Protein AF-0000000087758965 (afdb_homodimer)

Secondary structure (DSSP, 8-state):
-GGGHHHHHHHHHHHHHHHHHHHHHHTT------HHHHHHHHHHT-HHHHHHHHHHHHHHHHHHHHHHHH--TTTGGGTHHHHHHHHHHHHHHHHHHHHHHHHHHGGGGGG-HHHHHHHHHHHHHHHHHHHHHHT---GGG--EEEEEE-TTSSSEEEEES--HHHHHHHHHHHHHHHHHHHHHHHHHHHHHHS----EEE-HHHHHHHHHHSTT--HHHHHHHHHHHHHHH-SSSEEE-HHHHHHHHHHHHHTS-TTS-HHHHHHHHTTS-EEE-----HHHHHHHHHHHHTT-HHHHHHHHHHHHHHHTHHHHHHHHHHHIIIIIS-SEEEEEEEEETTEEEEEEEEEE-TTEEE-TTS-EEE-TT--HHHHHHHHHHHHHHHHHHHHHHHHHHHHHHHHHHHHHHHHHHHHHHHHHHHS-HHHHHHS-HHHHHHIIIIIHHHHHHHHHHHIIIIIHHHHHHHHHHHHHHHH-HHHHHHHHHHHHHHHHSSTHHHHHHHHHHHHHHHHHHHHHHHHHHHTHHHHHHTT-HHHHHHHHHHHHHHHHHHHHHHHHHHHHHHHHHHHHHHHHHHHHHHHHHHHHHTTSS-HHHHHHHHHHHHHHHHHHHHHHTHHHHGGGHHHHHHHHHHHH-/-GGGHHHHHHHHHHHHHHHHHHHHHHHS-S----HHHHHHHHHHT-HHHHHHHHHHHHHHHHHHHHHHHH--TTTGGGTHHHHHHHHHHHHHHHHHHHHHHHHHHGGGGGG-HHHHHHHHHHHHHHHHHHHHHHT---GGG--EEEEEE-TTSSSEEEEES--HHHHHHHHHHHHHHHHHHHHHHHHHHHHHHS----EEE-HHHHHHHHHHSTT--HHHHHHHHHHHHHHH-SSSEEE-HHHHHHHHHHHHHTS-TTS-HHHHHHHHTTS-EEE-----HHHHHHHHHHHHTT-HHHHHHHHHHHHHHHTHHHHHHHHHHHIIIIIS-SEEEEEEEEETTEEEEEEEEEE-TTEEE-TTS-EEE-TT--HHHHHHHHHHHHHHHHHHHHHHHHHHHHHHHHHHHHHHHHHHHHHHHHHHHS-HHHHHHS-HHHHHHIIIIIHHHHHHHHHHHIIIIIHHHHHHHHHHHHHHHH-HHHHHHHHHHHHHHHHSSTHHHHHHHHHHHHHHHHHHHHHHHHHHHTHHHHHHHT-HHHHHHHHHHHHHHHHHHHHHHHHHHHHHHHHHHHHHHHHHHHHHHHHHHHHHTTSS-HHHHHHHHHHHHHHHHHHHHHHTHHHHGGGHHHHHHHHHHHH-

pLDDT: mean 77.15, std 16.18, range [22.39, 96.81]

Structure (mmCIF, N/CA/C/O backbone):
data_AF-0000000087758965-model_v1
#
loop_
_entity.id
_entity.type
_entity.pdbx_description
1 polymer 'ATP-binding Cassette (ABC) Superfamily'
#
loop_
_atom_site.group_PDB
_atom_site.id
_atom_site.type_symbol
_atom_site.label_atom_id
_atom_site.label_alt_id
_atom_site.label_comp_id
_atom_site.label_asym_id
_atom_site.label_entity_id
_atom_site.label_seq_id
_atom_site.pdbx_PDB_ins_code
_atom_site.Cartn_x
_atom_site.Cartn_y
_atom_site.Cartn_z
_atom_site.occupancy
_atom_site.B_iso_or_equiv
_atom_site.auth_seq_id
_atom_site.auth_comp_id
_atom_site.auth_asym_id
_atom_site.auth_atom_id
_atom_site.pdbx_PDB_model_num
ATOM 1 N N . MET A 1 1 ? -47.688 4.211 39.844 1 22.39 1 MET A N 1
ATOM 2 C CA . MET A 1 1 ? -47.75 5.484 39.125 1 22.39 1 MET A CA 1
ATOM 3 C C . MET A 1 1 ? -46.781 5.492 37.938 1 22.39 1 MET A C 1
ATOM 5 O O . MET A 1 1 ? -46.594 6.52 37.281 1 22.39 1 MET A O 1
ATOM 9 N N . ALA A 1 2 ? -45.906 4.516 37.844 1 28.91 2 ALA A N 1
ATOM 10 C CA . ALA A 1 2 ? -44.719 4.336 37.031 1 28.91 2 ALA A CA 1
ATOM 11 C C . ALA A 1 2 ? -45.094 4.066 35.562 1 28.91 2 ALA A C 1
ATOM 13 O O . ALA A 1 2 ? -44.219 3.762 34.75 1 28.91 2 ALA A O 1
ATOM 14 N N . GLN A 1 3 ? -46.438 3.875 35.344 1 30.52 3 GLN A N 1
ATOM 15 C CA . GLN A 1 3 ? -46.844 3.414 34.031 1 30.52 3 GLN A CA 1
ATOM 16 C C . GLN A 1 3 ? -46.719 4.523 33 1 30.52 3 GLN A C 1
ATOM 18 O O . GLN A 1 3 ? -46.969 4.305 31.797 1 30.52 3 GLN A O 1
ATOM 23 N N . THR A 1 4 ? -46.719 5.809 33.5 1 29.97 4 THR A N 1
ATOM 24 C CA . THR A 1 4 ? -46.906 6.934 32.594 1 29.97 4 THR A CA 1
ATOM 25 C C . THR A 1 4 ? -45.656 7.141 31.703 1 29.97 4 THR A C 1
ATOM 27 O O . THR A 1 4 ? -45.656 8.016 30.844 1 29.97 4 THR A O 1
ATOM 30 N N . THR A 1 5 ? -44.469 6.586 32.062 1 31.5 5 THR A N 1
ATOM 31 C CA . THR A 1 5 ? -43.219 7.074 31.484 1 31.5 5 THR A CA 1
ATOM 32 C C . THR A 1 5 ? -43.062 6.59 30.047 1 31.5 5 THR A C 1
ATOM 34 O O . THR A 1 5 ? -42.219 7.098 29.312 1 31.5 5 THR A O 1
ATOM 37 N N . SER A 1 6 ? -43.719 5.457 29.641 1 37.12 6 SER A N 1
ATOM 38 C CA . SER A 1 6 ? -43.344 4.848 28.375 1 37.12 6 SER A CA 1
ATOM 39 C C . SER A 1 6 ? -43.969 5.586 27.203 1 37.12 6 SER A C 1
ATOM 41 O O . SER A 1 6 ? -43.438 5.57 26.094 1 37.12 6 SER A O 1
ATOM 43 N N . THR A 1 7 ? -45.25 6.102 27.406 1 37.47 7 THR A N 1
ATOM 44 C CA . THR A 1 7 ? -46.031 6.676 26.312 1 37.47 7 THR A CA 1
ATOM 45 C C . THR A 1 7 ? -45.469 8.031 25.906 1 37.47 7 THR A C 1
ATOM 47 O O . THR A 1 7 ? -45.75 8.547 24.828 1 37.47 7 THR A O 1
ATOM 50 N N . GLY A 1 8 ? -44.75 8.719 26.906 1 34.94 8 GLY A N 1
ATOM 51 C CA . GLY A 1 8 ? -44.219 10.047 26.672 1 34.94 8 GLY A CA 1
ATOM 52 C C . GLY A 1 8 ? -43.125 10.078 25.609 1 34.94 8 GLY A C 1
ATOM 53 O O . GLY A 1 8 ? -43 11.055 24.859 1 34.94 8 GLY A O 1
ATOM 54 N N . SER A 1 9 ? -42.375 8.938 25.562 1 42.09 9 SER A N 1
ATOM 55 C CA . SER A 1 9 ? -41.188 8.93 24.688 1 42.09 9 SER A CA 1
ATOM 56 C C . SER A 1 9 ? -41.594 8.828 23.219 1 42.09 9 SER A C 1
ATOM 58 O O . SER A 1 9 ? -41 9.484 22.359 1 42.09 9 SER A O 1
ATOM 60 N N . PHE A 1 10 ? -42.781 8.148 22.953 1 41.47 10 PHE A N 1
ATOM 61 C CA . PHE A 1 10 ? -43.219 8.008 21.578 1 41.47 10 PHE A CA 1
ATOM 62 C C . PHE A 1 10 ? -43.875 9.297 21.078 1 41.47 10 PHE A C 1
ATOM 64 O O . PHE A 1 10 ? -43.656 9.695 19.938 1 41.47 10 PHE A O 1
ATOM 71 N N . TYR A 1 11 ? -44.688 9.969 21.938 1 37.09 11 TYR A N 1
ATOM 72 C CA . TYR A 1 11 ? -45.344 11.227 21.578 1 37.09 11 TYR A CA 1
ATOM 73 C C . TYR A 1 11 ? -44.312 12.328 21.359 1 37.09 11 TYR A C 1
ATOM 75 O O . TYR A 1 11 ? -44.406 13.117 20.422 1 37.09 11 TYR A O 1
ATOM 83 N N . ASP A 1 12 ? -43.25 12.344 22.141 1 41.19 12 ASP A N 1
ATOM 84 C CA . ASP A 1 12 ? -42.156 13.32 21.984 1 41.19 12 ASP A CA 1
ATOM 85 C C . ASP A 1 12 ? -41.406 13.094 20.672 1 41.19 12 ASP A C 1
ATOM 87 O O . ASP A 1 12 ? -41.062 14.055 19.969 1 41.19 12 ASP A O 1
ATOM 91 N N . ALA A 1 13 ? -41.312 11.859 20.281 1 44.03 13 ALA A N 1
ATOM 92 C CA . ALA A 1 13 ? -40.656 11.562 19.016 1 44.03 13 ALA A CA 1
ATOM 93 C C . ALA A 1 13 ? -41.531 11.984 17.844 1 44.03 13 ALA A C 1
ATOM 95 O O . ALA A 1 13 ? -41.031 12.492 16.828 1 44.03 13 ALA A O 1
ATOM 96 N N . ARG A 1 14 ? -42.906 11.836 17.969 1 44.78 14 ARG A N 1
ATOM 97 C CA . ARG A 1 14 ? -43.844 12.266 16.922 1 44.78 14 ARG A CA 1
ATOM 98 C C . ARG A 1 14 ? -43.875 13.789 16.844 1 44.78 14 ARG A C 1
ATOM 100 O O . ARG A 1 14 ? -43.875 14.359 15.742 1 44.78 14 ARG A O 1
ATOM 107 N N . LEU A 1 15 ? -43.938 14.398 18 1 42.34 15 LEU A N 1
ATOM 108 C CA . LEU A 1 15 ? -43.969 15.852 18.016 1 42.34 15 LEU A CA 1
ATOM 109 C C . LEU A 1 15 ? -42.688 16.438 17.469 1 42.34 15 LEU A C 1
ATOM 111 O O . LEU A 1 15 ? -42.719 17.422 16.719 1 42.34 15 LEU A O 1
ATOM 115 N N . GLU A 1 16 ? -41.594 15.703 17.797 1 42.75 16 GLU A N 1
ATOM 116 C CA . GLU A 1 16 ? -40.312 16.141 17.219 1 42.75 16 GLU A CA 1
ATOM 117 C C . GLU A 1 16 ? -40.312 15.961 15.703 1 42.75 16 GLU A C 1
ATOM 119 O O . GLU A 1 16 ? -39.844 16.844 14.977 1 42.75 16 GLU A O 1
ATOM 124 N N . LYS A 1 17 ? -40.969 14.906 15.273 1 45.09 17 LYS A N 1
ATOM 125 C CA . LYS A 1 17 ? -41.031 14.703 13.828 1 45.09 17 LYS A CA 1
ATOM 126 C C . LYS A 1 17 ? -42 15.703 13.188 1 45.09 17 LYS A C 1
ATOM 128 O O . LYS A 1 17 ? -41.719 16.219 12.102 1 45.09 17 LYS A O 1
ATOM 133 N N . GLU A 1 18 ? -43.156 15.945 13.82 1 44.38 18 GLU A N 1
ATOM 134 C CA . GLU A 1 18 ? -44.094 16.938 13.273 1 44.38 18 GLU A CA 1
ATOM 135 C C . GLU A 1 18 ? -43.469 18.328 13.281 1 44.38 18 GLU A C 1
ATOM 137 O O . GLU A 1 18 ? -43.625 19.078 12.312 1 44.38 18 GLU A O 1
ATOM 142 N N . GLN A 1 19 ? -42.781 18.656 14.359 1 40.31 19 GLN A N 1
ATOM 143 C CA . GLN A 1 19 ? -42.125 19.953 14.422 1 40.31 19 GLN A CA 1
ATOM 144 C C . GLN A 1 19 ? -41 20.062 13.398 1 40.31 19 GLN A C 1
ATOM 146 O O . GLN A 1 19 ? -40.844 21.094 12.742 1 40.31 19 GLN A O 1
ATOM 151 N N . GLN A 1 20 ? -40.375 18.969 13.188 1 43.31 20 GLN A N 1
ATOM 152 C CA . GLN A 1 20 ? -39.375 18.938 12.125 1 43.31 20 GLN A CA 1
ATOM 153 C C . GLN A 1 20 ? -40.031 19.094 10.75 1 43.31 20 GLN A C 1
ATOM 155 O O . GLN A 1 20 ? -39.531 19.812 9.891 1 43.31 20 GLN A O 1
ATOM 160 N N . LEU A 1 21 ? -41.219 18.484 10.648 1 42.94 21 LEU A N 1
ATOM 161 C CA . LEU A 1 21 ? -41.969 18.641 9.406 1 42.94 21 LEU A CA 1
ATOM 162 C C . LEU A 1 21 ? -42.469 20.078 9.234 1 42.94 21 LEU A C 1
ATOM 164 O O . LEU A 1 21 ? -42.375 20.625 8.133 1 42.94 21 LEU A O 1
ATOM 168 N N . HIS A 1 22 ? -42.906 20.672 10.266 1 42.69 22 HIS A N 1
ATOM 169 C CA . HIS A 1 22 ? -43.406 22.047 10.164 1 42.69 22 HIS A CA 1
ATOM 170 C C . HIS A 1 22 ? -42.281 23.016 9.844 1 42.69 22 HIS A C 1
ATOM 172 O O . HIS A 1 22 ? -42.469 23.922 9.023 1 42.69 22 HIS A O 1
ATOM 178 N N . VAL A 1 23 ? -41.156 22.875 10.484 1 41.47 23 VAL A N 1
ATOM 179 C CA . VAL A 1 23 ? -40.031 23.75 10.18 1 41.47 23 VAL A CA 1
ATOM 180 C C . VAL A 1 23 ? -39.594 23.531 8.742 1 41.47 23 VAL A C 1
ATOM 182 O O . VAL A 1 23 ? -39.281 24.484 8.023 1 41.47 23 VAL A O 1
ATOM 185 N N . ARG A 1 24 ? -39.656 22.297 8.273 1 44.09 24 ARG A N 1
ATOM 186 C CA . ARG A 1 24 ? -39.375 22 6.875 1 44.09 24 ARG A CA 1
ATOM 187 C C . ARG A 1 24 ? -40.344 22.734 5.953 1 44.09 24 ARG A C 1
ATOM 189 O O . ARG A 1 24 ? -39.969 23.25 4.91 1 44.09 24 ARG A O 1
ATOM 196 N N . MET A 1 25 ? -41.531 22.625 6.234 1 43.5 25 MET A N 1
ATOM 197 C CA . MET A 1 25 ? -42.562 23.312 5.438 1 43.5 25 MET A CA 1
ATOM 198 C C . MET A 1 25 ? -42.281 24.812 5.391 1 43.5 25 MET A C 1
ATOM 200 O O . MET A 1 25 ? -42.5 25.453 4.359 1 43.5 25 MET A O 1
ATOM 204 N N . LEU A 1 26 ? -41.906 25.281 6.395 1 36.97 26 LEU A N 1
ATOM 205 C CA . LEU A 1 26 ? -41.688 26.719 6.453 1 36.97 26 LEU A CA 1
ATOM 206 C C . LEU A 1 26 ? -40.438 27.125 5.672 1 36.97 26 LEU A C 1
ATOM 208 O O . LEU A 1 26 ? -40.375 28.219 5.121 1 36.97 26 LEU A O 1
ATOM 212 N N . LEU A 1 27 ? -39.344 26.391 5.816 1 36.5 27 LEU A N 1
ATOM 213 C CA . LEU A 1 27 ? -38.125 26.797 5.117 1 36.5 27 LEU A CA 1
ATOM 214 C C . LEU A 1 27 ? -38.281 26.594 3.615 1 36.5 27 LEU A C 1
ATOM 216 O O . LEU A 1 27 ? -37.375 26.938 2.848 1 36.5 27 LEU A O 1
ATOM 220 N N . GLY A 1 28 ? -39.469 26.797 2.873 1 37.91 28 GLY A N 1
ATOM 221 C CA . GLY A 1 28 ? -39.875 26.984 1.494 1 37.91 28 GLY A CA 1
ATOM 222 C C . GLY A 1 28 ? -39.5 25.812 0.593 1 37.91 28 GLY A C 1
ATOM 223 O O . GLY A 1 28 ? -39.469 25.969 -0.631 1 37.91 28 GLY A O 1
ATOM 224 N N . SER A 1 29 ? -38.625 24.984 0.862 1 37.03 29 SER A N 1
ATOM 225 C CA . SER A 1 29 ? -38.406 24.078 -0.266 1 37.03 29 SER A CA 1
ATOM 226 C C . SER A 1 29 ? -39.719 23.562 -0.84 1 37.03 29 SER A C 1
ATOM 228 O O . SER A 1 29 ? -40.5 22.953 -0.127 1 37.03 29 SER A O 1
ATOM 230 N N . ASP A 1 30 ? -40.406 24.359 -1.686 1 36.97 30 ASP A N 1
ATOM 231 C CA . ASP A 1 30 ? -41.625 24.281 -2.447 1 36.97 30 ASP A CA 1
ATOM 232 C C . ASP A 1 30 ? -41.969 22.828 -2.816 1 36.97 30 ASP A C 1
ATOM 234 O O . ASP A 1 30 ? -43.094 22.531 -3.207 1 36.97 30 ASP A O 1
ATOM 238 N N . ARG A 1 31 ? -41.062 22.141 -3.621 1 42.12 31 ARG A N 1
ATOM 239 C CA . ARG A 1 31 ? -41.656 21 -4.316 1 42.12 31 ARG A CA 1
ATOM 240 C C . ARG A 1 31 ? -42.219 20 -3.324 1 42.12 31 ARG A C 1
ATOM 242 O O . ARG A 1 31 ? -41.5 19.188 -2.754 1 42.12 31 ARG A O 1
ATOM 249 N N . ALA A 1 32 ? -43.094 20.328 -2.561 1 42.38 32 ALA A N 1
ATOM 250 C CA . ALA A 1 32 ? -43.969 19.578 -1.653 1 42.38 32 ALA A CA 1
ATOM 251 C C . ALA A 1 32 ? -44.375 18.234 -2.266 1 42.38 32 ALA A C 1
ATOM 253 O O . ALA A 1 32 ? -45.156 18.188 -3.219 1 42.38 32 ALA A O 1
ATOM 254 N N . LEU A 1 33 ? -43.406 17.359 -2.533 1 47.75 33 LEU A N 1
ATOM 255 C CA . LEU A 1 33 ? -43.938 16.047 -2.85 1 47.75 33 LEU A CA 1
ATOM 256 C C . LEU A 1 33 ? -45.125 15.711 -1.969 1 47.75 33 LEU A C 1
ATOM 258 O O . LEU A 1 33 ? -45.156 16.062 -0.788 1 47.75 33 LEU A O 1
ATOM 262 N N . ASN A 1 34 ? -46.281 15.672 -2.617 1 50.59 34 ASN A N 1
ATOM 263 C CA . ASN A 1 34 ? -47.531 15.297 -1.949 1 50.59 34 ASN A CA 1
ATOM 264 C C . ASN A 1 34 ? -47.25 14.328 -0.794 1 50.59 34 ASN A C 1
ATOM 266 O O . ASN A 1 34 ? -46.375 13.492 -0.868 1 50.59 34 ASN A O 1
ATOM 270 N N . GLN A 1 35 ? -47.656 14.828 0.442 1 52.81 35 GLN A N 1
ATOM 271 C CA . GLN A 1 35 ? -47.531 14.062 1.682 1 52.81 35 GLN A CA 1
ATOM 272 C C . GLN A 1 35 ? -47.781 12.578 1.437 1 52.81 35 GLN A C 1
ATOM 274 O O . GLN A 1 35 ? -47.125 11.727 2.047 1 52.81 35 GLN A O 1
ATOM 279 N N . SER A 1 36 ? -48.688 12.398 0.532 1 58.06 36 SER A N 1
ATOM 280 C CA . SER A 1 36 ? -49 11 0.258 1 58.06 36 SER A CA 1
ATOM 281 C C . SER A 1 36 ? -47.844 10.305 -0.436 1 58.06 36 SER A C 1
ATOM 283 O O . SER A 1 36 ? -47.5 9.156 -0.129 1 58.06 36 SER A O 1
ATOM 285 N N . CYS A 1 37 ? -47.156 11.047 -1.19 1 61.75 37 CYS A N 1
ATOM 286 C CA . CYS A 1 37 ? -46.031 10.484 -1.915 1 61.75 37 CYS A CA 1
ATOM 287 C C . CYS A 1 37 ? -44.844 10.234 -0.978 1 61.75 37 CYS A C 1
ATOM 289 O O . CYS A 1 37 ? -44.156 9.227 -1.104 1 61.75 37 CYS A O 1
ATOM 291 N N . LEU A 1 38 ? -44.781 11.023 -0.009 1 63.78 38 LEU A N 1
ATOM 292 C CA . LEU A 1 38 ? -43.688 10.875 0.953 1 63.78 38 LEU A CA 1
ATOM 293 C C . LEU A 1 38 ? -43.906 9.672 1.854 1 63.78 38 LEU A C 1
ATOM 295 O O . LEU A 1 38 ? -42.969 8.961 2.207 1 63.78 38 LEU A O 1
ATOM 299 N N . ARG A 1 39 ? -45.219 9.477 2.125 1 65.44 39 ARG A N 1
ATOM 300 C CA . ARG A 1 39 ? -45.5 8.305 2.943 1 65.44 39 ARG A CA 1
ATOM 301 C C . ARG A 1 39 ? -45.25 7.016 2.174 1 65.44 39 ARG A C 1
ATOM 303 O O . ARG A 1 39 ? -44.75 6.043 2.738 1 65.44 39 ARG A O 1
ATOM 310 N N . ARG A 1 40 ? -45.625 7.051 0.969 1 68.94 40 ARG A N 1
ATOM 311 C CA . ARG A 1 40 ? -45.375 5.871 0.138 1 68.94 40 ARG A CA 1
ATOM 312 C C . ARG A 1 40 ? -43.906 5.621 -0.045 1 68.94 40 ARG A C 1
ATOM 314 O O . ARG A 1 40 ? -43.438 4.473 -0.014 1 68.94 40 ARG A O 1
ATOM 321 N N . LEU A 1 41 ? -43.156 6.691 -0.122 1 70 41 LEU A N 1
ATOM 322 C CA . LEU A 1 41 ? -41.719 6.578 -0.28 1 70 41 LEU A CA 1
ATOM 323 C C . LEU A 1 41 ? -41.062 6.062 0.999 1 70 41 LEU A C 1
ATOM 325 O O . LEU A 1 41 ? -40.094 5.293 0.944 1 70 41 LEU A O 1
ATOM 329 N N . ALA A 1 42 ? -41.625 6.418 2.055 1 71.25 42 ALA A N 1
ATOM 330 C CA . ALA A 1 42 ? -41.062 5.992 3.338 1 71.25 42 ALA A CA 1
ATOM 331 C C . ALA A 1 42 ? -41.281 4.5 3.562 1 71.25 42 ALA A C 1
ATOM 333 O O . ALA A 1 42 ? -40.469 3.83 4.18 1 71.25 42 ALA A O 1
ATOM 334 N N . ILE A 1 43 ? -42.375 4.008 3.041 1 70.75 43 ILE A N 1
ATOM 335 C CA . ILE A 1 43 ? -42.656 2.584 3.195 1 70.75 43 ILE A CA 1
ATOM 336 C C . ILE A 1 43 ? -41.75 1.771 2.279 1 70.75 43 ILE A C 1
ATOM 338 O O . ILE A 1 43 ? -41.25 0.713 2.67 1 70.75 43 ILE A O 1
ATOM 342 N N . LEU A 1 44 ? -41.562 2.396 1.169 1 70.69 44 LEU A N 1
ATOM 343 C CA . LEU A 1 44 ? -40.75 1.687 0.193 1 70.69 44 LEU A CA 1
ATOM 344 C C . LEU A 1 44 ? -39.281 1.694 0.605 1 70.69 44 LEU A C 1
ATOM 346 O O . LEU A 1 44 ? -38.531 0.745 0.322 1 70.69 44 LEU A O 1
ATOM 350 N N . ASP A 1 45 ? -38.938 2.709 1.258 1 73.31 45 ASP A N 1
ATOM 351 C CA . ASP A 1 45 ? -37.531 2.842 1.604 1 73.31 45 ASP A CA 1
ATOM 352 C C . ASP A 1 45 ? -37.281 2.412 3.047 1 73.31 45 ASP A C 1
ATOM 354 O O . ASP A 1 45 ? -36.312 2.861 3.67 1 73.31 45 ASP A O 1
ATOM 358 N N . ASN A 1 46 ? -38.25 1.56 3.455 1 76.88 46 ASN A N 1
ATOM 359 C CA . ASN A 1 46 ? -38.031 0.997 4.781 1 76.88 46 ASN A CA 1
ATOM 360 C C . ASN A 1 46 ? -36.688 0.238 4.84 1 76.88 46 ASN A C 1
ATOM 362 O O . ASN A 1 46 ? -36.344 -0.495 3.908 1 76.88 46 ASN A O 1
ATOM 366 N N . VAL A 1 47 ? -36 0.404 5.844 1 79.38 47 VAL A N 1
ATOM 367 C CA . VAL A 1 47 ? -34.656 -0.095 6 1 79.38 47 VAL A CA 1
ATOM 368 C C . VAL A 1 47 ? -34.656 -1.621 5.957 1 79.38 47 VAL A C 1
ATOM 370 O O . VAL A 1 47 ? -33.75 -2.232 5.383 1 79.38 47 VAL A O 1
ATOM 373 N N . VAL A 1 48 ? -35.688 -2.271 6.43 1 81.75 48 VAL A N 1
ATOM 374 C CA . VAL A 1 48 ? -35.719 -3.727 6.527 1 81.75 48 VAL A CA 1
ATOM 375 C C . VAL A 1 48 ? -35.906 -4.336 5.145 1 81.75 48 VAL A C 1
ATOM 377 O O . VAL A 1 48 ? -35.188 -5.262 4.75 1 81.75 48 VAL A O 1
ATOM 380 N N . LEU A 1 49 ? -36.844 -3.789 4.398 1 82.31 49 LEU A N 1
ATOM 381 C CA . LEU A 1 49 ? -37.094 -4.309 3.061 1 82.31 49 LEU A CA 1
ATOM 382 C C . LEU A 1 49 ? -35.906 -4.051 2.143 1 82.31 49 LEU A C 1
ATOM 384 O O . LEU A 1 49 ? -35.594 -4.887 1.304 1 82.31 49 LEU A O 1
ATOM 388 N N . PHE A 1 50 ? -35.312 -2.977 2.281 1 85.12 50 PHE A N 1
ATOM 389 C CA . PHE A 1 50 ? -34.125 -2.631 1.478 1 85.12 50 PHE A CA 1
ATOM 390 C C . PHE A 1 50 ? -32.969 -3.568 1.775 1 85.12 50 PHE A C 1
ATOM 392 O O . PHE A 1 50 ? -32.344 -4.086 0.856 1 85.12 50 PHE A O 1
ATOM 399 N N . LYS A 1 51 ? -32.781 -3.865 3.082 1 86.06 51 LYS A N 1
ATOM 400 C CA . LYS A 1 51 ? -31.656 -4.738 3.461 1 86.06 51 LYS A CA 1
ATOM 401 C C . LYS A 1 51 ? -31.922 -6.18 3.037 1 86.06 51 LYS A C 1
ATOM 403 O O . LYS A 1 51 ? -30.984 -6.906 2.684 1 86.06 51 LYS A O 1
ATOM 408 N N . LEU A 1 52 ? -33.125 -6.504 3.053 1 87.81 52 LEU A N 1
ATOM 409 C CA . LEU A 1 52 ? -33.469 -7.852 2.604 1 87.81 52 LEU A CA 1
ATOM 410 C C . LEU A 1 52 ? -33.219 -8.008 1.109 1 87.81 52 LEU A C 1
ATOM 412 O O . LEU A 1 52 ? -32.688 -9.031 0.67 1 87.81 52 LEU A O 1
ATOM 416 N N . LEU A 1 53 ? -33.594 -7.016 0.359 1 89.19 53 LEU A N 1
ATOM 417 C CA . LEU A 1 53 ? -33.344 -7.07 -1.076 1 89.19 53 LEU A CA 1
ATOM 418 C C . LEU A 1 53 ? -31.859 -7.039 -1.362 1 89.19 53 LEU A C 1
ATOM 420 O O . LEU A 1 53 ? -31.375 -7.715 -2.275 1 89.19 53 LEU A O 1
ATOM 424 N N . GLN A 1 54 ? -31.156 -6.312 -0.613 1 90.06 54 GLN A N 1
ATOM 425 C CA . GLN A 1 54 ? -29.703 -6.238 -0.785 1 90.06 54 GLN A CA 1
ATOM 426 C C . GLN A 1 54 ? -29.047 -7.578 -0.475 1 90.06 54 GLN A C 1
ATOM 428 O O . GLN A 1 54 ? -28.125 -7.992 -1.168 1 90.06 54 GLN A O 1
ATOM 433 N N . ILE A 1 55 ? -29.578 -8.234 0.48 1 91 55 ILE A N 1
ATOM 434 C CA . ILE A 1 55 ? -29.031 -9.531 0.86 1 91 55 ILE A CA 1
ATOM 435 C C . ILE A 1 55 ? -29.328 -10.562 -0.226 1 91 55 ILE A C 1
ATOM 437 O O . ILE A 1 55 ? -28.5 -11.43 -0.513 1 91 55 ILE A O 1
ATOM 441 N N . VAL A 1 56 ? -30.469 -10.414 -0.818 1 93.5 56 VAL A N 1
ATOM 442 C CA . VAL A 1 56 ? -30.828 -11.352 -1.878 1 93.5 56 VAL A CA 1
ATOM 443 C C . VAL A 1 56 ? -29.922 -11.141 -3.09 1 93.5 56 VAL A C 1
ATOM 445 O O . VAL A 1 56 ? -29.422 -12.102 -3.676 1 93.5 56 VAL A O 1
ATOM 448 N N . ILE A 1 57 ? -29.703 -9.906 -3.457 1 93.56 57 ILE A N 1
ATOM 449 C CA . ILE A 1 57 ? -28.844 -9.609 -4.598 1 93.56 57 ILE A CA 1
ATOM 450 C C . ILE A 1 57 ? -27.406 -10.016 -4.281 1 93.56 57 ILE A C 1
ATOM 452 O O . ILE A 1 57 ? -26.703 -10.547 -5.141 1 93.56 57 ILE A O 1
ATOM 456 N N . PHE A 1 58 ? -27.047 -9.852 -3.094 1 92.88 58 PHE A N 1
ATOM 457 C CA . PHE A 1 58 ? -25.703 -10.203 -2.646 1 92.88 58 PHE A CA 1
ATOM 458 C C . PHE A 1 58 ? -25.516 -11.719 -2.674 1 92.88 58 PHE A C 1
ATOM 460 O O . PHE A 1 58 ? -24.484 -12.203 -3.141 1 92.88 58 PHE A O 1
ATOM 467 N N . ALA A 1 59 ? -26.453 -12.383 -2.213 1 93.12 59 ALA A N 1
ATOM 468 C CA . ALA A 1 59 ? -26.391 -13.836 -2.225 1 93.12 59 ALA A CA 1
ATOM 469 C C . ALA A 1 59 ? -26.391 -14.375 -3.652 1 93.12 59 ALA A C 1
ATOM 471 O O . ALA A 1 59 ? -25.672 -15.328 -3.963 1 93.12 59 ALA A O 1
ATOM 472 N N . ASP A 1 60 ? -27.188 -13.797 -4.52 1 95.38 60 ASP A N 1
ATOM 473 C CA . ASP A 1 60 ? -27.203 -14.188 -5.922 1 95.38 60 ASP A CA 1
ATOM 474 C C . ASP A 1 60 ? -25.844 -13.93 -6.586 1 95.38 60 ASP A C 1
ATOM 476 O O . ASP A 1 60 ? -25.375 -14.742 -7.383 1 95.38 60 ASP A O 1
ATOM 480 N N . PHE A 1 61 ? -25.266 -12.82 -6.316 1 94.12 61 PHE A N 1
ATOM 481 C CA . PHE A 1 61 ? -23.953 -12.477 -6.863 1 94.12 61 PHE A CA 1
ATOM 482 C C . PHE A 1 61 ? -22.906 -13.516 -6.469 1 94.12 61 PHE A C 1
ATOM 484 O O . PHE A 1 61 ? -22.188 -14.023 -7.32 1 94.12 61 PHE A O 1
ATOM 491 N N . PHE A 1 62 ? -22.922 -13.93 -5.211 1 93.31 62 PHE A N 1
ATOM 492 C CA . PHE A 1 62 ? -21.875 -14.82 -4.719 1 93.31 62 PHE A CA 1
ATOM 493 C C . PHE A 1 62 ? -22.141 -16.266 -5.152 1 93.31 62 PHE A C 1
ATOM 495 O O . PHE A 1 62 ? -21.203 -17.031 -5.371 1 93.31 62 PHE A O 1
ATOM 502 N N . LEU A 1 63 ? -23.375 -16.547 -5.266 1 93.38 63 LEU A N 1
ATOM 503 C CA . LEU A 1 63 ? -23.688 -17.875 -5.781 1 93.38 63 LEU A CA 1
ATOM 504 C C . LEU A 1 63 ? -23.234 -18.016 -7.23 1 93.38 63 LEU A C 1
ATOM 506 O O . LEU A 1 63 ? -22.594 -19.016 -7.59 1 93.38 63 LEU A O 1
ATOM 510 N N . ASN A 1 64 ? -23.531 -17 -8 1 94.81 64 ASN A N 1
ATOM 511 C CA . ASN A 1 64 ? -23.078 -17.031 -9.391 1 94.81 64 ASN A CA 1
ATOM 512 C C . ASN A 1 64 ? -21.562 -16.906 -9.492 1 94.81 64 ASN A C 1
ATOM 514 O O . ASN A 1 64 ? -20.938 -17.5 -10.367 1 94.81 64 ASN A O 1
ATOM 518 N N . LEU A 1 65 ? -21 -16.156 -8.633 1 94.5 65 LEU A N 1
ATOM 519 C CA . LEU A 1 65 ? -19.562 -15.992 -8.602 1 94.5 65 LEU A CA 1
ATOM 520 C C . LEU A 1 65 ? -18.875 -17.312 -8.281 1 94.5 65 LEU A C 1
ATOM 522 O O . LEU A 1 65 ? -17.938 -17.719 -8.984 1 94.5 65 LEU A O 1
ATOM 526 N N . GLY A 1 66 ? -19.328 -18 -7.273 1 91.62 66 GLY A N 1
ATOM 527 C CA . GLY A 1 66 ? -18.734 -19.266 -6.867 1 91.62 66 GLY A CA 1
ATOM 528 C C . GLY A 1 66 ? -18.859 -20.344 -7.914 1 91.62 66 GLY A C 1
ATOM 529 O O . GLY A 1 66 ? -17.906 -21.062 -8.203 1 91.62 66 GLY A O 1
ATOM 530 N N . THR A 1 67 ? -19.969 -20.406 -8.547 1 93.75 67 THR A N 1
ATOM 531 C CA . THR A 1 67 ? -20.219 -21.469 -9.523 1 93.75 67 THR A CA 1
ATOM 532 C C . THR A 1 67 ? -19.453 -21.203 -10.812 1 93.75 67 THR A C 1
ATOM 534 O O . THR A 1 67 ? -18.906 -22.141 -11.422 1 93.75 67 THR A O 1
ATOM 537 N N . THR A 1 68 ? -19.438 -19.922 -11.227 1 93.5 68 THR A N 1
ATOM 538 C CA . THR A 1 68 ? -18.719 -19.594 -12.461 1 93.5 68 THR A CA 1
ATOM 539 C C . THR A 1 68 ? -17.203 -19.703 -12.25 1 93.5 68 THR A C 1
ATOM 541 O O . THR A 1 68 ? -16.469 -20.062 -13.18 1 93.5 68 THR A O 1
ATOM 544 N N . ALA A 1 69 ? -16.719 -19.516 -11.055 1 91.56 69 ALA A N 1
ATOM 545 C CA . ALA A 1 69 ? -15.289 -19.594 -10.781 1 91.56 69 ALA A CA 1
ATOM 546 C C . ALA A 1 69 ? -14.805 -21.047 -10.789 1 91.56 69 ALA A C 1
ATOM 548 O O . ALA A 1 69 ? -13.695 -21.328 -11.25 1 91.56 69 ALA A O 1
ATOM 549 N N . ILE A 1 70 ? -15.625 -21.969 -10.352 1 90.5 70 ILE A N 1
ATOM 550 C CA . ILE A 1 70 ? -15.227 -23.359 -10.227 1 90.5 70 ILE A CA 1
ATOM 551 C C . ILE A 1 70 ? -15.453 -24.094 -11.547 1 90.5 70 ILE A C 1
ATOM 553 O O . ILE A 1 70 ? -14.773 -25.078 -11.852 1 90.5 70 ILE A O 1
ATOM 557 N N . SER A 1 71 ? -16.312 -23.531 -12.375 1 91.94 71 SER A N 1
ATOM 558 C CA . SER A 1 71 ? -16.688 -24.25 -13.594 1 91.94 71 SER A CA 1
ATOM 559 C C . SER A 1 71 ? -15.984 -23.672 -14.812 1 91.94 71 SER A C 1
ATOM 561 O O . SER A 1 71 ? -15.492 -22.531 -14.773 1 91.94 71 SER A O 1
ATOM 563 N N . SER A 1 72 ? -15.789 -24.547 -15.742 1 88.75 72 SER A N 1
ATOM 564 C CA . SER A 1 72 ? -15.273 -24.141 -17.047 1 88.75 72 SER A CA 1
ATOM 565 C C . SER A 1 72 ? -16.359 -24.234 -18.125 1 88.75 72 SER A C 1
ATOM 567 O O . SER A 1 72 ? -17.484 -24.641 -17.844 1 88.75 72 SER A O 1
ATOM 569 N N . GLN A 1 73 ? -16.031 -23.812 -19.328 1 87.19 73 GLN A N 1
ATOM 570 C CA . GLN A 1 73 ? -16.969 -23.859 -20.438 1 87.19 73 GLN A CA 1
ATOM 571 C C . GLN A 1 73 ? -17.453 -25.297 -20.672 1 87.19 73 GLN A C 1
ATOM 573 O O . GLN A 1 73 ? -18.578 -25.5 -21.141 1 87.19 73 GLN A O 1
ATOM 578 N N . TYR A 1 74 ? -16.656 -26.25 -20.219 1 84.88 74 TYR A N 1
ATOM 579 C CA . TYR A 1 74 ? -16.938 -27.656 -20.516 1 84.88 74 TYR A CA 1
ATOM 580 C C . TYR A 1 74 ? -17.75 -28.297 -19.391 1 84.88 74 TYR A C 1
ATOM 582 O O . TYR A 1 74 ? -18.391 -29.328 -19.609 1 84.88 74 TYR A O 1
ATOM 590 N N . THR A 1 75 ? -17.766 -27.688 -18.219 1 87.56 75 THR A N 1
ATOM 591 C CA . THR A 1 75 ? -18.406 -28.344 -17.094 1 87.56 75 THR A CA 1
ATOM 592 C C . THR A 1 75 ? -19.578 -27.516 -16.562 1 87.56 75 THR A C 1
ATOM 594 O O . THR A 1 75 ? -20.297 -27.953 -15.664 1 87.56 75 THR A O 1
ATOM 597 N N . PHE A 1 76 ? -19.828 -26.391 -17.125 1 91.56 76 PHE A N 1
ATOM 598 C CA . PHE A 1 76 ? -20.828 -25.469 -16.594 1 91.56 76 PHE A CA 1
ATOM 599 C C . PHE A 1 76 ? -22.219 -26.047 -16.766 1 91.56 76 PHE A C 1
ATOM 601 O O . PHE A 1 76 ? -23.141 -25.672 -16.031 1 91.56 76 PHE A O 1
ATOM 608 N N . TYR A 1 77 ? -22.453 -26.969 -17.609 1 88.06 77 TYR A N 1
ATOM 609 C CA . TYR A 1 77 ? -23.766 -27.547 -17.891 1 88.06 77 TYR A CA 1
ATOM 610 C C . TYR A 1 77 ? -24.281 -28.312 -16.672 1 88.06 77 TYR A C 1
ATOM 612 O O . TYR A 1 77 ? -25.484 -28.531 -16.531 1 88.06 77 TYR A O 1
ATOM 620 N N . GLU A 1 78 ? -23.391 -28.719 -15.719 1 87.38 78 GLU A N 1
ATOM 621 C CA . GLU A 1 78 ? -23.797 -29.5 -14.562 1 87.38 78 GLU A CA 1
ATOM 622 C C . GLU A 1 78 ? -24.5 -28.609 -13.523 1 87.38 78 GLU A C 1
ATOM 624 O O . GLU A 1 78 ? -25.328 -29.094 -12.75 1 87.38 78 GLU A O 1
ATOM 629 N N . VAL A 1 79 ? -24.203 -27.328 -13.492 1 90.88 79 VAL A N 1
ATOM 630 C CA . VAL A 1 79 ? -24.719 -26.469 -12.43 1 90.88 79 VAL A CA 1
ATOM 631 C C . VAL A 1 79 ? -25.578 -25.359 -13.031 1 90.88 79 VAL A C 1
ATOM 633 O O . VAL A 1 79 ? -26.203 -24.594 -12.305 1 90.88 79 VAL A O 1
ATOM 636 N N . GLU A 1 80 ? -25.766 -25.281 -14.297 1 89.88 80 GLU A N 1
ATOM 637 C CA . GLU A 1 80 ? -26.391 -24.156 -14.984 1 89.88 80 GLU A CA 1
ATOM 638 C C . GLU A 1 80 ? -27.875 -24.031 -14.609 1 89.88 80 GLU A C 1
ATOM 640 O O . GLU A 1 80 ? -28.375 -22.922 -14.414 1 89.88 80 GLU A O 1
ATOM 645 N N . ASP A 1 81 ? -28.531 -25.141 -14.5 1 90.69 81 ASP A N 1
ATOM 646 C CA . ASP A 1 81 ? -29.969 -25.094 -14.25 1 90.69 81 ASP A CA 1
ATOM 647 C C . ASP A 1 81 ? -30.266 -24.547 -12.852 1 90.69 81 ASP A C 1
ATOM 649 O O . ASP A 1 81 ? -31.203 -23.75 -12.68 1 90.69 81 ASP A O 1
ATOM 653 N N . TYR A 1 82 ? -29.5 -24.906 -11.945 1 92.25 82 TYR A N 1
ATOM 654 C CA . TYR A 1 82 ? -29.703 -24.438 -10.578 1 92.25 82 TYR A CA 1
ATOM 655 C C . TYR A 1 82 ? -29.406 -22.953 -10.469 1 92.25 82 TYR A C 1
ATOM 657 O O . TYR A 1 82 ? -30.156 -22.219 -9.82 1 92.25 82 TYR A O 1
ATOM 665 N N . THR A 1 83 ? -28.359 -22.531 -11.102 1 94 83 THR A N 1
ATOM 666 C CA . THR A 1 83 ? -28 -21.125 -11.023 1 94 83 THR A CA 1
ATOM 667 C C . THR A 1 83 ? -29 -20.266 -11.781 1 94 83 THR A C 1
ATOM 669 O O . THR A 1 83 ? -29.312 -19.141 -11.352 1 94 83 THR A O 1
ATOM 672 N N . ARG A 1 84 ? -29.562 -20.719 -12.859 1 94.69 84 ARG A N 1
ATOM 673 C CA . ARG A 1 84 ? -30.578 -19.984 -13.602 1 94.69 84 ARG A CA 1
ATOM 674 C C . ARG A 1 84 ? -31.859 -19.828 -12.789 1 94.69 84 ARG A C 1
ATOM 676 O O . ARG A 1 84 ? -32.469 -18.766 -12.797 1 94.69 84 ARG A O 1
ATOM 683 N N . LEU A 1 85 ? -32.156 -20.844 -12.094 1 94.44 85 LEU A N 1
ATOM 684 C CA . LEU A 1 85 ? -33.375 -20.812 -11.305 1 94.44 85 LEU A CA 1
ATOM 685 C C . LEU A 1 85 ? -33.25 -19.812 -10.156 1 94.44 85 LEU A C 1
ATOM 687 O O . LEU A 1 85 ? -34.188 -19.047 -9.891 1 94.44 85 LEU A O 1
ATOM 691 N N . VAL A 1 86 ? -32.188 -19.844 -9.484 1 94.81 86 VAL A N 1
ATOM 692 C CA . VAL A 1 86 ? -32 -18.938 -8.367 1 94.81 86 VAL A CA 1
ATOM 693 C C . VAL A 1 86 ? -31.969 -17.5 -8.875 1 94.81 86 VAL A C 1
ATOM 695 O O . VAL A 1 86 ? -32.562 -16.594 -8.266 1 94.81 86 VAL A O 1
ATOM 698 N N . SER A 1 87 ? -31.312 -17.281 -10.023 1 96.19 87 SER A N 1
ATOM 699 C CA . SER A 1 87 ? -31.234 -15.938 -10.586 1 96.19 87 SER A CA 1
ATOM 700 C C . SER A 1 87 ? -32.594 -15.469 -11.086 1 96.19 87 SER A C 1
ATOM 702 O O . SER A 1 87 ? -32.906 -14.273 -11.047 1 96.19 87 SER A O 1
ATOM 704 N N . THR A 1 88 ? -33.375 -16.359 -11.57 1 96.06 88 THR A N 1
ATOM 705 C CA . THR A 1 88 ? -34.75 -16.016 -12 1 96.06 88 THR A CA 1
ATOM 706 C C . THR A 1 88 ? -35.594 -15.602 -10.812 1 96.06 88 THR A C 1
ATOM 708 O O . THR A 1 88 ? -36.375 -14.641 -10.898 1 96.06 88 THR A O 1
ATOM 711 N N . ALA A 1 89 ? -35.406 -16.312 -9.719 1 95.25 89 ALA A N 1
ATOM 712 C CA . ALA A 1 89 ? -36.125 -15.945 -8.508 1 95.25 89 ALA A CA 1
ATOM 713 C C . ALA A 1 89 ? -35.688 -14.57 -8.008 1 95.25 89 ALA A C 1
ATOM 715 O O . ALA A 1 89 ? -36.5 -13.781 -7.547 1 95.25 89 ALA A O 1
ATOM 716 N N . CYS A 1 90 ? -34.438 -14.305 -8.102 1 95.19 90 CYS A N 1
ATOM 717 C CA . CYS A 1 90 ? -33.906 -13.016 -7.676 1 95.19 90 CYS A CA 1
ATOM 718 C C . CYS A 1 90 ? -34.438 -11.891 -8.562 1 95.19 90 CYS A C 1
ATOM 720 O O . CYS A 1 90 ? -34.906 -10.867 -8.055 1 95.19 90 CYS A O 1
ATOM 722 N N . ILE A 1 91 ? -34.406 -12.07 -9.867 1 95.38 91 ILE A N 1
ATOM 723 C CA . ILE A 1 91 ? -34.906 -11.055 -10.797 1 95.38 91 ILE A CA 1
ATOM 724 C C . ILE A 1 91 ? -36.406 -10.875 -10.609 1 95.38 91 ILE A C 1
ATOM 726 O O . ILE A 1 91 ? -36.906 -9.758 -10.727 1 95.38 91 ILE A O 1
ATOM 730 N N . GLY A 1 92 ? -37.094 -11.977 -10.32 1 93.81 92 GLY A N 1
ATOM 731 C CA . GLY A 1 92 ? -38.5 -11.867 -10.031 1 93.81 92 GLY A CA 1
ATOM 732 C C . GLY A 1 92 ? -38.812 -11 -8.828 1 93.81 92 GLY A C 1
ATOM 733 O O . GLY A 1 92 ? -39.719 -10.156 -8.867 1 93.81 92 GLY A O 1
ATOM 734 N N . LEU A 1 93 ? -38.062 -11.195 -7.801 1 92.62 93 LEU A N 1
ATOM 735 C CA . LEU A 1 93 ? -38.219 -10.391 -6.598 1 92.62 93 LEU A CA 1
ATOM 736 C C . LEU A 1 93 ? -37.875 -8.93 -6.863 1 92.62 93 LEU A C 1
ATOM 738 O O . LEU A 1 93 ? -38.562 -8.023 -6.359 1 92.62 93 LEU A O 1
ATOM 742 N N . CYS A 1 94 ? -36.844 -8.742 -7.617 1 91.75 94 CYS A N 1
ATOM 743 C CA . CYS A 1 94 ? -36.438 -7.383 -7.961 1 91.75 94 CYS A CA 1
ATOM 744 C C . CYS A 1 94 ? -37.5 -6.711 -8.852 1 91.75 94 CYS A C 1
ATOM 746 O O . CYS A 1 94 ? -37.719 -5.508 -8.727 1 91.75 94 CYS A O 1
ATOM 748 N N . ALA A 1 95 ? -38.062 -7.484 -9.703 1 92.31 95 ALA A N 1
ATOM 749 C CA . ALA A 1 95 ? -39.094 -6.949 -10.57 1 92.31 95 ALA A CA 1
ATOM 750 C C . ALA A 1 95 ? -40.312 -6.543 -9.766 1 92.31 95 ALA A C 1
ATOM 752 O O . ALA A 1 95 ? -40.938 -5.52 -10.047 1 92.31 95 ALA A O 1
ATOM 753 N N . LEU A 1 96 ? -40.656 -7.34 -8.805 1 89.75 96 LEU A N 1
ATOM 754 C CA . LEU A 1 96 ? -41.781 -7.012 -7.945 1 89.75 96 LEU A CA 1
ATOM 755 C C . LEU A 1 96 ? -41.531 -5.719 -7.176 1 89.75 96 LEU A C 1
ATOM 757 O O . LEU A 1 96 ? -42.406 -4.871 -7.059 1 89.75 96 LEU A O 1
ATOM 761 N N . GLU A 1 97 ? -40.375 -5.574 -6.633 1 88.31 97 GLU A N 1
ATOM 762 C CA . GLU A 1 97 ? -40 -4.355 -5.914 1 88.31 97 GLU A CA 1
ATOM 763 C C . GLU A 1 97 ? -40.062 -3.137 -6.832 1 88.31 97 GLU A C 1
ATOM 765 O O . GLU A 1 97 ? -40.562 -2.074 -6.434 1 88.31 97 GLU A O 1
ATOM 770 N N . LEU A 1 98 ? -39.5 -3.314 -8.031 1 86.31 98 LEU A N 1
ATOM 771 C CA . LEU A 1 98 ? -39.469 -2.207 -8.984 1 86.31 98 LEU A CA 1
ATOM 772 C C . LEU A 1 98 ? -40.906 -1.858 -9.422 1 86.31 98 LEU A C 1
ATOM 774 O O . LEU A 1 98 ? -41.219 -0.686 -9.633 1 86.31 98 LEU A O 1
ATOM 778 N N . PHE A 1 99 ? -41.719 -2.844 -9.547 1 86.19 99 PHE A N 1
ATOM 779 C CA . PHE A 1 99 ? -43.094 -2.617 -9.914 1 86.19 99 PHE A CA 1
ATOM 780 C C . PHE A 1 99 ? -43.812 -1.806 -8.844 1 86.19 99 PHE A C 1
ATOM 782 O O . PHE A 1 99 ? -44.531 -0.854 -9.156 1 86.19 99 PHE A O 1
ATOM 789 N N . VAL A 1 100 ? -43.594 -2.146 -7.648 1 81.81 100 VAL A N 1
ATOM 790 C CA . VAL A 1 100 ? -44.188 -1.421 -6.543 1 81.81 100 VAL A CA 1
ATOM 791 C C . VAL A 1 100 ? -43.688 0.011 -6.508 1 81.81 100 VAL A C 1
ATOM 793 O O . VAL A 1 100 ? -44.438 0.952 -6.246 1 81.81 100 VAL A O 1
ATOM 796 N N . ARG A 1 101 ? -42.469 0.197 -6.852 1 81.94 101 ARG A N 1
ATOM 797 C CA . ARG A 1 101 ? -41.844 1.524 -6.832 1 81.94 101 ARG A CA 1
ATOM 798 C C . ARG A 1 101 ? -42.406 2.393 -7.965 1 81.94 101 ARG A C 1
ATOM 800 O O . ARG A 1 101 ? -42.625 3.586 -7.777 1 81.94 101 ARG A O 1
ATOM 807 N N . VAL A 1 102 ? -42.562 1.758 -9.086 1 80.62 102 VAL A N 1
ATOM 808 C CA . VAL A 1 102 ? -43.062 2.512 -10.234 1 80.62 102 VAL A CA 1
ATOM 809 C C . VAL A 1 102 ? -44.531 2.906 -10.008 1 80.62 102 VAL A C 1
ATOM 811 O O . VAL A 1 102 ? -44.938 4.027 -10.336 1 80.62 102 VAL A O 1
ATOM 814 N N . VAL A 1 103 ? -45.281 2.039 -9.391 1 78.12 103 VAL A N 1
ATOM 815 C CA . VAL A 1 103 ? -46.688 2.299 -9.164 1 78.12 103 VAL A CA 1
ATOM 816 C C . VAL A 1 103 ? -46.844 3.379 -8.102 1 78.12 103 VAL A C 1
ATOM 818 O O . VAL A 1 103 ? -47.719 4.258 -8.219 1 78.12 103 VAL A O 1
ATOM 821 N N . LEU A 1 104 ? -45.938 3.299 -7.16 1 74.06 104 LEU A N 1
ATOM 822 C CA . LEU A 1 104 ? -46.094 4.223 -6.043 1 74.06 104 LEU A CA 1
ATOM 823 C C . LEU A 1 104 ? -45.5 5.586 -6.371 1 74.06 104 LEU A C 1
ATOM 825 O O . LEU A 1 104 ? -46 6.617 -5.934 1 74.06 104 LEU A O 1
ATOM 829 N N . LEU A 1 105 ? -44.375 5.668 -7.07 1 74.38 105 LEU A N 1
ATOM 830 C CA . LEU A 1 105 ? -43.656 6.93 -7.312 1 74.38 105 LEU A CA 1
ATOM 831 C C . LEU A 1 105 ? -44.094 7.531 -8.648 1 74.38 105 LEU A C 1
ATOM 833 O O . LEU A 1 105 ? -44 8.75 -8.836 1 74.38 105 LEU A O 1
ATOM 837 N N . GLY A 1 106 ? -44.656 6.793 -9.562 1 69.06 106 GLY A N 1
ATOM 838 C CA . GLY A 1 106 ? -45.125 7.25 -10.867 1 69.06 106 GLY A CA 1
ATOM 839 C C . GLY A 1 106 ? -44.094 8.07 -11.617 1 69.06 106 GLY A C 1
ATOM 840 O O . GLY A 1 106 ? -43 7.57 -11.93 1 69.06 106 GLY A O 1
ATOM 841 N N . ARG A 1 107 ? -44.25 9.352 -11.758 1 66 107 ARG A N 1
ATOM 842 C CA . ARG A 1 107 ? -43.438 10.258 -12.562 1 66 107 ARG A CA 1
ATOM 843 C C . ARG A 1 107 ? -42.188 10.711 -11.789 1 66 107 ARG A C 1
ATOM 845 O O . ARG A 1 107 ? -41.188 11.07 -12.391 1 66 107 ARG A O 1
ATOM 852 N N . LEU A 1 108 ? -42.188 10.602 -10.484 1 68.56 108 LEU A N 1
ATOM 853 C CA . LEU A 1 108 ? -41.062 11.07 -9.664 1 68.56 108 LEU A CA 1
ATOM 854 C C . LEU A 1 108 ? -39.875 10.133 -9.789 1 68.56 108 LEU A C 1
ATOM 856 O O . LEU A 1 108 ? -38.719 10.539 -9.523 1 68.56 108 LEU A O 1
ATOM 860 N N . MET A 1 109 ? -40.125 8.922 -10.234 1 74.12 109 MET A N 1
ATOM 861 C CA . MET A 1 109 ? -39.062 7.961 -10.383 1 74.12 109 MET A CA 1
ATOM 862 C C . MET A 1 109 ? -38.094 8.383 -11.492 1 74.12 109 MET A C 1
ATOM 864 O O . MET A 1 109 ? -36.875 8.156 -11.391 1 74.12 109 MET A O 1
ATOM 868 N N . TRP A 1 110 ? -38.594 9.117 -12.453 1 74.38 110 TRP A N 1
ATOM 869 C CA . TRP A 1 110 ? -37.812 9.453 -13.625 1 74.38 110 TRP A CA 1
ATOM 870 C C . TRP A 1 110 ? -37.062 10.758 -13.406 1 74.38 110 TRP A C 1
ATOM 872 O O . TRP A 1 110 ? -36.219 11.141 -14.227 1 74.38 110 TRP A O 1
ATOM 882 N N . SER A 1 111 ? -37.312 11.391 -12.312 1 69.5 111 SER A N 1
ATOM 883 C CA . SER A 1 111 ? -36.656 12.664 -12.078 1 69.5 111 SER A CA 1
ATOM 884 C C . SER A 1 111 ? -35.281 12.469 -11.461 1 69.5 111 SER A C 1
ATOM 886 O O . SER A 1 111 ? -34.406 13.32 -11.617 1 69.5 111 SER A O 1
ATOM 888 N N . SER A 1 112 ? -35.094 11.352 -10.891 1 73.44 112 SER A N 1
ATOM 889 C CA . SER A 1 112 ? -33.812 11.102 -10.258 1 73.44 112 SER A CA 1
ATOM 890 C C . SER A 1 112 ? -32.875 10.281 -11.172 1 73.44 112 SER A C 1
ATOM 892 O O . SER A 1 112 ? -33.312 9.266 -11.734 1 73.44 112 SER A O 1
ATOM 894 N N . ALA A 1 113 ? -31.719 10.812 -11.492 1 79.75 113 ALA A N 1
ATOM 895 C CA . ALA A 1 113 ? -30.75 10.102 -12.32 1 79.75 113 ALA A CA 1
ATOM 896 C C . ALA A 1 113 ? -30.375 8.758 -11.703 1 79.75 113 ALA A C 1
ATOM 898 O O . ALA A 1 113 ? -30.203 7.77 -12.422 1 79.75 113 ALA A O 1
ATOM 899 N N . ALA A 1 114 ? -30.328 8.688 -10.422 1 81.69 114 ALA A N 1
ATOM 900 C CA . ALA A 1 114 ? -29.969 7.449 -9.75 1 81.69 114 ALA A CA 1
ATOM 901 C C . ALA A 1 114 ? -31.031 6.379 -9.938 1 81.69 114 ALA A C 1
ATOM 903 O O . ALA A 1 114 ? -30.719 5.195 -10.109 1 81.69 114 ALA A O 1
ATOM 904 N N . ALA A 1 115 ? -32.188 6.801 -9.961 1 83.06 115 ALA A N 1
ATOM 905 C CA . ALA A 1 115 ? -33.281 5.855 -10.172 1 83.06 115 ALA A CA 1
ATOM 906 C C . ALA A 1 115 ? -33.312 5.336 -11.602 1 83.06 115 ALA A C 1
ATOM 908 O O . ALA A 1 115 ? -33.594 4.16 -11.844 1 83.06 115 ALA A O 1
ATOM 909 N N . ARG A 1 116 ? -33.031 6.16 -12.602 1 88.38 116 ARG A N 1
ATOM 910 C CA . ARG A 1 116 ? -32.969 5.723 -13.984 1 88.38 116 ARG A CA 1
ATOM 911 C C . ARG A 1 116 ? -31.844 4.703 -14.18 1 88.38 116 ARG A C 1
ATOM 913 O O . ARG A 1 116 ? -32 3.705 -14.883 1 88.38 116 ARG A O 1
ATOM 920 N N . TRP A 1 117 ? -30.75 4.973 -13.5 1 89.81 117 TRP A N 1
ATOM 921 C CA . TRP A 1 117 ? -29.625 4.055 -13.625 1 89.81 117 TRP A CA 1
ATOM 922 C C . TRP A 1 117 ? -29.922 2.725 -12.945 1 89.81 117 TRP A C 1
ATOM 924 O O . TRP A 1 117 ? -29.469 1.671 -13.391 1 89.81 117 TRP A O 1
ATOM 934 N N . ASP A 1 118 ? -30.609 2.783 -11.836 1 90.25 118 ASP A N 1
ATOM 935 C CA . ASP A 1 118 ? -31.031 1.547 -11.188 1 90.25 118 ASP A CA 1
ATOM 936 C C . ASP A 1 118 ? -31.938 0.734 -12.109 1 90.25 118 ASP A C 1
ATOM 938 O O . ASP A 1 118 ? -31.812 -0.489 -12.195 1 90.25 118 ASP A O 1
ATOM 942 N N . MET A 1 119 ? -32.812 1.412 -12.836 1 90.38 119 MET A N 1
ATOM 943 C CA . MET A 1 119 ? -33.688 0.736 -13.797 1 90.38 119 MET A CA 1
ATOM 944 C C . MET A 1 119 ? -32.875 0.148 -14.945 1 90.38 119 MET A C 1
ATOM 946 O O . MET A 1 119 ? -33.156 -0.963 -15.398 1 90.38 119 MET A O 1
ATOM 950 N N . PHE A 1 120 ? -31.938 0.897 -15.336 1 92.31 120 PHE A N 1
ATOM 951 C CA . PHE A 1 120 ? -31.062 0.397 -16.391 1 92.31 120 PHE A CA 1
ATOM 952 C C . PHE A 1 120 ? -30.312 -0.851 -15.93 1 92.31 120 PHE A C 1
ATOM 954 O O . PHE A 1 120 ? -30.188 -1.814 -16.688 1 92.31 120 PHE A O 1
ATOM 961 N N . ALA A 1 121 ? -29.828 -0.859 -14.719 1 93.88 121 ALA A N 1
ATOM 962 C CA . ALA A 1 121 ? -29.109 -2.018 -14.188 1 93.88 121 ALA A CA 1
ATOM 963 C C . ALA A 1 121 ? -30.031 -3.23 -14.086 1 93.88 121 ALA A C 1
ATOM 965 O O . ALA A 1 121 ? -29.609 -4.363 -14.328 1 93.88 121 ALA A O 1
ATOM 966 N N . P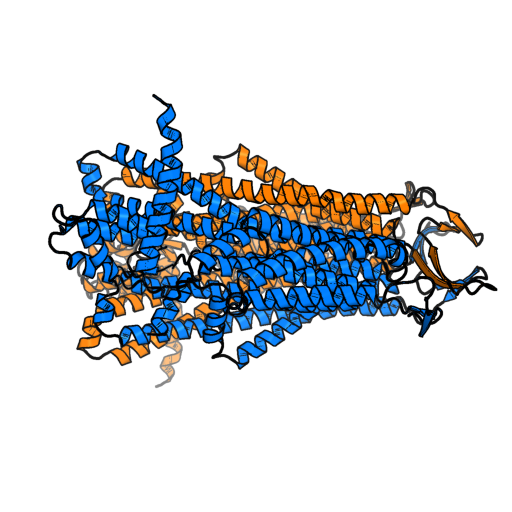HE A 1 122 ? -31.234 -2.965 -13.766 1 94.06 122 PHE A N 1
ATOM 967 C CA . PHE A 1 122 ? -32.188 -4.059 -13.703 1 94.06 122 PHE A CA 1
ATOM 968 C C . PHE A 1 122 ? -32.469 -4.621 -15.094 1 94.06 122 PHE A C 1
ATOM 970 O O . PHE A 1 122 ? -32.5 -5.84 -15.281 1 94.06 122 PHE A O 1
ATOM 977 N N . VAL A 1 123 ? -32.625 -3.74 -16.047 1 94.62 123 VAL A N 1
ATOM 978 C CA . VAL A 1 123 ? -32.906 -4.18 -17.406 1 94.62 123 VAL A CA 1
ATOM 979 C C . VAL A 1 123 ? -31.703 -4.965 -17.938 1 94.62 123 VAL A C 1
ATOM 981 O O . VAL A 1 123 ? -31.859 -5.965 -18.641 1 94.62 123 VAL A O 1
ATOM 984 N N . LEU A 1 124 ? -30.562 -4.516 -17.594 1 95.75 124 LEU A N 1
ATOM 985 C CA . LEU A 1 124 ? -29.359 -5.223 -18.016 1 95.75 124 LEU A CA 1
ATOM 986 C C . LEU A 1 124 ? -29.297 -6.605 -17.375 1 95.75 124 LEU A C 1
ATOM 988 O O . LEU A 1 124 ? -28.938 -7.582 -18.031 1 95.75 124 LEU A O 1
ATOM 992 N N . MET A 1 125 ? -29.625 -6.691 -16.141 1 96.38 125 MET A N 1
ATOM 993 C CA . MET A 1 125 ? -29.656 -7.973 -15.438 1 96.38 125 MET A CA 1
ATOM 994 C C . MET A 1 125 ? -30.688 -8.914 -16.078 1 96.38 125 MET A C 1
ATOM 996 O O . MET A 1 125 ? -30.391 -10.086 -16.312 1 96.38 125 MET A O 1
ATOM 1000 N N . ALA A 1 126 ? -31.797 -8.383 -16.375 1 95.88 126 ALA A N 1
ATOM 1001 C CA . ALA A 1 126 ? -32.844 -9.18 -16.984 1 95.88 126 ALA A CA 1
ATOM 1002 C C . ALA A 1 126 ? -32.469 -9.602 -18.406 1 95.88 126 ALA A C 1
ATOM 1004 O O . ALA A 1 126 ? -32.75 -10.742 -18.812 1 95.88 126 ALA A O 1
ATOM 1005 N N . ALA A 1 127 ? -31.891 -8.711 -19.125 1 96.38 127 ALA A N 1
ATOM 1006 C CA . ALA A 1 127 ? -31.469 -9.031 -20.484 1 96.38 127 ALA A CA 1
ATOM 1007 C C . ALA A 1 127 ? -30.391 -10.117 -20.484 1 96.38 127 ALA A C 1
ATOM 1009 O O . ALA A 1 127 ? -30.422 -11.023 -21.312 1 96.38 127 ALA A O 1
ATOM 1010 N N . LEU A 1 128 ? -29.516 -10.047 -19.578 1 96.81 128 LEU A N 1
ATOM 1011 C CA . LEU A 1 128 ? -28.438 -11.031 -19.516 1 96.81 128 LEU A CA 1
ATOM 1012 C C . LEU A 1 128 ? -28.969 -12.383 -19.062 1 96.81 128 LEU A C 1
ATOM 1014 O O . LEU A 1 128 ? -28.5 -13.43 -19.5 1 96.81 128 LEU A O 1
ATOM 1018 N N . LEU A 1 129 ? -29.922 -12.367 -18.156 1 96.19 129 LEU A N 1
ATOM 1019 C CA . LEU A 1 129 ? -30.562 -13.625 -17.781 1 96.19 129 LEU A CA 1
ATOM 1020 C C . LEU A 1 129 ? -31.328 -14.203 -18.969 1 96.19 129 LEU A C 1
ATOM 1022 O O . LEU A 1 129 ? -31.328 -15.422 -19.172 1 96.19 129 LEU A O 1
ATOM 1026 N N . GLY A 1 130 ? -31.984 -13.344 -19.734 1 94.62 130 GLY A N 1
ATOM 1027 C CA . GLY A 1 130 ? -32.625 -13.797 -20.953 1 94.62 130 GLY A CA 1
ATOM 1028 C C . GLY A 1 130 ? -31.672 -14.43 -21.938 1 94.62 130 GLY A C 1
ATOM 1029 O O . GLY A 1 130 ? -32 -15.445 -22.562 1 94.62 130 GLY A O 1
ATOM 1030 N N . CYS A 1 131 ? -30.5 -13.852 -21.984 1 94.44 131 CYS A N 1
ATOM 1031 C CA . CYS A 1 131 ? -29.484 -14.414 -22.859 1 94.44 131 CYS A CA 1
ATOM 1032 C C . CYS A 1 131 ? -29.016 -15.781 -22.344 1 94.44 131 CYS A C 1
ATOM 1034 O O . CYS A 1 131 ? -28.688 -16.656 -23.125 1 94.44 131 CYS A O 1
ATOM 1036 N N . ARG A 1 132 ? -28.984 -15.969 -21.078 1 95.19 132 ARG A N 1
ATOM 1037 C CA . ARG A 1 132 ? -28.625 -17.25 -20.516 1 95.19 132 ARG A CA 1
ATOM 1038 C C . ARG A 1 132 ? -29.641 -18.328 -20.891 1 95.19 132 ARG A C 1
ATOM 1040 O O . ARG A 1 132 ? -29.266 -19.469 -21.172 1 95.19 132 ARG A O 1
ATOM 1047 N N . TYR A 1 133 ? -30.938 -17.922 -20.891 1 93.81 133 TYR A N 1
ATOM 1048 C CA . TYR A 1 133 ? -31.969 -18.875 -21.297 1 93.81 133 TYR A CA 1
ATOM 1049 C C . TYR A 1 133 ? -31.938 -19.109 -22.797 1 93.81 133 TYR A C 1
ATOM 1051 O O . TYR A 1 133 ? -32.188 -20.219 -23.266 1 93.81 133 TYR A O 1
ATOM 1059 N N . TRP A 1 134 ? -31.516 -18.094 -23.594 1 91.38 134 TRP A N 1
ATOM 1060 C CA . TRP A 1 134 ? -31.453 -18.203 -25.047 1 91.38 134 TRP A CA 1
ATOM 1061 C C . TRP A 1 134 ? -30.312 -19.109 -25.469 1 91.38 134 TRP A C 1
ATOM 1063 O O . TRP A 1 134 ? -30.484 -19.984 -26.328 1 91.38 134 TRP A O 1
ATOM 1073 N N . LYS A 1 135 ? -29.188 -18.922 -24.844 1 89.75 135 LYS A N 1
ATOM 1074 C CA . LYS A 1 135 ? -28.016 -19.734 -25.156 1 89.75 135 LYS A CA 1
ATOM 1075 C C . LYS A 1 135 ? -27.703 -20.719 -24.031 1 89.75 135 LYS A C 1
ATOM 1077 O O . LYS A 1 135 ? -26.562 -20.797 -23.578 1 89.75 135 LYS A O 1
ATOM 1082 N N . LYS A 1 136 ? -28.703 -21.469 -23.75 1 88.31 136 LYS A N 1
ATOM 1083 C CA . LYS A 1 136 ? -28.562 -22.453 -22.688 1 88.31 136 LYS A CA 1
ATOM 1084 C C . LYS A 1 136 ? -27.609 -23.578 -23.094 1 88.31 136 LYS A C 1
ATOM 1086 O O . LYS A 1 136 ? -27.625 -24.016 -24.25 1 88.31 136 LYS A O 1
ATOM 1091 N N . ASP A 1 137 ? -26.672 -23.844 -22.094 1 84.69 137 ASP A N 1
ATOM 1092 C CA . ASP A 1 137 ? -25.719 -24.922 -22.344 1 84.69 137 ASP A CA 1
ATOM 1093 C C . ASP A 1 137 ? -26.422 -26.281 -22.344 1 84.69 137 ASP A C 1
ATOM 1095 O O . ASP A 1 137 ? -27.266 -26.547 -21.484 1 84.69 137 ASP A O 1
ATOM 1099 N N . ASN A 1 138 ? -26.391 -26.953 -23.531 1 79.31 138 ASN A N 1
ATOM 1100 C CA . ASN A 1 138 ? -26.922 -28.312 -23.641 1 79.31 138 ASN A CA 1
ATOM 1101 C C . ASN A 1 138 ? -25.891 -29.281 -24.203 1 79.31 138 ASN A C 1
ATOM 1103 O O . ASN A 1 138 ? -25.359 -29.062 -25.297 1 79.31 138 ASN A O 1
ATOM 1107 N N . ARG A 1 139 ? -25.562 -30.25 -23.391 1 78.44 139 ARG A N 1
ATOM 1108 C CA . ARG A 1 139 ? -24.562 -31.234 -23.781 1 78.44 139 ARG A CA 1
ATOM 1109 C C . ARG A 1 139 ? -24.922 -31.891 -25.109 1 78.44 139 ARG A C 1
ATOM 1111 O O . ARG A 1 139 ? -24.031 -32.25 -25.891 1 78.44 139 ARG A O 1
ATOM 1118 N N . ASN A 1 140 ? -26.219 -31.891 -25.297 1 76.38 140 ASN A N 1
ATOM 1119 C CA . ASN A 1 140 ? -26.672 -32.594 -26.5 1 76.38 140 ASN A CA 1
ATOM 1120 C C . ASN A 1 140 ? -26.469 -31.75 -27.75 1 76.38 140 ASN A C 1
ATOM 1122 O O . ASN A 1 140 ? -26.438 -32.281 -28.859 1 76.38 140 ASN A O 1
ATOM 1126 N N . ASN A 1 141 ? -26.266 -30.484 -27.641 1 77.12 141 ASN A N 1
ATOM 1127 C CA . ASN A 1 141 ? -26.078 -29.609 -28.781 1 77.12 141 ASN A CA 1
ATOM 1128 C C . ASN A 1 141 ? -24.656 -29.094 -28.875 1 77.12 141 ASN A C 1
ATOM 1130 O O . ASN A 1 141 ? -24.422 -27.969 -29.312 1 77.12 141 ASN A O 1
ATOM 1134 N N . TRP A 1 142 ? -23.703 -29.953 -28.422 1 81.56 142 TRP A N 1
ATOM 1135 C CA . TRP A 1 142 ? -22.297 -29.531 -28.484 1 81.56 142 TRP A CA 1
ATOM 1136 C C . TRP A 1 142 ? -21.781 -29.562 -29.922 1 81.56 142 TRP A C 1
ATOM 1138 O O . TRP A 1 142 ? -21.859 -30.594 -30.594 1 81.56 142 TRP A O 1
ATOM 1148 N N . HIS A 1 143 ? -21.516 -28.391 -30.453 1 81.81 143 HIS A N 1
ATOM 1149 C CA . HIS A 1 143 ? -20.797 -28.312 -31.719 1 81.81 143 HIS A CA 1
ATOM 1150 C C . HIS A 1 143 ? -19.312 -28.016 -31.484 1 81.81 143 HIS A C 1
ATOM 1152 O O . HIS A 1 143 ? -18.969 -26.953 -30.984 1 81.81 143 HIS A O 1
ATOM 1158 N N . ILE A 1 144 ? -18.516 -29.078 -31.688 1 85.19 144 ILE A N 1
ATOM 1159 C CA . ILE A 1 144 ? -17.078 -28.938 -31.469 1 85.19 144 ILE A CA 1
ATOM 1160 C C . ILE A 1 144 ? -16.391 -28.562 -32.781 1 85.19 144 ILE A C 1
ATOM 1162 O O . ILE A 1 144 ? -16.547 -29.25 -33.781 1 85.19 144 ILE A O 1
ATOM 1166 N N . THR A 1 145 ? -15.844 -27.391 -32.812 1 82.62 145 THR A N 1
ATOM 1167 C CA . THR A 1 145 ? -15.094 -26.953 -33.969 1 82.62 145 THR A CA 1
ATOM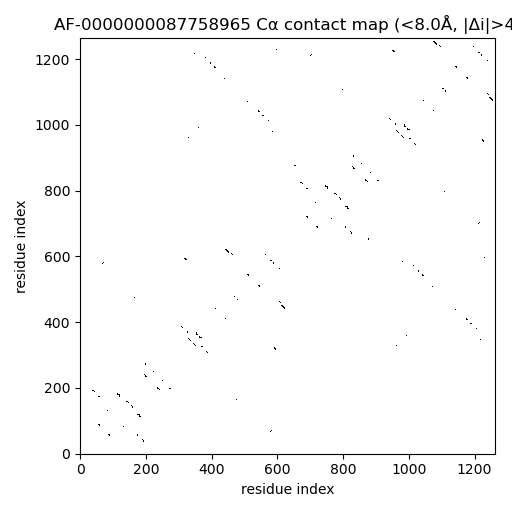 1168 C C . THR A 1 145 ? -13.602 -26.891 -33.656 1 82.62 145 THR A C 1
ATOM 1170 O O . THR A 1 145 ? -13.203 -26.562 -32.531 1 82.62 145 THR A O 1
ATOM 1173 N N . ILE A 1 146 ? -12.75 -27.344 -34.562 1 82.06 146 ILE A N 1
ATOM 1174 C CA . ILE A 1 146 ? -11.305 -27.266 -34.438 1 82.06 146 ILE A CA 1
ATOM 1175 C C . ILE A 1 146 ? -10.844 -25.828 -34.75 1 82.06 146 ILE A C 1
ATOM 1177 O O . ILE A 1 146 ? -11.156 -25.297 -35.812 1 82.06 146 ILE A O 1
ATOM 1181 N N . ASN A 1 147 ? -10.508 -25.203 -33.656 1 78.69 147 ASN A N 1
ATOM 1182 C CA . ASN A 1 147 ? -10 -23.844 -33.812 1 78.69 147 ASN A CA 1
ATOM 1183 C C . ASN A 1 147 ? -8.477 -23.812 -33.844 1 78.69 147 ASN A C 1
ATOM 1185 O O . ASN A 1 147 ? -7.836 -23.281 -32.938 1 78.69 147 ASN A O 1
ATOM 1189 N N . GLY A 1 148 ? -7.832 -24.328 -34.781 1 74.62 148 GLY A N 1
ATOM 1190 C CA . GLY A 1 148 ? -6.391 -24.281 -34.969 1 74.62 148 GLY A CA 1
ATOM 1191 C C . GLY A 1 148 ? -5.652 -25.281 -34.094 1 74.62 148 GLY A C 1
ATOM 1192 O O . GLY A 1 148 ? -6.211 -26.312 -33.719 1 74.62 148 GLY A O 1
ATOM 1193 N N . LYS A 1 149 ? -4.305 -25.188 -33.938 1 70.88 149 LYS A N 1
ATOM 1194 C CA . LYS A 1 149 ? -3.449 -26.078 -33.156 1 70.88 149 LYS A CA 1
ATOM 1195 C C . LYS A 1 149 ? -3.006 -25.438 -31.859 1 70.88 149 LYS A C 1
ATOM 1197 O O . LYS A 1 149 ? -2.918 -24.203 -31.766 1 70.88 149 LYS A O 1
ATOM 1202 N N . GLU A 1 150 ? -3.086 -26.188 -30.859 1 71.44 150 GLU A N 1
ATOM 1203 C CA . GLU A 1 150 ? -2.543 -25.703 -29.594 1 71.44 150 GLU A CA 1
ATOM 1204 C C . GLU A 1 150 ? -1.088 -25.266 -29.75 1 71.44 150 GLU A C 1
ATOM 1206 O O . GLU A 1 150 ? -0.504 -25.406 -30.828 1 71.44 150 GLU A O 1
ATOM 1211 N N . LYS A 1 151 ? -0.518 -24.594 -28.906 1 63.81 151 LYS A N 1
ATOM 1212 C CA . LYS A 1 151 ? 0.833 -24.047 -29 1 63.81 151 LYS A CA 1
ATOM 1213 C C . LYS A 1 151 ? 1.86 -25.156 -29.234 1 63.81 151 LYS A C 1
ATOM 1215 O O . LYS A 1 151 ? 2.93 -24.891 -29.797 1 63.81 151 LYS A O 1
ATOM 1220 N N . ASP A 1 152 ? 1.475 -26.453 -28.969 1 61.56 152 ASP A N 1
ATOM 1221 C CA . ASP A 1 152 ? 2.367 -27.578 -29.234 1 61.56 152 ASP A CA 1
ATOM 1222 C C . ASP A 1 152 ? 2.299 -28 -30.703 1 61.56 152 ASP A C 1
ATOM 1224 O O . ASP A 1 152 ? 3.16 -28.734 -31.188 1 61.56 152 ASP A O 1
ATOM 1228 N N . GLN A 1 153 ? 1.418 -27.391 -31.516 1 61.69 153 GLN A N 1
ATOM 1229 C CA . GLN A 1 153 ? 1.236 -27.594 -32.938 1 61.69 153 GLN A CA 1
ATOM 1230 C C . GLN A 1 153 ? 0.849 -29.031 -33.25 1 61.69 153 GLN A C 1
ATOM 1232 O O . GLN A 1 153 ? 0.651 -29.391 -34.406 1 61.69 153 GLN A O 1
ATOM 1237 N N . PHE A 1 154 ? 0.75 -29.922 -32.188 1 64.31 154 PHE A N 1
ATOM 1238 C CA . PHE A 1 154 ? 0.396 -31.312 -32.438 1 64.31 154 PHE A CA 1
ATOM 1239 C C . PHE A 1 154 ? -1.062 -31.578 -32.062 1 64.31 154 PHE A C 1
ATOM 1241 O O . PHE A 1 154 ? -1.737 -32.375 -32.719 1 64.31 154 PHE A O 1
ATOM 1248 N N . HIS A 1 155 ? -1.422 -30.781 -31.094 1 69.38 155 HIS A N 1
ATOM 1249 C CA . HIS A 1 155 ? -2.777 -31.031 -30.625 1 69.38 155 HIS A CA 1
ATOM 1250 C C . HIS A 1 155 ? -3.74 -29.953 -31.109 1 69.38 155 HIS A C 1
ATOM 1252 O O . HIS A 1 155 ? -3.361 -28.797 -31.234 1 69.38 155 HIS A O 1
ATOM 1258 N N . ASP A 1 156 ? -4.852 -30.422 -31.469 1 74.12 156 ASP A N 1
ATOM 1259 C CA . ASP A 1 156 ? -5.883 -29.5 -31.969 1 74.12 156 ASP A CA 1
ATOM 1260 C C . ASP A 1 156 ? -6.52 -28.734 -30.812 1 74.12 156 ASP A C 1
ATOM 1262 O O . ASP A 1 156 ? -6.645 -29.25 -29.703 1 74.12 156 ASP A O 1
ATOM 1266 N N . LYS A 1 157 ? -6.75 -27.484 -31.156 1 78.25 157 LYS A N 1
ATOM 1267 C CA . LYS A 1 157 ? -7.52 -26.672 -30.234 1 78.25 157 LYS A CA 1
ATOM 1268 C C . LYS A 1 157 ? -9.008 -26.719 -30.562 1 78.25 157 LYS A C 1
ATOM 1270 O O . LYS A 1 157 ? -9.398 -26.516 -31.719 1 78.25 157 LYS A O 1
ATOM 1275 N N . TYR A 1 158 ? -9.734 -27.109 -29.531 1 79.38 158 TYR A N 1
ATOM 1276 C CA . TYR A 1 158 ? -11.172 -27.266 -29.75 1 79.38 158 TYR A CA 1
ATOM 1277 C C . TYR A 1 158 ? -11.945 -26.094 -29.172 1 79.38 158 TYR A C 1
ATOM 1279 O O . TYR A 1 158 ? -11.57 -25.531 -28.125 1 79.38 158 TYR A O 1
ATOM 1287 N N . LYS A 1 159 ? -12.844 -25.578 -29.969 1 81.5 159 LYS A N 1
ATOM 1288 C CA . LYS A 1 159 ? -13.789 -24.562 -29.516 1 81.5 159 LYS A CA 1
ATOM 1289 C C . LYS A 1 159 ? -15.211 -25.125 -29.469 1 81.5 159 LYS A C 1
ATOM 1291 O O . LYS A 1 159 ? -15.617 -25.875 -30.359 1 81.5 159 LYS A O 1
ATOM 1296 N N . ILE A 1 160 ? -15.852 -24.844 -28.375 1 83 160 ILE A N 1
ATOM 1297 C CA . ILE A 1 160 ? -17.234 -25.297 -28.234 1 83 160 ILE A CA 1
ATOM 1298 C C . ILE A 1 160 ? -18.172 -24.094 -28.312 1 83 160 ILE A C 1
ATOM 1300 O O . ILE A 1 160 ? -17.781 -22.969 -28.031 1 83 160 ILE A O 1
ATOM 1304 N N . ASN A 1 161 ? -19.375 -24.359 -28.75 1 81.19 161 ASN A N 1
ATOM 1305 C CA . ASN A 1 161 ? -20.359 -23.297 -28.922 1 81.19 161 ASN A CA 1
ATOM 1306 C C . ASN A 1 161 ? -21.047 -22.953 -27.609 1 81.19 161 ASN A C 1
ATOM 1308 O O . ASN A 1 161 ? -21.922 -22.078 -27.578 1 81.19 161 ASN A O 1
ATOM 1312 N N . GLN A 1 162 ? -20.625 -23.5 -26.516 1 85.56 162 GLN A N 1
ATOM 1313 C CA . GLN A 1 162 ? -21.266 -23.188 -25.25 1 85.56 162 GLN A CA 1
ATOM 1314 C C . GLN A 1 162 ? -20.703 -21.891 -24.656 1 85.56 162 GLN A C 1
ATOM 1316 O O . GLN A 1 162 ? -19.531 -21.812 -24.281 1 85.56 162 GLN A O 1
ATOM 1321 N N . ILE A 1 163 ? -21.594 -20.781 -24.672 1 89.06 163 ILE A N 1
ATOM 1322 C CA . ILE A 1 163 ? -21.125 -19.469 -24.25 1 89.06 163 ILE A CA 1
ATOM 1323 C C . ILE A 1 163 ? -21.922 -19 -23.031 1 89.06 163 ILE A C 1
ATOM 1325 O O . ILE A 1 163 ? -21.859 -17.828 -22.656 1 89.06 163 ILE A O 1
ATOM 1329 N N . GLU A 1 164 ? -22.688 -19.844 -22.375 1 93.56 164 GLU A N 1
ATOM 1330 C CA . GLU A 1 164 ? -23.516 -19.438 -21.25 1 93.56 164 GLU A CA 1
ATOM 1331 C C . GLU A 1 164 ? -22.672 -18.953 -20.078 1 93.56 164 GLU A C 1
ATOM 1333 O O . GLU A 1 164 ? -23.062 -18.047 -19.344 1 93.56 164 GLU A O 1
ATOM 1338 N N . LEU A 1 165 ? -21.5 -19.578 -19.922 1 93 165 LEU A N 1
ATOM 1339 C CA . LEU A 1 165 ? -20.609 -19.234 -18.828 1 93 165 LEU A CA 1
ATOM 1340 C C . LEU A 1 165 ? -20.234 -17.766 -18.891 1 93 165 LEU A C 1
ATOM 1342 O O . LEU A 1 165 ? -20.156 -17.094 -17.859 1 93 165 LEU A O 1
ATOM 1346 N N . TYR A 1 166 ? -20.078 -17.203 -20.078 1 93.5 166 TYR A N 1
ATOM 1347 C CA . TYR A 1 166 ? -19.703 -15.797 -20.234 1 93.5 166 TYR A CA 1
ATOM 1348 C C . TYR A 1 166 ? -20.875 -14.875 -19.922 1 93.5 166 TYR A C 1
ATOM 1350 O O . TYR A 1 166 ? -20.688 -13.789 -19.359 1 93.5 166 TYR A O 1
ATOM 1358 N N . PHE A 1 167 ? -22.031 -15.32 -20.188 1 94.81 167 PHE A N 1
ATOM 1359 C CA . PHE A 1 167 ? -23.203 -14.539 -19.844 1 94.81 167 PHE A CA 1
ATOM 1360 C C . PHE A 1 167 ? -23.453 -14.562 -18.344 1 94.81 167 PHE A C 1
ATOM 1362 O O . PHE A 1 167 ? -23.938 -13.578 -17.766 1 94.81 167 PHE A O 1
ATOM 1369 N N . ALA A 1 168 ? -23.156 -15.703 -17.781 1 94.88 168 ALA A N 1
ATOM 1370 C CA . ALA A 1 168 ? -23.281 -15.781 -16.328 1 94.88 168 ALA A CA 1
ATOM 1371 C C . ALA A 1 168 ? -22.312 -14.836 -15.633 1 94.88 168 ALA A C 1
ATOM 1373 O O . ALA A 1 168 ? -22.641 -14.211 -14.625 1 94.88 168 ALA A O 1
ATOM 1374 N N . ALA A 1 169 ? -21.125 -14.742 -16.203 1 94.88 169 ALA A N 1
ATOM 1375 C CA . ALA A 1 169 ? -20.141 -13.812 -15.648 1 94.88 169 ALA A CA 1
ATOM 1376 C C . ALA A 1 169 ? -20.578 -12.367 -15.844 1 94.88 169 ALA A C 1
ATOM 1378 O O . ALA A 1 169 ? -20.453 -11.539 -14.938 1 94.88 169 ALA A O 1
ATOM 1379 N N . ALA A 1 170 ? -21.078 -12.078 -17 1 95.38 170 ALA A N 1
ATOM 1380 C CA . ALA A 1 170 ? -21.594 -10.734 -17.266 1 95.38 170 ALA A CA 1
ATOM 1381 C C . ALA A 1 170 ? -22.781 -10.406 -16.359 1 95.38 170 ALA A C 1
ATOM 1383 O O . ALA A 1 170 ? -22.953 -9.258 -15.945 1 95.38 170 ALA A O 1
ATOM 1384 N N . TYR A 1 171 ? -23.578 -11.438 -16.062 1 96.38 171 TYR A N 1
ATOM 1385 C CA . TYR A 1 171 ? -24.703 -11.266 -15.141 1 96.38 171 TYR A CA 1
ATOM 1386 C C . TYR A 1 171 ? -24.203 -10.875 -13.758 1 96.38 171 TYR A C 1
ATOM 1388 O O . TYR A 1 171 ? -24.812 -10.039 -13.086 1 96.38 171 TYR A O 1
ATOM 1396 N N . CYS A 1 172 ? -23.141 -11.508 -13.336 1 94.38 172 CYS A N 1
ATOM 1397 C CA . CYS A 1 172 ? -22.578 -11.156 -12.039 1 94.38 172 CYS A CA 1
ATOM 1398 C C . CYS A 1 172 ? -22.172 -9.688 -12.008 1 94.38 172 CYS A C 1
ATOM 1400 O O . CYS A 1 172 ? -22.359 -9 -11.008 1 94.38 172 CYS A O 1
ATOM 1402 N N . PHE A 1 173 ? -21.656 -9.211 -13.094 1 94.25 173 PHE A N 1
ATOM 1403 C CA . PHE A 1 173 ? -21.281 -7.809 -13.18 1 94.25 173 PHE A CA 1
ATOM 1404 C C . PHE A 1 173 ? -22.5 -6.914 -13.094 1 94.25 173 PHE A C 1
ATOM 1406 O O . PHE A 1 173 ? -22.5 -5.906 -12.391 1 94.25 173 PHE A O 1
ATOM 1413 N N . ALA A 1 174 ? -23.5 -7.297 -13.758 1 95.31 174 ALA A N 1
ATOM 1414 C CA . ALA A 1 174 ? -24.734 -6.512 -13.75 1 95.31 174 ALA A CA 1
ATOM 1415 C C . ALA A 1 174 ? -25.375 -6.523 -12.359 1 95.31 174 ALA A C 1
ATOM 1417 O O . ALA A 1 174 ? -25.922 -5.512 -11.914 1 95.31 174 ALA A O 1
ATOM 1418 N N . ALA A 1 175 ? -25.344 -7.66 -11.742 1 95 175 ALA A N 1
ATOM 1419 C CA . ALA A 1 175 ? -25.875 -7.758 -10.383 1 95 175 ALA A CA 1
ATOM 1420 C C . ALA A 1 175 ? -25.109 -6.852 -9.43 1 95 175 ALA A C 1
ATOM 1422 O O . ALA A 1 175 ? -25.703 -6.215 -8.555 1 95 175 ALA A O 1
ATOM 1423 N N . ALA A 1 176 ? -23.844 -6.812 -9.609 1 94.88 176 ALA A N 1
ATOM 1424 C CA . ALA A 1 176 ? -23.016 -5.93 -8.789 1 94.88 176 ALA A CA 1
ATOM 1425 C C . ALA A 1 176 ? -23.344 -4.465 -9.047 1 94.88 176 ALA A C 1
ATOM 1427 O O . ALA A 1 176 ? -23.438 -3.666 -8.109 1 94.88 176 ALA A O 1
ATOM 1428 N N . LEU A 1 177 ? -23.547 -4.164 -10.25 1 92.94 177 LEU A N 1
ATOM 1429 C CA . LEU A 1 177 ? -23.906 -2.801 -10.617 1 92.94 177 LEU A CA 1
ATOM 1430 C C . LEU A 1 177 ? -25.234 -2.404 -9.984 1 92.94 177 LEU A C 1
ATOM 1432 O O . LEU A 1 177 ? -25.375 -1.3 -9.453 1 92.94 177 LEU A O 1
ATOM 1436 N N . ARG A 1 178 ? -26.109 -3.264 -9.992 1 94 178 ARG A N 1
ATOM 1437 C CA . ARG A 1 178 ? -27.406 -2.947 -9.414 1 94 178 ARG A CA 1
ATOM 1438 C C . ARG A 1 178 ? -27.328 -2.83 -7.898 1 94 178 ARG A C 1
ATOM 1440 O O . ARG A 1 178 ? -28 -2.002 -7.293 1 94 178 ARG A O 1
ATOM 1447 N N . PHE A 1 179 ? -26.562 -3.695 -7.332 1 92.38 179 PHE A N 1
ATOM 1448 C CA . PHE A 1 179 ? -26.359 -3.629 -5.891 1 92.38 179 PHE A CA 1
ATOM 1449 C C . PHE A 1 179 ? -25.906 -2.236 -5.469 1 92.38 179 PHE A C 1
ATOM 1451 O O . PHE A 1 179 ? -26.438 -1.667 -4.512 1 92.38 179 PHE A O 1
ATOM 1458 N N . VAL A 1 180 ? -25.047 -1.661 -6.211 1 89.69 180 VAL A N 1
ATOM 1459 C CA . VAL A 1 180 ? -24.469 -0.365 -5.879 1 89.69 180 VAL A CA 1
ATOM 1460 C C . VAL A 1 180 ? -25.438 0.75 -6.23 1 89.69 180 VAL A C 1
ATOM 1462 O O . VAL A 1 180 ? -25.672 1.663 -5.434 1 89.69 180 VAL A O 1
ATOM 1465 N N . LEU A 1 181 ? -26.016 0.645 -7.332 1 88.88 181 LEU A N 1
ATOM 1466 C CA . LEU A 1 181 ? -26.891 1.719 -7.801 1 88.88 181 LEU A CA 1
ATOM 1467 C C . LEU A 1 181 ? -28.172 1.768 -6.992 1 88.88 181 LEU A C 1
ATOM 1469 O O . LEU A 1 181 ? -28.75 2.842 -6.793 1 88.88 181 LEU A O 1
ATOM 1473 N N . LYS A 1 182 ? -28.625 0.669 -6.52 1 88.44 182 LYS A N 1
ATOM 1474 C CA . LYS A 1 182 ? -29.828 0.664 -5.68 1 88.44 182 LYS A CA 1
ATOM 1475 C C . LYS A 1 182 ? -29.578 1.392 -4.363 1 88.44 182 LYS A C 1
ATOM 1477 O O . LYS A 1 182 ? -30.453 2.102 -3.863 1 88.44 182 LYS A O 1
ATOM 1482 N N . SER A 1 183 ? -28.484 1.175 -3.789 1 84.88 183 SER A N 1
ATOM 1483 C CA . SER A 1 183 ? -28.141 1.886 -2.561 1 84.88 183 SER A CA 1
ATOM 1484 C C . SER A 1 183 ? -28.062 3.391 -2.795 1 84.88 183 SER A C 1
ATOM 1486 O O . SER A 1 183 ? -28.5 4.176 -1.947 1 84.88 183 SER A O 1
ATOM 1488 N N . GLN A 1 184 ? -27.594 3.752 -3.963 1 81.88 184 GLN A N 1
ATOM 1489 C CA . GLN A 1 184 ? -27.531 5.172 -4.285 1 81.88 184 GLN A CA 1
ATOM 1490 C C . GLN A 1 184 ? -28.922 5.742 -4.543 1 81.88 184 GLN A C 1
ATOM 1492 O O . GLN A 1 184 ? -29.219 6.883 -4.172 1 81.88 184 GLN A O 1
ATOM 1497 N N . ALA A 1 185 ? -29.688 5 -5.148 1 80.12 185 ALA A N 1
ATOM 1498 C CA . ALA A 1 185 ? -31.062 5.438 -5.41 1 80.12 185 ALA A CA 1
ATOM 1499 C C . ALA A 1 185 ? -31.828 5.629 -4.105 1 80.12 185 ALA A C 1
ATOM 1501 O O . ALA A 1 185 ? -32.625 6.562 -3.98 1 80.12 185 ALA A O 1
ATOM 1502 N N . ARG A 1 186 ? -31.594 4.785 -3.191 1 80.38 186 ARG A N 1
ATOM 1503 C CA . ARG A 1 186 ? -32.25 4.938 -1.897 1 80.38 186 ARG A CA 1
ATOM 1504 C C . ARG A 1 186 ? -31.781 6.199 -1.187 1 80.38 186 ARG A C 1
ATOM 1506 O O . ARG A 1 186 ? -32.562 6.914 -0.571 1 80.38 186 ARG A O 1
ATOM 1513 N N . GLU A 1 187 ? -30.562 6.41 -1.257 1 74.75 187 GLU A N 1
ATOM 1514 C CA . GLU A 1 187 ? -30.016 7.605 -0.617 1 74.75 187 GLU A CA 1
ATOM 1515 C C . GLU A 1 187 ? -30.609 8.875 -1.238 1 74.75 187 GLU A C 1
ATOM 1517 O O . GLU A 1 187 ? -30.906 9.836 -0.53 1 74.75 187 GLU A O 1
ATOM 1522 N N . ASP A 1 188 ? -30.719 8.797 -2.477 1 72.38 188 ASP A N 1
ATOM 1523 C CA . ASP A 1 188 ? -31.312 9.953 -3.158 1 72.38 188 ASP A CA 1
ATOM 1524 C C . ASP A 1 188 ? -32.781 10.109 -2.787 1 72.38 188 ASP A C 1
ATOM 1526 O O . ASP A 1 188 ? -33.281 11.234 -2.633 1 72.38 188 ASP A O 1
ATOM 1530 N N . SER A 1 189 ? -33.406 9.055 -2.639 1 72.69 189 SER A N 1
ATOM 1531 C CA . SER A 1 189 ? -34.812 9.102 -2.254 1 72.69 189 SER A CA 1
ATOM 1532 C C . SER A 1 189 ? -34.969 9.609 -0.825 1 72.69 189 SER A C 1
ATOM 1534 O O . SER A 1 189 ? -35.938 10.328 -0.524 1 72.69 189 SER A O 1
ATOM 1536 N N . LEU A 1 190 ? -34.031 9.211 0.026 1 71.75 190 LEU A N 1
ATOM 1537 C CA . LEU A 1 190 ? -34.094 9.664 1.412 1 71.75 190 LEU A CA 1
ATOM 1538 C C . LEU A 1 190 ? -33.812 11.164 1.505 1 71.75 190 LEU A C 1
ATOM 1540 O O . LEU A 1 190 ? -34.344 11.836 2.387 1 71.75 190 LEU A O 1
ATOM 1544 N N . LYS A 1 191 ? -33.031 11.586 0.615 1 63.56 191 LYS A N 1
ATOM 1545 C CA . LYS A 1 191 ? -32.781 13.023 0.579 1 63.56 191 LYS A CA 1
ATOM 1546 C C . LYS A 1 191 ? -34.031 13.805 0.237 1 63.56 191 LYS A C 1
ATOM 1548 O O . LYS A 1 191 ? -34.219 14.938 0.694 1 63.56 191 LYS A O 1
ATOM 1553 N N . PHE A 1 192 ? -34.781 13.133 -0.554 1 61.88 192 PHE A N 1
ATOM 1554 C CA . PHE A 1 192 ? -36.031 13.773 -0.923 1 61.88 192 PHE A CA 1
ATOM 1555 C C . PHE A 1 192 ? -37 13.773 0.247 1 61.88 192 PHE A C 1
ATOM 1557 O O . PHE A 1 192 ? -37.812 14.688 0.393 1 61.88 192 PHE A O 1
ATOM 1564 N N . GLN A 1 193 ? -36.812 12.664 1.035 1 61.25 193 GLN A N 1
ATOM 1565 C CA . GLN A 1 193 ? -37.719 12.516 2.166 1 61.25 193 GLN A CA 1
ATOM 1566 C C . GLN A 1 193 ? -37.312 13.438 3.314 1 61.25 193 GLN A C 1
ATOM 1568 O O . GLN A 1 193 ? -38.188 14.008 3.986 1 61.25 193 GLN A O 1
ATOM 1573 N N . ASN A 1 194 ? -35.906 13.219 3.631 1 50.91 194 ASN A N 1
ATOM 1574 C CA . ASN A 1 194 ? -35.406 14.07 4.699 1 50.91 194 ASN A CA 1
ATOM 1575 C C . ASN A 1 194 ? -34.562 15.211 4.148 1 50.91 194 ASN A C 1
ATOM 1577 O O . ASN A 1 194 ? -33.344 15.094 4.059 1 50.91 194 ASN A O 1
ATOM 1581 N N . PRO A 1 195 ? -35.062 16.016 3.508 1 44.19 195 PRO A N 1
ATOM 1582 C CA . PRO A 1 195 ? -34.219 17.078 2.971 1 44.19 195 PRO A CA 1
ATOM 1583 C C . PRO A 1 195 ? -33.312 17.703 4.027 1 44.19 195 PRO A C 1
ATOM 1585 O O . PRO A 1 195 ? -33.781 18.438 4.898 1 44.19 195 PRO A O 1
ATOM 1588 N N . ALA A 1 196 ? -32.656 16.922 4.859 1 47.59 196 ALA A N 1
ATOM 1589 C CA . ALA A 1 196 ? -31.703 17.516 5.797 1 47.59 196 ALA A CA 1
ATOM 1590 C C . ALA A 1 196 ? -30.797 18.531 5.094 1 47.59 196 ALA A C 1
ATOM 1592 O O . ALA A 1 196 ? -29.891 18.156 4.348 1 47.59 196 ALA A O 1
ATOM 1593 N N . LYS A 1 197 ? -31.344 19.641 4.859 1 47.62 197 LYS A N 1
ATOM 1594 C CA . LYS A 1 197 ? -30.688 20.75 4.176 1 47.62 197 LYS A CA 1
ATOM 1595 C C . LYS A 1 197 ? -29.469 21.234 4.961 1 47.62 197 LYS A C 1
ATOM 1597 O O . LYS A 1 197 ? -29.609 21.688 6.098 1 47.62 197 LYS A O 1
ATOM 1602 N N . GLU A 1 198 ? -28.406 20.547 4.898 1 45.75 198 GLU A N 1
ATOM 1603 C CA . GLU A 1 198 ? -27.25 21.281 5.395 1 45.75 198 GLU A CA 1
ATOM 1604 C C . GLU A 1 198 ? -27.297 22.734 4.953 1 45.75 198 GLU A C 1
ATOM 1606 O O . GLU A 1 198 ? -27.531 23.031 3.781 1 45.75 198 GLU A O 1
ATOM 1611 N N . THR A 1 199 ? -27.766 23.547 5.797 1 48.28 199 THR A N 1
ATOM 1612 C CA . THR A 1 199 ? -27.875 24.969 5.531 1 48.28 199 THR A CA 1
ATOM 1613 C C . THR A 1 199 ? -26.641 25.703 6.012 1 48.28 199 THR A C 1
ATOM 1615 O O . THR A 1 199 ? -26.062 25.375 7.055 1 48.28 199 THR A O 1
ATOM 1618 N N . THR A 1 200 ? -26 26.328 5.207 1 50.06 200 THR A N 1
ATOM 1619 C CA . THR A 1 200 ? -24.938 27.234 5.609 1 50.06 200 THR A CA 1
ATOM 1620 C C . THR A 1 200 ? -25.5 28.438 6.34 1 50.06 200 THR A C 1
ATOM 1622 O O . THR A 1 200 ? -26.469 29.047 5.883 1 50.06 200 THR A O 1
ATOM 1625 N N . VAL A 1 201 ? -25.219 28.5 7.629 1 51.88 201 VAL A N 1
ATOM 1626 C CA . VAL A 1 201 ? -25.641 29.688 8.383 1 51.88 201 VAL A CA 1
ATOM 1627 C C . VAL A 1 201 ? -24.469 30.656 8.531 1 51.88 201 VAL A C 1
ATOM 1629 O O . VAL A 1 201 ? -23.359 30.234 8.867 1 51.88 201 VAL A O 1
ATOM 1632 N N . SER A 1 202 ? -24.594 31.797 7.918 1 50.34 202 SER A N 1
ATOM 1633 C CA . SER A 1 202 ? -23.625 32.875 8.117 1 50.34 202 SER A CA 1
ATOM 1634 C C . SER A 1 202 ? -23.734 33.469 9.516 1 50.34 202 SER A C 1
ATOM 1636 O O . SER A 1 202 ? -24.812 33.875 9.93 1 50.34 202 SER A O 1
ATOM 1638 N N . ILE A 1 203 ? -22.734 33.344 10.273 1 56.91 203 ILE A N 1
ATOM 1639 C CA . ILE A 1 203 ? -22.703 33.906 11.625 1 56.91 203 ILE A CA 1
ATOM 1640 C C . ILE A 1 203 ? -22.984 35.406 11.578 1 56.91 203 ILE A C 1
ATOM 1642 O O . ILE A 1 203 ? -23.641 35.938 12.469 1 56.91 203 ILE A O 1
ATOM 1646 N N . ALA A 1 204 ? -22.516 36 10.531 1 51.09 204 ALA A N 1
ATOM 1647 C CA . ALA A 1 204 ? -22.766 37.438 10.383 1 51.09 204 ALA A CA 1
ATOM 1648 C C . ALA A 1 204 ? -24.25 37.719 10.203 1 51.09 204 ALA A C 1
ATOM 1650 O O . ALA A 1 204 ? -24.797 38.656 10.789 1 51.09 204 ALA A O 1
ATOM 1651 N N . SER A 1 205 ? -24.859 36.906 9.461 1 57.22 205 SER A N 1
ATOM 1652 C CA . SER A 1 205 ? -26.297 37.094 9.234 1 57.22 205 SER A CA 1
ATOM 1653 C C . SER A 1 205 ? -27.094 36.812 10.508 1 57.22 205 SER A C 1
ATOM 1655 O O . SER A 1 205 ? -28.062 37.5 10.805 1 57.22 205 SER A O 1
ATOM 1657 N N . LEU A 1 206 ? -26.641 35.906 11.211 1 61.44 206 LEU A N 1
ATOM 1658 C CA . LEU A 1 206 ? -27.297 35.594 12.484 1 61.44 206 LEU A CA 1
ATOM 1659 C C . LEU A 1 206 ? -27.078 36.75 13.484 1 61.44 206 LEU A C 1
ATOM 1661 O O . LEU A 1 206 ? -28 37.125 14.195 1 61.44 206 LEU A O 1
ATOM 1665 N N . ARG A 1 207 ? -25.844 37.219 13.469 1 62.81 207 ARG A N 1
ATOM 1666 C CA . ARG A 1 207 ? -25.531 38.344 14.336 1 62.81 207 ARG A CA 1
ATOM 1667 C C . ARG A 1 207 ? -26.422 39.531 14.016 1 62.81 207 ARG A C 1
ATOM 1669 O O . ARG A 1 207 ? -26.938 40.188 14.922 1 62.81 207 ARG A O 1
ATOM 1676 N N . SER A 1 208 ? -26.484 39.719 12.773 1 60.34 208 SER A N 1
ATOM 1677 C CA . SER A 1 208 ? -27.312 40.844 12.352 1 60.34 208 SER A CA 1
ATOM 1678 C C . SER A 1 208 ? -28.781 40.594 12.68 1 60.34 208 SER A C 1
ATOM 1680 O O . SER A 1 208 ? -29.484 41.531 13.102 1 60.34 208 SER A O 1
ATOM 1682 N N . THR A 1 209 ? -29.219 39.375 12.562 1 63.16 209 THR A N 1
ATOM 1683 C CA . THR A 1 209 ? -30.609 39.062 12.836 1 63.16 209 THR A CA 1
ATOM 1684 C C . THR A 1 209 ? -30.891 39.094 14.328 1 63.16 209 THR A C 1
ATOM 1686 O O . THR A 1 209 ? -31.938 39.594 14.758 1 63.16 209 THR A O 1
ATOM 1689 N N . LEU A 1 210 ? -29.859 38.625 15.039 1 67.25 210 LEU A N 1
ATOM 1690 C CA . LEU A 1 210 ? -30.047 38.625 16.484 1 67.25 210 LEU A CA 1
ATOM 1691 C C . LEU A 1 210 ? -30.016 40.031 17.047 1 67.25 210 LEU A C 1
ATOM 1693 O O . LEU A 1 210 ? -30.75 40.344 18 1 67.25 210 LEU A O 1
ATOM 1697 N N . ARG A 1 211 ? -29.172 40.844 16.406 1 64.62 211 ARG A N 1
ATOM 1698 C CA . ARG A 1 211 ? -29.109 42.219 16.828 1 64.62 211 ARG A CA 1
ATOM 1699 C C . ARG A 1 211 ? -30.359 43 16.422 1 64.62 211 ARG A C 1
ATOM 1701 O O . ARG A 1 211 ? -30.719 44 17.062 1 64.62 211 ARG A O 1
ATOM 1708 N N . SER A 1 212 ? -31.016 42.469 15.445 1 62.5 212 SER A N 1
ATOM 1709 C CA . SER A 1 212 ? -32.219 43.156 14.969 1 62.5 212 SER A CA 1
ATOM 1710 C C . SER A 1 212 ? -33.438 42.781 15.805 1 62.5 212 SER A C 1
ATOM 1712 O O . SER A 1 212 ? -34.5 43.375 15.68 1 62.5 212 SER A O 1
ATOM 1714 N N . ILE A 1 213 ? -33.281 41.781 16.641 1 64.44 213 ILE A N 1
ATOM 1715 C CA . ILE A 1 213 ? -34.406 41.375 17.5 1 64.44 213 ILE A CA 1
ATOM 1716 C C . ILE A 1 213 ? -34.5 42.312 18.688 1 64.44 213 ILE A C 1
ATOM 1718 O O . ILE A 1 213 ? -33.562 42.469 19.453 1 64.44 213 ILE A O 1
ATOM 1722 N N . PRO A 1 214 ? -35.531 43.062 18.734 1 65.69 214 PRO A N 1
ATOM 1723 C CA . PRO A 1 214 ? -35.719 44 19.828 1 65.69 214 PRO A CA 1
ATOM 1724 C C . PRO A 1 214 ? -35.75 43.312 21.203 1 65.69 214 PRO A C 1
ATOM 1726 O O . PRO A 1 214 ? -36.406 42.281 21.359 1 65.69 214 PRO A O 1
ATOM 1729 N N . GLY A 1 215 ? -34.906 43.75 22.297 1 65.56 215 GLY A N 1
ATOM 1730 C CA . GLY A 1 215 ? -34.938 43.25 23.672 1 65.56 215 GLY A CA 1
ATOM 1731 C C . GLY A 1 215 ? -33.844 42.25 23.969 1 65.56 215 GLY A C 1
ATOM 1732 O O . GLY A 1 215 ? -33.812 41.688 25.062 1 65.56 215 GLY A O 1
ATOM 1733 N N . MET A 1 216 ? -33.156 41.844 22.938 1 66.81 216 MET A N 1
ATOM 1734 C CA . MET A 1 216 ? -32.094 40.875 23.188 1 66.81 216 MET A CA 1
ATOM 1735 C C . MET A 1 216 ? -30.906 41.5 23.875 1 66.81 216 MET A C 1
ATOM 1737 O O . MET A 1 216 ? -30.453 42.562 23.469 1 66.81 216 MET A O 1
ATOM 1741 N N . THR A 1 217 ? -30.625 41.031 25.094 1 65.44 217 THR A N 1
ATOM 1742 C CA . THR A 1 217 ? -29.484 41.531 25.828 1 65.44 217 THR A CA 1
ATOM 1743 C C . THR A 1 217 ? -28.172 41.188 25.125 1 65.44 217 THR A C 1
ATOM 1745 O O . THR A 1 217 ? -28.094 40.188 24.406 1 65.44 217 THR A O 1
ATOM 1748 N N . GLN A 1 218 ? -27.203 42 25.109 1 64.62 218 GLN A N 1
ATOM 1749 C CA . GLN A 1 218 ? -25.891 41.812 24.516 1 64.62 218 GLN A CA 1
ATOM 1750 C C . GLN A 1 218 ? -25.25 40.5 25 1 64.62 218 GLN A C 1
ATOM 1752 O O . GLN A 1 218 ? -24.531 39.844 24.266 1 64.62 218 GLN A O 1
ATOM 1757 N N . GLU A 1 219 ? -25.578 40.156 26.125 1 62.38 219 GLU A N 1
ATOM 1758 C CA . GLU A 1 219 ? -25.062 38.938 26.688 1 62.38 219 GLU A CA 1
ATOM 1759 C C . GLU A 1 219 ? -25.641 37.719 25.984 1 62.38 219 GLU A C 1
ATOM 1761 O O . GLU A 1 219 ? -24.922 36.75 25.672 1 62.38 219 GLU A O 1
ATOM 1766 N N . ALA A 1 220 ? -26.875 37.719 25.719 1 66.5 220 ALA A N 1
ATOM 1767 C CA . ALA A 1 220 ? -27.547 36.625 25.031 1 66.5 220 ALA A CA 1
ATOM 1768 C C . ALA A 1 220 ? -27.062 36.5 23.594 1 66.5 220 ALA A C 1
ATOM 1770 O O . ALA A 1 220 ? -26.859 35.375 23.094 1 66.5 220 ALA A O 1
ATOM 1771 N N . ILE A 1 221 ? -26.781 37.594 23 1 69 221 ILE A N 1
ATOM 1772 C CA . ILE A 1 221 ? -26.266 37.594 21.641 1 69 221 ILE A CA 1
ATOM 1773 C C . ILE A 1 221 ? -24.859 37 21.609 1 69 221 ILE A C 1
ATOM 1775 O O . ILE A 1 221 ? -24.547 36.188 20.75 1 69 221 ILE A O 1
ATOM 1779 N N . SER A 1 222 ? -24.125 37.438 22.547 1 66 222 SER A N 1
ATOM 1780 C CA . SER A 1 222 ? -22.766 36.938 22.609 1 66 222 SER A CA 1
ATOM 1781 C C . SER A 1 222 ? -22.734 35.438 22.891 1 66 222 SER A C 1
ATOM 1783 O O . SER A 1 222 ? -21.922 34.719 22.328 1 66 222 SER A O 1
ATOM 1785 N N . LEU A 1 223 ? -23.609 34.969 23.609 1 63.59 223 LEU A N 1
ATOM 1786 C CA . LEU A 1 223 ? -23.688 33.562 23.938 1 63.59 223 LEU A CA 1
ATOM 1787 C C . LEU A 1 223 ? -24.172 32.75 22.734 1 63.59 223 LEU A C 1
ATOM 1789 O O . LEU A 1 223 ? -23.656 31.672 22.453 1 63.59 223 LEU A O 1
ATOM 1793 N N . MET A 1 224 ? -25.156 33.281 22.094 1 67.69 224 MET A N 1
ATOM 1794 C CA . MET A 1 224 ? -25.688 32.594 20.922 1 67.69 224 MET A CA 1
ATOM 1795 C C . MET A 1 224 ? -24.672 32.594 19.781 1 67.69 224 MET A C 1
ATOM 1797 O O . MET A 1 224 ? -24.562 31.625 19.047 1 67.69 224 MET A O 1
ATOM 1801 N N . GLU A 1 225 ? -24.016 33.688 19.75 1 64.62 225 GLU A N 1
ATOM 1802 C CA . GLU A 1 225 ? -22.938 33.781 18.766 1 64.62 225 GLU A CA 1
ATOM 1803 C C . GLU A 1 225 ? -21.844 32.75 19.062 1 64.62 225 GLU A C 1
ATOM 1805 O O . GLU A 1 225 ? -21.328 32.125 18.156 1 64.62 225 GLU A O 1
ATOM 1810 N N . THR A 1 226 ? -21.594 32.719 20.219 1 60.75 226 THR A N 1
ATOM 1811 C CA . THR A 1 226 ? -20.594 31.734 20.625 1 60.75 226 THR A CA 1
ATOM 1812 C C . THR A 1 226 ? -21.078 30.312 20.359 1 60.75 226 THR A C 1
ATOM 1814 O O . THR A 1 226 ? -20.297 29.469 19.891 1 60.75 226 THR A O 1
ATOM 1817 N N . ASP A 1 227 ? -22.281 30.078 20.641 1 60.38 227 ASP A N 1
ATOM 1818 C CA . ASP A 1 227 ? -22.844 28.75 20.406 1 60.38 227 ASP A CA 1
ATOM 1819 C C . ASP A 1 227 ? -22.844 28.391 18.922 1 60.38 227 ASP A C 1
ATOM 1821 O O . ASP A 1 227 ? -22.547 27.266 18.547 1 60.38 227 ASP A O 1
ATOM 1825 N N . LEU A 1 228 ? -23.188 29.312 18.297 1 63.12 228 LEU A N 1
ATOM 1826 C CA . LEU A 1 228 ? -23.219 29.078 16.859 1 63.12 228 LEU A CA 1
ATOM 1827 C C . LEU A 1 228 ? -21.797 28.953 16.297 1 63.12 228 LEU A C 1
ATOM 1829 O O . LEU A 1 228 ? -21.547 28.141 15.414 1 63.12 228 LEU A O 1
ATOM 1833 N N . SER A 1 229 ? -21.016 29.828 16.844 1 60.25 229 SER A N 1
ATOM 1834 C CA . SER A 1 229 ? -19.625 29.766 16.406 1 60.25 229 SER A CA 1
ATOM 1835 C C . SER A 1 229 ? -19 28.438 16.766 1 60.25 229 SER A C 1
ATOM 1837 O O . SER A 1 229 ? -18.125 27.938 16.031 1 60.25 229 SER A O 1
ATOM 1839 N N . ILE A 1 230 ? -19.547 27.891 17.719 1 55.94 230 ILE A N 1
ATOM 1840 C CA . ILE A 1 230 ? -19.094 26.578 18.156 1 55.94 230 ILE A CA 1
ATOM 1841 C C . ILE A 1 230 ? -19.562 25.516 17.172 1 55.94 230 ILE A C 1
ATOM 1843 O O . ILE A 1 230 ? -18.844 24.547 16.891 1 55.94 230 ILE A O 1
ATOM 1847 N N . LEU A 1 231 ? -20.75 25.781 16.891 1 53.53 231 LEU A N 1
ATOM 1848 C CA . LEU A 1 231 ? -21.344 24.797 15.992 1 53.53 231 LEU A CA 1
ATOM 1849 C C . LEU A 1 231 ? -20.844 24.969 14.57 1 53.53 231 LEU A C 1
ATOM 1851 O O . LEU A 1 231 ? -20.609 23.984 13.867 1 53.53 231 LEU A O 1
ATOM 1855 N N . CYS A 1 232 ? -20.859 26.203 14.227 1 53.31 232 CYS A N 1
ATOM 1856 C CA . CYS A 1 232 ? -20.625 26.453 12.805 1 53.31 232 CYS A CA 1
ATOM 1857 C C . CYS A 1 232 ? -19.219 26.984 12.562 1 53.31 232 CYS A C 1
ATOM 1859 O O . CYS A 1 232 ? -18.781 27.062 11.414 1 53.31 232 CYS A O 1
ATOM 1861 N N . GLY A 1 233 ? -18.422 27.203 13.516 1 49.22 233 GLY A N 1
ATOM 1862 C CA . GLY A 1 233 ? -17.156 27.922 13.352 1 49.22 233 GLY A CA 1
ATOM 1863 C C . GLY A 1 233 ? -17.328 29.422 13.352 1 49.22 233 GLY A C 1
ATOM 1864 O O . GLY A 1 233 ? -18.453 29.938 13.5 1 49.22 233 GLY A O 1
ATOM 1865 N N . ASP A 1 234 ? -16.281 30.266 13.484 1 48.31 234 ASP A N 1
ATOM 1866 C CA . ASP A 1 234 ? -16.297 31.719 13.648 1 48.31 234 ASP A CA 1
ATOM 1867 C C . ASP A 1 234 ? -16.922 32.406 12.438 1 48.31 234 ASP A C 1
ATOM 1869 O O . ASP A 1 234 ? -17.234 33.594 12.484 1 48.31 234 ASP A O 1
ATOM 1873 N N . SER A 1 235 ? -16.844 31.719 11.242 1 46.25 235 SER A N 1
ATOM 1874 C CA . SER A 1 235 ? -17.469 32.375 10.094 1 46.25 235 SER A CA 1
ATOM 1875 C C . SER A 1 235 ? -18.703 31.641 9.633 1 46.25 235 SER A C 1
ATOM 1877 O O . SER A 1 235 ? -19.312 30.891 10.406 1 46.25 235 SER A O 1
ATOM 1879 N N . ASP A 1 236 ? -18.922 31.516 8.328 1 50.12 236 ASP A N 1
ATOM 1880 C CA . ASP A 1 236 ? -20.016 30.797 7.688 1 50.12 236 ASP A CA 1
ATOM 1881 C C . ASP A 1 236 ? -19.812 29.297 7.812 1 50.12 236 ASP A C 1
ATOM 1883 O O . ASP A 1 236 ? -18.719 28.781 7.574 1 50.12 236 ASP A O 1
ATOM 1887 N N . GLY A 1 237 ? -20.484 28.734 8.797 1 52.22 237 GLY A N 1
ATOM 1888 C CA . GLY A 1 237 ? -20.297 27.297 8.992 1 52.22 237 GLY A CA 1
ATOM 1889 C C . GLY A 1 237 ? -21.484 26.484 8.555 1 52.22 237 GLY A C 1
ATOM 1890 O O . GLY A 1 237 ? -22.594 27 8.422 1 52.22 237 GLY A O 1
ATOM 1891 N N . MET A 1 238 ? -21.25 25.406 8.109 1 51.22 238 MET A N 1
ATOM 1892 C CA . MET A 1 238 ? -22.297 24.438 7.723 1 51.22 238 MET A CA 1
ATOM 1893 C C . MET A 1 238 ? -22.891 23.781 8.953 1 51.22 238 MET A C 1
ATOM 1895 O O . MET A 1 238 ? -22.172 23.312 9.836 1 51.22 238 MET A O 1
ATOM 1899 N N . ILE A 1 239 ? -24.094 24.156 9.242 1 52.66 239 ILE A N 1
ATOM 1900 C CA . ILE A 1 239 ? -24.766 23.516 10.367 1 52.66 239 ILE A CA 1
ATOM 1901 C C . ILE A 1 239 ? -25.875 22.609 9.852 1 52.66 239 ILE A C 1
ATOM 1903 O O . ILE A 1 239 ? -26.516 22.891 8.836 1 52.66 239 ILE A O 1
ATOM 1907 N N . THR A 1 240 ? -25.859 21.484 10.289 1 51.47 240 THR A N 1
ATOM 1908 C CA . THR A 1 240 ? -26.969 20.594 9.945 1 51.47 240 THR A CA 1
ATOM 1909 C C . THR A 1 240 ? -28.281 21.125 10.484 1 51.47 240 THR A C 1
ATOM 1911 O O . THR A 1 240 ? -28.297 21.938 11.414 1 51.47 240 THR A O 1
ATOM 1914 N N . THR A 1 241 ? -29.312 20.828 9.758 1 52.16 241 THR A N 1
ATOM 1915 C CA . THR A 1 241 ? -30.625 21.25 10.211 1 52.16 241 THR A CA 1
ATOM 1916 C C . THR A 1 241 ? -30.859 20.828 11.656 1 52.16 241 THR A C 1
ATOM 1918 O O . THR A 1 241 ? -31.516 21.531 12.422 1 52.16 241 THR A O 1
ATOM 1921 N N . GLY A 1 242 ? -30.266 19.75 11.898 1 50.5 242 GLY A N 1
ATOM 1922 C CA . GLY A 1 242 ? -30.422 19.312 13.273 1 50.5 242 GLY A CA 1
ATOM 1923 C C . GLY A 1 242 ? -29.656 20.156 14.266 1 50.5 242 GLY A C 1
ATOM 1924 O O . GLY A 1 242 ? -30.172 20.516 15.328 1 50.5 242 GLY A O 1
ATOM 1925 N N . GLU A 1 243 ? -28.516 20.516 13.875 1 56.75 243 GLU A N 1
ATOM 1926 C CA . GLU A 1 243 ? -27.719 21.391 14.734 1 56.75 243 GLU A CA 1
ATOM 1927 C C . GLU A 1 243 ? -28.328 22.781 14.82 1 56.75 243 GLU A C 1
ATOM 1929 O O . GLU A 1 243 ? -28.312 23.406 15.883 1 56.75 243 GLU A O 1
ATOM 1934 N N . LEU A 1 244 ? -28.797 23.172 13.727 1 58.62 244 LEU A N 1
ATOM 1935 C CA . LEU A 1 244 ? -29.484 24.453 13.719 1 58.62 244 LEU A CA 1
ATOM 1936 C C . LEU A 1 244 ? -30.719 24.422 14.602 1 58.62 244 LEU A C 1
ATOM 1938 O O . LEU A 1 244 ? -31 25.359 15.336 1 58.62 244 LEU A O 1
ATOM 1942 N N . GLN A 1 245 ? -31.25 23.297 14.547 1 54.22 245 GLN A N 1
ATOM 1943 C CA . GLN A 1 245 ? -32.438 23.141 15.391 1 54.22 245 GLN A CA 1
ATOM 1944 C C . GLN A 1 245 ? -32.031 23.125 16.875 1 54.22 245 GLN A C 1
ATOM 1946 O O . GLN A 1 245 ? -32.719 23.75 17.703 1 54.22 245 GLN A O 1
ATOM 1951 N N . ALA A 1 246 ? -31.062 22.406 17.094 1 57.59 246 ALA A N 1
ATOM 1952 C CA . ALA A 1 246 ? -30.578 22.359 18.469 1 57.59 246 ALA A CA 1
ATOM 1953 C C . ALA A 1 246 ? -30.125 23.75 18.938 1 57.59 246 ALA A C 1
ATOM 1955 O O . ALA A 1 246 ? -30.359 24.125 20.094 1 57.59 246 ALA A O 1
ATOM 1956 N N . PHE A 1 247 ? -29.531 24.453 18.047 1 63.34 247 PHE A N 1
ATOM 1957 C CA . PHE A 1 247 ? -29.125 25.828 18.359 1 63.34 247 PHE A CA 1
ATOM 1958 C C . PHE A 1 247 ? -30.344 26.719 18.578 1 63.34 247 PHE A C 1
ATOM 1960 O O . PHE A 1 247 ? -30.391 27.484 19.531 1 63.34 247 PHE A O 1
ATOM 1967 N N . LEU A 1 248 ? -31.281 26.5 17.766 1 61.25 248 LEU A N 1
ATOM 1968 C CA . LEU A 1 248 ? -32.469 27.328 17.859 1 61.25 248 LEU A CA 1
ATOM 1969 C C . LEU A 1 248 ? -33.25 27 19.125 1 61.25 248 LEU A C 1
ATOM 1971 O O . LEU A 1 248 ? -33.844 27.891 19.75 1 61.25 248 LEU A O 1
ATOM 1975 N N . GLU A 1 249 ? -33.094 25.797 19.5 1 58.47 249 GLU A N 1
ATOM 1976 C CA . GLU A 1 249 ? -33.75 25.406 20.734 1 58.47 249 GLU A CA 1
ATOM 1977 C C . GLU A 1 249 ? -33.062 26.031 21.953 1 58.47 249 GLU A C 1
ATOM 1979 O O . GLU A 1 249 ? -33.719 26.469 22.891 1 58.47 249 GLU A O 1
ATOM 1984 N N . LYS A 1 250 ? -31.844 26.016 21.859 1 64.25 250 LYS A N 1
ATOM 1985 C CA . LYS A 1 250 ? -31.078 26.656 22.938 1 64.25 250 LYS A CA 1
ATOM 1986 C C . LYS A 1 250 ? -31.219 28.172 22.875 1 64.25 250 LYS A C 1
ATOM 1988 O O . LYS A 1 250 ? -31.234 28.844 23.906 1 64.25 250 LYS A O 1
ATOM 1993 N N . ALA A 1 251 ? -31.328 28.641 21.719 1 65.69 251 ALA A N 1
ATOM 1994 C CA . ALA A 1 251 ? -31.453 30.078 21.516 1 65.69 251 ALA A CA 1
ATOM 1995 C C . ALA A 1 251 ? -32.812 30.594 22.047 1 65.69 251 ALA A C 1
ATOM 1997 O O . ALA A 1 251 ? -32.906 31.734 22.484 1 65.69 251 ALA A O 1
ATOM 1998 N N . VAL A 1 252 ? -33.75 29.688 22.031 1 63.19 252 VAL A N 1
ATOM 1999 C CA . VAL A 1 252 ? -35.094 30.047 22.516 1 63.19 252 VAL A CA 1
ATOM 2000 C C . VAL A 1 252 ? -35.031 30.312 24.016 1 63.19 252 VAL A C 1
ATOM 2002 O O . VAL A 1 252 ? -35.812 31.109 24.531 1 63.19 252 VAL A O 1
ATOM 2005 N N . ALA A 1 253 ? -34.094 29.656 24.641 1 63.62 253 ALA A N 1
ATOM 2006 C CA . ALA A 1 253 ? -34 29.875 26.078 1 63.62 253 ALA A CA 1
ATOM 2007 C C . ALA A 1 253 ? -33.469 31.266 26.391 1 63.62 253 ALA A C 1
ATOM 2009 O O . ALA A 1 253 ? -33.688 31.797 27.484 1 63.62 253 ALA A O 1
ATOM 2010 N N . PHE A 1 254 ? -32.844 31.906 25.453 1 63.88 254 PHE A N 1
ATOM 2011 C CA . PHE A 1 254 ? -32.312 33.219 25.672 1 63.88 254 PHE A CA 1
ATOM 2012 C C . PHE A 1 254 ? -33.219 34.281 25.047 1 63.88 254 PHE A C 1
ATOM 2014 O O . PHE A 1 254 ? -32.781 35.438 24.891 1 63.88 254 PHE A O 1
ATOM 2021 N N . ARG A 1 255 ? -34.312 33.969 24.75 1 64.12 255 ARG A N 1
ATOM 2022 C CA . ARG A 1 255 ? -35.281 34.875 24.172 1 64.12 255 ARG A CA 1
ATOM 2023 C C . ARG A 1 255 ? -35.719 35.938 25.188 1 64.12 255 ARG A C 1
ATOM 2025 O O . ARG A 1 255 ? -35.781 35.688 26.375 1 64.12 255 ARG A O 1
ATOM 2032 N N . PRO A 1 256 ? -35.812 37.188 24.609 1 63.69 256 PRO A N 1
ATOM 2033 C CA . PRO A 1 256 ? -36.375 38.156 25.531 1 63.69 256 PRO A CA 1
ATOM 2034 C C . PRO A 1 256 ? -37.719 37.75 26.078 1 63.69 256 PRO A C 1
ATOM 2036 O O . PRO A 1 256 ? -38.469 37.031 25.406 1 63.69 256 PRO A O 1
ATOM 2039 N N . ALA A 1 257 ? -37.938 37.875 27.359 1 62.84 257 ALA A N 1
ATOM 2040 C CA . ALA A 1 257 ? -39.125 37.469 28.094 1 62.84 257 ALA A CA 1
ATOM 2041 C C . ALA A 1 257 ? -40.406 37.875 27.359 1 62.84 257 ALA A C 1
ATOM 2043 O O . ALA A 1 257 ? -41.438 37.188 27.438 1 62.84 257 ALA A O 1
ATOM 2044 N N . ALA A 1 258 ? -40.375 38.906 26.594 1 62.94 258 ALA A N 1
ATOM 2045 C CA . ALA A 1 258 ? -41.594 39.438 25.984 1 62.94 258 ALA A CA 1
ATOM 2046 C C . ALA A 1 258 ? -41.844 38.844 24.609 1 62.94 258 ALA A C 1
ATOM 2048 O O . ALA A 1 258 ? -42.906 39.062 24 1 62.94 258 ALA A O 1
ATOM 2049 N N . MET A 1 259 ? -40.906 38.094 24.125 1 62.81 259 MET A N 1
ATOM 2050 C CA . MET A 1 259 ? -41.062 37.594 22.766 1 62.81 259 MET A CA 1
ATOM 2051 C C . MET A 1 259 ? -41.469 36.125 22.766 1 62.81 259 MET A C 1
ATOM 2053 O O . MET A 1 259 ? -40.938 35.344 23.547 1 62.81 259 MET A O 1
ATOM 2057 N N . SER A 1 260 ? -42.594 35.906 22.156 1 60.88 260 SER A N 1
ATOM 2058 C CA . SER A 1 260 ? -43.062 34.531 22 1 60.88 260 SER A CA 1
ATOM 2059 C C . SER A 1 260 ? -42.062 33.719 21.203 1 60.88 260 SER A C 1
ATOM 2061 O O . SER A 1 260 ? -41.25 34.281 20.453 1 60.88 260 SER A O 1
ATOM 2063 N N . ILE A 1 261 ? -41.938 32.469 21.422 1 59.72 261 ILE A N 1
ATOM 2064 C CA . ILE A 1 261 ? -41.031 31.531 20.75 1 59.72 261 ILE A CA 1
ATOM 2065 C C . ILE A 1 261 ? -41.25 31.609 19.234 1 59.72 261 ILE A C 1
ATOM 2067 O O . ILE A 1 261 ? -40.281 31.609 18.469 1 59.72 261 ILE A O 1
ATOM 2071 N N . ALA A 1 262 ? -42.5 31.781 18.906 1 56.59 262 ALA A N 1
ATOM 2072 C CA . ALA A 1 262 ? -42.812 31.828 17.484 1 56.59 262 ALA A CA 1
ATOM 2073 C C . ALA A 1 262 ? -42.25 33.094 16.828 1 56.59 262 ALA A C 1
ATOM 2075 O O . ALA A 1 262 ? -41.719 33.031 15.719 1 56.59 262 ALA A O 1
ATOM 2076 N N . GLU A 1 263 ? -42.312 34.188 17.453 1 61.78 263 GLU A N 1
ATOM 2077 C CA . GLU A 1 263 ? -41.812 35.438 16.938 1 61.78 263 GLU A CA 1
ATOM 2078 C C . GLU A 1 263 ? -40.281 35.438 16.859 1 61.78 263 GLU A C 1
ATOM 2080 O O . GLU A 1 263 ? -39.688 35.938 15.906 1 61.78 263 GLU A O 1
ATOM 2085 N N . PHE A 1 264 ? -39.688 34.812 17.766 1 66.81 264 PHE A N 1
ATOM 2086 C CA . PHE A 1 264 ? -38.219 34.719 17.797 1 66.81 264 PHE A CA 1
ATOM 2087 C C . PHE A 1 264 ? -37.719 33.875 16.641 1 66.81 264 PHE A C 1
ATOM 2089 O O . PHE A 1 264 ? -36.75 34.25 15.969 1 66.81 264 PHE A O 1
ATOM 2096 N N . LEU A 1 265 ? -38.438 32.906 16.453 1 59.31 265 LEU A N 1
ATOM 2097 C CA . LEU A 1 265 ? -38.031 31.984 15.391 1 59.31 265 LEU A CA 1
ATOM 2098 C C . LEU A 1 265 ? -38.312 32.594 14.023 1 59.31 265 LEU A C 1
ATOM 2100 O O . LEU A 1 265 ? -37.594 32.312 13.055 1 59.31 265 LEU A O 1
ATOM 2104 N N . GLN A 1 266 ? -39.25 33.406 13.883 1 58.09 266 GLN A N 1
ATOM 2105 C CA . GLN A 1 266 ? -39.531 34.125 12.633 1 58.09 266 GLN A CA 1
ATOM 2106 C C . GLN A 1 266 ? -38.406 35.094 12.266 1 58.09 266 GLN A C 1
ATOM 2108 O O . GLN A 1 266 ? -38.062 35.25 11.094 1 58.09 266 GLN A O 1
ATOM 2113 N N . HIS A 1 267 ? -37.781 35.656 13.227 1 58.97 267 HIS A N 1
ATOM 2114 C CA . HIS A 1 267 ? -36.625 36.531 12.969 1 58.97 267 HIS A CA 1
ATOM 2115 C C . HIS A 1 267 ? -35.406 35.719 12.539 1 58.97 267 HIS A C 1
ATOM 2117 O O . HIS A 1 267 ? -34.594 36.219 11.75 1 58.97 267 HIS A O 1
ATOM 2123 N N . LEU A 1 268 ? -35.344 34.625 13.023 1 55.5 268 LEU A N 1
ATOM 2124 C CA . LEU A 1 268 ? -34.188 33.781 12.695 1 55.5 268 LEU A CA 1
ATOM 2125 C C . LEU A 1 268 ? -34.406 33.094 11.344 1 55.5 268 LEU A C 1
ATOM 2127 O O . LEU A 1 268 ? -33.438 32.562 10.773 1 55.5 268 LEU A O 1
ATOM 2131 N N . HIS A 1 269 ? -35.531 33.094 10.812 1 47.53 269 HIS A N 1
ATOM 2132 C CA . HIS A 1 269 ? -35.812 32.562 9.484 1 47.53 269 HIS A CA 1
ATOM 2133 C C . HIS A 1 269 ? -35.062 33.375 8.414 1 47.53 269 HIS A C 1
ATOM 2135 O O . HIS A 1 269 ? -34.812 32.844 7.309 1 47.53 269 HIS A O 1
ATOM 2141 N N . CYS A 1 270 ? -34.719 34.5 8.656 1 41.78 270 CYS A N 1
ATOM 2142 C CA . CYS A 1 270 ? -34 35.344 7.691 1 41.78 270 CYS A CA 1
ATOM 2143 C C . CYS A 1 270 ? -32.531 34.938 7.625 1 41.78 270 CYS A C 1
ATOM 2145 O O . CYS A 1 270 ? -31.75 35.594 6.941 1 41.78 270 CYS A O 1
ATOM 2147 N N . LEU A 1 271 ? -32.312 33.938 8.32 1 42.91 271 LEU A N 1
ATOM 2148 C CA . LEU A 1 271 ? -30.938 33.438 8.203 1 42.91 271 LEU A CA 1
ATOM 2149 C C . LEU A 1 271 ? -30.703 32.812 6.824 1 42.91 271 LEU A C 1
ATOM 2151 O O . LEU A 1 271 ? -31.531 32.031 6.348 1 42.91 271 LEU A O 1
ATOM 2155 N N . ASN A 1 272 ? -30.031 33.469 5.973 1 39.12 272 ASN A N 1
ATOM 2156 C CA . ASN A 1 272 ? -29.625 32.969 4.672 1 39.12 272 ASN A CA 1
ATOM 2157 C C . ASN A 1 272 ? -28.969 31.578 4.793 1 39.12 272 ASN A C 1
ATOM 2159 O O . ASN A 1 272 ? -27.859 31.469 5.301 1 39.12 272 ASN A O 1
ATOM 2163 N N . THR A 1 273 ? -29.781 30.594 4.977 1 40.44 273 THR A N 1
ATOM 2164 C CA . THR A 1 273 ? -29.297 29.219 4.953 1 40.44 273 THR A CA 1
ATOM 2165 C C . THR A 1 273 ? -29.016 28.766 3.521 1 40.44 273 THR A C 1
ATOM 2167 O O . THR A 1 273 ? -29.922 28.734 2.684 1 40.44 273 THR A O 1
ATOM 2170 N N . THR A 1 274 ? -27.891 29.125 3.014 1 38.56 274 THR A N 1
ATOM 2171 C CA . THR A 1 274 ? -27.562 28.531 1.721 1 38.56 274 THR A CA 1
ATOM 2172 C C . THR A 1 274 ? -27.188 27.062 1.88 1 38.56 274 THR A C 1
ATOM 2174 O O . THR A 1 274 ? -26.391 26.719 2.754 1 38.56 274 THR A O 1
ATOM 2177 N N . PRO A 1 275 ? -28.016 26.297 1.383 1 38.5 275 PRO A N 1
ATOM 2178 C CA . PRO A 1 275 ? -27.672 24.875 1.427 1 38.5 275 PRO A CA 1
ATOM 2179 C C . PRO A 1 275 ? -26.234 24.609 1.001 1 38.5 275 PRO A C 1
ATOM 2181 O O . PRO A 1 275 ? -25.828 24.984 -0.1 1 38.5 275 PRO A O 1
ATOM 2184 N N . ALA A 1 276 ? -25.25 24.812 1.79 1 42.41 276 ALA A N 1
ATOM 2185 C CA . ALA A 1 276 ? -23.875 24.578 1.36 1 42.41 276 ALA A CA 1
ATOM 2186 C C . ALA A 1 276 ? -23.562 23.094 1.298 1 42.41 276 ALA A C 1
ATOM 2188 O O . ALA A 1 276 ? -23.641 22.391 2.312 1 42.41 276 ALA A O 1
ATOM 2189 N N . THR A 1 277 ? -23.844 22.438 0.227 1 46.72 277 THR A N 1
ATOM 2190 C CA . THR A 1 277 ? -23.5 21.031 0.057 1 46.72 277 THR A CA 1
ATOM 2191 C C . THR A 1 277 ? -22 20.812 0.217 1 46.72 277 THR A C 1
ATOM 2193 O O . THR A 1 277 ? -21.203 21.5 -0.402 1 46.72 277 THR A O 1
ATOM 2196 N N . ALA A 1 278 ? -21.641 20.156 1.34 1 56.91 278 ALA A N 1
ATOM 2197 C CA . ALA A 1 278 ? -20.25 19.75 1.513 1 56.91 278 ALA A CA 1
ATOM 2198 C C . ALA A 1 278 ? -19.734 19 0.285 1 56.91 278 ALA A C 1
ATOM 2200 O O . ALA A 1 278 ? -20.484 18.266 -0.368 1 56.91 278 ALA A O 1
ATOM 2201 N N . TYR A 1 279 ? -18.641 19.453 -0.224 1 64 279 TYR A N 1
ATOM 2202 C CA . TYR A 1 279 ? -18.031 18.797 -1.37 1 64 279 TYR A CA 1
ATOM 2203 C C . TYR A 1 279 ? -17.969 17.281 -1.172 1 64 279 TYR A C 1
ATOM 2205 O O . TYR A 1 279 ? -17.516 16.812 -0.137 1 64 279 TYR A O 1
ATOM 2213 N N . GLY A 1 280 ? -18.828 16.578 -1.967 1 65.69 280 GLY A N 1
ATOM 2214 C CA . GLY A 1 280 ? -18.625 15.141 -2.076 1 65.69 280 GLY A CA 1
ATOM 2215 C C . GLY A 1 280 ? -17.453 14.766 -2.977 1 65.69 280 GLY A C 1
ATOM 2216 O O . GLY A 1 280 ? -16.672 15.625 -3.369 1 65.69 280 GLY A O 1
ATOM 2217 N N . ILE A 1 281 ? -17.266 13.586 -3.268 1 75 281 ILE A N 1
ATOM 2218 C CA . ILE A 1 281 ? -16.156 13.094 -4.082 1 75 281 ILE A CA 1
ATOM 2219 C C . ILE A 1 281 ? -16.25 13.664 -5.492 1 75 281 ILE A C 1
ATOM 2221 O O . ILE A 1 281 ? -15.242 14.062 -6.078 1 75 281 ILE A O 1
ATOM 2225 N N . GLN A 1 282 ? -17.422 13.75 -6.012 1 77.44 282 GLN A N 1
ATOM 2226 C CA . GLN A 1 282 ? -17.594 14.25 -7.375 1 77.44 282 GLN A CA 1
ATOM 2227 C C . GLN A 1 282 ? -17.25 15.734 -7.465 1 77.44 282 GLN A C 1
ATOM 2229 O O . GLN A 1 282 ? -16.656 16.188 -8.445 1 77.44 282 GLN A O 1
ATOM 2234 N N . GLN A 1 283 ? -17.562 16.406 -6.438 1 81 283 GLN A N 1
ATOM 2235 C CA . GLN A 1 283 ? -17.266 17.844 -6.434 1 81 283 GLN A CA 1
ATOM 2236 C C . GLN A 1 283 ? -15.781 18.094 -6.242 1 81 283 GLN A C 1
ATOM 2238 O O . GLN A 1 283 ? -15.219 19.031 -6.828 1 81 283 GLN A O 1
ATOM 2243 N N . VAL A 1 284 ? -15.203 17.281 -5.434 1 85.44 284 VAL A N 1
ATOM 2244 C CA . VAL A 1 284 ? -13.766 17.422 -5.215 1 85.44 284 VAL A CA 1
ATOM 2245 C C . VAL A 1 284 ? -13.016 17.141 -6.516 1 85.44 284 VAL A C 1
ATOM 2247 O O . VAL A 1 284 ? -12.102 17.875 -6.879 1 85.44 284 VAL A O 1
ATOM 2250 N N . LEU A 1 285 ? -13.508 16.172 -7.211 1 86.94 285 LEU A N 1
ATOM 2251 C CA . LEU A 1 285 ? -12.859 15.828 -8.477 1 86.94 285 LEU A CA 1
ATOM 2252 C C . LEU A 1 285 ? -13.102 16.906 -9.523 1 86.94 285 LEU A C 1
ATOM 2254 O O . LEU A 1 285 ? -12.195 17.25 -10.297 1 86.94 285 LEU A O 1
ATOM 2258 N N . GLY A 1 286 ? -14.305 17.375 -9.539 1 87.69 286 GLY A N 1
ATOM 2259 C CA . GLY A 1 286 ? -14.609 18.438 -10.469 1 87.69 286 GLY A CA 1
ATOM 2260 C C . GLY A 1 286 ? -13.812 19.703 -10.219 1 87.69 286 GLY A C 1
ATOM 2261 O O . GLY A 1 286 ? -13.297 20.312 -11.156 1 87.69 286 GLY A O 1
ATOM 2262 N N . SER A 1 287 ? -13.68 20.031 -8.984 1 88.44 287 SER A N 1
ATOM 2263 C CA . SER A 1 287 ? -12.906 21.219 -8.625 1 88.44 287 SER A CA 1
ATOM 2264 C C . SER A 1 287 ? -11.422 21.016 -8.914 1 88.44 287 SER A C 1
ATOM 2266 O O . SER A 1 287 ? -10.742 21.938 -9.391 1 88.44 287 SER A O 1
ATOM 2268 N N . THR A 1 288 ? -10.938 19.859 -8.617 1 88.88 288 THR A N 1
ATOM 2269 C CA . THR A 1 288 ? -9.539 19.562 -8.898 1 88.88 288 THR A CA 1
ATOM 2270 C C . THR A 1 288 ? -9.258 19.656 -10.391 1 88.88 288 THR A C 1
ATOM 2272 O O . THR A 1 288 ? -8.227 20.219 -10.797 1 88.88 288 THR A O 1
ATOM 2275 N N . TYR A 1 289 ? -10.219 19.172 -11.188 1 89.75 289 TYR A N 1
ATOM 2276 C CA . TYR A 1 289 ? -10.055 19.25 -12.633 1 89.75 289 TYR A CA 1
ATOM 2277 C C . TYR A 1 289 ? -10.062 20.703 -13.102 1 89.75 289 TYR A C 1
ATOM 2279 O O . TYR A 1 289 ? -9.32 21.062 -14.016 1 89.75 289 TYR A O 1
ATOM 2287 N N . ARG A 1 290 ? -10.773 21.531 -12.516 1 89.56 290 ARG A N 1
ATOM 2288 C CA . ARG A 1 290 ? -10.836 22.938 -12.875 1 89.56 290 ARG A CA 1
ATOM 2289 C C . ARG A 1 290 ? -9.508 23.641 -12.586 1 89.56 290 ARG A C 1
ATOM 2291 O O . ARG A 1 290 ? -9.047 24.453 -13.375 1 89.56 290 ARG A O 1
ATOM 2298 N N . HIS A 1 291 ? -8.922 23.25 -11.477 1 90.25 291 HIS A N 1
ATOM 2299 C CA . HIS A 1 291 ? -7.664 23.891 -11.094 1 90.25 291 HIS A CA 1
ATOM 2300 C C . HIS A 1 291 ? -6.496 23.344 -11.914 1 90.25 291 HIS A C 1
ATOM 2302 O O . HIS A 1 291 ? -5.52 24.047 -12.156 1 90.25 291 HIS A O 1
ATOM 2308 N N . TRP A 1 292 ? -6.617 22.062 -12.328 1 90.88 292 TRP A N 1
ATOM 2309 C CA . TRP A 1 292 ? -5.531 21.422 -13.07 1 90.88 292 TRP A CA 1
ATOM 2310 C C . TRP A 1 292 ? -5.691 21.656 -14.57 1 90.88 292 TRP A C 1
ATOM 2312 O O . TRP A 1 292 ? -4.734 21.5 -15.328 1 90.88 292 TRP A O 1
ATOM 2322 N N . SER A 1 293 ? -6.863 21.984 -15.102 1 85.25 293 SER A N 1
ATOM 2323 C CA . SER A 1 293 ? -7.203 22.062 -16.516 1 85.25 293 SER A CA 1
ATOM 2324 C C . SER A 1 293 ? -6.418 23.172 -17.203 1 85.25 293 SER A C 1
ATOM 2326 O O . SER A 1 293 ? -6.293 23.172 -18.438 1 85.25 293 SER A O 1
ATOM 2328 N N . ASN A 1 294 ? -5.832 24.031 -16.438 1 84.12 294 ASN A N 1
ATOM 2329 C CA . ASN A 1 294 ? -5.027 25.078 -17.047 1 84.12 294 ASN A CA 1
ATOM 2330 C C . ASN A 1 294 ? -3.691 24.531 -17.547 1 84.12 294 ASN A C 1
ATOM 2332 O O . ASN A 1 294 ? -3.002 25.203 -18.328 1 84.12 294 ASN A O 1
ATOM 2336 N N . GLN A 1 295 ? -3.379 23.359 -17.125 1 91.69 295 GLN A N 1
ATOM 2337 C CA . GLN A 1 295 ? -2.154 22.688 -17.531 1 91.69 295 GLN A CA 1
ATOM 2338 C C . GLN A 1 295 ? -2.463 21.453 -18.375 1 91.69 295 GLN A C 1
ATOM 2340 O O . GLN A 1 295 ? -2.086 20.344 -18.016 1 91.69 295 GLN A O 1
ATOM 2345 N N . LYS A 1 296 ? -2.961 21.672 -19.594 1 89.31 296 LYS A N 1
ATOM 2346 C CA . LYS A 1 296 ? -3.475 20.562 -20.406 1 89.31 296 LYS A CA 1
ATOM 2347 C C . LYS A 1 296 ? -2.342 19.656 -20.891 1 89.31 296 LYS A C 1
ATOM 2349 O O . LYS A 1 296 ? -2.484 18.438 -20.891 1 89.31 296 LYS A O 1
ATOM 2354 N N . VAL A 1 297 ? -1.237 20.234 -21.234 1 91.25 297 VAL A N 1
ATOM 2355 C CA . VAL A 1 297 ? -0.125 19.453 -21.766 1 91.25 297 VAL A CA 1
ATOM 2356 C C . VAL A 1 297 ? 0.443 18.562 -20.656 1 91.25 297 VAL A C 1
ATOM 2358 O O . VAL A 1 297 ? 0.677 17.359 -20.875 1 91.25 297 VAL A O 1
ATOM 2361 N N . LEU A 1 298 ? 0.604 19.094 -19.531 1 91.94 298 LEU A N 1
ATOM 2362 C CA . LEU A 1 298 ? 1.154 18.328 -18.422 1 91.94 298 LEU A CA 1
ATOM 2363 C C . LEU A 1 298 ? 0.153 17.297 -17.922 1 91.94 298 LEU A C 1
ATOM 2365 O O . LEU A 1 298 ? 0.541 16.188 -17.531 1 91.94 298 LEU A O 1
ATOM 2369 N N . LEU A 1 299 ? -1.061 17.625 -17.969 1 91.75 299 LEU A N 1
ATOM 2370 C CA . LEU A 1 299 ? -2.096 16.688 -17.547 1 91.75 299 LEU A CA 1
ATOM 2371 C C . LEU A 1 299 ? -2.174 15.5 -18.516 1 91.75 299 LEU A C 1
ATOM 2373 O O . LEU A 1 299 ? -2.281 14.352 -18.078 1 91.75 299 LEU A O 1
ATOM 2377 N N . THR A 1 300 ? -2.127 15.742 -19.781 1 92.31 300 THR A N 1
ATOM 2378 C CA . THR A 1 300 ? -2.164 14.672 -20.766 1 92.31 300 THR A CA 1
ATOM 2379 C C . THR A 1 300 ? -0.911 13.805 -20.672 1 92.31 300 THR A C 1
ATOM 2381 O O . THR A 1 300 ? -0.99 12.578 -20.766 1 92.31 300 THR A O 1
ATOM 2384 N N . ALA A 1 301 ? 0.204 14.438 -20.484 1 92.69 301 ALA A N 1
ATOM 2385 C CA . ALA A 1 301 ? 1.448 13.688 -20.312 1 92.69 301 ALA A CA 1
ATOM 2386 C C . ALA A 1 301 ? 1.39 12.805 -19.062 1 92.69 301 ALA A C 1
ATOM 2388 O O . ALA A 1 301 ? 1.848 11.656 -19.094 1 92.69 301 ALA A O 1
ATOM 2389 N N . THR A 1 302 ? 0.862 13.352 -18.031 1 91.81 302 THR A N 1
ATOM 2390 C CA . THR A 1 302 ? 0.73 12.578 -16.812 1 91.81 302 THR A CA 1
ATOM 2391 C C . THR A 1 302 ? -0.179 11.375 -17.016 1 91.81 302 THR A C 1
ATOM 2393 O O . THR A 1 302 ? 0.104 10.281 -16.531 1 91.81 302 THR A O 1
ATOM 2396 N N . PHE A 1 303 ? -1.213 11.539 -17.797 1 91.31 303 PHE A N 1
ATOM 2397 C CA . PHE A 1 303 ? -2.127 10.438 -18.078 1 91.31 303 PHE A CA 1
ATOM 2398 C C . PHE A 1 303 ? -1.422 9.336 -18.844 1 91.31 303 PHE A C 1
ATOM 2400 O O . PHE A 1 303 ? -1.567 8.156 -18.531 1 91.31 303 PHE A O 1
ATOM 2407 N N . PHE A 1 304 ? -0.658 9.664 -19.766 1 94.44 304 PHE A N 1
ATOM 2408 C CA . PHE A 1 304 ? 0.045 8.68 -20.578 1 94.44 304 PHE A CA 1
ATOM 2409 C C . PHE A 1 304 ? 1.12 7.973 -19.75 1 94.44 304 PHE A C 1
ATOM 2411 O O . PHE A 1 304 ? 1.356 6.777 -19.922 1 94.44 304 PHE A O 1
ATOM 2418 N N . ILE A 1 305 ? 1.745 8.727 -18.891 1 95.19 305 ILE A N 1
ATOM 2419 C CA . ILE A 1 305 ? 2.777 8.133 -18.047 1 95.19 305 ILE A CA 1
ATOM 2420 C C . ILE A 1 305 ? 2.141 7.145 -17.078 1 95.19 305 ILE A C 1
ATOM 2422 O O . ILE A 1 305 ? 2.666 6.047 -16.859 1 95.19 305 ILE A O 1
ATOM 2426 N N . VAL A 1 306 ? 1.021 7.543 -16.531 1 94.12 306 VAL A N 1
ATOM 2427 C CA . VAL A 1 306 ? 0.319 6.66 -15.609 1 94.12 306 VAL A CA 1
ATOM 2428 C C . VAL A 1 306 ? -0.173 5.422 -16.359 1 94.12 306 VAL A C 1
ATOM 2430 O O . VAL A 1 306 ? -0.083 4.301 -15.844 1 94.12 306 VAL A O 1
ATOM 2433 N N . LEU A 1 307 ? -0.645 5.57 -17.578 1 95.06 307 LEU A N 1
ATOM 2434 C CA . LEU A 1 307 ? -1.092 4.453 -18.391 1 95.06 307 LEU A CA 1
ATOM 2435 C C . LEU A 1 307 ? 0.066 3.514 -18.719 1 95.06 307 LEU A C 1
ATOM 2437 O O . LEU A 1 307 ? -0.072 2.293 -18.609 1 95.06 307 LEU A O 1
ATOM 2441 N N . ALA A 1 308 ? 1.137 4.07 -19 1 95.31 308 ALA A N 1
ATOM 2442 C CA . ALA A 1 308 ? 2.314 3.27 -19.328 1 95.31 308 ALA A CA 1
ATOM 2443 C C . ALA A 1 308 ? 2.816 2.512 -18.094 1 95.31 308 ALA A C 1
ATOM 2445 O O . ALA A 1 308 ? 3.213 1.35 -18.203 1 95.31 308 ALA A O 1
ATOM 2446 N N . HIS A 1 309 ? 2.785 3.141 -16.984 1 93.94 309 HIS A N 1
ATOM 2447 C CA . HIS A 1 309 ? 3.238 2.506 -15.758 1 93.94 309 HIS A CA 1
ATOM 2448 C C . HIS A 1 309 ? 2.309 1.366 -15.352 1 93.94 309 HIS A C 1
ATOM 2450 O O . HIS A 1 309 ? 2.77 0.308 -14.922 1 93.94 309 HIS A O 1
ATOM 2456 N N . ALA A 1 310 ? 1.044 1.53 -15.539 1 93.06 310 ALA A N 1
ATOM 2457 C CA . ALA A 1 310 ? 0.058 0.537 -15.125 1 93.06 310 ALA A CA 1
ATOM 2458 C C . ALA A 1 310 ? 0.093 -0.687 -16.031 1 93.06 310 ALA A C 1
ATOM 2460 O O . ALA A 1 310 ? -0.381 -1.762 -15.664 1 93.06 310 ALA A O 1
ATOM 2461 N N . THR A 1 311 ? 0.623 -0.543 -17.219 1 94.06 311 THR A N 1
ATOM 2462 C CA . THR A 1 311 ? 0.69 -1.66 -18.156 1 94.06 311 THR A CA 1
ATOM 2463 C C . THR A 1 311 ? 1.834 -2.602 -17.797 1 94.06 311 THR A C 1
ATOM 2465 O O . THR A 1 311 ? 1.88 -3.742 -18.266 1 94.06 311 THR A O 1
ATOM 2468 N N . LEU A 1 312 ? 2.691 -2.215 -16.953 1 92.44 312 LEU A N 1
ATOM 2469 C CA . LEU A 1 312 ? 3.883 -3.006 -16.672 1 92.44 312 LEU A CA 1
ATOM 2470 C C . LEU A 1 312 ? 3.539 -4.199 -15.789 1 92.44 312 LEU A C 1
ATOM 2472 O O . LEU A 1 312 ? 4.156 -5.262 -15.898 1 92.44 312 LEU A O 1
ATOM 2476 N N . VAL A 1 313 ? 2.527 -4.09 -14.914 1 89.75 313 VAL A N 1
ATOM 2477 C CA . VAL A 1 313 ? 2.156 -5.184 -14.023 1 89.75 313 VAL A CA 1
ATOM 2478 C C . VAL A 1 313 ? 1.527 -6.316 -14.828 1 89.75 313 VAL A C 1
ATOM 2480 O O . VAL A 1 313 ? 1.901 -7.48 -14.664 1 89.75 313 VAL A O 1
ATOM 2483 N N . PRO A 1 314 ? 0.664 -6.012 -15.773 1 93 314 PRO A N 1
ATOM 2484 C CA . PRO A 1 314 ? 0.144 -7.086 -16.625 1 93 314 PRO A CA 1
ATOM 2485 C C . PRO A 1 314 ? 1.226 -7.723 -17.5 1 93 314 PRO A C 1
ATOM 2487 O O . PRO A 1 314 ? 1.186 -8.93 -17.75 1 93 314 PRO A O 1
ATOM 2490 N N . ILE A 1 315 ? 2.174 -6.934 -17.953 1 93.56 315 ILE A N 1
ATOM 2491 C CA . ILE A 1 315 ? 3.264 -7.484 -18.75 1 93.56 315 ILE A CA 1
ATOM 2492 C C . ILE A 1 315 ? 4.105 -8.43 -17.891 1 93.56 315 ILE A C 1
ATOM 2494 O O . ILE A 1 315 ? 4.535 -9.484 -18.359 1 93.56 315 ILE A O 1
ATOM 2498 N N . MET A 1 316 ? 4.336 -8.07 -16.703 1 91.94 316 MET A N 1
ATOM 2499 C CA . MET A 1 316 ? 5.066 -8.945 -15.789 1 91.94 316 MET A CA 1
ATOM 2500 C C . MET A 1 316 ? 4.328 -10.266 -15.586 1 91.94 316 MET A C 1
ATOM 2502 O O . MET A 1 316 ? 4.945 -11.328 -15.594 1 91.94 316 MET A O 1
ATOM 2506 N N . ALA A 1 317 ? 2.998 -10.219 -15.406 1 91.31 317 ALA A N 1
ATOM 2507 C CA . ALA A 1 317 ? 2.205 -11.43 -15.242 1 91.31 317 ALA A CA 1
ATOM 2508 C C . ALA A 1 317 ? 2.27 -12.305 -16.484 1 91.31 317 ALA A C 1
ATOM 2510 O O . ALA A 1 317 ? 2.338 -13.531 -16.391 1 91.31 317 ALA A O 1
ATOM 2511 N N . TYR A 1 318 ? 2.285 -11.656 -17.641 1 93.12 318 TYR A N 1
ATOM 2512 C CA . TYR A 1 318 ? 2.387 -12.391 -18.906 1 93.12 318 TYR A CA 1
ATOM 2513 C C . TYR A 1 318 ? 3.742 -13.078 -19.031 1 93.12 318 TYR A C 1
ATOM 2515 O O . TYR A 1 318 ? 3.828 -14.211 -19.484 1 93.12 318 TYR A O 1
ATOM 2523 N N . LEU A 1 319 ? 4.801 -12.43 -18.625 1 92.94 319 LEU A N 1
ATOM 2524 C CA . LEU A 1 319 ? 6.137 -13.016 -18.672 1 92.94 319 LEU A CA 1
ATOM 2525 C C . LEU A 1 319 ? 6.254 -14.18 -17.703 1 92.94 319 LEU A C 1
ATOM 2527 O O . LEU A 1 319 ? 6.941 -15.164 -17.984 1 92.94 319 LEU A O 1
ATOM 2531 N N . LEU A 1 320 ? 5.598 -14.102 -16.562 1 91.81 320 LEU A N 1
ATOM 2532 C CA . LEU A 1 320 ? 5.594 -15.211 -15.609 1 91.81 320 LEU A CA 1
ATOM 2533 C C . LEU A 1 320 ? 4.844 -16.406 -16.172 1 91.81 320 LEU A C 1
ATOM 2535 O O . LEU A 1 320 ? 5.199 -17.562 -15.898 1 91.81 320 LEU A O 1
ATOM 2539 N N . GLN A 1 321 ? 3.814 -16.156 -16.953 1 92.06 321 GLN A N 1
ATOM 2540 C CA . GLN A 1 321 ? 3.104 -17.234 -17.625 1 92.06 321 GLN A CA 1
ATOM 2541 C C . GLN A 1 321 ? 4.012 -17.969 -18.609 1 92.06 321 GLN A C 1
ATOM 2543 O O . GLN A 1 321 ? 4.004 -19.188 -18.688 1 92.06 321 GLN A O 1
ATOM 2548 N N . ILE A 1 322 ? 4.766 -17.172 -19.359 1 91.62 322 ILE A N 1
ATOM 2549 C CA . ILE A 1 322 ? 5.672 -17.75 -20.344 1 91.62 322 ILE A CA 1
ATOM 2550 C C . ILE A 1 322 ? 6.711 -18.625 -19.641 1 91.62 322 ILE A C 1
ATOM 2552 O O . ILE A 1 322 ? 7.043 -19.719 -20.109 1 91.62 322 ILE A O 1
ATOM 2556 N N . LEU A 1 323 ? 7.16 -18.234 -18.516 1 92.5 323 LEU A N 1
ATOM 2557 C CA . LEU A 1 323 ? 8.141 -19 -17.75 1 92.5 323 LEU A CA 1
ATOM 2558 C C . LEU A 1 323 ? 7.504 -20.266 -17.172 1 92.5 323 LEU A C 1
ATOM 2560 O O . LEU A 1 323 ? 8.062 -21.359 -17.297 1 92.5 323 LEU A O 1
ATOM 2564 N N . GLY A 1 324 ? 6.359 -20.203 -16.641 1 88.38 324 GLY A N 1
ATOM 2565 C CA . GLY A 1 324 ? 5.715 -21.328 -15.969 1 88.38 324 GLY A CA 1
ATOM 2566 C C . GLY A 1 324 ? 5.234 -22.391 -16.922 1 88.38 324 GLY A C 1
ATOM 2567 O O . GLY A 1 324 ? 5.387 -23.594 -16.656 1 88.38 324 GLY A O 1
ATOM 2568 N N . ASP A 1 325 ? 4.738 -22.031 -18.078 1 87.5 325 ASP A N 1
ATOM 2569 C CA . ASP A 1 325 ? 4.125 -22.984 -18.984 1 87.5 325 ASP A CA 1
ATOM 2570 C C . ASP A 1 325 ? 5.152 -23.562 -19.953 1 87.5 325 ASP A C 1
ATOM 2572 O O . ASP A 1 325 ? 5.082 -24.734 -20.312 1 87.5 325 ASP A O 1
ATOM 2576 N N . TYR A 1 326 ? 6.184 -22.734 -20.328 1 88.62 326 TYR A N 1
ATOM 2577 C CA . TYR A 1 326 ? 6.996 -23.172 -21.453 1 88.62 326 TYR A CA 1
ATOM 2578 C C . TYR A 1 326 ? 8.461 -23.328 -21.047 1 88.62 326 TYR A C 1
ATOM 2580 O O . TYR A 1 326 ? 9.227 -24.016 -21.719 1 88.62 326 TYR A O 1
ATOM 2588 N N . ALA A 1 327 ? 8.859 -22.719 -20.047 1 90.88 327 ALA A N 1
ATOM 2589 C CA . ALA A 1 327 ? 10.281 -22.75 -19.719 1 90.88 327 ALA A CA 1
ATOM 2590 C C . ALA A 1 327 ? 10.57 -23.75 -18.609 1 90.88 327 ALA A C 1
ATOM 2592 O O . ALA A 1 327 ? 11.594 -24.438 -18.625 1 90.88 327 ALA A O 1
ATOM 2593 N N . PHE A 1 328 ? 9.766 -23.969 -17.672 1 90.06 328 PHE A N 1
ATOM 2594 C CA . PHE A 1 328 ? 10.031 -24.797 -16.484 1 90.06 328 PHE A CA 1
ATOM 2595 C C . PHE A 1 328 ? 9.867 -26.281 -16.812 1 90.06 328 PHE A C 1
ATOM 2597 O O . PHE A 1 328 ? 9 -26.656 -17.609 1 90.06 328 PHE A O 1
ATOM 2604 N N . PRO A 1 329 ? 10.75 -26.969 -16.188 1 87.38 329 PRO A N 1
ATOM 2605 C CA . PRO A 1 329 ? 10.68 -28.406 -16.438 1 87.38 329 PRO A CA 1
ATOM 2606 C C . PRO A 1 329 ? 9.461 -29.062 -15.789 1 87.38 329 PRO A C 1
ATOM 2608 O O . PRO A 1 329 ? 8.953 -28.562 -14.781 1 87.38 329 PRO A O 1
ATOM 2611 N N . THR A 1 330 ? 9.008 -30.109 -16.406 1 76.31 330 THR A N 1
ATOM 2612 C CA . THR A 1 330 ? 7.855 -30.859 -15.906 1 76.31 330 THR A CA 1
ATOM 2613 C C . THR A 1 330 ? 8.266 -31.781 -14.766 1 76.31 330 THR A C 1
ATOM 2615 O O . THR A 1 330 ? 7.508 -31.984 -13.812 1 76.31 330 THR A O 1
ATOM 2618 N N . SER A 1 331 ? 9.5 -32.344 -14.891 1 74.88 331 SER A N 1
ATOM 2619 C CA . SER A 1 331 ? 10.016 -33.219 -13.844 1 74.88 331 SER A CA 1
ATOM 2620 C C . SER A 1 331 ? 11.539 -33.156 -13.758 1 74.88 331 SER A C 1
ATOM 2622 O O . SER A 1 331 ? 12.211 -32.875 -14.758 1 74.88 331 SER A O 1
ATOM 2624 N N . ALA A 1 332 ? 12.016 -33.062 -12.516 1 76.69 332 ALA A N 1
ATOM 2625 C CA . ALA A 1 332 ? 13.453 -33.094 -12.273 1 76.69 332 ALA A CA 1
ATOM 2626 C C . ALA A 1 332 ? 13.828 -34.156 -11.266 1 76.69 332 ALA A C 1
ATOM 2628 O O . ALA A 1 332 ? 13.164 -34.312 -10.234 1 76.69 332 ALA A O 1
ATOM 2629 N N . MET A 1 333 ? 14.82 -35.031 -11.688 1 73.19 333 MET A N 1
ATOM 2630 C CA . MET A 1 333 ? 15.281 -36.094 -10.805 1 73.19 333 MET A CA 1
ATOM 2631 C C . MET A 1 333 ? 16.797 -36.062 -10.633 1 73.19 333 MET A C 1
ATOM 2633 O O . MET A 1 333 ? 17.516 -35.75 -11.578 1 73.19 333 MET A O 1
ATOM 2637 N N . THR A 1 334 ? 17.156 -36.188 -9.383 1 77.25 334 THR A N 1
ATOM 2638 C CA . THR A 1 334 ? 18.578 -36.25 -9.094 1 77.25 334 THR A CA 1
ATOM 2639 C C . THR A 1 334 ? 19.016 -37.688 -8.805 1 77.25 334 THR A C 1
ATOM 2641 O O . THR A 1 334 ? 18.375 -38.375 -8.016 1 77.25 334 THR A O 1
ATOM 2644 N N . PHE A 1 335 ? 20.016 -38.156 -9.562 1 76.88 335 PHE A N 1
ATOM 2645 C CA . PHE A 1 335 ? 20.547 -39.5 -9.344 1 76.88 335 PHE A CA 1
ATOM 2646 C C . PHE A 1 335 ? 22.031 -39.469 -9.039 1 76.88 335 PHE A C 1
ATOM 2648 O O . PHE A 1 335 ? 22.734 -38.531 -9.461 1 76.88 335 PHE A O 1
ATOM 2655 N N . LEU A 1 336 ? 22.391 -40.375 -8.125 1 82.19 336 LEU A N 1
ATOM 2656 C CA . LEU A 1 336 ? 23.797 -40.562 -7.82 1 82.19 336 LEU A CA 1
ATOM 2657 C C . LEU A 1 336 ? 24.469 -41.5 -8.836 1 82.19 336 LEU A C 1
ATOM 2659 O O . LEU A 1 336 ? 24 -42.625 -9.047 1 82.19 336 LEU A O 1
ATOM 2663 N N . GLN A 1 337 ? 25.281 -40.906 -9.688 1 78.94 337 GLN A N 1
ATOM 2664 C CA . GLN A 1 337 ? 26.031 -41.719 -10.625 1 78.94 337 GLN A CA 1
ATOM 2665 C C . GLN A 1 337 ? 27.375 -42.156 -10.031 1 78.94 337 GLN A C 1
ATOM 2667 O O . GLN A 1 337 ? 28.188 -41.281 -9.641 1 78.94 337 GLN A O 1
ATOM 2672 N N . THR A 1 338 ? 27.391 -43.406 -9.727 1 76.88 338 THR A N 1
ATOM 2673 C CA . THR A 1 338 ? 28.641 -43.969 -9.203 1 76.88 338 THR A CA 1
ATOM 2674 C C . THR A 1 338 ? 29.375 -44.719 -10.289 1 76.88 338 THR A C 1
ATOM 2676 O O . THR A 1 338 ? 28.766 -45.469 -11.07 1 76.88 338 THR A O 1
ATOM 2679 N N . GLY A 1 339 ? 30.297 -44.219 -11.094 1 62.44 339 GLY A N 1
ATOM 2680 C CA . GLY A 1 339 ? 31.078 -45.031 -12.031 1 62.44 339 GLY A CA 1
ATOM 2681 C C . GLY A 1 339 ? 32.406 -45.5 -11.445 1 62.44 339 GLY A C 1
ATOM 2682 O O . GLY A 1 339 ? 32.844 -45 -10.414 1 62.44 339 GLY A O 1
ATOM 2683 N N . GLU A 1 340 ? 32.938 -46.719 -12.031 1 65.06 340 GLU A N 1
ATOM 2684 C CA . GLU A 1 340 ? 34.219 -47.281 -11.641 1 65.06 340 GLU A CA 1
ATOM 2685 C C . GLU A 1 340 ? 35.344 -46.281 -11.789 1 65.06 340 GLU A C 1
ATOM 2687 O O . GLU A 1 340 ? 35.625 -45.812 -12.898 1 65.06 340 GLU A O 1
ATOM 2692 N N . GLY A 1 341 ? 35.969 -45.75 -10.82 1 63.12 341 GLY A N 1
ATOM 2693 C CA . GLY A 1 341 ? 37.125 -44.875 -10.75 1 63.12 341 GLY A CA 1
ATOM 2694 C C . GLY A 1 341 ? 36.781 -43.406 -10.664 1 63.12 341 GLY A C 1
ATOM 2695 O O . GLY A 1 341 ? 37.688 -42.562 -10.586 1 63.12 341 GLY A O 1
ATOM 2696 N N . LYS A 1 342 ? 35.5 -43.125 -11.016 1 66.62 342 LYS A N 1
ATOM 2697 C CA . LYS A 1 342 ? 35.156 -41.688 -11.008 1 66.62 342 LYS A CA 1
ATOM 2698 C C . LYS A 1 342 ? 34.406 -41.344 -9.734 1 66.62 342 LYS A C 1
ATOM 2700 O O . LYS A 1 342 ? 33.719 -42.188 -9.133 1 66.62 342 LYS A O 1
ATOM 2705 N N . LYS A 1 343 ? 34.688 -40.312 -9.023 1 73 343 LYS A N 1
ATOM 2706 C CA . LYS A 1 343 ? 34.031 -39.75 -7.84 1 73 343 LYS A CA 1
ATOM 2707 C C . LYS A 1 343 ? 32.531 -39.625 -8.062 1 73 343 LYS A C 1
ATOM 2709 O O . LYS A 1 343 ? 32.094 -39.344 -9.18 1 73 343 LYS A O 1
ATOM 2714 N N . PRO A 1 344 ? 31.75 -40.031 -7.012 1 77.19 344 PRO A N 1
ATOM 2715 C CA . PRO A 1 344 ? 30.297 -39.938 -7.145 1 77.19 344 PRO A CA 1
ATOM 2716 C C . PRO A 1 344 ? 29.812 -38.562 -7.539 1 77.19 344 PRO A C 1
ATOM 2718 O O . PRO A 1 344 ? 30.328 -37.562 -7.02 1 77.19 344 PRO A O 1
ATOM 2721 N N . GLU A 1 345 ? 29.188 -38.531 -8.727 1 79.31 345 GLU A N 1
ATOM 2722 C CA . GLU A 1 345 ? 28.641 -37.25 -9.203 1 79.31 345 GLU A CA 1
ATOM 2723 C C . GLU A 1 345 ? 27.109 -37.281 -9.188 1 79.31 345 GLU A C 1
ATOM 2725 O O . GLU A 1 345 ? 26.5 -38.312 -9.375 1 79.31 345 GLU A O 1
ATOM 2730 N N . LEU A 1 346 ? 26.609 -36.156 -8.688 1 82 346 LEU A N 1
ATOM 2731 C CA . LEU A 1 346 ? 25.156 -36 -8.766 1 82 346 LEU A CA 1
ATOM 2732 C C . LEU A 1 346 ? 24.75 -35.531 -10.156 1 82 346 LEU A C 1
ATOM 2734 O O . LEU A 1 346 ? 25.297 -34.562 -10.672 1 82 346 LEU A O 1
ATOM 2738 N N . VAL A 1 347 ? 23.969 -36.375 -10.828 1 79.12 347 VAL A N 1
ATOM 2739 C CA . VAL A 1 347 ? 23.484 -36 -12.148 1 79.12 347 VAL A CA 1
ATOM 2740 C C . VAL A 1 347 ? 22 -35.625 -12.062 1 79.12 347 VAL A C 1
ATOM 2742 O O . VAL A 1 347 ? 21.203 -36.344 -11.469 1 79.12 347 VAL A O 1
ATOM 2745 N N . HIS A 1 348 ? 21.719 -34.438 -12.562 1 82.12 348 HIS A N 1
ATOM 2746 C CA . HIS A 1 348 ? 20.344 -33.969 -12.625 1 82.12 348 HIS A CA 1
ATOM 2747 C C . HIS A 1 348 ? 19.719 -34.281 -13.984 1 82.12 348 HIS A C 1
ATOM 2749 O O . HIS A 1 348 ? 20.203 -33.812 -15.016 1 82.12 348 HIS A O 1
ATOM 2755 N N . GLN A 1 349 ? 18.734 -35.219 -14 1 78.88 349 GLN A N 1
ATOM 2756 C CA . GLN A 1 349 ? 17.969 -35.469 -15.211 1 78.88 349 GLN A CA 1
ATOM 2757 C C . GLN A 1 349 ? 16.719 -34.594 -15.266 1 78.88 349 GLN A C 1
ATOM 2759 O O . GLN A 1 349 ? 15.859 -34.688 -14.383 1 78.88 349 GLN A O 1
ATOM 2764 N N . ILE A 1 350 ? 16.688 -33.75 -16.266 1 85.88 350 ILE A N 1
ATOM 2765 C CA . ILE A 1 350 ? 15.602 -32.781 -16.359 1 85.88 350 ILE A CA 1
ATOM 2766 C C . ILE A 1 350 ? 14.773 -33.062 -17.625 1 85.88 350 ILE A C 1
ATOM 2768 O O . ILE A 1 350 ? 15.328 -33.281 -18.703 1 85.88 350 ILE A O 1
ATOM 2772 N N . PHE A 1 351 ? 13.469 -33.156 -17.438 1 81.44 351 PHE A N 1
ATOM 2773 C CA . PHE A 1 351 ? 12.555 -33.281 -18.562 1 81.44 351 PHE A CA 1
ATOM 2774 C C . PHE A 1 351 ? 11.828 -31.953 -18.828 1 81.44 351 PHE A C 1
ATOM 2776 O O . PHE A 1 351 ? 11.133 -31.453 -17.953 1 81.44 351 PHE A O 1
ATOM 2783 N N . TYR A 1 352 ? 12.008 -31.422 -19.984 1 85.19 352 TYR A N 1
ATOM 2784 C CA . TYR A 1 352 ? 11.375 -30.172 -20.359 1 85.19 352 TYR A CA 1
ATOM 2785 C C . TYR A 1 352 ? 10.055 -30.438 -21.078 1 85.19 352 TYR A C 1
ATOM 2787 O O . TYR A 1 352 ? 9.789 -31.547 -21.531 1 85.19 352 TYR A O 1
ATOM 2795 N N . PRO A 1 353 ? 9.117 -29.453 -21.125 1 78 353 PRO A N 1
ATOM 2796 C CA . PRO A 1 353 ? 7.785 -29.656 -21.688 1 78 353 PRO A CA 1
ATOM 2797 C C . PRO A 1 353 ? 7.812 -29.906 -23.203 1 78 353 PRO A C 1
ATOM 2799 O O . PRO A 1 353 ? 6.809 -30.344 -23.766 1 78 353 PRO A O 1
ATOM 2802 N N . ASN A 1 354 ? 8.93 -29.719 -23.844 1 78.94 354 ASN A N 1
ATOM 2803 C CA . ASN A 1 354 ? 9.016 -29.969 -25.281 1 78.94 354 ASN A CA 1
ATOM 2804 C C . ASN A 1 354 ? 9.117 -31.453 -25.609 1 78.94 354 ASN A C 1
ATOM 2806 O O . ASN A 1 354 ? 9.016 -31.844 -26.766 1 78.94 354 ASN A O 1
ATOM 2810 N N . LYS A 1 355 ? 9.328 -32.281 -24.562 1 73.62 355 LYS A N 1
ATOM 2811 C CA . LYS A 1 355 ? 9.445 -33.719 -24.797 1 73.62 355 LYS A CA 1
ATOM 2812 C C . LYS A 1 355 ? 8.219 -34.469 -24.297 1 73.62 355 LYS A C 1
ATOM 2814 O O . LYS A 1 355 ? 7.887 -34.406 -23.109 1 73.62 355 LYS A O 1
ATOM 2819 N N . VAL A 1 356 ? 7.344 -34.938 -25.25 1 66.12 356 VAL A N 1
ATOM 2820 C CA . VAL A 1 356 ? 6.137 -35.688 -24.875 1 66.12 356 VAL A CA 1
ATOM 2821 C C . VAL A 1 356 ? 6.293 -37.156 -25.234 1 66.12 356 VAL A C 1
ATOM 2823 O O . VAL A 1 356 ? 6.996 -37.5 -26.188 1 66.12 356 VAL A O 1
ATOM 2826 N N . LEU A 1 357 ? 5.809 -37.938 -24.297 1 60.69 357 LEU A N 1
ATOM 2827 C CA . LEU A 1 357 ? 5.848 -39.375 -24.547 1 6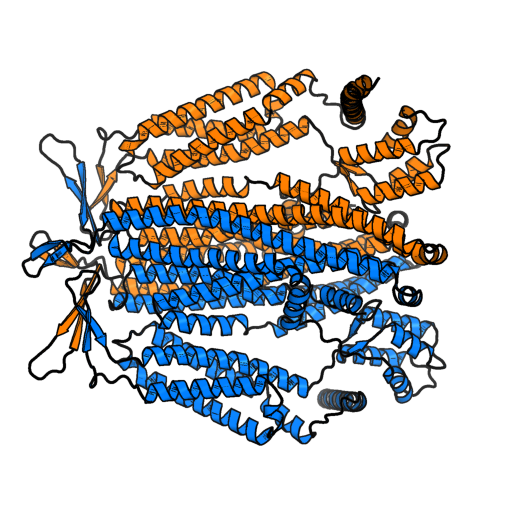0.69 357 LEU A CA 1
ATOM 2828 C C . LEU A 1 357 ? 4.812 -39.75 -25.594 1 60.69 357 LEU A C 1
ATOM 2830 O O . LEU A 1 357 ? 3.621 -39.5 -25.438 1 60.69 357 LEU A O 1
ATOM 2834 N N . ALA A 1 358 ? 5.328 -40.156 -26.797 1 57.31 358 ALA A N 1
ATOM 2835 C CA . ALA A 1 358 ? 4.438 -40.688 -27.828 1 57.31 358 ALA A CA 1
ATOM 2836 C C . ALA A 1 358 ? 3.916 -42.062 -27.453 1 57.31 358 ALA A C 1
ATOM 2838 O O . ALA A 1 358 ? 4.391 -42.688 -26.5 1 57.31 358 ALA A O 1
ATOM 2839 N N . ASP A 1 359 ? 2.723 -42.469 -28.047 1 54.91 359 ASP A N 1
ATOM 2840 C CA . ASP A 1 359 ? 2.078 -43.781 -27.844 1 54.91 359 ASP A CA 1
ATOM 2841 C C . ASP A 1 359 ? 3.094 -44.906 -27.906 1 54.91 359 ASP A C 1
ATOM 2843 O O . ASP A 1 359 ? 2.967 -45.906 -27.203 1 54.91 359 ASP A O 1
ATOM 2847 N N . ASN A 1 360 ? 4.16 -44.719 -28.859 1 53.47 360 ASN A N 1
ATOM 2848 C CA . ASN A 1 360 ? 5.148 -45.781 -29.031 1 53.47 360 ASN A CA 1
ATOM 2849 C C . ASN A 1 360 ? 6.258 -45.688 -27.984 1 53.47 360 ASN A C 1
ATOM 2851 O O . ASN A 1 360 ? 7.352 -46.219 -28.188 1 53.47 360 ASN A O 1
ATOM 2855 N N . LYS A 1 361 ? 6.035 -45.125 -26.828 1 60.16 361 LYS A N 1
ATOM 2856 C CA . LYS A 1 361 ? 6.906 -45.094 -25.656 1 60.16 361 LYS A CA 1
ATOM 2857 C C . LYS A 1 361 ? 8.211 -44.344 -25.969 1 60.16 361 LYS A C 1
ATOM 2859 O O . LYS A 1 361 ? 9.25 -44.656 -25.375 1 60.16 361 LYS A O 1
ATOM 2864 N N . THR A 1 362 ? 8.227 -43.625 -27.172 1 61.75 362 THR A N 1
ATOM 2865 C CA . THR A 1 362 ? 9.406 -42.812 -27.484 1 61.75 362 THR A CA 1
ATOM 2866 C C . THR A 1 362 ? 9.117 -41.312 -27.25 1 61.75 362 THR A C 1
ATOM 2868 O O . THR A 1 362 ? 7.969 -40.875 -27.359 1 61.75 362 THR A O 1
ATOM 2871 N N . TYR A 1 363 ? 10.148 -40.562 -26.719 1 68.81 363 TYR A N 1
ATOM 2872 C CA . TYR A 1 363 ? 10.008 -39.125 -26.484 1 68.81 363 TYR A CA 1
ATOM 2873 C C . TYR A 1 363 ? 10.07 -38.344 -27.781 1 68.81 363 TYR A C 1
ATOM 2875 O O . TYR A 1 363 ? 10.961 -38.562 -28.609 1 68.81 363 TYR A O 1
ATOM 2883 N N . ILE A 1 364 ? 8.914 -37.719 -28.188 1 71.62 364 ILE A N 1
ATOM 2884 C CA . ILE A 1 364 ? 8.875 -36.844 -29.359 1 71.62 364 ILE A CA 1
ATOM 2885 C C . ILE A 1 364 ? 9.102 -35.406 -28.906 1 71.62 364 ILE A C 1
ATOM 2887 O O . ILE A 1 364 ? 8.555 -34.969 -27.906 1 71.62 364 ILE A O 1
ATOM 2891 N N . THR A 1 365 ? 10.062 -34.75 -29.516 1 77.56 365 THR A N 1
ATOM 2892 C CA . THR A 1 365 ? 10.352 -33.344 -29.234 1 77.56 365 THR A CA 1
ATOM 2893 C C . THR A 1 365 ? 9.406 -32.438 -30.016 1 77.56 365 THR A C 1
ATOM 2895 O O . THR A 1 365 ? 9.273 -32.562 -31.234 1 77.56 365 THR A O 1
ATOM 2898 N N . ILE A 1 366 ? 8.641 -31.641 -29.312 1 76.44 366 ILE A N 1
ATOM 2899 C CA . ILE A 1 366 ? 7.754 -30.656 -29.922 1 76.44 366 ILE A CA 1
ATOM 2900 C C . ILE A 1 366 ? 8.555 -29.422 -30.344 1 76.44 366 ILE A C 1
ATOM 2902 O O . ILE A 1 366 ? 9.086 -28.703 -29.5 1 76.44 366 ILE A O 1
ATOM 2906 N N . PRO A 1 367 ? 8.695 -29.172 -31.625 1 76.69 367 PRO A N 1
ATOM 2907 C CA . PRO A 1 367 ? 9.539 -28.078 -32.094 1 76.69 367 PRO A CA 1
ATOM 2908 C C . PRO A 1 367 ? 8.992 -26.703 -31.719 1 76.69 367 PRO A C 1
ATOM 2910 O O . PRO A 1 367 ? 9.75 -25.734 -31.656 1 76.69 367 PRO A O 1
ATOM 2913 N N . SER A 1 368 ? 7.711 -26.531 -31.469 1 76.88 368 SER A N 1
ATOM 2914 C CA . SER A 1 368 ? 7.117 -25.219 -31.203 1 76.88 368 SER A CA 1
ATOM 2915 C C . SER A 1 368 ? 7.426 -24.734 -29.797 1 76.88 368 SER A C 1
ATOM 2917 O O . SER A 1 368 ? 7.438 -23.531 -29.531 1 76.88 368 SER A O 1
ATOM 2919 N N . ILE A 1 369 ? 7.738 -25.656 -28.969 1 82.56 369 ILE A N 1
ATOM 2920 C CA . ILE A 1 369 ? 8.055 -25.297 -27.594 1 82.56 369 ILE A CA 1
ATOM 2921 C C . ILE A 1 369 ? 9.57 -25.328 -27.375 1 82.56 369 ILE A C 1
ATOM 2923 O O . ILE A 1 369 ? 10.18 -26.391 -27.406 1 82.56 369 ILE A O 1
ATOM 2927 N N . LYS A 1 370 ? 10.195 -24.172 -27.406 1 87.56 370 LYS A N 1
ATOM 2928 C CA . LYS A 1 370 ? 11.625 -24.031 -27.141 1 87.56 370 LYS A CA 1
ATOM 2929 C C . LYS A 1 370 ? 11.875 -23.516 -25.719 1 87.56 370 LYS A C 1
ATOM 2931 O O . LYS A 1 370 ? 11.844 -22.312 -25.484 1 87.56 370 LYS A O 1
ATOM 2936 N N . PRO A 1 371 ? 12.078 -24.453 -24.797 1 90.88 371 PRO A N 1
ATOM 2937 C CA . PRO A 1 371 ? 12.211 -24.047 -23.406 1 90.88 371 PRO A CA 1
ATOM 2938 C C . PRO A 1 371 ? 13.344 -23.047 -23.172 1 90.88 371 PRO A C 1
ATOM 2940 O O . PRO A 1 371 ? 13.211 -22.125 -22.359 1 90.88 371 PRO A O 1
ATOM 2943 N N . HIS A 1 372 ? 14.484 -23.109 -23.922 1 92.56 372 HIS A N 1
ATOM 2944 C CA . HIS A 1 372 ? 15.609 -22.203 -23.734 1 92.56 372 HIS A CA 1
ATOM 2945 C C . HIS A 1 372 ? 15.25 -20.797 -24.188 1 92.56 372 HIS A C 1
ATOM 2947 O O . HIS A 1 372 ? 15.586 -19.812 -23.516 1 92.56 372 HIS A O 1
ATOM 2953 N N . ASN A 1 373 ? 14.508 -20.703 -25.328 1 92.25 373 ASN A N 1
ATOM 2954 C CA . ASN A 1 373 ? 14.086 -19.391 -25.797 1 92.25 373 ASN A CA 1
ATOM 2955 C C . ASN A 1 373 ? 13.055 -18.766 -24.875 1 92.25 373 ASN A C 1
ATOM 2957 O O . ASN A 1 373 ? 13.062 -17.562 -24.656 1 92.25 373 ASN A O 1
ATOM 2961 N N . SER A 1 374 ? 12.156 -19.609 -24.406 1 92.81 374 SER A N 1
ATOM 2962 C CA . SER A 1 374 ? 11.156 -19.094 -23.469 1 92.81 374 SER A CA 1
ATOM 2963 C C . SER A 1 374 ? 11.797 -18.609 -22.172 1 92.81 374 SER A C 1
ATOM 2965 O O . SER A 1 374 ? 11.344 -17.641 -21.578 1 92.81 374 SER A O 1
ATOM 2967 N N . LEU A 1 375 ? 12.844 -19.266 -21.75 1 95.12 375 LEU A N 1
ATOM 2968 C CA . LEU A 1 375 ? 13.562 -18.828 -20.562 1 95.12 375 LEU A CA 1
ATOM 2969 C C . LEU A 1 375 ? 14.242 -17.484 -20.797 1 95.12 375 LEU A C 1
ATOM 2971 O O . LEU A 1 375 ? 14.148 -16.578 -19.969 1 95.12 375 LEU A O 1
ATOM 2975 N N . LEU A 1 376 ? 14.867 -17.359 -21.953 1 95.31 376 LEU A N 1
ATOM 2976 C CA . LEU A 1 376 ? 15.562 -16.109 -22.281 1 95.31 376 LEU A CA 1
ATOM 2977 C C . LEU A 1 376 ? 14.57 -14.961 -22.422 1 95.31 376 LEU A C 1
ATOM 2979 O O . LEU A 1 376 ? 14.836 -13.852 -21.938 1 95.31 376 LEU A O 1
ATOM 2983 N N . VAL A 1 377 ? 13.445 -15.242 -23.031 1 94.44 377 VAL A N 1
ATOM 2984 C CA . VAL A 1 377 ? 12.43 -14.211 -23.188 1 94.44 377 VAL A CA 1
ATOM 2985 C C . VAL A 1 377 ? 11.891 -13.805 -21.828 1 94.44 377 VAL A C 1
ATOM 2987 O O . VAL A 1 377 ? 11.664 -12.617 -21.562 1 94.44 377 VAL A O 1
ATOM 2990 N N . GLY A 1 378 ? 11.672 -14.812 -20.969 1 93.94 378 GLY A N 1
ATOM 2991 C CA . GLY A 1 378 ? 11.188 -14.516 -19.641 1 93.94 378 GLY A CA 1
ATOM 2992 C C . GLY A 1 378 ? 12.18 -13.719 -18.812 1 93.94 378 GLY A C 1
ATOM 2993 O O . GLY A 1 378 ? 11.812 -12.695 -18.219 1 93.94 378 GLY A O 1
ATOM 2994 N N . ILE A 1 379 ? 13.422 -14.047 -18.812 1 94.31 379 ILE A N 1
ATOM 2995 C CA . ILE A 1 379 ? 14.453 -13.414 -18 1 94.31 379 ILE A CA 1
ATOM 2996 C C . ILE A 1 379 ? 14.766 -12.023 -18.547 1 94.31 379 ILE A C 1
ATOM 2998 O O . ILE A 1 379 ? 14.789 -11.039 -17.812 1 94.31 379 ILE A O 1
ATOM 3002 N N . ILE A 1 380 ? 14.938 -11.938 -19.859 1 94.38 380 ILE A N 1
ATOM 3003 C CA . ILE A 1 380 ? 15.258 -10.648 -20.469 1 94.38 380 ILE A CA 1
ATOM 3004 C C . ILE A 1 380 ? 14.047 -9.719 -20.375 1 94.38 380 ILE A C 1
ATOM 3006 O O . ILE A 1 380 ? 14.203 -8.516 -20.172 1 94.38 380 ILE A O 1
ATOM 3010 N N . GLY A 1 381 ? 12.891 -10.32 -20.547 1 95.06 381 GLY A N 1
ATOM 3011 C CA . GLY A 1 381 ? 11.688 -9.516 -20.406 1 95.06 381 GLY A CA 1
ATOM 3012 C C . GLY A 1 381 ? 11.523 -8.93 -19.016 1 95.06 381 GLY A C 1
ATOM 3013 O O . GLY A 1 381 ? 11.211 -7.742 -18.875 1 95.06 381 GLY A O 1
ATOM 3014 N N . LEU A 1 382 ? 11.766 -9.742 -17.984 1 93.12 382 LEU A N 1
ATOM 3015 C CA . LEU A 1 382 ? 11.641 -9.281 -16.609 1 93.12 382 LEU A CA 1
ATOM 3016 C C . LEU A 1 382 ? 12.703 -8.242 -16.281 1 93.12 382 LEU A C 1
ATOM 3018 O O . LEU A 1 382 ? 12.422 -7.246 -15.617 1 93.12 382 LEU A O 1
ATOM 3022 N N . ALA A 1 383 ? 13.875 -8.391 -16.781 1 90.94 383 ALA A N 1
ATOM 3023 C CA . ALA A 1 383 ? 14.953 -7.418 -16.562 1 90.94 383 ALA A CA 1
ATOM 3024 C C . ALA A 1 383 ? 14.68 -6.125 -17.328 1 90.94 383 ALA A C 1
ATOM 3026 O O . ALA A 1 383 ? 14.953 -5.031 -16.828 1 90.94 383 ALA A O 1
ATOM 3027 N N . ALA A 1 384 ? 14.117 -6.289 -18.469 1 92.56 384 ALA A N 1
ATOM 3028 C CA . ALA A 1 384 ? 13.867 -5.125 -19.312 1 92.56 384 ALA A CA 1
ATOM 3029 C C . ALA A 1 384 ? 12.734 -4.273 -18.734 1 92.56 384 ALA A C 1
ATOM 3031 O O . ALA A 1 384 ? 12.719 -3.051 -18.922 1 92.56 384 ALA A O 1
ATOM 3032 N N . ILE A 1 385 ? 11.758 -4.887 -18.062 1 92.94 385 ILE A N 1
ATOM 3033 C CA . ILE A 1 385 ? 10.609 -4.16 -17.531 1 92.94 385 ILE A CA 1
ATOM 3034 C C . ILE A 1 385 ? 11.047 -3.311 -16.344 1 92.94 385 ILE A C 1
ATOM 3036 O O . ILE A 1 385 ? 10.406 -2.307 -16.016 1 92.94 385 ILE A O 1
ATOM 3040 N N . CYS A 1 386 ? 12.211 -3.627 -15.734 1 90.94 386 CYS A N 1
ATOM 3041 C CA . CYS A 1 386 ? 12.688 -2.908 -14.555 1 90.94 386 CYS A CA 1
ATOM 3042 C C . CYS A 1 386 ? 13.117 -1.491 -14.922 1 90.94 386 CYS A C 1
ATOM 3044 O O . CYS A 1 386 ? 12.883 -0.551 -14.164 1 90.94 386 CYS A O 1
ATOM 3046 N N . ILE A 1 387 ? 13.625 -1.281 -16.094 1 91.19 387 ILE A N 1
ATOM 3047 C CA . ILE A 1 387 ? 14.133 0.024 -16.5 1 91.19 387 ILE A CA 1
ATOM 3048 C C . ILE A 1 387 ? 12.969 0.987 -16.719 1 91.19 387 ILE A C 1
ATOM 3050 O O . ILE A 1 387 ? 12.906 2.049 -16.094 1 91.19 387 ILE A O 1
ATOM 3054 N N . PRO A 1 388 ? 12.031 0.583 -17.531 1 93.25 388 PRO A N 1
ATOM 3055 C CA . PRO A 1 388 ? 10.906 1.514 -17.672 1 93.25 388 PRO A CA 1
ATOM 3056 C C . PRO A 1 388 ? 10.117 1.702 -16.391 1 93.25 388 PRO A C 1
ATOM 3058 O O . PRO A 1 388 ? 9.555 2.775 -16.156 1 93.25 388 PRO A O 1
ATOM 3061 N N . TYR A 1 389 ? 10.078 0.744 -15.57 1 93.12 389 TYR A N 1
ATOM 3062 C CA . TYR A 1 389 ? 9.367 0.885 -14.305 1 93.12 389 TYR A CA 1
ATOM 3063 C C . TYR A 1 389 ? 9.969 1.997 -13.453 1 93.12 389 TYR A C 1
ATOM 3065 O O . TYR A 1 389 ? 9.25 2.863 -12.953 1 93.12 389 TYR A O 1
ATOM 3073 N N . VAL A 1 390 ? 11.305 2.047 -13.359 1 91.56 390 VAL A N 1
ATOM 3074 C CA . VAL A 1 390 ? 12 3.031 -12.531 1 91.56 390 VAL A CA 1
ATOM 3075 C C . VAL A 1 390 ? 11.859 4.418 -13.156 1 91.56 390 VAL A C 1
ATOM 3077 O O . VAL A 1 390 ? 11.57 5.395 -12.461 1 91.56 390 VAL A O 1
ATOM 3080 N N . ILE A 1 391 ? 11.945 4.465 -14.398 1 93.44 391 ILE A N 1
ATOM 3081 C CA . ILE A 1 391 ? 11.891 5.742 -15.102 1 93.44 391 ILE A CA 1
ATOM 3082 C C . ILE A 1 391 ? 10.477 6.312 -15.023 1 93.44 391 ILE A C 1
ATOM 3084 O O . ILE A 1 391 ? 10.289 7.488 -14.703 1 93.44 391 ILE A O 1
ATOM 3088 N N . LEU A 1 392 ? 9.516 5.445 -15.258 1 94.25 392 LEU A N 1
ATOM 3089 C CA . LEU A 1 392 ? 8.133 5.91 -15.281 1 94.25 392 LEU A CA 1
ATOM 3090 C C . LEU A 1 392 ? 7.66 6.27 -13.875 1 94.25 392 LEU A C 1
ATOM 3092 O O . LEU A 1 392 ? 6.867 7.199 -13.703 1 94.25 392 LEU A O 1
ATOM 3096 N N . ASP A 1 393 ? 8.133 5.602 -12.914 1 91.81 393 ASP A N 1
ATOM 3097 C CA . ASP A 1 393 ? 7.785 5.926 -11.531 1 91.81 393 ASP A CA 1
ATOM 3098 C C . ASP A 1 393 ? 8.336 7.293 -11.133 1 91.81 393 ASP A C 1
ATOM 3100 O O . ASP A 1 393 ? 7.621 8.109 -10.539 1 91.81 393 ASP A O 1
ATOM 3104 N N . GLY A 1 394 ? 9.602 7.512 -11.508 1 90.75 394 GLY A N 1
ATOM 3105 C CA . GLY A 1 394 ? 10.203 8.812 -11.258 1 90.75 394 GLY A CA 1
ATOM 3106 C C . GLY A 1 394 ? 9.516 9.938 -12.008 1 90.75 394 GLY A C 1
ATOM 3107 O O . GLY A 1 394 ? 9.305 11.016 -11.453 1 90.75 394 GLY A O 1
ATOM 3108 N N . LEU A 1 395 ? 9.141 9.625 -13.195 1 93.62 395 LEU A N 1
ATOM 3109 C CA . LEU A 1 395 ? 8.461 10.625 -14.008 1 93.62 395 LEU A CA 1
ATOM 3110 C C . LEU A 1 395 ? 7.074 10.93 -13.453 1 93.62 395 LEU A C 1
ATOM 3112 O O . LEU A 1 395 ? 6.613 12.07 -13.516 1 93.62 395 LEU A O 1
ATOM 3116 N N . MET A 1 396 ? 6.395 9.93 -12.961 1 92.25 396 MET A N 1
ATOM 3117 C CA . MET A 1 396 ? 5.09 10.148 -12.344 1 92.25 396 MET A CA 1
ATOM 3118 C C . MET A 1 396 ? 5.203 11.078 -11.141 1 92.25 396 MET A C 1
ATOM 3120 O O . MET A 1 396 ? 4.379 11.977 -10.961 1 92.25 396 MET A O 1
ATOM 3124 N N . GLY A 1 397 ? 6.23 10.789 -10.352 1 89.38 397 GLY A N 1
ATOM 3125 C CA . GLY A 1 397 ? 6.461 11.664 -9.219 1 89.38 397 GLY A CA 1
ATOM 3126 C C . GLY A 1 397 ? 6.766 13.094 -9.617 1 89.38 397 GLY A C 1
ATOM 3127 O O . GLY A 1 397 ? 6.281 14.039 -9 1 89.38 397 GLY A O 1
ATOM 3128 N N . TYR A 1 398 ? 7.48 13.234 -10.672 1 92.06 398 TYR A N 1
ATOM 3129 C CA . TYR A 1 398 ? 7.859 14.555 -11.164 1 92.06 398 TYR A CA 1
ATOM 3130 C C . TYR A 1 398 ? 6.648 15.305 -11.719 1 92.06 398 TYR A C 1
ATOM 3132 O O . TYR A 1 398 ? 6.422 16.469 -11.375 1 92.06 398 TYR A O 1
ATOM 3140 N N . CYS A 1 399 ? 5.918 14.688 -12.555 1 91.12 399 CYS A N 1
ATOM 3141 C CA . CYS A 1 399 ? 4.77 15.336 -13.188 1 91.12 399 CYS A CA 1
ATOM 3142 C C . CYS A 1 399 ? 3.719 15.703 -12.148 1 91.12 399 CYS A C 1
ATOM 3144 O O . CYS A 1 399 ? 3.109 16.766 -12.227 1 91.12 399 CYS A O 1
ATOM 3146 N N . GLN A 1 400 ? 3.457 14.859 -11.227 1 90.81 400 GLN A N 1
ATOM 3147 C CA . GLN A 1 400 ? 2.486 15.148 -10.172 1 90.81 400 GLN A CA 1
ATOM 3148 C C . GLN A 1 400 ? 2.914 16.359 -9.344 1 90.81 400 GLN A C 1
ATOM 3150 O O . GLN A 1 400 ? 2.098 17.219 -9.039 1 90.81 400 GLN A O 1
ATOM 3155 N N . SER A 1 401 ? 4.188 16.359 -8.945 1 91.19 401 SER A N 1
ATOM 3156 C CA . SER A 1 401 ? 4.672 17.453 -8.125 1 91.19 401 SER A CA 1
ATOM 3157 C C . SER A 1 401 ? 4.633 18.781 -8.883 1 91.19 401 SER A C 1
ATOM 3159 O O . SER A 1 401 ? 4.32 19.828 -8.312 1 91.19 401 SER A O 1
ATOM 3161 N N . ARG A 1 402 ? 4.922 18.703 -10.164 1 91.56 402 ARG A N 1
ATOM 3162 C CA . ARG A 1 402 ? 4.883 19.922 -10.977 1 91.56 402 ARG A CA 1
ATOM 3163 C C . ARG A 1 402 ? 3.447 20.406 -11.164 1 91.56 402 ARG A C 1
ATOM 3165 O O . ARG A 1 402 ? 3.188 21.609 -11.133 1 91.56 402 ARG A O 1
ATOM 3172 N N . LEU A 1 403 ? 2.594 19.531 -11.406 1 91.94 403 LEU A N 1
ATOM 3173 C CA . LEU A 1 403 ? 1.183 19.875 -11.555 1 91.94 403 LEU A CA 1
ATOM 3174 C C . LEU A 1 403 ? 0.644 20.516 -10.281 1 91.94 403 LEU A C 1
ATOM 3176 O O . LEU A 1 403 ? -0.052 21.531 -10.336 1 91.94 403 LEU A O 1
ATOM 3180 N N . LEU A 1 404 ? 0.962 19.984 -9.117 1 91.69 404 LEU A N 1
ATOM 3181 C CA . LEU A 1 404 ? 0.454 20.469 -7.836 1 91.69 404 LEU A CA 1
ATOM 3182 C C . LEU A 1 404 ? 1.072 21.812 -7.473 1 91.69 404 LEU A C 1
ATOM 3184 O O . LEU A 1 404 ? 0.382 22.703 -6.973 1 91.69 404 LEU A O 1
ATOM 3188 N N . SER A 1 405 ? 2.363 21.922 -7.723 1 90.25 405 SER A N 1
ATOM 3189 C CA . SER A 1 405 ? 3.033 23.172 -7.375 1 90.25 405 SER A CA 1
ATOM 3190 C C . SER A 1 405 ? 2.5 24.328 -8.203 1 90.25 405 SER A C 1
ATOM 3192 O O . SER A 1 405 ? 2.307 25.438 -7.688 1 90.25 405 SER A O 1
ATOM 3194 N N . SER A 1 406 ? 2.258 24.062 -9.453 1 90.69 406 SER A N 1
ATOM 3195 C CA . SER A 1 406 ? 1.73 25.125 -10.32 1 90.69 406 SER A CA 1
ATOM 3196 C C . SER A 1 406 ? 0.296 25.469 -9.945 1 90.69 406 SER A C 1
ATOM 3198 O O . SER A 1 406 ? -0.093 26.641 -10 1 90.69 406 SER A O 1
ATOM 3200 N N . ALA A 1 407 ? -0.479 24.531 -9.625 1 91.19 407 ALA A N 1
ATOM 3201 C CA . ALA A 1 407 ? -1.858 24.781 -9.219 1 91.19 407 ALA A CA 1
ATOM 3202 C C . ALA A 1 407 ? -1.908 25.547 -7.895 1 91.19 407 ALA A C 1
ATOM 3204 O O . ALA A 1 407 ? -2.746 26.438 -7.711 1 91.19 407 ALA A O 1
ATOM 3205 N N . THR A 1 408 ? -1.069 25.188 -6.969 1 90.19 408 THR A N 1
ATOM 3206 C CA . THR A 1 408 ? -1.025 25.859 -5.676 1 90.19 408 THR A CA 1
ATOM 3207 C C . THR A 1 408 ? -0.581 27.312 -5.828 1 90.19 408 THR A C 1
ATOM 3209 O O . THR A 1 408 ? -1.105 28.203 -5.156 1 90.19 408 THR A O 1
ATOM 3212 N N . GLU A 1 409 ? 0.368 27.531 -6.691 1 89.19 409 GLU A N 1
ATOM 3213 C CA . GLU A 1 409 ? 0.831 28.891 -6.961 1 89.19 409 GLU A CA 1
ATOM 3214 C C . GLU A 1 409 ? -0.293 29.766 -7.523 1 89.19 409 GLU A C 1
ATOM 3216 O O .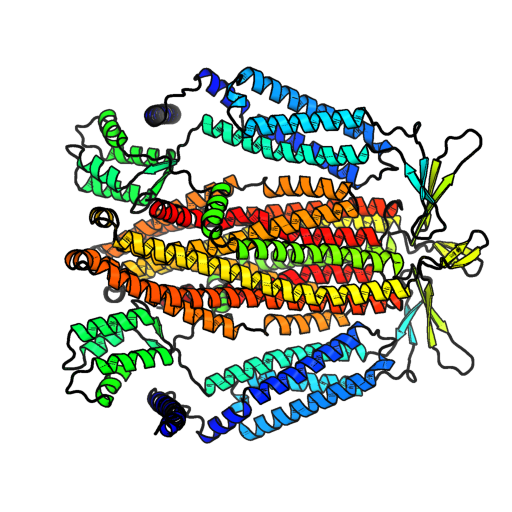 GLU A 1 409 ? -0.472 30.906 -7.102 1 89.19 409 GLU A O 1
ATOM 3221 N N . ARG A 1 410 ? -0.96 29.25 -8.406 1 89.5 410 ARG A N 1
ATOM 3222 C CA . ARG A 1 410 ? -2.055 30 -9.008 1 89.5 410 ARG A CA 1
ATOM 3223 C C . ARG A 1 410 ? -3.146 30.297 -7.988 1 89.5 410 ARG A C 1
ATOM 3225 O O . ARG A 1 410 ? -3.746 31.375 -8 1 89.5 410 ARG A O 1
ATOM 3232 N N . MET A 1 411 ? -3.4 29.344 -7.203 1 89.31 411 MET A N 1
ATOM 3233 C CA . MET A 1 411 ? -4.414 29.531 -6.172 1 89.31 411 MET A CA 1
ATOM 3234 C C . MET A 1 411 ? -3.992 30.625 -5.184 1 89.31 411 MET A C 1
ATOM 3236 O O . MET A 1 411 ? -4.801 31.469 -4.801 1 89.31 411 MET A O 1
ATOM 3240 N N . GLN A 1 412 ? -2.766 30.594 -4.797 1 87.56 412 GLN A N 1
ATOM 3241 C CA . GLN A 1 412 ? -2.25 31.594 -3.873 1 87.56 412 GLN A CA 1
ATOM 3242 C C . GLN A 1 412 ? -2.25 33 -4.512 1 87.56 412 GLN A C 1
ATOM 3244 O O . GLN A 1 412 ? -2.629 33.969 -3.873 1 87.56 412 GLN A O 1
ATOM 3249 N N . SER A 1 413 ? -1.819 33.031 -5.746 1 83.88 413 SER A N 1
ATOM 3250 C CA . SER A 1 413 ? -1.775 34.312 -6.453 1 83.88 413 SER A CA 1
ATOM 3251 C C . SER A 1 413 ? -3.176 34.875 -6.652 1 83.88 413 SER A C 1
ATOM 3253 O O . SER A 1 413 ? -3.391 36.062 -6.5 1 83.88 413 SER A O 1
ATOM 3255 N N . ASN A 1 414 ? -4.086 34.031 -7.016 1 86.25 414 ASN A N 1
ATOM 3256 C CA . ASN A 1 414 ? -5.465 34.5 -7.191 1 86.25 414 ASN A CA 1
ATOM 3257 C C . ASN A 1 414 ? -6.082 34.938 -5.871 1 86.25 414 ASN A C 1
ATOM 3259 O O . ASN A 1 414 ? -6.84 35.906 -5.836 1 86.25 414 ASN A O 1
ATOM 3263 N N . LEU A 1 415 ? -5.793 34.188 -4.848 1 85.75 415 LEU A N 1
ATOM 3264 C CA . LEU A 1 415 ? -6.32 34.562 -3.531 1 85.75 415 LEU A CA 1
ATOM 3265 C C . LEU A 1 415 ? -5.781 35.906 -3.08 1 85.75 415 LEU A C 1
ATOM 3267 O O . LEU A 1 415 ? -6.531 36.75 -2.562 1 85.75 415 LEU A O 1
ATOM 3271 N N . LEU A 1 416 ? -4.547 36.125 -3.316 1 82.25 416 LEU A N 1
ATOM 3272 C CA . LEU A 1 416 ? -3.936 37.375 -2.939 1 82.25 416 LEU A CA 1
ATOM 3273 C C . LEU A 1 416 ? -4.496 38.531 -3.775 1 82.25 416 LEU A C 1
ATOM 3275 O O . LEU A 1 416 ? -4.73 39.625 -3.258 1 82.25 416 LEU A O 1
ATOM 3279 N N . SER A 1 417 ? -4.637 38.25 -4.98 1 82.25 417 SER A N 1
ATOM 3280 C CA . SER A 1 417 ? -5.195 39.281 -5.859 1 82.25 417 SER A CA 1
ATOM 3281 C C . SER A 1 417 ? -6.609 39.656 -5.438 1 82.25 417 SER A C 1
ATOM 3283 O O . SER A 1 417 ? -6.977 40.812 -5.461 1 82.25 417 SER A O 1
ATOM 3285 N N . ILE A 1 418 ? -7.383 38.75 -5.07 1 81.31 418 ILE A N 1
ATOM 3286 C CA . ILE A 1 418 ? -8.758 39 -4.645 1 81.31 418 ILE A CA 1
ATOM 3287 C C . ILE A 1 418 ? -8.75 39.75 -3.318 1 81.31 418 ILE A C 1
ATOM 3289 O O . ILE A 1 418 ? -9.531 40.688 -3.131 1 81.31 418 ILE A O 1
ATOM 3293 N N . LEU A 1 419 ? -7.879 39.375 -2.418 1 78.06 419 LEU A N 1
ATOM 3294 C CA . LEU A 1 419 ? -7.836 40 -1.098 1 78.06 419 LEU A CA 1
ATOM 3295 C C . LEU A 1 419 ? -7.375 41.438 -1.188 1 78.06 419 LEU A C 1
ATOM 3297 O O . LEU A 1 419 ? -7.844 42.312 -0.434 1 78.06 419 LEU A O 1
ATOM 3301 N N . LEU A 1 420 ? -6.512 41.719 -2.141 1 75.94 420 LEU A N 1
ATOM 3302 C CA . LEU A 1 420 ? -5.977 43.062 -2.254 1 75.94 420 LEU A CA 1
ATOM 3303 C C . LEU A 1 420 ? -6.957 43.969 -2.988 1 75.94 420 LEU A C 1
ATOM 3305 O O . LEU A 1 420 ? -6.922 45.188 -2.814 1 75.94 420 LEU A O 1
ATOM 3309 N N . HIS A 1 421 ? -7.805 43.344 -3.773 1 75.38 421 HIS A N 1
ATOM 3310 C CA . HIS A 1 421 ? -8.703 44.156 -4.57 1 75.38 421 HIS A CA 1
ATOM 3311 C C . HIS A 1 421 ? -10.109 44.188 -3.967 1 75.38 421 HIS A C 1
ATOM 3313 O O . HIS A 1 421 ? -10.969 44.938 -4.422 1 75.38 421 HIS A O 1
ATOM 3319 N N . GLU A 1 422 ? -10.328 43.406 -2.961 1 74.81 422 GLU A N 1
ATOM 3320 C CA . GLU A 1 422 ? -11.664 43.375 -2.375 1 74.81 422 GLU A CA 1
ATOM 3321 C C . GLU A 1 422 ? -11.891 44.594 -1.466 1 74.81 422 GLU A C 1
ATOM 3323 O O . GLU A 1 422 ? -10.938 45.188 -0.983 1 74.81 422 GLU A O 1
ATOM 3328 N N . LYS A 1 423 ? -13.141 44.969 -1.397 1 61.84 423 LYS A N 1
ATOM 3329 C CA . LYS A 1 423 ? -13.555 46.156 -0.646 1 61.84 423 LYS A CA 1
ATOM 3330 C C . LYS A 1 423 ? -13.422 45.938 0.856 1 61.84 423 LYS A C 1
ATOM 3332 O O . LYS A 1 423 ? -13.211 44.812 1.3 1 61.84 423 LYS A O 1
ATOM 3337 N N . THR A 1 424 ? -13.414 47.031 1.581 1 61.16 424 THR A N 1
ATOM 3338 C CA . THR A 1 424 ? -13.266 47.031 3.033 1 61.16 424 THR A CA 1
ATOM 3339 C C . THR A 1 424 ? -14.359 46.188 3.688 1 61.16 424 THR A C 1
ATOM 3341 O O . THR A 1 424 ? -14.172 45.656 4.789 1 61.16 424 THR A O 1
ATOM 3344 N N . SER A 1 425 ? -15.406 46.031 2.982 1 57.81 425 SER A N 1
ATOM 3345 C CA . SER A 1 425 ? -16.484 45.219 3.539 1 57.81 425 SER A CA 1
ATOM 3346 C C . SER A 1 425 ? -16.078 43.75 3.656 1 57.81 425 SER A C 1
ATOM 3348 O O . SER A 1 425 ? -16.531 43.062 4.566 1 57.81 425 SER A O 1
ATOM 3350 N N . PHE A 1 426 ? -15.234 43.438 2.855 1 62.84 426 PHE A N 1
ATOM 3351 C CA . PHE A 1 426 ? -14.75 42.062 2.875 1 62.84 426 PHE A CA 1
ATOM 3352 C C . PHE A 1 426 ? -13.922 41.812 4.125 1 62.84 426 PHE A C 1
ATOM 3354 O O . PHE A 1 426 ? -14.023 40.719 4.73 1 62.84 426 PHE A O 1
ATOM 3361 N N . TYR A 1 427 ? -13.211 42.844 4.508 1 61.91 427 TYR A N 1
ATOM 3362 C CA . TYR A 1 427 ? -12.344 42.688 5.672 1 61.91 427 TYR A CA 1
ATOM 3363 C C . TYR A 1 427 ? -13.148 42.812 6.965 1 61.91 427 TYR A C 1
ATOM 3365 O O . TYR A 1 427 ? -12.719 42.344 8.016 1 61.91 427 TYR A O 1
ATOM 3373 N N . ALA A 1 428 ? -14.188 43.438 6.762 1 52.25 428 ALA A N 1
ATOM 3374 C CA . ALA A 1 428 ? -15.047 43.594 7.93 1 52.25 428 ALA A CA 1
ATOM 3375 C C . ALA A 1 428 ? -15.758 42.281 8.258 1 52.25 428 ALA A C 1
ATOM 3377 O O . ALA A 1 428 ? -16.062 42 9.422 1 52.25 428 ALA A O 1
ATOM 3378 N N . GLN A 1 429 ? -15.875 41.5 7.227 1 52.88 429 GLN A N 1
ATOM 3379 C CA . GLN A 1 429 ? -16.625 40.25 7.391 1 52.88 429 GLN A CA 1
ATOM 3380 C C . GLN A 1 429 ? -15.711 39.125 7.84 1 52.88 429 GLN A C 1
ATOM 3382 O O . GLN A 1 429 ? -16.172 38.125 8.422 1 52.88 429 GLN A O 1
ATOM 3387 N N . ARG A 1 430 ? -14.484 39.375 7.578 1 58 430 ARG A N 1
ATOM 3388 C CA . ARG A 1 430 ? -13.562 38.281 7.867 1 58 430 ARG A CA 1
ATOM 3389 C C . ARG A 1 430 ? -12.414 38.75 8.758 1 58 430 ARG A C 1
ATOM 3391 O O . ARG A 1 430 ? -11.898 39.844 8.578 1 58 430 ARG A O 1
ATOM 3398 N N . SER A 1 431 ? -12.234 38 9.844 1 55.16 431 SER A N 1
ATOM 3399 C CA . SER A 1 431 ? -11.156 38.375 10.75 1 55.16 431 SER A CA 1
ATOM 3400 C C . SER A 1 431 ? -9.789 38.156 10.109 1 55.16 431 SER A C 1
ATOM 3402 O O . SER A 1 431 ? -9.664 37.375 9.164 1 55.16 431 SER A O 1
ATOM 3404 N N . GLU A 1 432 ? -8.828 38.938 10.492 1 59.72 432 GLU A N 1
ATOM 3405 C CA . GLU A 1 432 ? -7.453 38.781 10.031 1 59.72 432 GLU A CA 1
ATOM 3406 C C . GLU A 1 432 ? -6.938 37.375 10.258 1 59.72 432 GLU A C 1
ATOM 3408 O O . GLU A 1 432 ? -6.199 36.844 9.422 1 59.72 432 GLU A O 1
ATOM 3413 N N . GLY A 1 433 ? -7.297 36.781 11.344 1 56.47 433 GLY A N 1
ATOM 3414 C CA . GLY A 1 433 ? -6.906 35.406 11.641 1 56.47 433 GLY A CA 1
ATOM 3415 C C . GLY A 1 433 ? -7.461 34.406 10.648 1 56.47 433 GLY A C 1
ATOM 3416 O O . GLY A 1 433 ? -6.77 33.469 10.25 1 56.47 433 GLY A O 1
ATOM 3417 N N . ASP A 1 434 ? -8.617 34.625 10.188 1 58.94 434 ASP A N 1
ATOM 3418 C CA . ASP A 1 434 ? -9.258 33.719 9.234 1 58.94 434 ASP A CA 1
ATOM 3419 C C . ASP A 1 434 ? -8.578 33.812 7.867 1 58.94 434 ASP A C 1
ATOM 3421 O O . ASP A 1 434 ? -8.383 32.781 7.207 1 58.94 434 ASP A O 1
ATOM 3425 N N . LEU A 1 435 ? -8.266 34.969 7.559 1 68.12 435 LEU A N 1
ATOM 3426 C CA . LEU A 1 435 ? -7.621 35.125 6.266 1 68.12 435 LEU A CA 1
ATOM 3427 C C . LEU A 1 435 ? -6.219 34.531 6.27 1 68.12 435 LEU A C 1
ATOM 3429 O O . LEU A 1 435 ? -5.777 33.969 5.266 1 68.12 435 LEU A O 1
ATOM 3433 N N . ASN A 1 436 ? -5.648 34.656 7.398 1 65.62 436 ASN A N 1
ATOM 3434 C CA . ASN A 1 436 ? -4.332 34.031 7.52 1 65.62 436 ASN A CA 1
ATOM 3435 C C . ASN A 1 436 ? -4.422 32.5 7.48 1 65.62 436 ASN A C 1
ATOM 3437 O O . ASN A 1 436 ? -3.562 31.844 6.891 1 65.62 436 ASN A O 1
ATOM 3441 N N . ASN A 1 437 ? -5.406 31.969 8.094 1 66.56 437 ASN A N 1
ATOM 3442 C CA . ASN A 1 437 ? -5.613 30.516 8.078 1 66.56 437 ASN A CA 1
ATOM 3443 C C . ASN A 1 437 ? -5.953 30.016 6.672 1 66.56 437 ASN A C 1
ATOM 3445 O O . ASN A 1 437 ? -5.562 28.922 6.289 1 66.56 437 ASN A O 1
ATOM 3449 N N . LEU A 1 438 ? -6.605 30.781 5.996 1 71.44 438 LEU A N 1
ATOM 3450 C CA . LEU A 1 438 ? -6.949 30.438 4.621 1 71.44 438 LEU A CA 1
ATOM 3451 C C . LEU A 1 438 ? -5.699 30.328 3.758 1 71.44 438 LEU A C 1
ATOM 3453 O O . LEU A 1 438 ? -5.555 29.375 2.986 1 71.44 438 LEU A O 1
ATOM 3457 N N . PHE A 1 439 ? -4.855 31.203 3.988 1 75 439 PHE A N 1
ATOM 3458 C CA . PHE A 1 439 ? -3.668 31.25 3.143 1 75 439 PHE A CA 1
ATOM 3459 C C . PHE A 1 439 ? -2.654 30.203 3.564 1 75 439 PHE A C 1
ATOM 3461 O O . PHE A 1 439 ? -2.006 29.578 2.717 1 75 439 PHE A O 1
ATOM 3468 N N . ALA A 1 440 ? -2.559 30 4.766 1 68.62 440 ALA A N 1
ATOM 3469 C CA . ALA A 1 440 ? -1.497 29.109 5.23 1 68.62 440 ALA A CA 1
ATOM 3470 C C . ALA A 1 440 ? -2.006 27.672 5.379 1 68.62 440 ALA A C 1
ATOM 3472 O O . ALA A 1 440 ? -1.535 26.766 4.688 1 68.62 440 ALA A O 1
ATOM 3473 N N . SER A 1 441 ? -3.023 27.547 6.137 1 65.69 441 SER A N 1
ATOM 3474 C CA . SER A 1 441 ? -3.457 26.203 6.523 1 65.69 441 SER A CA 1
ATOM 3475 C C . SER A 1 441 ? -4.344 25.594 5.449 1 65.69 441 SER A C 1
ATOM 3477 O O . SER A 1 441 ? -4.145 24.438 5.066 1 65.69 441 SER A O 1
ATOM 3479 N N . ASP A 1 442 ? -5.23 26.328 4.871 1 72.94 442 ASP A N 1
ATOM 3480 C CA . ASP A 1 442 ? -6.168 25.766 3.908 1 72.94 442 ASP A CA 1
ATOM 3481 C C . ASP A 1 442 ? -5.461 25.406 2.6 1 72.94 442 ASP A C 1
ATOM 3483 O O . ASP A 1 442 ? -5.742 24.359 1.999 1 72.94 442 ASP A O 1
ATOM 3487 N N . ILE A 1 443 ? -4.605 26.234 2.232 1 82.31 443 ILE A N 1
ATOM 3488 C CA . ILE A 1 443 ? -3.893 25.953 0.989 1 82.31 443 ILE A CA 1
ATOM 3489 C C . ILE A 1 443 ? -3.029 24.703 1.151 1 82.31 443 ILE A C 1
ATOM 3491 O O . ILE A 1 443 ? -2.932 23.891 0.234 1 82.31 443 ILE A O 1
ATOM 3495 N N . ALA A 1 444 ? -2.432 24.594 2.287 1 76 444 ALA A N 1
ATOM 3496 C CA . ALA A 1 444 ? -1.625 23.406 2.551 1 76 444 ALA A CA 1
ATOM 3497 C C . ALA A 1 444 ? -2.492 22.156 2.568 1 76 444 ALA A C 1
ATOM 3499 O O . ALA A 1 444 ? -2.084 21.094 2.068 1 76 444 ALA A O 1
ATOM 3500 N N . ARG A 1 445 ? -3.621 22.297 3.08 1 75.44 445 ARG A N 1
ATOM 3501 C CA . ARG A 1 445 ? -4.547 21.172 3.145 1 75.44 445 ARG A CA 1
ATOM 3502 C C . ARG A 1 445 ? -5.047 20.797 1.754 1 75.44 445 ARG A C 1
ATOM 3504 O O . ARG A 1 445 ? -5.25 19.609 1.458 1 75.44 445 ARG A O 1
ATOM 3511 N N . VAL A 1 446 ? -5.246 21.75 1.004 1 84.88 446 VAL A N 1
ATOM 3512 C CA . VAL A 1 446 ? -5.703 21.5 -0.359 1 84.88 446 VAL A CA 1
ATOM 3513 C C . VAL A 1 446 ? -4.598 20.812 -1.155 1 84.88 446 VAL A C 1
ATOM 3515 O O . VAL A 1 446 ? -4.867 19.922 -1.963 1 84.88 446 VAL A O 1
ATOM 3518 N N . ASN A 1 447 ? -3.424 21.266 -0.906 1 85.25 447 ASN A N 1
ATOM 3519 C CA . ASN A 1 447 ? -2.309 20.594 -1.575 1 85.25 447 ASN A CA 1
ATOM 3520 C C . ASN A 1 447 ? -2.221 19.125 -1.195 1 85.25 447 ASN A C 1
ATOM 3522 O O . ASN A 1 447 ? -1.966 18.266 -2.049 1 85.25 447 ASN A O 1
ATOM 3526 N N . THR A 1 448 ? -2.408 18.844 0.023 1 78.69 448 THR A N 1
ATOM 3527 C CA . THR A 1 448 ? -2.4 17.453 0.485 1 78.69 448 THR A CA 1
ATOM 3528 C C . THR A 1 448 ? -3.564 16.672 -0.121 1 78.69 448 THR A C 1
ATOM 3530 O O . THR A 1 448 ? -3.432 15.492 -0.431 1 78.69 448 THR A O 1
ATOM 3533 N N . LEU A 1 449 ? -4.645 17.328 -0.239 1 83.5 449 LEU A N 1
ATOM 3534 C CA . LEU A 1 449 ? -5.809 16.703 -0.867 1 83.5 449 LEU A CA 1
ATOM 3535 C C . LEU A 1 449 ? -5.527 16.375 -2.328 1 83.5 449 LEU A C 1
ATOM 3537 O O . LEU A 1 449 ? -5.895 15.305 -2.809 1 83.5 449 LEU A O 1
ATOM 3541 N N . TRP A 1 450 ? -4.922 17.312 -2.994 1 88.88 450 TRP A N 1
ATOM 3542 C CA . TRP A 1 450 ? -4.598 17.094 -4.398 1 88.88 450 TRP A CA 1
ATOM 3543 C C . TRP A 1 450 ? -3.623 15.938 -4.559 1 88.88 450 TRP A C 1
ATOM 3545 O O . TRP A 1 450 ? -3.709 15.172 -5.523 1 88.88 450 TRP A O 1
ATOM 3555 N N . GLN A 1 451 ? -2.703 15.789 -3.623 1 84 451 GLN A N 1
ATOM 3556 C CA . GLN A 1 451 ? -1.797 14.648 -3.65 1 84 451 GLN A CA 1
ATOM 3557 C C . GLN A 1 451 ? -2.557 13.344 -3.455 1 84 451 GLN A C 1
ATOM 3559 O O . GLN A 1 451 ? -2.299 12.359 -4.152 1 84 451 GLN A O 1
ATOM 3564 N N . ALA A 1 452 ? -3.451 13.383 -2.57 1 81.75 452 ALA A N 1
ATOM 3565 C CA . ALA A 1 452 ? -4.254 12.195 -2.297 1 81.75 452 ALA A CA 1
ATOM 3566 C C . ALA A 1 452 ? -5.133 11.836 -3.494 1 81.75 452 ALA A C 1
ATOM 3568 O O . ALA A 1 452 ? -5.328 10.656 -3.799 1 81.75 452 ALA A O 1
ATOM 3569 N N . VAL A 1 453 ? -5.641 12.812 -4.172 1 85.62 453 VAL A N 1
ATOM 3570 C CA . VAL A 1 453 ? -6.488 12.562 -5.336 1 85.62 453 VAL A CA 1
ATOM 3571 C C . VAL A 1 453 ? -5.668 11.883 -6.43 1 85.62 453 VAL A C 1
ATOM 3573 O O . VAL A 1 453 ? -6.156 10.977 -7.102 1 85.62 453 VAL A O 1
ATOM 3576 N N . PHE A 1 454 ? -4.543 12.281 -6.562 1 85.69 454 PHE A N 1
ATOM 3577 C CA . PHE A 1 454 ? -3.713 11.688 -7.602 1 85.69 454 PHE A CA 1
ATOM 3578 C C . PHE A 1 454 ? -3.354 10.242 -7.254 1 85.69 454 PHE A C 1
ATOM 3580 O O . PHE A 1 454 ? -3.588 9.328 -8.047 1 85.69 454 PHE A O 1
ATOM 3587 N N . TRP A 1 455 ? -2.83 9.977 -6.086 1 83.25 455 TRP A N 1
ATOM 3588 C CA . TRP A 1 455 ? -2.268 8.68 -5.723 1 83.25 455 TRP A CA 1
ATOM 3589 C C . TRP A 1 455 ? -3.367 7.707 -5.309 1 83.25 455 TRP A C 1
ATOM 3591 O O . TRP A 1 455 ? -3.215 6.492 -5.453 1 83.25 455 TRP A O 1
ATOM 3601 N N . ASN A 1 456 ? -4.48 8.211 -4.84 1 82.56 456 ASN A N 1
ATOM 3602 C CA . ASN A 1 456 ? -5.512 7.32 -4.312 1 82.56 456 ASN A CA 1
ATOM 3603 C C . ASN A 1 456 ? -6.703 7.219 -5.258 1 82.56 456 ASN A C 1
ATOM 3605 O O . ASN A 1 456 ? -7.625 6.438 -5.016 1 82.56 456 ASN A O 1
ATOM 3609 N N . PHE A 1 457 ? -6.695 7.992 -6.332 1 87.56 457 PHE A N 1
ATOM 3610 C CA . PHE A 1 457 ? -7.832 7.902 -7.242 1 87.56 457 PHE A CA 1
ATOM 3611 C C . PHE A 1 457 ? -7.359 7.691 -8.68 1 87.56 457 PHE A C 1
ATOM 3613 O O . PHE A 1 457 ? -7.609 6.641 -9.273 1 87.56 457 PHE A O 1
ATOM 3620 N N . ILE A 1 458 ? -6.609 8.68 -9.195 1 87.69 458 ILE A N 1
ATOM 3621 C CA . ILE A 1 458 ? -6.25 8.648 -10.609 1 87.69 458 ILE A CA 1
ATOM 3622 C C . ILE A 1 458 ? -5.414 7.406 -10.898 1 87.69 458 ILE A C 1
ATOM 3624 O O . ILE A 1 458 ? -5.734 6.629 -11.797 1 87.69 458 ILE A O 1
ATOM 3628 N N . TYR A 1 459 ? -4.453 7.203 -10.086 1 90.56 459 TYR A N 1
ATOM 3629 C CA . TYR A 1 459 ? -3.564 6.074 -10.328 1 90.56 459 TYR A CA 1
ATOM 3630 C C . TYR A 1 459 ? -4.285 4.75 -10.094 1 90.56 459 TYR A C 1
ATOM 3632 O O . TYR A 1 459 ? -4.246 3.855 -10.938 1 90.56 459 TYR A O 1
ATOM 3640 N N . PRO A 1 460 ? -4.973 4.574 -9.039 1 90.94 460 PRO A N 1
ATOM 3641 C CA . PRO A 1 460 ? -5.641 3.295 -8.797 1 90.94 460 PRO A CA 1
ATOM 3642 C C . PRO A 1 460 ? -6.727 2.988 -9.82 1 90.94 460 PRO A C 1
ATOM 3644 O O . PRO A 1 460 ? -6.902 1.831 -10.211 1 90.94 460 PRO A O 1
ATOM 3647 N N . VAL A 1 461 ? -7.445 3.975 -10.336 1 91.88 461 VAL A N 1
ATOM 3648 C CA . VAL A 1 461 ? -8.508 3.742 -11.305 1 91.88 461 VAL A CA 1
ATOM 3649 C C . VAL A 1 461 ? -7.906 3.227 -12.609 1 91.88 461 VAL A C 1
ATOM 3651 O O . VAL A 1 461 ? -8.414 2.273 -13.203 1 91.88 461 VAL A O 1
ATOM 3654 N N . VAL A 1 462 ? -6.852 3.801 -13.016 1 93.44 462 VAL A N 1
ATOM 3655 C CA . VAL A 1 462 ? -6.199 3.371 -14.242 1 93.44 462 VAL A CA 1
ATOM 3656 C C . VAL A 1 462 ? -5.586 1.986 -14.047 1 93.44 462 VAL A C 1
ATOM 3658 O O . VAL A 1 462 ? -5.699 1.122 -14.922 1 93.44 462 VAL A O 1
ATOM 3661 N N . SER A 1 463 ? -4.98 1.758 -12.883 1 93.38 463 SER A N 1
ATOM 3662 C CA . SER A 1 463 ? -4.352 0.469 -12.609 1 93.38 463 SER A CA 1
ATOM 3663 C C . SER A 1 463 ? -5.391 -0.645 -12.531 1 93.38 463 SER A C 1
ATOM 3665 O O . SER A 1 463 ? -5.16 -1.751 -13.023 1 93.38 463 SER A O 1
ATOM 3667 N N . ILE A 1 464 ? -6.543 -0.379 -11.938 1 94.12 464 ILE A N 1
ATOM 3668 C CA . ILE A 1 464 ? -7.617 -1.355 -11.805 1 94.12 464 ILE A CA 1
ATOM 3669 C C . ILE A 1 464 ? -8.195 -1.669 -13.188 1 94.12 464 ILE A C 1
ATOM 3671 O O . ILE A 1 464 ? -8.391 -2.836 -13.531 1 94.12 464 ILE A O 1
ATOM 3675 N N . THR A 1 465 ? -8.422 -0.689 -14.031 1 94.38 465 THR A N 1
ATOM 3676 C CA . THR A 1 465 ? -9.023 -0.874 -15.344 1 94.38 465 THR A CA 1
ATOM 3677 C C . THR A 1 465 ? -8.102 -1.683 -16.25 1 94.38 465 THR A C 1
ATOM 3679 O O . THR A 1 465 ? -8.539 -2.641 -16.891 1 94.38 465 THR A O 1
ATOM 3682 N N . LEU A 1 466 ? -6.887 -1.347 -16.234 1 94.31 466 LEU A N 1
ATOM 3683 C CA . LEU A 1 466 ? -5.945 -2.074 -17.078 1 94.31 466 LEU A CA 1
ATOM 3684 C C . LEU A 1 466 ? -5.66 -3.459 -16.516 1 94.31 466 LEU A C 1
ATOM 3686 O O . LEU A 1 466 ? -5.516 -4.426 -17.266 1 94.31 466 LEU A O 1
ATOM 3690 N N . GLY A 1 467 ? -5.531 -3.504 -15.18 1 93.44 467 GLY A N 1
ATOM 3691 C CA . GLY A 1 467 ? -5.281 -4.789 -14.547 1 93.44 467 GLY A CA 1
ATOM 3692 C C . GLY A 1 467 ? -6.391 -5.797 -14.789 1 93.44 467 GLY A C 1
ATOM 3693 O O . GLY A 1 467 ? -6.125 -6.926 -15.211 1 93.44 467 GLY A O 1
ATOM 3694 N N . PHE A 1 468 ? -7.609 -5.43 -14.633 1 94.19 468 PHE A N 1
ATOM 3695 C CA . PHE A 1 468 ? -8.727 -6.344 -14.812 1 94.19 468 PHE A CA 1
ATOM 3696 C C . PHE A 1 468 ? -8.992 -6.598 -16.281 1 94.19 468 PHE A C 1
ATOM 3698 O O . PHE A 1 468 ? -9.453 -7.68 -16.672 1 94.19 468 PHE A O 1
ATOM 3705 N N . SER A 1 469 ? -8.711 -5.617 -17.109 1 93.31 469 SER A N 1
ATOM 3706 C CA . SER A 1 469 ? -8.812 -5.859 -18.547 1 93.31 469 SER A CA 1
ATOM 3707 C C . SER A 1 469 ? -7.797 -6.902 -19 1 93.31 469 SER A C 1
ATOM 3709 O O . SER A 1 469 ? -8.102 -7.738 -19.859 1 93.31 469 SER A O 1
ATOM 3711 N N . ALA A 1 470 ? -6.652 -6.836 -18.422 1 93.44 470 ALA A N 1
ATOM 3712 C CA . ALA A 1 470 ? -5.648 -7.848 -18.734 1 93.44 470 ALA A CA 1
ATOM 3713 C C . ALA A 1 470 ? -6.066 -9.219 -18.234 1 93.44 470 ALA A C 1
ATOM 3715 O O . ALA A 1 470 ? -5.734 -10.242 -18.828 1 93.44 470 ALA A O 1
ATOM 3716 N N . LEU A 1 471 ? -6.773 -9.219 -17.141 1 92.88 471 LEU A N 1
ATOM 3717 C CA . LEU A 1 471 ? -7.27 -10.492 -16.625 1 92.88 471 LEU A CA 1
ATOM 3718 C C . LEU A 1 471 ? -8.25 -11.133 -17.594 1 92.88 471 LEU A C 1
ATOM 3720 O O . LEU A 1 471 ? -8.352 -12.359 -17.656 1 92.88 471 LEU A O 1
ATOM 3724 N N . MET A 1 472 ? -8.93 -10.289 -18.359 1 90.31 472 MET A N 1
ATOM 3725 C CA . MET A 1 472 ? -9.867 -10.789 -19.359 1 90.31 472 MET A CA 1
ATOM 3726 C C . MET A 1 472 ? -9.133 -11.531 -20.469 1 90.31 472 MET A C 1
ATOM 3728 O O . MET A 1 472 ? -9.695 -12.422 -21.109 1 90.31 472 MET A O 1
ATOM 3732 N N . PHE A 1 473 ? -7.906 -11.203 -20.609 1 85.81 473 PHE A N 1
ATOM 3733 C CA . PHE A 1 473 ? -7.082 -11.875 -21.609 1 85.81 473 PHE A CA 1
ATOM 3734 C C . PHE A 1 473 ? -6.691 -13.273 -21.141 1 85.81 473 PHE A C 1
ATOM 3736 O O . PHE A 1 473 ? -6.625 -14.211 -21.938 1 85.81 473 PHE A O 1
ATOM 3743 N N . PHE A 1 474 ? -6.508 -13.422 -19.844 1 84.88 474 PHE A N 1
ATOM 3744 C CA . PHE A 1 474 ? -6.148 -14.734 -19.312 1 84.88 474 PHE A CA 1
ATOM 3745 C C . PHE A 1 474 ? -7.391 -15.602 -19.125 1 84.88 474 PHE A C 1
ATOM 3747 O O . PHE A 1 474 ? -7.426 -16.75 -19.594 1 84.88 474 PHE A O 1
ATOM 3754 N N . ASP A 1 475 ? -8.336 -15.07 -18.469 1 89 475 ASP A N 1
ATOM 3755 C CA . ASP A 1 475 ? -9.641 -15.695 -18.266 1 89 475 ASP A CA 1
ATOM 3756 C C . ASP A 1 475 ? -10.75 -14.648 -18.219 1 89 475 ASP A C 1
ATOM 3758 O O . ASP A 1 475 ? -10.93 -13.953 -17.219 1 89 475 ASP A O 1
ATOM 3762 N N . PRO A 1 476 ? -11.539 -14.586 -19.25 1 90.44 476 PRO A N 1
ATOM 3763 C CA . PRO A 1 476 ? -12.562 -13.547 -19.359 1 90.44 476 PRO A CA 1
ATOM 3764 C C . PRO A 1 476 ? -13.57 -13.609 -18.219 1 90.44 476 PRO A C 1
ATOM 3766 O O . PRO A 1 476 ? -14.102 -12.57 -17.797 1 90.44 476 PRO A O 1
ATOM 3769 N N . THR A 1 477 ? -13.875 -14.781 -17.719 1 93.06 477 THR A N 1
ATOM 3770 C CA . THR A 1 477 ? -14.859 -14.891 -16.641 1 93.06 477 THR A CA 1
ATOM 3771 C C . THR A 1 477 ? -14.336 -14.242 -15.359 1 93.06 477 THR A C 1
ATOM 3773 O O . THR A 1 477 ? -15.062 -13.508 -14.688 1 93.06 477 THR A O 1
ATOM 3776 N N . VAL A 1 478 ? -13.062 -14.477 -15.094 1 92.25 478 VAL A N 1
ATOM 3777 C CA . VAL A 1 478 ? -12.469 -13.922 -13.875 1 92.25 478 VAL A CA 1
ATOM 3778 C C . VAL A 1 478 ? -12.359 -12.406 -14 1 92.25 478 VAL A C 1
ATOM 3780 O O . VAL A 1 478 ? -12.594 -11.68 -13.023 1 92.25 478 VAL A O 1
ATOM 3783 N N . GLY A 1 479 ? -12.055 -11.914 -15.188 1 93.06 479 GLY A N 1
ATOM 3784 C CA . GLY A 1 479 ? -11.953 -10.477 -15.406 1 93.06 479 GLY A CA 1
ATOM 3785 C C . GLY A 1 479 ? -13.266 -9.75 -15.18 1 93.06 479 GLY A C 1
ATOM 3786 O O . GLY A 1 479 ? -13.305 -8.742 -14.469 1 93.06 479 GLY A O 1
ATOM 3787 N N . MET A 1 480 ? -14.352 -10.289 -15.672 1 93.94 480 MET A N 1
ATOM 3788 C CA . MET A 1 480 ? -15.656 -9.648 -15.547 1 93.94 480 MET A CA 1
ATOM 3789 C C . MET A 1 480 ? -16.141 -9.672 -14.094 1 93.94 480 MET A C 1
ATOM 3791 O O . MET A 1 480 ? -16.641 -8.664 -13.594 1 93.94 480 MET A O 1
ATOM 3795 N N . MET A 1 481 ? -15.922 -10.766 -13.516 1 94.62 481 MET A N 1
ATOM 3796 C CA . MET A 1 481 ? -16.359 -10.891 -12.133 1 94.62 481 MET A CA 1
ATOM 3797 C C . MET A 1 481 ? -15.539 -10 -11.203 1 94.62 481 MET A C 1
ATOM 3799 O O . MET A 1 481 ? -16.062 -9.484 -10.211 1 94.62 481 MET A O 1
ATOM 3803 N N . SER A 1 482 ? -14.242 -9.82 -11.547 1 94.69 482 SER A N 1
ATOM 3804 C CA . SER A 1 482 ? -13.391 -8.953 -10.742 1 94.69 482 SER A CA 1
ATOM 3805 C C . SER A 1 482 ? -13.867 -7.504 -10.805 1 94.69 482 SER A C 1
ATOM 3807 O O . SER A 1 482 ? -13.859 -6.797 -9.789 1 94.69 482 SER A O 1
ATOM 3809 N N . PHE A 1 483 ? -14.32 -7.059 -11.969 1 94.56 483 PHE A N 1
ATOM 3810 C CA . PHE A 1 483 ? -14.875 -5.715 -12.094 1 94.56 483 PHE A CA 1
ATOM 3811 C C . PHE A 1 483 ? -16.109 -5.559 -11.219 1 94.56 483 PHE A C 1
ATOM 3813 O O . PHE A 1 483 ? -16.281 -4.551 -10.531 1 94.56 483 PHE A O 1
ATOM 3820 N N . GLY A 1 484 ? -16.953 -6.527 -11.234 1 93.75 484 GLY A N 1
ATOM 3821 C CA . GLY A 1 484 ? -18.156 -6.496 -10.438 1 93.75 484 GLY A CA 1
ATOM 3822 C C . GLY A 1 484 ? -17.891 -6.469 -8.945 1 93.75 484 GLY A C 1
ATOM 3823 O O . GLY A 1 484 ? -18.484 -5.664 -8.219 1 93.75 484 GLY A O 1
ATOM 3824 N N . PHE A 1 485 ? -16.969 -7.285 -8.539 1 94.44 485 PHE A N 1
ATOM 3825 C CA . PHE A 1 485 ? -16.688 -7.367 -7.113 1 94.44 485 PHE A CA 1
ATOM 3826 C C . PHE A 1 485 ? -16.016 -6.094 -6.617 1 94.44 485 PHE A C 1
ATOM 3828 O O . PHE A 1 485 ? -16.281 -5.641 -5.5 1 94.44 485 PHE A O 1
ATOM 3835 N N . ALA A 1 486 ? -15.117 -5.566 -7.434 1 93 486 ALA A N 1
ATOM 3836 C CA . ALA A 1 486 ? -14.469 -4.309 -7.062 1 93 486 ALA A CA 1
ATOM 3837 C C . ALA A 1 486 ? -15.492 -3.199 -6.863 1 93 486 ALA A C 1
ATOM 3839 O O . ALA A 1 486 ? -15.391 -2.406 -5.926 1 93 486 ALA A O 1
ATOM 3840 N N . LEU A 1 487 ? -16.469 -3.193 -7.648 1 91.5 487 LEU A N 1
ATOM 3841 C CA . LEU A 1 487 ? -17.531 -2.188 -7.535 1 91.5 487 LEU A CA 1
ATOM 3842 C C . LEU A 1 487 ? -18.297 -2.344 -6.227 1 91.5 487 LEU A C 1
ATOM 3844 O O . LEU A 1 487 ? -18.531 -1.361 -5.523 1 91.5 487 LEU A O 1
ATOM 3848 N N . ILE A 1 488 ? -18.594 -3.547 -5.871 1 91.5 488 ILE A N 1
ATOM 3849 C CA . ILE A 1 488 ? -19.344 -3.812 -4.648 1 91.5 488 ILE A CA 1
ATOM 3850 C C . ILE A 1 488 ? -18.5 -3.451 -3.434 1 91.5 488 ILE A C 1
ATOM 3852 O O . ILE A 1 488 ? -18.984 -2.82 -2.492 1 91.5 488 ILE A O 1
ATOM 3856 N N . SER A 1 489 ? -17.25 -3.807 -3.5 1 90.5 489 SER A N 1
ATOM 3857 C CA . SER A 1 489 ? -16.391 -3.625 -2.342 1 90.5 489 SER A CA 1
ATOM 3858 C C . SER A 1 489 ? -16.125 -2.146 -2.074 1 90.5 489 SER A C 1
ATOM 3860 O O . SER A 1 489 ? -16.125 -1.709 -0.922 1 90.5 489 SER A O 1
ATOM 3862 N N . ILE A 1 490 ? -15.953 -1.359 -3.111 1 86.81 490 ILE A N 1
ATOM 3863 C CA . ILE A 1 490 ? -15.594 0.047 -2.967 1 86.81 490 ILE A CA 1
ATOM 3864 C C . ILE A 1 490 ? -16.828 0.856 -2.568 1 86.81 490 ILE A C 1
ATOM 3866 O O . ILE A 1 490 ? -16.734 1.767 -1.741 1 86.81 490 ILE A O 1
ATOM 3870 N N . MET A 1 491 ? -17.953 0.471 -3.113 1 83.31 491 MET A N 1
ATOM 3871 C CA . MET A 1 491 ? -19.109 1.337 -2.955 1 83.31 491 MET A CA 1
ATOM 3872 C C . MET A 1 491 ? -19.984 0.86 -1.804 1 83.31 491 MET A C 1
ATOM 3874 O O . MET A 1 491 ? -20.891 1.581 -1.363 1 83.31 491 MET A O 1
ATOM 3878 N N . SER A 1 492 ? -19.641 -0.331 -1.402 1 78.25 492 SER A N 1
ATOM 3879 C CA . SER A 1 492 ? -20.406 -0.838 -0.269 1 78.25 492 SER A CA 1
ATOM 3880 C C . SER A 1 492 ? -19.641 -0.67 1.037 1 78.25 492 SER A C 1
ATOM 3882 O O . SER A 1 492 ? -18.5 -0.202 1.036 1 78.25 492 SER A O 1
ATOM 3884 N N . GLY A 1 493 ? -20.203 -0.756 2.219 1 71.38 493 GLY A N 1
ATOM 3885 C CA . GLY A 1 493 ? -19.531 -0.703 3.506 1 71.38 493 GLY A CA 1
ATOM 3886 C C . GLY A 1 493 ? -20.031 0.422 4.395 1 71.38 493 GLY A C 1
ATOM 3887 O O . GLY A 1 493 ? -21 1.103 4.059 1 71.38 493 GLY A O 1
ATOM 3888 N N . PRO A 1 494 ? -19.281 0.44 5.402 1 74.69 494 PRO A N 1
ATOM 3889 C CA . PRO A 1 494 ? -19.75 1.398 6.402 1 74.69 494 PRO A CA 1
ATOM 3890 C C . PRO A 1 494 ? -19.25 2.818 6.137 1 74.69 494 PRO A C 1
ATOM 3892 O O . PRO A 1 494 ? -18.859 3.521 7.07 1 74.69 494 PRO A O 1
ATOM 3895 N N . ARG A 1 495 ? -19.328 3.262 4.945 1 75.38 495 ARG A N 1
ATOM 3896 C CA . ARG A 1 495 ? -18.812 4.578 4.586 1 75.38 495 ARG A CA 1
ATOM 3897 C C . ARG A 1 495 ? -19.703 5.684 5.152 1 75.38 495 ARG A C 1
ATOM 3899 O O . ARG A 1 495 ? -19.203 6.684 5.672 1 75.38 495 ARG A O 1
ATOM 3906 N N . THR A 1 496 ? -20.922 5.566 4.996 1 68 496 THR A N 1
ATOM 3907 C CA . THR A 1 496 ? -21.859 6.59 5.465 1 68 496 THR A CA 1
ATOM 3908 C C . THR A 1 496 ? -21.828 6.68 6.988 1 68 496 THR A C 1
ATOM 3910 O O . THR A 1 496 ? -21.922 7.773 7.555 1 68 496 THR A O 1
ATOM 3913 N N . PHE A 1 497 ? -21.656 5.527 7.523 1 73.69 497 PHE A N 1
ATOM 3914 C CA . PHE A 1 497 ? -21.562 5.516 8.977 1 73.69 497 PHE A CA 1
ATOM 3915 C C . PHE A 1 497 ? -20.266 6.152 9.445 1 73.69 497 PHE A C 1
ATOM 3917 O O . PHE A 1 497 ? -20.234 6.879 10.445 1 73.69 497 PHE A O 1
ATOM 3924 N N . ALA A 1 498 ? -19.25 5.945 8.758 1 76.81 498 ALA A N 1
ATOM 3925 C CA . ALA A 1 498 ? -17.953 6.535 9.102 1 76.81 498 ALA A CA 1
ATOM 3926 C C . ALA A 1 498 ? -17.984 8.055 8.945 1 76.81 498 ALA A C 1
ATOM 3928 O O . ALA A 1 498 ? -17.406 8.781 9.758 1 76.81 498 ALA A O 1
ATOM 3929 N N . SER A 1 499 ? -18.672 8.469 7.957 1 70.62 499 SER A N 1
ATOM 3930 C CA . SER A 1 499 ? -18.766 9.906 7.734 1 70.62 499 SER A CA 1
ATOM 3931 C C . SER A 1 499 ? -19.578 10.578 8.844 1 70.62 499 SER A C 1
ATOM 3933 O O . SER A 1 499 ? -19.234 11.68 9.273 1 70.62 499 SER A O 1
ATOM 3935 N N . LYS A 1 500 ? -20.562 9.906 9.289 1 68.88 500 LYS A N 1
ATOM 3936 C CA . LYS A 1 500 ? -21.359 10.453 10.383 1 68.88 500 LYS A CA 1
ATOM 3937 C C . LYS A 1 500 ? -20.562 10.539 11.672 1 68.88 500 LYS A C 1
ATOM 3939 O O . LYS A 1 500 ? -20.688 11.5 12.43 1 68.88 500 LYS A O 1
ATOM 3944 N N . GLN A 1 501 ? -19.828 9.5 11.898 1 77.19 501 GLN A N 1
ATOM 3945 C CA . GLN A 1 501 ? -19.016 9.508 13.102 1 77.19 501 GLN A CA 1
ATOM 3946 C C . GLN A 1 501 ? -17.938 10.586 13.031 1 77.19 501 GLN A C 1
ATOM 3948 O O . GLN A 1 501 ? -17.578 11.18 14.047 1 77.19 501 GLN A O 1
ATOM 3953 N N . SER A 1 502 ? -17.438 10.812 11.852 1 73.12 502 SER A N 1
ATOM 3954 C CA . SER A 1 502 ? -16.422 11.852 11.664 1 73.12 502 SER A CA 1
ATOM 3955 C C . SER A 1 502 ? -17.016 13.242 11.914 1 73.12 502 SER A C 1
ATOM 3957 O O . SER A 1 502 ? -16.359 14.102 12.5 1 73.12 502 SER A O 1
ATOM 3959 N N . GLN A 1 503 ? -18.234 13.383 11.578 1 64.94 503 GLN A N 1
ATOM 3960 C CA . GLN A 1 503 ? -18.906 14.656 11.812 1 64.94 503 GLN A CA 1
ATOM 3961 C C . GLN A 1 503 ? -19.172 14.867 13.305 1 64.94 503 GLN A C 1
ATOM 3963 O O . GLN A 1 503 ? -19 15.977 13.82 1 64.94 503 GLN A O 1
ATOM 3968 N N . THR A 1 504 ? -19.578 13.82 13.867 1 68 504 THR A N 1
ATOM 3969 C CA . THR A 1 504 ? -19.812 13.898 15.305 1 68 504 THR A CA 1
ATOM 3970 C C . THR A 1 504 ? -18.516 14.203 16.047 1 68 504 THR A C 1
ATOM 3972 O O . THR A 1 504 ? -18.516 14.992 17 1 68 504 THR A O 1
ATOM 3975 N N . PHE A 1 505 ? -17.453 13.633 15.695 1 77.12 505 PHE A N 1
ATOM 3976 C CA . PHE A 1 505 ? -16.156 13.898 16.312 1 77.12 505 PHE A CA 1
ATOM 3977 C C . PHE A 1 505 ? -15.734 15.344 16.062 1 77.12 505 PHE A C 1
ATOM 3979 O O . PHE A 1 505 ? -15.219 16 16.969 1 77.12 505 PHE A O 1
ATOM 3986 N N . GLY A 1 506 ? -15.992 15.742 14.797 1 66.12 506 GLY A N 1
ATOM 3987 C CA . GLY A 1 506 ? -15.664 17.125 14.484 1 66.12 506 GLY A CA 1
ATOM 3988 C C . GLY A 1 506 ? -16.406 18.125 15.352 1 66.12 506 GLY A C 1
ATOM 3989 O O . GLY A 1 506 ? -15.812 19.094 15.828 1 66.12 506 GLY A O 1
ATOM 3990 N N . SER A 1 507 ? -17.594 17.844 15.648 1 61.72 507 SER A N 1
ATOM 3991 C CA . SER A 1 507 ? -18.406 18.734 16.453 1 61.72 507 SER A CA 1
ATOM 3992 C C . SER A 1 507 ? -17.984 18.703 17.922 1 61.72 507 SER A C 1
ATOM 3994 O O . SER A 1 507 ? -17.891 19.75 18.562 1 61.72 507 SE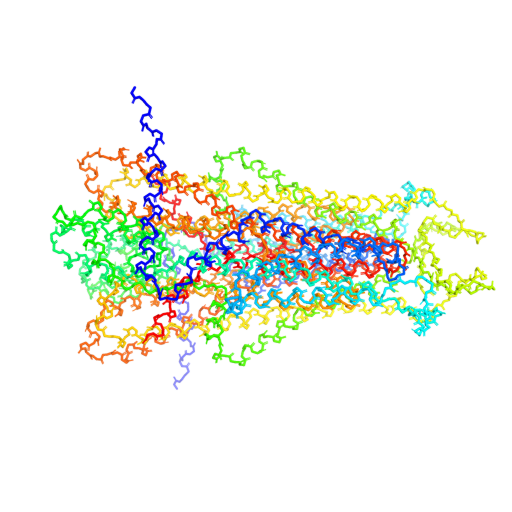R A O 1
ATOM 3996 N N . LYS A 1 508 ? -17.797 17.562 18.375 1 70.75 508 LYS A N 1
ATOM 3997 C CA . LYS A 1 508 ? -17.391 17.438 19.766 1 70.75 508 LYS A CA 1
ATOM 3998 C C . LYS A 1 508 ? -15.992 18.016 19.984 1 70.75 508 LYS A C 1
ATOM 4000 O O . LYS A 1 508 ? -15.695 18.547 21.047 1 70.75 508 LYS A O 1
ATOM 4005 N N . SER A 1 509 ? -15.156 17.844 19.031 1 74.12 509 SER A N 1
ATOM 4006 C CA . SER A 1 509 ? -13.812 18.406 19.109 1 74.12 509 SER A CA 1
ATOM 4007 C C . SER A 1 509 ? -13.852 19.938 19.109 1 74.12 509 SER A C 1
ATOM 4009 O O . SER A 1 509 ? -13.094 20.578 19.828 1 74.12 509 SER A O 1
ATOM 4011 N N . ALA A 1 510 ? -14.695 20.422 18.328 1 60.69 510 ALA A N 1
ATOM 4012 C CA . ALA A 1 510 ? -14.867 21.875 18.297 1 60.69 510 ALA A CA 1
ATOM 4013 C C . ALA A 1 510 ? -15.406 22.391 19.625 1 60.69 510 ALA A C 1
ATOM 4015 O O . ALA A 1 510 ? -14.992 23.453 20.094 1 60.69 510 ALA A O 1
ATOM 4016 N N . TYR A 1 511 ? -16.297 21.625 20.203 1 63.03 511 TYR A N 1
ATOM 4017 C CA . TYR A 1 511 ? -16.844 21.984 21.5 1 63.03 511 TYR A CA 1
ATOM 4018 C C . TYR A 1 511 ? -15.766 21.969 22.578 1 63.03 511 TYR A C 1
ATOM 4020 O O . TYR A 1 511 ? -15.68 22.875 23.406 1 63.03 511 TYR A O 1
ATOM 4028 N N . ALA A 1 512 ? -15.07 20.969 22.562 1 72.88 512 ALA A N 1
ATOM 4029 C CA . ALA A 1 512 ? -13.992 20.844 23.547 1 72.88 512 ALA A CA 1
ATOM 4030 C C . ALA A 1 512 ? -12.961 21.953 23.375 1 72.88 512 ALA A C 1
ATOM 4032 O O . ALA A 1 512 ? -12.438 22.484 24.344 1 72.88 512 ALA A O 1
ATOM 4033 N N . ALA A 1 513 ? -12.641 22.281 22.141 1 70.62 513 ALA A N 1
ATOM 4034 C CA . ALA A 1 513 ? -11.688 23.359 21.859 1 70.62 513 ALA A CA 1
ATOM 4035 C C . ALA A 1 513 ? -12.227 24.703 22.312 1 70.62 513 ALA A C 1
ATOM 4037 O O . ALA A 1 513 ? -11.477 25.547 22.812 1 70.62 513 ALA A O 1
ATOM 4038 N N . ALA A 1 514 ? -13.469 24.875 22.156 1 60.34 514 ALA A N 1
ATOM 4039 C CA . ALA A 1 514 ? -14.094 26.109 22.594 1 60.34 514 ALA A CA 1
ATOM 4040 C C . ALA A 1 514 ? -14.078 26.219 24.125 1 60.34 514 ALA A C 1
ATOM 4042 O O . ALA A 1 514 ? -13.828 27.297 24.656 1 60.34 514 ALA A O 1
ATOM 4043 N N . GLU A 1 515 ? -14.422 25.188 24.734 1 70.12 515 GLU A N 1
ATOM 4044 C CA . GLU A 1 515 ? -14.383 25.172 26.203 1 70.12 515 GLU A CA 1
ATOM 4045 C C . GLU A 1 515 ? -12.969 25.422 26.719 1 70.12 515 GLU A C 1
ATOM 4047 O O . GLU A 1 515 ? -12.789 26.125 27.719 1 70.12 515 GLU A O 1
ATOM 4052 N N . PHE A 1 516 ? -12.086 24.859 26.094 1 75.5 516 PHE A N 1
ATOM 4053 C CA . PHE A 1 516 ? -10.688 25.062 26.453 1 75.5 516 PHE A CA 1
ATOM 4054 C C . PHE A 1 516 ? -10.281 26.516 26.25 1 75.5 516 PHE A C 1
ATOM 4056 O O . PHE A 1 516 ? -9.609 27.109 27.094 1 75.5 516 PHE A O 1
ATOM 4063 N N . GLN A 1 517 ? -10.641 27.109 25.141 1 67.19 517 GLN A N 1
ATOM 4064 C CA . GLN A 1 517 ? -10.336 28.5 24.859 1 67.19 517 GLN A CA 1
ATOM 4065 C C . GLN A 1 517 ? -10.938 29.422 25.906 1 67.19 517 GLN A C 1
ATOM 4067 O O . GLN A 1 517 ? -10.312 30.406 26.312 1 67.19 517 GLN A O 1
ATOM 4072 N N . ASN A 1 518 ? -12.07 29.078 26.328 1 64 518 ASN A N 1
ATOM 4073 C CA . ASN A 1 518 ? -12.734 29.875 27.359 1 64 518 ASN A CA 1
ATOM 4074 C C . ASN A 1 518 ? -12.008 29.75 28.703 1 64 518 ASN A C 1
ATOM 4076 O O . ASN A 1 518 ? -11.891 30.719 29.438 1 64 518 ASN A O 1
ATOM 4080 N N . ALA A 1 519 ? -11.602 28.641 28.953 1 69 519 ALA A N 1
ATOM 4081 C CA . ALA A 1 519 ? -10.883 28.422 30.203 1 69 519 ALA A CA 1
ATOM 4082 C C . ALA A 1 519 ? -9.555 29.156 30.219 1 69 519 ALA A C 1
ATOM 4084 O O . ALA A 1 519 ? -9.148 29.703 31.25 1 69 519 ALA A O 1
ATOM 4085 N N . VAL A 1 520 ? -8.906 29.219 29.125 1 71.31 520 VAL A N 1
ATOM 4086 C CA . VAL A 1 520 ? -7.609 29.875 29.016 1 71.31 520 VAL A CA 1
ATOM 4087 C C . VAL A 1 520 ? -7.797 31.391 29.047 1 71.31 520 VAL A C 1
ATOM 4089 O O . VAL A 1 520 ? -6.988 32.125 29.625 1 71.31 520 VAL A O 1
ATOM 4092 N N . SER A 1 521 ? -8.828 31.797 28.406 1 64.62 521 SER A N 1
ATOM 4093 C CA . SER A 1 521 ? -9.078 33.219 28.359 1 64.62 521 SER A CA 1
ATOM 4094 C C . SER A 1 521 ? -9.461 33.75 29.75 1 64.62 521 SER A C 1
ATOM 4096 O O . SER A 1 521 ? -9.203 34.906 30.062 1 64.62 521 SER A O 1
ATOM 4098 N N . CYS A 1 522 ? -10.055 32.906 30.578 1 63.41 522 CYS A N 1
ATOM 4099 C CA . CYS A 1 522 ? -10.484 33.312 31.906 1 63.41 522 CYS A CA 1
ATOM 4100 C C . CYS A 1 522 ? -9.539 32.781 32.969 1 63.41 522 CYS A C 1
ATOM 4102 O O . CYS A 1 522 ? -9.961 32.5 34.094 1 63.41 522 CYS A O 1
ATOM 4104 N N . HIS A 1 523 ? -8.32 32.656 32.656 1 69.44 523 HIS A N 1
ATOM 4105 C CA . HIS A 1 523 ? -7.379 32.031 33.594 1 69.44 523 HIS A CA 1
ATOM 4106 C C . HIS A 1 523 ? -7.223 32.844 34.844 1 69.44 523 HIS A C 1
ATOM 4108 O O . HIS A 1 523 ? -7.055 32.281 35.938 1 69.44 523 HIS A O 1
ATOM 4114 N N . LYS A 1 524 ? -7.27 34.188 34.719 1 63.31 524 LYS A N 1
ATOM 4115 C CA . LYS A 1 524 ? -7.113 35.062 35.875 1 63.31 524 LYS A CA 1
ATOM 4116 C C . LYS A 1 524 ? -8.281 34.906 36.844 1 63.31 524 LYS A C 1
ATOM 4118 O O . LYS A 1 524 ? -8.086 34.844 38.062 1 63.31 524 LYS A O 1
ATOM 4123 N N . VAL A 1 525 ? -9.438 34.75 36.219 1 63.72 525 VAL A N 1
ATOM 4124 C CA . VAL A 1 525 ? -10.633 34.594 37.062 1 63.72 525 VAL A CA 1
ATOM 4125 C C . VAL A 1 525 ? -10.633 33.25 37.719 1 63.72 525 VAL A C 1
ATOM 4127 O O . VAL A 1 525 ? -11.031 33.125 38.906 1 63.72 525 VAL A O 1
ATOM 4130 N N . ILE A 1 526 ? -10.203 32.312 37.125 1 68.69 526 ILE A N 1
ATOM 4131 C CA . ILE A 1 526 ? -10.195 30.953 37.625 1 68.69 526 ILE A CA 1
ATOM 4132 C C . ILE A 1 526 ? -9.266 30.859 38.812 1 68.69 526 ILE A C 1
ATOM 4134 O O . ILE A 1 526 ? -9.586 30.188 39.812 1 68.69 526 ILE A O 1
ATOM 4138 N N . ARG A 1 527 ? -8.203 31.531 38.75 1 68.94 527 ARG A N 1
ATOM 4139 C CA . ARG A 1 527 ? -7.238 31.5 39.844 1 68.94 527 ARG A CA 1
ATOM 4140 C C . ARG A 1 527 ? -7.73 32.344 41.031 1 68.94 527 ARG A C 1
ATOM 4142 O O . ARG A 1 527 ? -7.531 31.969 42.188 1 68.94 527 ARG A O 1
ATOM 4149 N N . ALA A 1 528 ? -8.336 33.438 40.688 1 63.88 528 ALA A N 1
ATOM 4150 C CA . ALA A 1 528 ? -8.797 34.344 41.719 1 63.88 528 ALA A CA 1
ATOM 4151 C C . ALA A 1 528 ? -9.875 33.688 42.562 1 63.88 528 ALA A C 1
ATOM 4153 O O . ALA A 1 528 ? -9.914 33.906 43.781 1 63.88 528 ALA A O 1
ATOM 4154 N N . TYR A 1 529 ? -10.664 32.875 41.938 1 63.62 529 TYR A N 1
ATOM 4155 C CA . TYR A 1 529 ? -11.789 32.281 42.656 1 63.62 529 TYR A CA 1
ATOM 4156 C C . TYR A 1 529 ? -11.484 30.828 43.031 1 63.62 529 TYR A C 1
ATOM 4158 O O . TYR A 1 529 ? -12.297 30.156 43.656 1 63.62 529 TYR A O 1
ATOM 4166 N N . ARG A 1 530 ? -10.336 30.344 42.844 1 70 530 ARG A N 1
ATOM 4167 C CA . ARG A 1 530 ? -9.867 29 43.188 1 70 530 ARG A CA 1
ATOM 4168 C C . ARG A 1 530 ? -10.836 27.938 42.688 1 70 530 ARG A C 1
ATOM 4170 O O . ARG A 1 530 ? -11.234 27.047 43.438 1 70 530 ARG A O 1
ATOM 4177 N N . ILE A 1 531 ? -11.422 28.031 41.469 1 71.25 531 ILE A N 1
ATOM 4178 C CA . ILE A 1 531 ? -12.367 27.094 40.875 1 71.25 531 ILE A CA 1
ATOM 4179 C C . ILE A 1 531 ? -11.641 26.141 39.938 1 71.25 531 ILE A C 1
ATOM 4181 O O . ILE A 1 531 ? -12.219 25.688 38.938 1 71.25 531 ILE A O 1
ATOM 4185 N N . GLN A 1 532 ? -10.43 25.922 40.188 1 76.88 532 GLN A N 1
ATOM 4186 C CA . GLN A 1 532 ? -9.648 25.062 39.312 1 76.88 532 GLN A CA 1
ATOM 4187 C C . GLN A 1 532 ? -10.156 23.625 39.344 1 76.88 532 GLN A C 1
ATOM 4189 O O . GLN A 1 532 ? -10.273 22.969 38.312 1 76.88 532 GLN A O 1
ATOM 4194 N N . THR A 1 533 ? -10.547 23.141 40.438 1 78.69 533 THR A N 1
ATOM 4195 C CA . THR A 1 533 ? -10.891 21.734 40.625 1 78.69 533 THR A CA 1
ATOM 4196 C C . THR A 1 533 ? -12.242 21.438 39.969 1 78.69 533 THR A C 1
ATOM 4198 O O . THR A 1 533 ? -12.383 20.453 39.219 1 78.69 533 THR A O 1
ATOM 4201 N N . PRO A 1 534 ? -13.25 22.297 40.25 1 77.44 534 PRO A N 1
ATOM 4202 C CA . PRO A 1 534 ? -14.523 22.016 39.562 1 77.44 534 PRO A CA 1
ATOM 4203 C C . PRO A 1 534 ? -14.438 22.156 38.062 1 77.44 534 PRO A C 1
ATOM 4205 O O . PRO A 1 534 ? -15.109 21.438 37.312 1 77.44 534 PRO A O 1
ATOM 4208 N N . LEU A 1 535 ? -13.688 23.062 37.562 1 79 535 LEU A N 1
ATOM 4209 C CA . LEU A 1 535 ? -13.508 23.234 36.125 1 79 535 LEU A CA 1
ATOM 4210 C C . LEU A 1 535 ? -12.766 22.047 35.5 1 79 535 LEU A C 1
ATOM 4212 O O . LEU A 1 535 ? -13.078 21.625 34.406 1 79 535 LEU A O 1
ATOM 4216 N 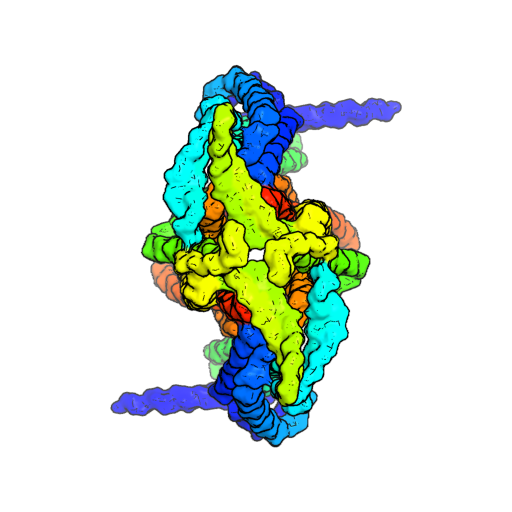N . LEU A 1 536 ? -11.82 21.516 36.281 1 81.44 536 LEU A N 1
ATOM 4217 C CA . LEU A 1 536 ? -11.086 20.359 35.812 1 81.44 536 LEU A CA 1
ATOM 4218 C C . LEU A 1 536 ? -12 19.141 35.688 1 81.44 536 LEU A C 1
ATOM 4220 O O . LEU A 1 536 ? -11.883 18.344 34.781 1 81.44 536 LEU A O 1
ATOM 4224 N N . SER A 1 537 ? -12.859 19.031 36.594 1 81.62 537 SER A N 1
ATOM 4225 C CA . SER A 1 537 ? -13.781 17.906 36.562 1 81.62 537 SER A CA 1
ATOM 4226 C C . SER A 1 537 ? -14.758 18.016 35.406 1 81.62 537 SER A C 1
ATOM 4228 O O . SER A 1 537 ? -15.094 17.016 34.781 1 81.62 537 SER A O 1
ATOM 4230 N N . LYS A 1 538 ? -15.25 19.203 35.094 1 79.62 538 LYS A N 1
ATOM 4231 C CA . LYS A 1 538 ? -16.125 19.422 33.938 1 79.62 538 LYS A CA 1
ATOM 4232 C C . LYS A 1 538 ? -15.391 19.141 32.656 1 79.62 538 LYS A C 1
ATOM 4234 O O . LYS A 1 538 ? -15.953 18.531 31.734 1 79.62 538 LYS A O 1
ATOM 4239 N N . PHE A 1 539 ? -14.219 19.562 32.594 1 83.69 539 PHE A N 1
ATOM 4240 C CA . PHE A 1 539 ? -13.445 19.359 31.375 1 83.69 539 PHE A CA 1
ATOM 4241 C C . PHE A 1 539 ? -13.102 17.891 31.188 1 83.69 539 PHE A C 1
ATOM 4243 O O . PHE A 1 539 ? -13.031 17.406 30.047 1 83.69 539 PHE A O 1
ATOM 4250 N N . THR A 1 540 ? -12.891 17.25 32.312 1 86.06 540 THR A N 1
ATOM 4251 C CA . THR A 1 540 ? -12.617 15.828 32.219 1 86.06 540 THR A CA 1
ATOM 4252 C C . THR A 1 540 ? -13.82 15.086 31.641 1 86.06 540 THR A C 1
ATOM 4254 O O . THR A 1 540 ? -13.656 14.125 30.891 1 86.06 540 THR A O 1
ATOM 4257 N N . GLY A 1 541 ? -14.977 15.516 31.969 1 84.75 541 GLY A N 1
ATOM 4258 C CA . GLY A 1 541 ? -16.172 14.945 31.359 1 84.75 541 GLY A CA 1
ATOM 4259 C C . GLY A 1 541 ? -16.266 15.195 29.875 1 84.75 541 GLY A C 1
ATOM 4260 O O . GLY A 1 541 ? -16.672 14.305 29.109 1 84.75 541 GLY A O 1
ATOM 4261 N N . THR A 1 542 ? -15.938 16.344 29.469 1 80.94 542 THR A N 1
ATOM 4262 C CA . THR A 1 542 ? -15.945 16.703 28.047 1 80.94 542 THR A CA 1
ATOM 4263 C C . THR A 1 542 ? -14.883 15.906 27.281 1 80.94 542 THR A C 1
ATOM 4265 O O . THR A 1 542 ? -15.125 15.453 26.172 1 80.94 542 THR A O 1
ATOM 4268 N N . ILE A 1 543 ? -13.789 15.703 27.953 1 87.5 543 ILE A N 1
ATOM 4269 C CA . ILE A 1 543 ? -12.688 14.992 27.312 1 87.5 543 ILE A CA 1
ATOM 4270 C C . ILE A 1 543 ? -13.031 13.508 27.188 1 87.5 543 ILE A C 1
ATOM 4272 O O . ILE A 1 543 ? -12.688 12.859 26.203 1 87.5 543 ILE A O 1
ATOM 4276 N N . ASP A 1 544 ? -13.727 13.062 28.156 1 88 544 ASP A N 1
ATOM 4277 C CA . ASP A 1 544 ? -14.156 11.664 28.094 1 88 544 ASP A CA 1
ATOM 4278 C C . ASP A 1 544 ? -15.141 11.438 26.938 1 88 544 ASP A C 1
ATOM 4280 O O . ASP A 1 544 ? -15.078 10.414 26.25 1 88 544 ASP A O 1
ATOM 4284 N N . SER A 1 545 ? -16 12.344 26.797 1 84.69 545 SER A N 1
ATOM 4285 C CA . SER A 1 545 ? -16.922 12.25 25.672 1 84.69 545 SER A CA 1
ATOM 4286 C C . SER A 1 545 ? -16.188 12.406 24.344 1 84.69 545 SER A C 1
ATOM 4288 O O . SER A 1 545 ? -16.562 11.773 23.344 1 84.69 545 SER A O 1
ATOM 4290 N N . LEU A 1 546 ? -15.234 13.172 24.344 1 86.12 546 LEU A N 1
ATOM 4291 C CA . LEU A 1 546 ? -14.422 13.359 23.156 1 86.12 546 LEU A CA 1
ATOM 4292 C C . LEU A 1 546 ? -13.617 12.102 22.844 1 86.12 546 LEU A C 1
ATOM 4294 O O . LEU A 1 546 ? -13.422 11.758 21.672 1 86.12 546 LEU A O 1
ATOM 4298 N N . ARG A 1 547 ? -13.203 11.484 23.875 1 89.25 547 ARG A N 1
ATOM 4299 C CA . ARG A 1 547 ? -12.461 10.234 23.703 1 89.25 547 ARG A CA 1
ATOM 4300 C C . ARG A 1 547 ? -13.312 9.195 22.984 1 89.25 547 ARG A C 1
ATOM 4302 O O . ARG A 1 547 ? -12.852 8.547 22.047 1 89.25 547 ARG A O 1
ATOM 4309 N N . ASP A 1 548 ? -14.469 9.023 23.375 1 89.5 548 ASP A N 1
ATOM 4310 C CA . ASP A 1 548 ? -15.359 8.047 22.75 1 89.5 548 ASP A CA 1
ATOM 4311 C C . ASP A 1 548 ? -15.648 8.414 21.297 1 89.5 548 ASP A C 1
ATOM 4313 O O . ASP A 1 548 ? -15.711 7.539 20.422 1 89.5 548 ASP A O 1
ATOM 4317 N N . ALA A 1 549 ? -15.859 9.648 21.078 1 84.62 549 ALA A N 1
ATOM 4318 C CA . ALA A 1 549 ? -16.094 10.102 19.719 1 84.62 549 ALA A CA 1
ATOM 4319 C C . ALA A 1 549 ? -14.852 9.922 18.844 1 84.62 549 ALA A C 1
ATOM 4321 O O . ALA A 1 549 ? -14.953 9.578 17.672 1 84.62 549 ALA A O 1
ATOM 4322 N N . GLN A 1 550 ? -13.781 10.18 19.469 1 86.75 550 GLN A N 1
ATOM 4323 C CA . GLN A 1 550 ? -12.523 9.992 18.75 1 86.75 550 GLN A CA 1
ATOM 4324 C C . GLN A 1 550 ? -12.281 8.523 18.438 1 86.75 550 GLN A C 1
ATOM 4326 O O . GLN A 1 550 ? -11.812 8.188 17.359 1 86.75 550 GLN A O 1
ATOM 4331 N N . PHE A 1 551 ? -12.516 7.727 19.375 1 89.56 551 PHE A N 1
ATOM 4332 C CA . PHE A 1 551 ? -12.398 6.293 19.141 1 89.56 551 PHE A CA 1
ATOM 4333 C C . PHE A 1 551 ? -13.281 5.863 17.969 1 89.56 551 PHE A C 1
ATOM 4335 O O . PHE A 1 551 ? -12.82 5.176 17.062 1 89.56 551 PHE A O 1
ATOM 4342 N N . LYS A 1 552 ? -14.453 6.258 18.062 1 86.75 552 LYS A N 1
ATOM 4343 C CA . LYS A 1 552 ? -15.398 5.859 17.016 1 86.75 552 LYS A CA 1
ATOM 4344 C C . LYS A 1 552 ? -14.984 6.426 15.656 1 86.75 552 LYS A C 1
ATOM 4346 O O . LYS A 1 552 ? -15.148 5.762 14.633 1 86.75 552 LYS A O 1
ATOM 4351 N N . ASN A 1 553 ? -14.555 7.613 15.633 1 83.31 553 ASN A N 1
ATOM 4352 C CA . ASN A 1 553 ? -14.086 8.219 14.391 1 83.31 553 ASN A CA 1
ATOM 4353 C C . ASN A 1 553 ? -12.914 7.441 13.805 1 83.31 553 ASN A C 1
ATOM 4355 O O . ASN A 1 553 ? -12.922 7.094 12.617 1 83.31 553 ASN A O 1
ATOM 4359 N N . ASP A 1 554 ? -11.969 7.156 14.68 1 83.19 554 ASP A N 1
ATOM 4360 C CA . ASP A 1 554 ? -10.773 6.469 14.211 1 83.19 554 ASP A CA 1
ATOM 4361 C C . ASP A 1 554 ? -11.086 5.027 13.82 1 83.19 554 ASP A C 1
ATOM 4363 O O . ASP A 1 554 ? -10.562 4.52 12.828 1 83.19 554 ASP A O 1
ATOM 4367 N N . PHE A 1 555 ? -11.859 4.422 14.562 1 87.25 555 PHE A N 1
ATOM 4368 C CA . PHE A 1 555 ? -12.195 3.023 14.312 1 87.25 555 PHE A CA 1
ATOM 4369 C C . PHE A 1 555 ? -12.977 2.879 13.008 1 87.25 555 PHE A C 1
ATOM 4371 O O . PHE A 1 555 ? -12.625 2.055 12.164 1 87.25 555 PHE A O 1
ATOM 4378 N N . TRP A 1 556 ? -13.898 3.652 12.82 1 83.12 556 TRP A N 1
ATOM 4379 C CA . TRP A 1 556 ? -14.758 3.482 11.656 1 83.12 556 TRP A CA 1
ATOM 4380 C C . TRP A 1 556 ? -14.094 4.031 10.398 1 83.12 556 TRP A C 1
ATOM 4382 O O . TRP A 1 556 ? -14.312 3.518 9.297 1 83.12 556 TRP A O 1
ATOM 4392 N N . SER A 1 557 ? -13.383 5.105 10.523 1 77.25 557 SER A N 1
ATOM 4393 C CA . SER A 1 557 ? -12.617 5.582 9.375 1 77.25 557 SER A CA 1
ATOM 4394 C C . SER A 1 557 ? -11.602 4.535 8.922 1 77.25 557 SER A C 1
ATOM 4396 O O . SER A 1 557 ? -11.406 4.34 7.719 1 77.25 557 SER A O 1
ATOM 4398 N N . GLY A 1 558 ? -10.977 3.863 9.859 1 78.75 558 GLY A N 1
ATOM 4399 C CA . GLY A 1 558 ? -10.055 2.787 9.539 1 78.75 558 GLY A CA 1
ATOM 4400 C C . GLY A 1 558 ? -10.75 1.532 9.039 1 78.75 558 GLY A C 1
ATOM 4401 O O . GLY A 1 558 ? -10.219 0.822 8.188 1 78.75 558 GLY A O 1
ATOM 4402 N N . MET A 1 559 ? -11.938 1.353 9.516 1 84.62 559 MET A N 1
ATOM 4403 C CA . MET A 1 559 ? -12.703 0.154 9.18 1 84.62 559 MET A CA 1
ATOM 4404 C C . MET A 1 559 ? -13.102 0.164 7.703 1 84.62 559 MET A C 1
ATOM 4406 O O . MET A 1 559 ? -13.273 -0.894 7.098 1 84.62 559 MET A O 1
ATOM 4410 N N . VAL A 1 560 ? -13.25 1.322 7.168 1 81.69 560 VAL A N 1
ATOM 4411 C CA . VAL A 1 560 ? -13.609 1.396 5.754 1 81.69 560 VAL A CA 1
ATOM 4412 C C . VAL A 1 560 ? -12.5 0.767 4.91 1 81.69 560 VAL A C 1
ATOM 4414 O O . VAL A 1 560 ? -12.781 -0.036 4.012 1 81.69 560 VAL A O 1
ATOM 4417 N N . GLN A 1 561 ? -11.273 1.092 5.176 1 81.56 561 GLN A N 1
ATOM 4418 C CA . GLN A 1 561 ? -10.148 0.527 4.434 1 81.56 561 GLN A CA 1
ATOM 4419 C C . GLN A 1 561 ? -9.977 -0.957 4.742 1 81.56 561 GLN A C 1
ATOM 4421 O O . GLN A 1 561 ? -9.688 -1.753 3.846 1 81.56 561 GLN A O 1
ATOM 4426 N N . ILE A 1 562 ? -10.211 -1.287 5.969 1 85.94 562 ILE A N 1
ATOM 4427 C CA . ILE A 1 562 ? -10.078 -2.674 6.398 1 85.94 562 ILE A CA 1
ATOM 4428 C C . ILE A 1 562 ? -11.141 -3.529 5.715 1 85.94 562 ILE A C 1
ATOM 4430 O O . ILE A 1 562 ? -10.875 -4.66 5.309 1 85.94 562 ILE A O 1
ATOM 4434 N N . TYR A 1 563 ? -12.258 -2.961 5.582 1 88.94 563 TYR A N 1
ATOM 4435 C CA . TYR A 1 563 ? -13.344 -3.67 4.922 1 88.94 563 TYR A CA 1
ATOM 4436 C C . TYR A 1 563 ? -13 -3.98 3.471 1 88.94 563 TYR A C 1
ATOM 4438 O O . TYR A 1 563 ? -13.188 -5.109 3.01 1 88.94 563 TYR A O 1
ATOM 4446 N N . VAL A 1 564 ? -12.516 -3.041 2.744 1 88.81 564 VAL A N 1
ATOM 4447 C CA . VAL A 1 564 ? -12.203 -3.244 1.333 1 88.81 564 VAL A CA 1
ATOM 4448 C C . VAL A 1 564 ? -11.039 -4.219 1.197 1 88.81 564 VAL A C 1
ATOM 4450 O O . VAL A 1 564 ? -11.055 -5.098 0.329 1 88.81 564 VAL A O 1
ATOM 4453 N N . GLU A 1 565 ? -10.055 -4.109 2.041 1 87.88 565 GLU A N 1
ATOM 4454 C CA . GLU A 1 565 ? -8.898 -5.008 2.008 1 87.88 565 GLU A CA 1
ATOM 4455 C C . GLU A 1 565 ? -9.32 -6.449 2.291 1 87.88 565 GLU A C 1
ATOM 4457 O O . GLU A 1 565 ? -8.883 -7.371 1.6 1 87.88 565 GLU A O 1
ATOM 4462 N N . SER A 1 566 ? -10.117 -6.59 3.301 1 89.94 566 SER A N 1
ATOM 4463 C CA . SER A 1 566 ? -10.594 -7.922 3.656 1 89.94 566 SER A CA 1
ATOM 4464 C C . SER A 1 566 ? -11.492 -8.5 2.566 1 89.94 566 SER A C 1
ATOM 4466 O O . SER A 1 566 ? -11.43 -9.695 2.275 1 89.94 566 SER A O 1
ATOM 4468 N N . ALA A 1 567 ? -12.32 -7.672 2.033 1 91.19 567 ALA A N 1
ATOM 4469 C CA . ALA A 1 567 ? -13.188 -8.125 0.946 1 91.19 567 ALA A CA 1
ATOM 4470 C C . ALA A 1 567 ? -12.359 -8.578 -0.256 1 91.19 567 ALA A C 1
ATOM 4472 O O . ALA A 1 567 ? -12.648 -9.617 -0.855 1 91.19 567 ALA A O 1
ATOM 4473 N N . MET A 1 568 ? -11.367 -7.816 -0.574 1 90.38 568 MET A N 1
ATOM 4474 C CA . MET A 1 568 ? -10.531 -8.18 -1.719 1 90.38 568 MET A CA 1
ATOM 4475 C C . MET A 1 568 ? -9.742 -9.453 -1.437 1 90.38 568 MET A C 1
ATOM 4477 O O . MET A 1 568 ? -9.555 -10.281 -2.33 1 90.38 568 MET A O 1
ATOM 4481 N N . PHE A 1 569 ? -9.289 -9.609 -0.257 1 88.81 569 PHE A N 1
ATOM 4482 C CA . PHE A 1 569 ? -8.586 -10.828 0.108 1 88.81 569 PHE A CA 1
ATOM 4483 C C . PHE A 1 569 ? -9.5 -12.047 -0.032 1 88.81 569 PHE A C 1
ATOM 4485 O O . PHE A 1 569 ? -9.086 -13.086 -0.543 1 88.81 569 PHE A O 1
ATOM 4492 N N . LEU A 1 570 ? -10.695 -11.883 0.447 1 89.38 570 LEU A N 1
ATOM 4493 C CA . LEU A 1 570 ? -11.68 -12.953 0.319 1 89.38 570 LEU A CA 1
ATOM 4494 C C . LEU A 1 570 ? -11.953 -13.266 -1.147 1 89.38 570 LEU A C 1
ATOM 4496 O O . LEU A 1 570 ? -12.031 -14.438 -1.532 1 89.38 570 LEU A O 1
ATOM 4500 N N . PHE A 1 571 ? -12.086 -12.289 -1.936 1 92.75 571 PHE A N 1
ATOM 4501 C CA . PHE A 1 571 ? -12.344 -12.469 -3.359 1 92.75 571 PHE A CA 1
ATOM 4502 C C . PHE A 1 571 ? -11.195 -13.211 -4.027 1 92.75 571 PHE A C 1
ATOM 4504 O O . PHE A 1 571 ? -11.422 -14.141 -4.805 1 92.75 571 PHE A O 1
ATOM 4511 N N . VAL A 1 572 ? -9.977 -12.75 -3.699 1 90 572 VAL A N 1
ATOM 4512 C CA . VAL A 1 572 ? -8.797 -13.391 -4.281 1 90 572 VAL A CA 1
ATOM 4513 C C . VAL A 1 572 ? -8.742 -14.859 -3.844 1 90 572 VAL A C 1
ATOM 4515 O O . VAL A 1 572 ? -8.414 -15.734 -4.645 1 90 572 VAL A O 1
ATOM 4518 N N . ALA A 1 573 ? -9.125 -15.094 -2.637 1 90.12 573 ALA A N 1
ATOM 4519 C CA . ALA A 1 573 ? -9.117 -16.469 -2.135 1 90.12 573 ALA A CA 1
ATOM 4520 C C . ALA A 1 573 ? -10.164 -17.312 -2.85 1 90.12 573 ALA A C 1
ATOM 4522 O O . ALA A 1 573 ? -9.875 -18.438 -3.268 1 90.12 573 ALA A O 1
ATOM 4523 N N . ILE A 1 574 ? -11.305 -16.781 -3.051 1 90 574 ILE A N 1
ATOM 4524 C CA . ILE A 1 574 ? -12.375 -17.5 -3.717 1 90 574 ILE A CA 1
ATOM 4525 C C . ILE A 1 574 ? -11.992 -17.781 -5.168 1 90 574 ILE A C 1
ATOM 4527 O O . ILE A 1 574 ? -12.172 -18.891 -5.664 1 90 574 ILE A O 1
ATOM 4531 N N . MET A 1 575 ? -11.469 -16.766 -5.785 1 93.12 575 MET A N 1
ATOM 4532 C CA . MET A 1 575 ? -11.062 -16.938 -7.18 1 93.12 575 MET A CA 1
ATOM 4533 C C . MET A 1 575 ? -9.914 -17.922 -7.297 1 93.12 575 MET A C 1
ATOM 4535 O O . MET A 1 575 ? -9.875 -18.734 -8.227 1 93.12 575 MET A O 1
ATOM 4539 N N . THR A 1 576 ? -8.977 -17.812 -6.363 1 92.19 576 THR A N 1
ATOM 4540 C CA . THR A 1 576 ? -7.848 -18.734 -6.375 1 92.19 576 THR A CA 1
ATOM 4541 C C . THR A 1 576 ? -8.328 -20.172 -6.18 1 92.19 576 THR A C 1
ATOM 4543 O O . THR A 1 576 ? -7.863 -21.094 -6.867 1 92.19 576 THR A O 1
ATOM 4546 N N . CYS A 1 577 ? -9.266 -20.391 -5.293 1 92.94 577 CYS A N 1
ATOM 4547 C CA . CYS A 1 577 ? -9.828 -21.719 -5.078 1 92.94 577 CYS A CA 1
ATOM 4548 C C . CYS A 1 577 ? -10.555 -22.219 -6.32 1 92.94 577 CYS A C 1
ATOM 4550 O O . CYS A 1 577 ? -10.375 -23.359 -6.738 1 92.94 577 CYS A O 1
ATOM 4552 N N . GLY A 1 578 ? -11.344 -21.391 -6.895 1 92.75 578 GLY A N 1
ATOM 4553 C CA . GLY A 1 578 ? -12.055 -21.766 -8.102 1 92.75 578 GLY A CA 1
ATOM 4554 C C . GLY A 1 578 ? -11.133 -22.094 -9.266 1 92.75 578 GLY A C 1
ATOM 4555 O O . GLY A 1 578 ? -11.336 -23.078 -9.969 1 92.75 578 GLY A O 1
ATOM 4556 N N . MET A 1 579 ? -10.141 -21.312 -9.477 1 93.31 579 MET A N 1
ATOM 4557 C CA . MET A 1 579 ? -9.195 -21.531 -10.562 1 93.31 579 MET A CA 1
ATOM 4558 C C . MET A 1 579 ? -8.352 -22.781 -10.305 1 93.31 579 MET A C 1
ATOM 4560 O O . MET A 1 579 ? -7.949 -23.469 -11.242 1 93.31 579 MET A O 1
ATOM 4564 N N . ALA A 1 580 ? -8.07 -23.062 -9.016 1 93.94 580 ALA A N 1
ATOM 4565 C CA . ALA A 1 580 ? -7.336 -24.281 -8.688 1 93.94 580 ALA A CA 1
ATOM 4566 C C . ALA A 1 580 ? -8.109 -25.531 -9.133 1 93.94 580 ALA A C 1
ATOM 4568 O O . ALA A 1 580 ? -7.512 -26.484 -9.617 1 93.94 580 ALA A O 1
ATOM 4569 N N . VAL A 1 581 ? -9.383 -25.484 -9 1 92.38 581 VAL A N 1
ATOM 4570 C CA . VAL A 1 581 ? -10.211 -26.594 -9.438 1 92.38 581 VAL A CA 1
ATOM 4571 C C . VAL A 1 581 ? -10.188 -26.688 -10.961 1 92.38 581 VAL A C 1
ATOM 4573 O O . VAL A 1 581 ? -10.164 -27.797 -11.523 1 92.38 581 VAL A O 1
ATOM 4576 N N . LYS A 1 582 ? -10.133 -25.594 -11.633 1 90.81 582 LYS A N 1
ATOM 4577 C CA . LYS A 1 582 ? -10.055 -25.578 -13.094 1 90.81 582 LYS A CA 1
ATOM 4578 C C . LYS A 1 582 ? -8.727 -26.172 -13.578 1 90.81 582 LYS A C 1
ATOM 4580 O O . LYS A 1 582 ? -8.688 -26.859 -14.594 1 90.81 582 LYS A O 1
ATOM 4585 N N . VAL A 1 583 ? -7.695 -25.844 -12.859 1 91.31 583 VAL A N 1
ATOM 4586 C CA . VAL A 1 583 ? -6.391 -26.391 -13.227 1 91.31 583 VAL A CA 1
ATOM 4587 C C . VAL A 1 583 ? -6.379 -27.906 -12.977 1 91.31 583 VAL A C 1
ATOM 4589 O O . VAL A 1 583 ? -5.848 -28.672 -13.781 1 91.31 583 VAL A O 1
ATOM 4592 N N . TRP A 1 584 ? -6.992 -28.266 -11.844 1 91.5 584 TRP A N 1
ATOM 4593 C CA . TRP A 1 584 ? -7.078 -29.688 -11.516 1 91.5 584 TRP A CA 1
ATOM 4594 C C . TRP A 1 584 ? -7.848 -30.453 -12.594 1 91.5 584 TRP A C 1
ATOM 4596 O O . TRP A 1 584 ? -7.5 -31.594 -12.93 1 91.5 584 TRP A O 1
ATOM 4606 N N . GLY A 1 585 ? -8.82 -29.828 -13.172 1 87.75 585 GLY A N 1
ATOM 4607 C CA . GLY A 1 585 ? -9.609 -30.453 -14.227 1 87.75 585 GLY A CA 1
ATOM 4608 C C . GLY A 1 585 ? -8.953 -30.359 -15.594 1 87.75 585 GLY A C 1
ATOM 4609 O O . GLY A 1 585 ? -9.453 -30.922 -16.562 1 87.75 585 GLY A O 1
ATOM 4610 N N . GLY A 1 586 ? -7.773 -29.672 -15.727 1 86.31 586 GLY A N 1
ATOM 4611 C CA . GLY A 1 586 ? -7.027 -29.562 -16.969 1 86.31 586 GLY A CA 1
ATOM 4612 C C . GLY A 1 586 ? -7.559 -28.469 -17.891 1 86.31 586 GLY A C 1
ATOM 4613 O O . GLY A 1 586 ? -7.262 -28.469 -19.094 1 86.31 586 GLY A O 1
ATOM 4614 N N . TYR A 1 587 ? -8.383 -27.578 -17.375 1 84.62 587 TYR A N 1
ATOM 4615 C CA . TYR A 1 587 ? -9 -26.562 -18.219 1 84.62 587 TYR A CA 1
ATOM 4616 C C . TYR A 1 587 ? -8.172 -25.281 -18.219 1 84.62 587 TYR A C 1
ATOM 4618 O O . TYR A 1 587 ? -8.422 -24.375 -19.016 1 84.62 587 TYR A O 1
ATOM 4626 N N . MET A 1 588 ? -7.266 -25.234 -17.297 1 86.94 588 MET A N 1
ATOM 4627 C CA . MET A 1 588 ? -6.336 -24.109 -17.172 1 86.94 588 MET A CA 1
ATOM 4628 C C . MET A 1 588 ? -4.93 -24.609 -16.859 1 86.94 588 MET A C 1
ATOM 4630 O O . MET A 1 588 ? -4.758 -25.625 -16.188 1 86.94 588 MET A O 1
ATOM 4634 N N . THR A 1 589 ? -3.971 -23.969 -17.469 1 86.5 589 THR A N 1
ATOM 4635 C CA . THR A 1 589 ? -2.594 -24.375 -17.219 1 86.5 589 THR A CA 1
ATOM 4636 C C . THR A 1 589 ? -2.096 -23.828 -15.883 1 86.5 589 THR A C 1
ATOM 4638 O O . THR A 1 589 ? -2.678 -22.891 -15.328 1 86.5 589 THR A O 1
ATOM 4641 N N . ALA A 1 590 ? -1.091 -24.484 -15.328 1 87.44 590 ALA A N 1
ATOM 4642 C CA . ALA A 1 590 ? -0.502 -24.031 -14.07 1 87.44 590 ALA A CA 1
ATOM 4643 C C . ALA A 1 590 ? 0.109 -22.641 -14.219 1 87.44 590 ALA A C 1
ATOM 4645 O O . ALA A 1 590 ? 0.021 -21.812 -13.305 1 87.44 590 ALA A O 1
ATOM 4646 N N . GLY A 1 591 ? 0.757 -22.344 -15.344 1 86.12 591 GLY A N 1
ATOM 4647 C CA . GLY A 1 591 ? 1.306 -21.016 -15.594 1 86.12 591 GLY A CA 1
ATOM 4648 C C . GLY A 1 591 ? 0.25 -19.938 -15.617 1 86.12 591 GLY A C 1
ATOM 4649 O O . GLY A 1 591 ? 0.457 -18.844 -15.07 1 86.12 591 GLY A O 1
ATOM 4650 N N . ASP A 1 592 ? -0.925 -20.25 -16.219 1 88.81 592 ASP A N 1
ATOM 4651 C CA . ASP A 1 592 ? -2.035 -19.297 -16.234 1 88.81 592 ASP A CA 1
ATOM 4652 C C . ASP A 1 592 ? -2.559 -19.047 -14.82 1 88.81 592 ASP A C 1
ATOM 4654 O O . ASP A 1 592 ? -2.873 -17.906 -14.461 1 88.81 592 ASP A O 1
ATOM 4658 N N . PHE A 1 593 ? -2.643 -20.109 -14.109 1 91.94 593 PHE A N 1
ATOM 4659 C CA . PHE A 1 593 ? -3.133 -20 -12.742 1 91.94 593 PHE A CA 1
ATOM 4660 C C . PHE A 1 593 ? -2.271 -19.047 -11.922 1 91.94 593 PHE A C 1
ATOM 4662 O O . PHE A 1 593 ? -2.785 -18.109 -11.32 1 91.94 593 PHE A O 1
ATOM 4669 N N . PHE A 1 594 ? -1.021 -19.234 -11.914 1 89.44 594 PHE A N 1
ATOM 4670 C CA . PHE A 1 594 ? -0.132 -18.438 -11.078 1 89.44 594 PHE A CA 1
ATOM 4671 C C . PHE A 1 594 ? -0.035 -17 -11.586 1 89.44 594 PHE A C 1
ATOM 4673 O O . PHE A 1 594 ? 0.109 -16.062 -10.805 1 89.44 594 PHE A O 1
ATOM 4680 N N . SER A 1 595 ? -0.113 -16.859 -12.898 1 89.56 595 SER A N 1
ATOM 4681 C CA . SER A 1 595 ? -0.107 -15.508 -13.461 1 89.56 595 SER A CA 1
ATOM 4682 C C . SER A 1 595 ? -1.348 -14.727 -13.039 1 89.56 595 SER A C 1
ATOM 4684 O O . SER A 1 595 ? -1.255 -13.562 -12.664 1 89.56 595 SER A O 1
ATOM 4686 N N . VAL A 1 596 ? -2.506 -15.359 -13.07 1 91.69 596 VAL A N 1
ATOM 4687 C CA . VAL A 1 596 ? -3.76 -14.703 -12.711 1 91.69 596 VAL A CA 1
ATOM 4688 C C . VAL A 1 596 ? -3.766 -14.383 -11.219 1 91.69 596 VAL A C 1
ATOM 4690 O O . VAL A 1 596 ? -4.203 -13.305 -10.812 1 91.69 596 VAL A O 1
ATOM 4693 N N . VAL A 1 597 ? -3.26 -15.312 -10.461 1 89 597 VAL A N 1
ATOM 4694 C CA . VAL A 1 597 ? -3.225 -15.094 -9.016 1 89 597 VAL A CA 1
ATOM 4695 C C . VAL A 1 597 ? -2.293 -13.93 -8.695 1 89 597 VAL A C 1
ATOM 4697 O O . VAL A 1 597 ? -2.609 -13.094 -7.848 1 89 597 VAL A O 1
ATOM 4700 N N . THR A 1 598 ? -1.183 -13.859 -9.383 1 85.81 598 THR A N 1
ATOM 4701 C CA . THR A 1 598 ? -0.24 -12.766 -9.172 1 85.81 598 THR A CA 1
ATOM 4702 C C . THR A 1 598 ? -0.855 -11.43 -9.594 1 85.81 598 THR A C 1
ATOM 4704 O O . THR A 1 598 ? -0.746 -10.438 -8.875 1 85.81 598 THR A O 1
ATOM 4707 N N . LEU A 1 599 ? -1.463 -11.445 -10.695 1 90.88 599 LEU A N 1
ATOM 4708 C CA . LEU A 1 599 ? -2.088 -10.227 -11.203 1 90.88 599 LEU A CA 1
ATOM 4709 C C . LEU A 1 599 ? -3.213 -9.773 -10.273 1 90.88 599 LEU A C 1
ATOM 4711 O O . LEU A 1 599 ? -3.324 -8.586 -9.969 1 90.88 599 LEU A O 1
ATOM 4715 N N . LEU A 1 600 ? -3.984 -10.711 -9.828 1 91.19 600 LEU A N 1
ATOM 4716 C CA . LEU A 1 600 ? -5.082 -10.398 -8.922 1 91.19 600 LEU A CA 1
ATOM 4717 C C . LEU A 1 600 ? -4.559 -9.844 -7.605 1 91.19 600 LEU A C 1
ATOM 4719 O O . LEU A 1 600 ? -5.117 -8.891 -7.059 1 91.19 600 LEU A O 1
ATOM 4723 N N . SER A 1 601 ? -3.51 -10.367 -7.141 1 86.44 601 SER A N 1
ATOM 4724 C CA . SER A 1 601 ? -2.928 -9.922 -5.879 1 86.44 601 SER A CA 1
ATOM 4725 C C . SER A 1 601 ? -2.332 -8.523 -6.012 1 86.44 601 SER A C 1
ATOM 4727 O O . SER A 1 601 ? -2.459 -7.699 -5.105 1 86.44 601 SER A O 1
ATOM 4729 N N . ARG A 1 602 ? -1.765 -8.227 -7.117 1 86.19 602 ARG A N 1
ATOM 4730 C CA . ARG A 1 602 ? -1.149 -6.922 -7.312 1 86.19 602 ARG A CA 1
ATOM 4731 C C . ARG A 1 602 ? -2.207 -5.848 -7.547 1 86.19 602 ARG A C 1
ATOM 4733 O O . ARG A 1 602 ? -2.029 -4.695 -7.145 1 86.19 602 ARG A O 1
ATOM 4740 N N . VAL A 1 603 ? -3.293 -6.152 -8.172 1 89.94 603 VAL A N 1
ATOM 4741 C CA . VAL A 1 603 ? -4.344 -5.188 -8.469 1 89.94 603 VAL A CA 1
ATOM 4742 C C . VAL A 1 603 ? -5.23 -4.988 -7.238 1 89.94 603 VAL A C 1
ATOM 4744 O O . VAL A 1 603 ? -5.949 -3.992 -7.141 1 89.94 603 VAL A O 1
ATOM 4747 N N . SER A 1 604 ? -5.117 -5.879 -6.285 1 88.31 604 SER A N 1
ATOM 4748 C CA . SER A 1 604 ? -5.906 -5.742 -5.062 1 88.31 604 SER A CA 1
ATOM 4749 C C . SER A 1 604 ? -5.469 -4.52 -4.262 1 88.31 604 SER A C 1
ATOM 4751 O O . SER A 1 604 ? -6.277 -3.914 -3.555 1 88.31 604 SER A O 1
ATOM 4753 N N . THR A 1 605 ? -4.246 -4.117 -4.422 1 85.69 605 THR A N 1
ATOM 4754 C CA . THR A 1 605 ? -3.734 -2.977 -3.666 1 85.69 605 THR A CA 1
ATOM 4755 C C . THR A 1 605 ? -4.363 -1.676 -4.16 1 85.69 605 THR A C 1
ATOM 4757 O O . THR A 1 605 ? -4.895 -0.896 -3.367 1 85.69 605 THR A O 1
ATOM 4760 N N . PRO A 1 606 ? -4.324 -1.46 -5.418 1 89.44 606 PRO A N 1
ATOM 4761 C CA . PRO A 1 606 ? -4.996 -0.249 -5.898 1 89.44 606 PRO A CA 1
ATOM 4762 C C . PRO A 1 606 ? -6.484 -0.229 -5.566 1 89.44 606 PRO A C 1
ATOM 4764 O O . PRO A 1 606 ? -7.059 0.842 -5.352 1 89.44 606 PRO A O 1
ATOM 4767 N N . VAL A 1 607 ? -7.18 -1.332 -5.496 1 90.81 607 VAL A N 1
ATOM 4768 C CA . VAL A 1 607 ? -8.594 -1.376 -5.129 1 90.81 607 VAL A CA 1
ATOM 4769 C C . VAL A 1 607 ? -8.766 -0.936 -3.678 1 90.81 607 VAL A C 1
ATOM 4771 O O . VAL A 1 607 ? -9.672 -0.161 -3.359 1 90.81 607 VAL A O 1
ATOM 4774 N N . THR A 1 608 ? -7.883 -1.407 -2.871 1 87.38 608 THR A N 1
ATOM 4775 C CA . THR A 1 608 ? -7.938 -1.057 -1.457 1 87.38 608 THR A CA 1
ATOM 4776 C C . THR A 1 608 ? -7.652 0.43 -1.256 1 87.38 608 THR A C 1
ATOM 4778 O O . THR A 1 608 ? -8.305 1.088 -0.445 1 87.38 608 THR A O 1
ATOM 4781 N N . VAL A 1 609 ? -6.715 0.932 -1.999 1 86.12 609 VAL A N 1
ATOM 4782 C CA . VAL A 1 609 ? -6.359 2.344 -1.896 1 86.12 609 VAL A CA 1
ATOM 4783 C C . VAL A 1 609 ? -7.527 3.207 -2.367 1 86.12 609 VAL A C 1
ATOM 4785 O O . VAL A 1 609 ? -7.836 4.23 -1.755 1 86.12 609 VAL A O 1
ATOM 4788 N N . LEU A 1 610 ? -8.148 2.781 -3.418 1 87.56 610 LEU A N 1
ATOM 4789 C CA . LEU A 1 610 ? -9.297 3.514 -3.943 1 87.56 610 LEU A CA 1
ATOM 4790 C C . LEU A 1 610 ? -10.438 3.533 -2.932 1 87.56 610 LEU A C 1
ATOM 4792 O O . LEU A 1 610 ? -11.141 4.539 -2.801 1 87.56 610 LEU A O 1
ATOM 4796 N N . GLY A 1 611 ? -10.617 2.438 -2.266 1 81.19 611 GLY A N 1
ATOM 4797 C CA . GLY A 1 611 ? -11.656 2.369 -1.251 1 81.19 611 GLY A CA 1
ATOM 4798 C C . GLY A 1 611 ? -11.414 3.301 -0.079 1 81.19 611 GLY A C 1
ATOM 4799 O O . GLY A 1 611 ? -12.352 3.734 0.587 1 81.19 611 GLY A O 1
ATOM 4800 N N . GLY A 1 612 ? -10.141 3.639 0.139 1 74.75 612 GLY A N 1
ATOM 4801 C CA . GLY A 1 612 ? -9.781 4.5 1.254 1 74.75 612 GLY A CA 1
ATOM 4802 C C . GLY A 1 612 ? -9.836 5.977 0.908 1 74.75 612 GLY A C 1
ATOM 4803 O O . GLY A 1 612 ? -9.586 6.832 1.763 1 74.75 612 GLY A O 1
ATOM 4804 N N . LEU A 1 613 ? -10.18 6.312 -0.304 1 75.19 613 LEU A N 1
ATOM 4805 C CA . LEU A 1 613 ? -10.219 7.695 -0.76 1 75.19 613 LEU A CA 1
ATOM 4806 C C . LEU A 1 613 ? -11.188 8.523 0.082 1 75.19 613 LEU A C 1
ATOM 4808 O O . LEU A 1 613 ? -10.938 9.695 0.349 1 75.19 613 LEU A O 1
ATOM 4812 N N . TYR A 1 614 ? -12.211 7.957 0.562 1 64.19 614 TYR A N 1
ATOM 4813 C CA . TYR A 1 614 ? -13.219 8.688 1.318 1 64.19 614 TYR A CA 1
ATOM 4814 C C . TYR A 1 614 ? -12.648 9.203 2.635 1 64.19 614 TYR A C 1
ATOM 4816 O O . TYR A 1 614 ? -13.008 10.289 3.094 1 64.19 614 TYR A O 1
ATOM 4824 N N . ALA A 1 615 ? -11.742 8.422 3.131 1 62.66 615 ALA A N 1
ATOM 4825 C CA . ALA A 1 615 ? -11.125 8.82 4.395 1 62.66 615 ALA A CA 1
ATOM 4826 C C . ALA A 1 615 ? -10.148 9.977 4.191 1 62.66 615 ALA A C 1
ATOM 4828 O O . ALA A 1 615 ? -9.93 10.781 5.105 1 62.66 615 ALA A O 1
ATOM 4829 N N . SER A 1 616 ? -9.703 10.117 2.979 1 62 616 SER A N 1
ATOM 4830 C CA . SER A 1 616 ? -8.68 11.133 2.717 1 62 616 SER A CA 1
ATOM 4831 C C . SER A 1 616 ? -9.312 12.461 2.324 1 62 616 SER A C 1
ATOM 4833 O O . SER A 1 616 ? -8.641 13.5 2.336 1 62 616 SER A O 1
ATOM 4835 N N . ILE A 1 617 ? -10.648 12.516 2.057 1 63.19 617 ILE A N 1
ATOM 4836 C CA . ILE A 1 617 ? -11.273 13.742 1.575 1 63.19 617 ILE A CA 1
ATOM 4837 C C . ILE A 1 617 ? -11.703 14.602 2.762 1 63.19 617 ILE A C 1
ATOM 4839 O O . ILE A 1 617 ? -12.555 15.484 2.619 1 63.19 617 ILE A O 1
ATOM 4843 N N . GLY A 1 618 ? -11.172 14.312 3.875 1 58.78 618 GLY A N 1
ATOM 4844 C CA . GLY A 1 618 ? -11.477 15.148 5.027 1 58.78 618 GLY A CA 1
ATOM 4845 C C . GLY A 1 618 ? -11.117 16.609 4.824 1 58.78 618 GLY A C 1
ATOM 4846 O O . GLY A 1 618 ? -11.773 17.5 5.367 1 58.78 618 GLY A O 1
ATOM 4847 N N . ASN A 1 619 ? -10.219 16.812 3.852 1 59.81 619 ASN A N 1
ATOM 4848 C CA . ASN A 1 619 ? -9.773 18.188 3.588 1 59.81 619 ASN A CA 1
ATOM 4849 C C . ASN A 1 619 ? -10.633 18.859 2.52 1 59.81 619 ASN A C 1
ATOM 4851 O O . ASN A 1 619 ? -10.266 19.906 2 1 59.81 619 ASN A O 1
ATOM 4855 N N . ALA A 1 620 ? -11.734 18.281 2.252 1 67.44 620 ALA A N 1
ATOM 4856 C CA . ALA A 1 620 ? -12.594 18.828 1.199 1 67.44 620 ALA A CA 1
ATOM 4857 C C . ALA A 1 620 ? -13.242 20.125 1.634 1 67.44 620 ALA A C 1
ATOM 4859 O O . ALA A 1 620 ? -13.594 20.969 0.796 1 67.44 620 ALA A O 1
ATOM 4860 N N . ALA A 1 621 ? -13.297 20.25 2.865 1 64.94 621 ALA A N 1
ATOM 4861 C CA . ALA A 1 621 ? -13.891 21.484 3.381 1 64.94 621 ALA A CA 1
ATOM 4862 C C . ALA A 1 621 ? -13.008 22.688 3.074 1 64.94 621 ALA A C 1
ATOM 4864 O O . ALA A 1 621 ? -13.516 23.781 2.76 1 64.94 621 ALA A O 1
ATOM 4865 N N . SER A 1 622 ? -11.727 22.453 3.152 1 72.25 622 SER A N 1
ATOM 4866 C CA . SER A 1 622 ? -10.805 23.547 2.846 1 72.25 622 SER A CA 1
ATOM 4867 C C . SER A 1 622 ? -10.867 23.922 1.368 1 72.25 622 SER A C 1
ATOM 4869 O O . SER A 1 622 ? -10.758 25.094 1.016 1 72.25 622 SER A O 1
ATOM 4871 N N . LEU A 1 623 ? -11.023 22.969 0.571 1 82.88 623 LEU A N 1
ATOM 4872 C CA . LEU A 1 623 ? -11.148 23.234 -0.858 1 82.88 623 LEU A CA 1
ATOM 4873 C C . LEU A 1 623 ? -12.43 24 -1.162 1 82.88 623 LEU A C 1
ATOM 4875 O O . LEU A 1 623 ? -12.438 24.922 -1.981 1 82.88 623 LEU A O 1
ATOM 4879 N N . GLN A 1 624 ? -13.43 23.625 -0.538 1 77 624 GLN A N 1
ATOM 4880 C CA . GLN A 1 624 ? -14.711 24.281 -0.737 1 77 624 GLN A CA 1
ATOM 4881 C C . GLN A 1 624 ? -14.641 25.75 -0.314 1 77 624 GLN A C 1
ATOM 4883 O O . GLN A 1 624 ? -15.164 26.625 -1.001 1 77 624 GLN A O 1
ATOM 4888 N N . ARG A 1 625 ? -13.992 25.984 0.723 1 73.44 625 ARG A N 1
ATOM 4889 C CA . ARG A 1 625 ? -13.844 27.344 1.209 1 73.44 625 ARG A CA 1
ATOM 4890 C C . ARG A 1 625 ? -13.031 28.188 0.231 1 73.44 625 ARG A C 1
ATOM 4892 O O . ARG A 1 625 ? -13.391 29.344 -0.057 1 73.44 625 ARG A O 1
ATOM 4899 N N . LEU A 1 626 ? -12.078 27.641 -0.19 1 82.81 626 LEU A N 1
ATOM 4900 C CA . LEU A 1 626 ? -11.219 28.375 -1.121 1 82.81 626 LEU A CA 1
ATOM 4901 C C . LEU A 1 626 ? -11.938 28.609 -2.443 1 82.81 626 LEU A C 1
ATOM 4903 O O . LEU A 1 626 ? -11.836 29.703 -3.021 1 82.81 626 LEU A O 1
ATOM 4907 N N . ASP A 1 627 ? -12.672 27.656 -2.883 1 85.44 627 ASP A N 1
ATOM 4908 C CA . ASP A 1 627 ? -13.391 27.797 -4.141 1 85.44 627 ASP A CA 1
ATOM 4909 C C . ASP A 1 627 ? -14.477 28.859 -4.035 1 85.44 627 ASP A C 1
ATOM 4911 O O . ASP A 1 627 ? -14.719 29.609 -4.992 1 85.44 627 ASP A O 1
ATOM 4915 N N . THR A 1 628 ? -15.047 28.922 -2.914 1 76.56 628 THR A N 1
ATOM 4916 C CA . THR A 1 628 ? -16.078 29.922 -2.709 1 76.56 628 THR A CA 1
ATOM 4917 C C . THR A 1 628 ? -15.5 31.328 -2.744 1 76.56 628 THR A C 1
ATOM 4919 O O . THR A 1 628 ? -16.125 32.25 -3.268 1 76.56 628 THR A O 1
ATOM 4922 N N . ILE A 1 629 ? -14.359 31.406 -2.225 1 77.12 629 ILE A N 1
ATOM 4923 C CA . ILE A 1 629 ? -13.711 32.719 -2.195 1 77.12 629 ILE A CA 1
ATOM 4924 C C . ILE A 1 629 ? -13.211 33.062 -3.594 1 77.12 629 ILE A C 1
ATOM 4926 O O . ILE A 1 629 ? -13.289 34.219 -4.012 1 77.12 629 ILE A O 1
ATOM 4930 N N . LEU A 1 630 ? -12.766 32.094 -4.289 1 83.38 630 LEU A N 1
ATOM 4931 C CA . LEU A 1 630 ? -12.211 32.312 -5.617 1 83.38 630 LEU A CA 1
ATOM 4932 C C . LEU A 1 630 ? -13.32 32.594 -6.629 1 83.38 630 LEU A C 1
ATOM 4934 O O . LEU A 1 630 ? -13.094 33.312 -7.621 1 83.38 630 LEU A O 1
ATOM 4938 N N . ASP A 1 631 ? -14.461 32.062 -6.363 1 75.31 631 ASP A N 1
ATOM 4939 C CA . ASP A 1 631 ? -15.578 32.281 -7.273 1 75.31 631 ASP A CA 1
ATOM 4940 C C . ASP A 1 631 ? -16.266 33.625 -6.992 1 75.31 631 ASP A C 1
ATOM 4942 O O . ASP A 1 631 ? -17.047 34.094 -7.816 1 75.31 631 ASP A O 1
ATOM 4946 N N . GLN A 1 632 ? -15.922 34.25 -5.895 1 63.34 632 GLN A N 1
ATOM 4947 C CA . GLN A 1 632 ? -16.469 35.594 -5.637 1 63.34 632 GLN A CA 1
ATOM 4948 C C . GLN A 1 632 ? -15.742 36.625 -6.465 1 63.34 632 GLN A C 1
ATOM 4950 O O . GLN A 1 632 ? -16.359 37.594 -6.93 1 63.34 632 GLN A O 1
ATOM 4955 N N . MET B 1 1 ? 39.344 49.531 -14.953 1 22.53 1 MET B N 1
ATOM 4956 C CA . MET B 1 1 ? 39.25 49.625 -13.5 1 22.53 1 MET B CA 1
ATOM 4957 C C . MET B 1 1 ? 38.469 48.438 -12.93 1 22.53 1 MET B C 1
ATOM 4959 O O . MET B 1 1 ? 38.125 48.438 -11.742 1 22.53 1 MET B O 1
ATOM 4963 N N . ALA B 1 2 ? 37.906 47.656 -13.773 1 30.16 2 ALA B N 1
ATOM 4964 C CA . ALA B 1 2 ? 36.906 46.562 -13.672 1 30.16 2 ALA B CA 1
ATOM 4965 C C . ALA B 1 2 ? 37.531 45.344 -13.016 1 30.16 2 ALA B C 1
ATOM 4967 O O . ALA B 1 2 ? 36.906 44.281 -12.984 1 30.16 2 ALA B O 1
ATOM 4968 N N . GLN B 1 3 ? 38.906 45.438 -12.789 1 31.2 3 GLN B N 1
ATOM 4969 C CA . GLN B 1 3 ? 39.625 44.281 -12.352 1 31.2 3 GLN B CA 1
ATOM 4970 C C . GLN B 1 3 ? 39.312 43.938 -10.898 1 31.2 3 GLN B C 1
ATOM 4972 O O . GLN B 1 3 ? 39.781 42.938 -10.367 1 31.2 3 GLN B O 1
ATOM 4977 N N . THR B 1 4 ? 38.844 44.969 -10.125 1 29.8 4 THR B N 1
ATOM 4978 C CA . THR B 1 4 ? 38.812 44.844 -8.672 1 29.8 4 THR B CA 1
ATOM 4979 C C . THR B 1 4 ? 37.719 43.875 -8.234 1 29.8 4 THR B C 1
ATOM 4981 O O . THR B 1 4 ? 37.531 43.625 -7.043 1 29.8 4 THR B O 1
ATOM 4984 N N . THR B 1 5 ? 36.719 43.562 -9.102 1 31.05 5 THR B N 1
ATOM 4985 C CA . THR B 1 5 ? 35.469 42.969 -8.617 1 31.05 5 THR B CA 1
ATOM 4986 C C . THR B 1 5 ? 35.688 41.5 -8.219 1 31.05 5 THR B C 1
ATOM 4988 O O . THR B 1 5 ? 34.844 40.906 -7.582 1 31.05 5 THR B O 1
ATOM 4991 N N . SER B 1 6 ? 36.75 40.812 -8.789 1 37.53 6 SER B N 1
ATOM 4992 C CA . SER B 1 6 ? 36.75 39.375 -8.641 1 37.53 6 SER B CA 1
ATOM 4993 C C . SER B 1 6 ? 37.281 38.969 -7.266 1 37.53 6 SER B C 1
ATOM 4995 O O . SER B 1 6 ? 36.969 37.875 -6.773 1 37.53 6 SER B O 1
ATOM 4997 N N . THR B 1 7 ? 38.281 39.781 -6.723 1 37.5 7 THR B N 1
ATOM 4998 C CA . THR B 1 7 ? 39 39.375 -5.508 1 37.5 7 THR B CA 1
ATOM 4999 C C . THR B 1 7 ? 38.094 39.531 -4.285 1 37.5 7 THR B C 1
ATOM 5001 O O . THR B 1 7 ? 38.375 39 -3.215 1 37.5 7 THR B O 1
ATOM 5004 N N . GLY B 1 8 ? 37.094 40.5 -4.398 1 35.5 8 GLY B N 1
ATOM 5005 C CA . GLY B 1 8 ? 36.188 40.812 -3.281 1 35.5 8 GLY B CA 1
ATOM 5006 C C . GLY B 1 8 ? 35.344 39.625 -2.859 1 35.5 8 GLY B C 1
ATOM 5007 O O . GLY B 1 8 ? 35.031 39.469 -1.674 1 35.5 8 GLY B O 1
ATOM 5008 N N . SER B 1 9 ? 35 38.812 -3.887 1 42.41 9 SER B N 1
ATOM 5009 C CA . SER B 1 9 ? 34.031 37.75 -3.619 1 42.41 9 SER B CA 1
ATOM 5010 C C . SER B 1 9 ? 34.656 36.625 -2.814 1 42.41 9 SER B C 1
ATOM 5012 O O . SER B 1 9 ? 34.031 36.062 -1.919 1 42.41 9 SER B O 1
ATOM 5014 N N . PHE B 1 10 ? 36 36.406 -3.041 1 42.03 10 PHE B N 1
ATOM 5015 C CA . PHE B 1 10 ? 36.688 35.344 -2.32 1 42.03 10 PHE B CA 1
ATOM 5016 C C . PHE B 1 10 ? 36.969 35.75 -0.875 1 42.03 10 PHE B C 1
ATOM 5018 O O . PHE B 1 10 ? 36.812 34.938 0.041 1 42.03 10 PHE B O 1
ATOM 5025 N N . TYR B 1 11 ? 37.406 37 -0.641 1 37.69 11 TYR B N 1
ATOM 5026 C CA . TYR B 1 11 ? 37.688 37.5 0.705 1 37.69 11 TYR B CA 1
ATOM 5027 C C . TYR B 1 11 ? 36.406 37.562 1.531 1 37.69 11 TYR B C 1
ATOM 5029 O O . TYR B 1 11 ? 36.406 37.188 2.707 1 37.69 11 TYR B O 1
ATOM 5037 N N . ASP B 1 12 ? 35.281 37.906 0.944 1 42.59 12 ASP B N 1
ATOM 5038 C CA . ASP B 1 12 ? 34 37.938 1.642 1 42.59 12 ASP B CA 1
ATOM 5039 C C . ASP B 1 12 ? 33.531 36.531 2.018 1 42.59 12 ASP B C 1
ATOM 5041 O O . ASP B 1 12 ? 33.031 36.312 3.117 1 42.59 12 ASP B O 1
ATOM 5045 N N . ALA B 1 13 ? 33.906 35.594 1.165 1 45.25 13 ALA B N 1
ATOM 5046 C CA . ALA B 1 13 ? 33.562 34.219 1.488 1 45.25 13 ALA B CA 1
ATOM 5047 C C . ALA B 1 13 ? 34.406 33.688 2.635 1 45.25 13 ALA B C 1
ATOM 5049 O O . ALA B 1 13 ? 33.938 32.938 3.492 1 45.25 13 ALA B O 1
ATOM 5050 N N . ARG B 1 14 ? 35.75 34.094 2.684 1 44.75 14 ARG B N 1
ATOM 5051 C CA . ARG B 1 14 ? 36.625 33.688 3.775 1 44.75 14 ARG B CA 1
ATOM 5052 C C . ARG B 1 14 ? 36.219 34.375 5.082 1 44.75 14 ARG B C 1
ATOM 5054 O O . ARG B 1 14 ? 36.219 33.719 6.137 1 44.75 14 ARG B O 1
ATOM 5061 N N . LEU B 1 15 ? 35.906 35.625 4.98 1 43.22 15 LEU B N 1
ATOM 5062 C CA . LEU B 1 15 ? 35.5 36.344 6.184 1 43.22 15 LEU B CA 1
ATOM 5063 C C . LEU B 1 15 ? 34.188 35.781 6.711 1 43.22 15 LEU B C 1
ATOM 5065 O O . LEU B 1 15 ? 34 35.625 7.922 1 43.22 15 LEU B O 1
ATOM 5069 N N . GLU B 1 16 ? 33.344 35.406 5.734 1 44.09 16 GLU B N 1
ATOM 5070 C CA . GLU B 1 16 ? 32.094 34.781 6.152 1 44.09 16 GLU B CA 1
ATOM 5071 C C . GLU B 1 16 ? 32.344 33.438 6.812 1 44.09 16 GLU B C 1
ATOM 5073 O O . GLU B 1 16 ? 31.75 33.125 7.84 1 44.09 16 GLU B O 1
ATOM 5078 N N . LYS B 1 17 ? 33.312 32.719 6.258 1 45.69 17 LYS B N 1
ATOM 5079 C CA . LYS B 1 17 ? 33.656 31.438 6.871 1 45.69 17 LYS B CA 1
ATOM 5080 C C . LYS B 1 17 ? 34.344 31.641 8.219 1 45.69 17 LYS B C 1
ATOM 5082 O O . LYS B 1 17 ? 34.094 30.891 9.172 1 45.69 17 LYS B O 1
ATOM 5087 N N . GLU B 1 18 ? 35.281 32.594 8.297 1 44.44 18 GLU B N 1
ATOM 5088 C CA . GLU B 1 18 ? 35.938 32.875 9.578 1 44.44 18 GLU B CA 1
ATOM 5089 C C . GLU B 1 18 ? 34.938 33.375 10.609 1 44.44 18 GLU B C 1
ATOM 5091 O O . GLU B 1 18 ? 35 32.969 11.773 1 44.44 18 GLU B O 1
ATOM 5096 N N . GLN B 1 19 ? 34.031 34.219 10.188 1 41.16 19 GLN B N 1
ATOM 5097 C CA . GLN B 1 19 ? 33.031 34.719 11.109 1 41.16 19 GLN B CA 1
ATOM 5098 C C . GLN B 1 19 ? 32.062 33.594 11.523 1 41.16 19 GLN B C 1
ATOM 5100 O O . GLN B 1 19 ? 31.719 33.5 12.695 1 41.16 19 GLN B O 1
ATOM 5105 N N . GLN B 1 20 ? 31.797 32.75 10.594 1 43.75 20 GLN B N 1
ATOM 5106 C CA . GLN B 1 20 ? 31 31.578 10.93 1 43.75 20 GLN B CA 1
ATOM 5107 C C . GLN B 1 20 ? 31.75 30.672 11.906 1 43.75 20 GLN B C 1
ATOM 5109 O O . GLN B 1 20 ? 31.156 30.156 12.852 1 43.75 20 GLN B O 1
ATOM 5114 N N . LEU B 1 21 ? 33.062 30.562 11.656 1 43.34 21 LEU B N 1
ATOM 5115 C CA . LEU B 1 21 ? 33.875 29.766 12.578 1 43.34 21 LEU B CA 1
ATOM 5116 C C . LEU B 1 21 ? 33.938 30.438 13.945 1 43.34 21 LEU B C 1
ATOM 5118 O O . LEU B 1 21 ? 33.844 29.766 14.977 1 43.34 21 LEU B O 1
ATOM 5122 N N . HIS B 1 22 ? 34.094 31.719 13.969 1 43 22 HIS B N 1
ATOM 5123 C CA . HIS B 1 22 ? 34.188 32.406 15.25 1 43 22 HIS B CA 1
ATOM 5124 C C . HIS B 1 22 ? 32.875 32.344 16.016 1 43 22 HIS B C 1
ATOM 5126 O O . HIS B 1 22 ? 32.875 32.125 17.234 1 43 22 HIS B O 1
ATOM 5132 N N . VAL B 1 23 ? 31.766 32.531 15.375 1 42.28 23 VAL B N 1
ATOM 5133 C CA . VAL B 1 23 ? 30.469 32.438 16.047 1 42.28 23 VAL B CA 1
ATOM 5134 C C . VAL B 1 23 ? 30.266 31 16.531 1 42.28 23 VAL B C 1
ATOM 5136 O O . VAL B 1 23 ? 29.781 30.766 17.641 1 42.28 23 VAL B O 1
ATOM 5139 N N . ARG B 1 24 ? 30.703 30.031 15.734 1 44.91 24 ARG B N 1
ATOM 5140 C CA . ARG B 1 24 ? 30.656 28.641 16.156 1 44.91 24 ARG B CA 1
ATOM 5141 C C . ARG B 1 24 ? 31.5 28.406 17.406 1 44.91 24 ARG B C 1
ATOM 5143 O O . ARG B 1 24 ? 31.109 27.672 18.297 1 44.91 24 ARG B O 1
ATOM 5150 N N . MET B 1 25 ? 32.656 28.859 17.359 1 43.22 25 MET B N 1
ATOM 5151 C CA . MET B 1 25 ? 33.5 28.734 18.531 1 43.22 25 MET B CA 1
ATOM 5152 C C . MET B 1 25 ? 32.844 29.359 19.75 1 43.22 25 MET B C 1
ATOM 5154 O O . MET B 1 25 ? 33 28.844 20.875 1 43.22 25 MET B O 1
ATOM 5158 N N . LEU B 1 26 ? 32.281 30.344 19.609 1 36.88 26 LEU B N 1
ATOM 5159 C CA . LEU B 1 26 ? 31.719 31.047 20.75 1 36.88 26 LEU B CA 1
ATOM 5160 C C . LEU B 1 26 ? 30.484 30.328 21.281 1 36.88 26 LEU B C 1
ATOM 5162 O O . LEU B 1 26 ? 30.219 30.359 22.484 1 36.88 26 LEU B O 1
ATOM 5166 N N . LEU B 1 27 ? 29.609 29.984 20.531 1 36.19 27 LEU B N 1
ATOM 5167 C CA . LEU B 1 27 ? 28.391 29.375 21.078 1 36.19 27 LEU B CA 1
ATOM 5168 C C . LEU B 1 27 ? 28.688 27.984 21.625 1 36.19 27 LEU B C 1
ATOM 5170 O O . LEU B 1 27 ? 27.922 27.453 22.422 1 36.19 27 LEU B O 1
ATOM 5174 N N . GLY B 1 28 ? 29.078 26.891 21.094 1 37.16 28 GLY B N 1
ATOM 5175 C CA . GLY B 1 28 ? 29.297 25.562 21.609 1 37.16 28 GLY B CA 1
ATOM 5176 C C . GLY B 1 28 ? 30.578 25.422 22.406 1 37.16 28 GLY B C 1
ATOM 5177 O O . GLY B 1 28 ? 31.469 26.281 22.312 1 37.16 28 GLY B O 1
ATOM 5178 N N . SER B 1 29 ? 30.562 24.078 23.297 1 35.09 29 SER B N 1
ATOM 5179 C CA . SER B 1 29 ? 31.203 23.375 24.406 1 35.09 29 SER B CA 1
ATOM 5180 C C . SER B 1 29 ? 32.688 23.219 24.172 1 35.09 29 SER B C 1
ATOM 5182 O O . SER B 1 29 ? 33.156 23.266 23.047 1 35.09 29 SER B O 1
ATOM 5184 N N . ASP B 1 30 ? 33.469 23.047 25.281 1 36.22 30 ASP B N 1
ATOM 5185 C CA . ASP B 1 30 ? 34.844 22.766 25.672 1 36.22 30 ASP B CA 1
ATOM 5186 C C . ASP B 1 30 ? 35.469 21.703 24.75 1 36.22 30 ASP B C 1
ATOM 5188 O O . ASP B 1 30 ? 36.656 21.375 24.859 1 36.22 30 ASP B O 1
ATOM 5192 N N . ARG B 1 31 ? 34.75 20.484 24.469 1 41.94 31 ARG B N 1
ATOM 5193 C CA . ARG B 1 31 ? 35.625 19.406 24.016 1 41.94 31 ARG B CA 1
ATOM 5194 C C . ARG B 1 31 ? 36.188 19.719 22.641 1 41.94 31 ARG B C 1
ATOM 5196 O O . ARG B 1 31 ? 35.562 19.453 21.609 1 41.94 31 ARG B O 1
ATOM 5203 N N . ALA B 1 32 ? 36.844 20.688 22.438 1 41.94 32 ALA B N 1
ATOM 5204 C CA . ALA B 1 32 ? 37.656 21.156 21.328 1 41.94 32 ALA B CA 1
ATOM 5205 C C . ALA B 1 32 ? 38.438 20 20.703 1 41.94 32 ALA B C 1
ATOM 5207 O O . ALA B 1 32 ? 39.344 19.438 21.344 1 41.94 32 ALA B O 1
ATOM 5208 N N . LEU B 1 33 ? 37.75 19.031 20 1 47.06 33 LEU B N 1
ATOM 5209 C CA . LEU B 1 33 ? 38.625 18.156 19.219 1 47.06 33 LEU B CA 1
ATOM 5210 C C . LEU B 1 33 ? 39.75 18.953 18.547 1 47.06 33 LEU B C 1
ATOM 5212 O O . LEU B 1 33 ? 39.531 20.078 18.094 1 47.06 33 LEU B O 1
ATOM 5216 N N . ASN B 1 34 ? 40.938 18.688 19.016 1 50.31 34 ASN B N 1
ATOM 5217 C CA . ASN B 1 34 ? 42.125 19.312 18.438 1 50.31 34 ASN B CA 1
ATOM 5218 C C . ASN B 1 34 ? 41.969 19.578 16.953 1 50.31 34 ASN B C 1
ATOM 5220 O O . ASN B 1 34 ? 41.312 18.781 16.234 1 50.31 34 ASN B O 1
ATOM 5224 N N . GLN B 1 35 ? 42 20.922 16.578 1 53.38 35 GLN B N 1
ATOM 5225 C CA . GLN B 1 35 ? 41.906 21.422 15.211 1 53.38 35 GLN B CA 1
ATOM 5226 C C . GLN B 1 35 ? 42.531 20.438 14.227 1 53.38 35 GLN B C 1
ATOM 5228 O O . GLN B 1 35 ? 42.031 20.25 13.117 1 53.38 35 GLN B O 1
ATOM 5233 N N . SER B 1 36 ? 43.562 19.844 14.758 1 57.88 36 SER B N 1
ATOM 5234 C CA . SER B 1 36 ? 44.25 18.906 13.875 1 57.88 36 SER B CA 1
ATOM 5235 C C . SER B 1 36 ? 43.375 17.672 13.625 1 57.88 36 SER B C 1
ATOM 5237 O O . SER B 1 36 ? 43.312 17.156 12.5 1 57.88 36 SER B O 1
ATOM 5239 N N . CYS B 1 37 ? 42.656 17.344 14.578 1 61.41 37 CYS B N 1
ATOM 5240 C CA . CYS B 1 37 ? 41.812 16.172 14.445 1 61.41 37 CYS B CA 1
ATOM 5241 C C . CYS B 1 37 ? 40.625 16.453 13.539 1 61.41 37 CYS B C 1
ATOM 5243 O O . CYS B 1 37 ? 40.219 15.609 12.742 1 61.41 37 CYS B O 1
ATOM 5245 N N . LEU B 1 38 ? 40.219 17.656 13.57 1 63.47 38 LEU B N 1
ATOM 5246 C CA . LEU B 1 38 ? 39.094 18.047 12.734 1 63.47 38 LEU B CA 1
ATOM 5247 C C . LEU B 1 38 ? 39.5 18.109 11.266 1 63.47 38 LEU B C 1
ATOM 5249 O O . LEU B 1 38 ? 38.719 17.734 10.391 1 63.47 38 LEU B O 1
ATOM 5253 N N . ARG B 1 39 ? 40.719 18.531 11.094 1 65.06 39 ARG B N 1
ATOM 5254 C CA . ARG B 1 39 ? 41.219 18.578 9.711 1 65.06 39 ARG B CA 1
ATOM 5255 C C . ARG B 1 39 ? 41.375 17.172 9.148 1 65.06 39 ARG B C 1
ATOM 5257 O O . ARG B 1 39 ? 41.062 16.938 7.98 1 65.06 39 ARG B O 1
ATOM 5264 N N . ARG B 1 40 ? 41.844 16.359 9.969 1 68.5 40 ARG B N 1
ATOM 5265 C CA . ARG B 1 40 ? 42.031 14.969 9.531 1 68.5 40 ARG B CA 1
ATOM 5266 C C . ARG B 1 40 ? 40.688 14.305 9.266 1 68.5 40 ARG B C 1
ATOM 5268 O O . ARG B 1 40 ? 40.531 13.562 8.297 1 68.5 40 ARG B O 1
ATOM 5275 N N . LEU B 1 41 ? 39.719 14.656 10.062 1 69.69 41 LEU B N 1
ATOM 5276 C CA . LEU B 1 41 ? 38.375 14.102 9.898 1 69.69 41 LEU B CA 1
ATOM 5277 C C . LEU B 1 41 ? 37.719 14.633 8.633 1 69.69 41 LEU B C 1
ATOM 5279 O O . LEU B 1 41 ? 37 13.906 7.953 1 69.69 41 LEU B O 1
ATOM 5283 N N . ALA B 1 42 ? 38.062 15.805 8.352 1 70.88 42 ALA B N 1
ATOM 5284 C CA . ALA B 1 42 ? 37.438 16.422 7.168 1 70.88 42 ALA B CA 1
ATOM 5285 C C . ALA B 1 42 ? 38 15.797 5.891 1 70.88 42 ALA B C 1
ATOM 5287 O O . ALA B 1 42 ? 37.281 15.68 4.895 1 70.88 42 ALA B O 1
ATOM 5288 N N . ILE B 1 43 ? 39.219 15.359 5.938 1 70.31 43 ILE B N 1
ATOM 5289 C CA . ILE B 1 43 ? 39.812 14.727 4.77 1 70.31 43 ILE B CA 1
ATOM 5290 C C . ILE B 1 43 ? 39.25 13.32 4.598 1 70.31 43 ILE B C 1
ATOM 5292 O O . ILE B 1 43 ? 38.969 12.883 3.475 1 70.31 43 ILE B O 1
ATOM 5296 N N . LEU B 1 44 ? 39.062 12.758 5.75 1 70.56 44 LEU B N 1
ATOM 5297 C CA . LEU B 1 44 ? 38.562 11.383 5.703 1 70.56 44 LEU B CA 1
ATOM 5298 C C . LEU B 1 44 ? 37.094 11.344 5.281 1 70.56 44 LEU B C 1
ATOM 5300 O O . LEU B 1 44 ? 36.656 10.391 4.629 1 70.56 44 LEU B O 1
ATOM 5304 N N . ASP B 1 45 ? 36.469 12.352 5.633 1 73.12 45 ASP B N 1
ATOM 5305 C CA . ASP B 1 45 ? 35.031 12.344 5.363 1 73.12 45 ASP B CA 1
ATOM 5306 C C . ASP B 1 45 ? 34.688 13.156 4.113 1 73.12 45 ASP B C 1
ATOM 5308 O O . ASP B 1 45 ? 33.562 13.656 3.965 1 73.12 45 ASP B O 1
ATOM 5312 N N . ASN B 1 46 ? 35.812 13.242 3.309 1 76.31 46 ASN B N 1
ATOM 5313 C CA . ASN B 1 46 ? 35.531 13.883 2.027 1 76.31 46 ASN B CA 1
ATOM 5314 C C . ASN B 1 46 ? 34.438 13.156 1.249 1 76.31 46 ASN B C 1
ATOM 5316 O O . ASN B 1 46 ? 34.375 11.922 1.262 1 76.31 46 ASN B O 1
ATOM 5320 N N . VAL B 1 47 ? 33.625 13.852 0.652 1 79.56 47 VAL B N 1
ATOM 5321 C CA . VAL B 1 47 ? 32.406 13.336 0.011 1 79.56 47 VAL B CA 1
ATOM 5322 C C . VAL B 1 47 ? 32.781 12.406 -1.137 1 79.56 47 VAL B C 1
ATOM 5324 O O . VAL B 1 47 ? 32.156 11.375 -1.352 1 79.56 47 VAL B O 1
ATOM 5327 N N . VAL B 1 48 ? 33.906 12.656 -1.808 1 81.94 48 VAL B N 1
ATOM 5328 C CA . VAL B 1 48 ? 34.25 11.883 -2.988 1 81.94 48 VAL B CA 1
ATOM 5329 C C . VAL B 1 48 ? 34.781 10.508 -2.564 1 81.94 48 VAL B C 1
ATOM 5331 O O . VAL B 1 48 ? 34.344 9.484 -3.113 1 81.94 48 VAL B O 1
ATOM 5334 N N . LEU B 1 49 ? 35.625 10.484 -1.562 1 82.06 49 LEU B N 1
ATOM 5335 C CA . LEU B 1 49 ? 36.188 9.211 -1.098 1 82.06 49 LEU B CA 1
ATOM 5336 C C . LEU B 1 49 ? 35.094 8.359 -0.462 1 82.06 49 LEU B C 1
ATOM 5338 O O . LEU B 1 49 ? 35.062 7.141 -0.624 1 82.06 49 LEU B O 1
ATOM 5342 N N . PHE B 1 50 ? 34.219 8.938 0.198 1 85.06 50 PHE B N 1
ATOM 5343 C CA . PHE B 1 50 ? 33.094 8.234 0.832 1 85.06 50 PHE B CA 1
ATOM 5344 C C . PHE B 1 50 ? 32.188 7.621 -0.216 1 85.06 50 PHE B C 1
ATOM 5346 O O . PHE B 1 50 ? 31.812 6.453 -0.114 1 85.06 50 PHE B O 1
ATOM 5353 N N . LYS B 1 51 ? 31.906 8.398 -1.275 1 85.94 51 LYS B N 1
ATOM 5354 C CA . LYS B 1 51 ? 31 7.902 -2.318 1 85.94 51 LYS B CA 1
ATOM 5355 C C . LYS B 1 51 ? 31.672 6.789 -3.127 1 85.94 51 LYS B C 1
ATOM 5357 O O . LYS B 1 51 ? 31 5.859 -3.578 1 85.94 51 LYS B O 1
ATOM 5362 N N . LEU B 1 52 ? 32.906 6.918 -3.26 1 87.88 52 LEU B N 1
ATOM 5363 C CA . LEU B 1 52 ? 33.625 5.867 -3.973 1 87.88 52 LEU B CA 1
ATOM 5364 C C . LEU B 1 52 ? 33.594 4.562 -3.188 1 87.88 52 LEU B C 1
ATOM 5366 O O . LEU B 1 52 ? 33.406 3.49 -3.762 1 87.88 52 LEU B O 1
ATOM 5370 N N . LEU B 1 53 ? 33.812 4.676 -1.915 1 89.38 53 LEU B N 1
ATOM 5371 C CA . LEU B 1 53 ? 33.75 3.475 -1.088 1 89.38 53 LEU B CA 1
ATOM 5372 C C . LEU B 1 53 ? 32.344 2.9 -1.066 1 89.38 53 LEU B C 1
ATOM 5374 O O . LEU B 1 53 ? 32.156 1.68 -1.076 1 89.38 53 LEU B O 1
ATOM 5378 N N . GLN B 1 54 ? 31.391 3.715 -1.057 1 90.06 54 GLN B N 1
ATOM 5379 C CA . GLN B 1 54 ? 30.016 3.264 -1.066 1 90.06 54 GLN B CA 1
ATOM 5380 C C . GLN B 1 54 ? 29.672 2.551 -2.373 1 90.06 54 GLN B C 1
ATOM 5382 O O . GLN B 1 54 ? 28.969 1.542 -2.371 1 90.06 54 GLN B O 1
ATOM 5387 N N . ILE B 1 55 ? 30.234 3.033 -3.404 1 91.19 55 ILE B N 1
ATOM 5388 C CA . ILE B 1 55 ? 29.984 2.428 -4.707 1 91.19 55 ILE B CA 1
ATOM 5389 C C . ILE B 1 55 ? 30.656 1.062 -4.781 1 91.19 55 ILE B C 1
ATOM 5391 O O . ILE B 1 55 ? 30.109 0.125 -5.371 1 91.19 55 ILE B O 1
ATOM 5395 N N . VAL B 1 56 ? 31.781 0.961 -4.168 1 93.5 56 VAL B N 1
ATOM 5396 C CA . VAL B 1 56 ? 32.5 -0.313 -4.18 1 93.5 56 VAL B CA 1
ATOM 5397 C C . VAL B 1 56 ? 31.719 -1.346 -3.365 1 93.5 56 VAL B C 1
ATOM 5399 O O . VAL B 1 56 ? 31.547 -2.488 -3.799 1 93.5 56 VAL B O 1
ATOM 5402 N N . ILE B 1 57 ? 31.234 -0.955 -2.211 1 93.56 57 ILE B N 1
ATOM 5403 C CA . ILE B 1 57 ? 30.484 -1.873 -1.374 1 93.56 57 ILE B CA 1
ATOM 5404 C C . ILE B 1 57 ? 29.156 -2.225 -2.062 1 93.56 57 ILE B C 1
ATOM 5406 O O . ILE B 1 57 ? 28.719 -3.375 -2.02 1 93.56 57 ILE B O 1
ATOM 5410 N N . PHE B 1 58 ? 28.625 -1.298 -2.721 1 92.81 58 PHE B N 1
ATOM 5411 C CA . PHE B 1 58 ? 27.375 -1.495 -3.441 1 92.81 58 PHE B CA 1
ATOM 5412 C C . PHE B 1 58 ? 27.578 -2.453 -4.609 1 92.81 58 PHE B C 1
ATOM 5414 O O . PHE B 1 58 ? 26.766 -3.357 -4.82 1 92.81 58 PHE B O 1
ATOM 5421 N N . ALA B 1 59 ? 28.578 -2.26 -5.285 1 93.19 59 ALA B N 1
ATOM 5422 C CA . ALA B 1 59 ? 28.891 -3.143 -6.41 1 93.19 59 ALA B CA 1
ATOM 5423 C C . ALA B 1 59 ? 29.188 -4.559 -5.926 1 93.19 59 ALA B C 1
ATOM 5425 O O . ALA B 1 59 ? 28.781 -5.535 -6.551 1 93.19 59 ALA B O 1
ATOM 5426 N N . ASP B 1 60 ? 29.922 -4.672 -4.844 1 95.44 60 ASP B N 1
ATOM 5427 C CA . ASP B 1 60 ? 30.203 -5.98 -4.262 1 95.44 60 ASP B CA 1
ATOM 5428 C C . ASP B 1 60 ? 28.922 -6.672 -3.811 1 95.44 60 ASP B C 1
ATOM 5430 O O . ASP B 1 60 ? 28.766 -7.883 -3.996 1 95.44 60 ASP B O 1
ATOM 5434 N N . PHE B 1 61 ? 28.062 -5.957 -3.203 1 94.25 61 PHE B N 1
ATOM 5435 C CA . PHE B 1 61 ? 26.781 -6.5 -2.752 1 94.25 61 PHE B CA 1
ATOM 5436 C C . PHE B 1 61 ? 25.984 -7.066 -3.924 1 94.25 61 PHE B C 1
ATOM 5438 O O . PHE B 1 61 ? 25.516 -8.203 -3.867 1 94.25 61 PHE B O 1
ATOM 5445 N N . PHE B 1 62 ? 25.922 -6.34 -5.027 1 93.5 62 PHE B N 1
ATOM 5446 C CA . PHE B 1 62 ? 25.094 -6.746 -6.148 1 93.5 62 PHE B CA 1
ATOM 5447 C C . PHE B 1 62 ? 25.75 -7.859 -6.949 1 93.5 62 PHE B C 1
ATOM 5449 O O . PHE B 1 62 ? 25.078 -8.711 -7.52 1 93.5 62 PHE B O 1
ATOM 5456 N N . LEU B 1 63 ? 27.047 -7.801 -6.953 1 93.62 63 LEU B N 1
ATOM 5457 C CA . LEU B 1 63 ? 27.734 -8.906 -7.613 1 93.62 63 LEU B CA 1
ATOM 5458 C C . LEU B 1 63 ? 27.484 -10.219 -6.867 1 93.62 63 LEU B C 1
ATOM 5460 O O . LEU B 1 63 ? 27.172 -11.234 -7.484 1 93.62 63 LEU B O 1
ATOM 5464 N N . ASN B 1 64 ? 27.625 -10.141 -5.562 1 94.81 64 ASN B N 1
ATOM 5465 C CA . ASN B 1 64 ? 27.359 -11.344 -4.77 1 94.81 64 ASN B CA 1
ATOM 5466 C C . ASN B 1 64 ? 25.875 -11.719 -4.793 1 94.81 64 ASN B C 1
ATOM 5468 O O . ASN B 1 64 ? 25.531 -12.898 -4.781 1 94.81 64 ASN B O 1
ATOM 5472 N N . LEU B 1 65 ? 25.047 -10.75 -4.82 1 94.62 65 LEU B N 1
ATOM 5473 C CA . LEU B 1 65 ? 23.625 -10.992 -4.891 1 94.62 65 LEU B CA 1
ATOM 5474 C C . LEU B 1 65 ? 23.25 -11.695 -6.191 1 94.62 65 LEU B C 1
ATOM 5476 O O . LEU B 1 65 ? 22.547 -12.703 -6.18 1 94.62 65 LEU B O 1
ATOM 5480 N N . GLY B 1 66 ? 23.734 -11.203 -7.305 1 91.81 66 GLY B N 1
ATOM 5481 C CA . GLY B 1 66 ? 23.438 -11.789 -8.602 1 91.81 66 GLY B CA 1
ATOM 5482 C C . GLY B 1 66 ? 23.953 -13.195 -8.766 1 91.81 66 GLY B C 1
ATOM 5483 O O . GLY B 1 66 ? 23.25 -14.086 -9.242 1 91.81 66 GLY B O 1
ATOM 5484 N N . THR B 1 67 ? 25.125 -13.445 -8.281 1 93.81 67 THR B N 1
ATOM 5485 C CA . THR B 1 67 ? 25.734 -14.75 -8.453 1 93.81 67 THR B CA 1
ATOM 5486 C C . THR B 1 67 ? 25.094 -15.781 -7.535 1 93.81 67 THR B C 1
ATOM 5488 O O . THR B 1 67 ? 24.891 -16.938 -7.93 1 93.81 67 THR B O 1
ATOM 5491 N N . THR B 1 68 ? 24.797 -15.352 -6.285 1 93.69 68 THR B N 1
ATOM 5492 C CA . THR B 1 68 ? 24.172 -16.281 -5.348 1 93.69 68 THR B CA 1
ATOM 5493 C C . THR B 1 68 ? 22.734 -16.562 -5.746 1 93.69 68 THR B C 1
ATOM 5495 O O . THR B 1 68 ? 22.234 -17.672 -5.531 1 93.69 68 THR B O 1
ATOM 5498 N N . ALA B 1 69 ? 22.078 -15.664 -6.414 1 91.69 69 ALA B N 1
ATOM 5499 C CA . ALA B 1 69 ? 20.688 -15.852 -6.816 1 91.69 69 ALA B CA 1
ATOM 5500 C C . ALA B 1 69 ? 20.578 -16.828 -7.984 1 91.69 69 ALA B C 1
ATOM 5502 O O . ALA B 1 69 ? 19.641 -17.625 -8.047 1 91.69 69 ALA B O 1
ATOM 5503 N N . ILE B 1 70 ? 21.547 -16.828 -8.867 1 90.75 70 ILE B N 1
ATOM 5504 C CA . ILE B 1 70 ? 21.5 -17.641 -10.07 1 90.75 70 ILE B CA 1
ATOM 5505 C C . ILE B 1 70 ? 22.062 -19.031 -9.773 1 90.75 70 ILE B C 1
ATOM 5507 O O . ILE B 1 70 ? 21.688 -20.016 -10.414 1 90.75 70 ILE B O 1
ATOM 5511 N N . SER B 1 71 ? 22.859 -19.125 -8.719 1 92.06 71 SER B N 1
ATOM 5512 C CA . SER B 1 71 ? 23.531 -20.391 -8.461 1 92.06 71 SER B CA 1
ATOM 5513 C C . SER B 1 71 ? 22.859 -21.172 -7.332 1 92.06 71 SER B C 1
ATOM 5515 O O . SER B 1 71 ? 22.094 -20.594 -6.555 1 92.06 71 SER B O 1
ATOM 5517 N N . SER B 1 72 ? 23 -22.453 -7.438 1 88.88 72 SER B N 1
ATOM 5518 C CA . SER B 1 72 ? 22.562 -23.344 -6.367 1 88.88 72 SER B CA 1
ATOM 5519 C C . SER B 1 72 ? 23.75 -23.969 -5.641 1 88.88 72 SER B C 1
ATOM 5521 O O . SER B 1 72 ? 24.906 -23.703 -5.984 1 88.88 72 SER B O 1
ATOM 5523 N N . GLN B 1 73 ? 23.469 -24.719 -4.594 1 87.56 73 GLN B N 1
ATOM 5524 C CA . GLN B 1 73 ? 24.516 -25.359 -3.82 1 87.56 73 GLN B CA 1
ATOM 5525 C C . GLN B 1 73 ? 25.375 -26.281 -4.703 1 87.56 73 GLN B C 1
ATOM 5527 O O . GLN B 1 73 ? 26.547 -26.484 -4.438 1 87.56 73 GLN B O 1
ATOM 5532 N N . TYR B 1 74 ? 24.781 -26.703 -5.848 1 85.31 74 TYR B N 1
ATOM 5533 C CA . TYR B 1 74 ? 25.438 -27.688 -6.699 1 85.31 74 TYR B CA 1
ATOM 5534 C C . TYR B 1 74 ? 26.25 -27 -7.801 1 85.31 74 TYR B C 1
ATOM 5536 O O . TYR B 1 74 ? 27.125 -27.625 -8.398 1 85.31 74 TYR B O 1
ATOM 5544 N N . THR B 1 75 ? 25.969 -25.719 -8.07 1 87.94 75 THR B N 1
ATOM 5545 C CA . THR B 1 75 ? 26.609 -25.094 -9.219 1 87.94 75 THR B CA 1
ATOM 5546 C C . THR B 1 75 ? 27.469 -23.906 -8.766 1 87.94 75 THR B C 1
ATOM 5548 O O . THR B 1 75 ? 28.156 -23.297 -9.578 1 87.94 75 THR B O 1
ATOM 5551 N N . PHE B 1 76 ? 27.484 -23.609 -7.508 1 91.75 76 PHE B N 1
ATOM 5552 C CA . PHE B 1 76 ? 28.156 -22.406 -7.016 1 91.75 76 PHE B CA 1
ATOM 5553 C C . PHE B 1 76 ? 29.672 -22.531 -7.191 1 91.75 76 PHE B C 1
ATOM 5555 O O . PHE B 1 76 ? 30.375 -21.516 -7.254 1 91.75 76 PHE B O 1
ATOM 5562 N N . TYR B 1 77 ? 30.219 -23.672 -7.363 1 88.25 77 TYR B N 1
ATOM 5563 C CA . TYR B 1 77 ? 31.656 -23.891 -7.48 1 88.25 77 TYR B CA 1
ATOM 5564 C C . TYR B 1 77 ? 32.188 -23.281 -8.766 1 88.25 77 TYR B C 1
ATOM 5566 O O . TYR B 1 77 ? 33.406 -23.016 -8.883 1 88.25 77 TYR B O 1
ATOM 5574 N N . GLU B 1 78 ? 31.312 -23 -9.773 1 87.5 78 GLU B N 1
ATOM 5575 C CA . GLU B 1 78 ? 31.766 -22.453 -11.055 1 87.5 78 GLU B CA 1
ATOM 5576 C C . GLU B 1 78 ? 32.094 -20.969 -10.938 1 87.5 78 GLU B C 1
ATOM 5578 O O . GLU B 1 78 ? 32.906 -20.453 -11.695 1 87.5 78 GLU B O 1
ATOM 5583 N N . VAL B 1 79 ? 31.5 -20.266 -10 1 90.81 79 VAL B N 1
ATOM 5584 C CA . VAL B 1 79 ? 31.656 -18.812 -9.93 1 90.81 79 VAL B CA 1
ATOM 5585 C C . VAL B 1 79 ? 32.281 -18.422 -8.594 1 90.81 79 VAL B C 1
ATOM 5587 O O . VAL B 1 79 ? 32.594 -17.25 -8.367 1 90.81 79 VAL B O 1
ATOM 5590 N N . GLU B 1 80 ? 32.594 -19.297 -7.727 1 90.06 80 GLU B N 1
ATOM 5591 C CA . GLU B 1 80 ? 33 -19.031 -6.352 1 90.06 80 GLU B CA 1
ATOM 5592 C C . GLU B 1 80 ? 34.344 -18.297 -6.312 1 90.06 80 GLU B C 1
ATOM 5594 O O . GLU B 1 80 ? 34.531 -17.359 -5.52 1 90.06 80 GLU B O 1
ATOM 5599 N N . ASP B 1 81 ? 35.25 -18.688 -7.152 1 90.69 81 ASP B N 1
ATOM 5600 C CA . ASP B 1 81 ? 36.594 -18.109 -7.094 1 90.69 81 ASP B CA 1
ATOM 5601 C C . ASP B 1 81 ? 36.562 -16.641 -7.516 1 90.69 81 ASP B C 1
ATOM 5603 O O . ASP B 1 81 ? 37.25 -15.812 -6.91 1 90.69 81 ASP B O 1
ATOM 5607 N N . TYR B 1 82 ? 35.812 -16.344 -8.461 1 92.25 82 TYR B N 1
ATOM 5608 C CA . TYR B 1 82 ? 35.719 -14.969 -8.93 1 92.25 82 TYR B CA 1
ATOM 5609 C C . TYR B 1 82 ? 35.031 -14.078 -7.891 1 92.25 82 TYR B C 1
ATOM 5611 O O . TYR B 1 82 ? 35.5 -12.961 -7.641 1 92.25 82 TYR B O 1
ATOM 5619 N N . THR B 1 83 ? 34 -14.578 -7.297 1 94 83 THR B N 1
ATOM 5620 C CA . THR B 1 83 ? 33.312 -13.781 -6.301 1 94 83 THR B CA 1
ATOM 5621 C C . THR B 1 83 ? 34.156 -13.602 -5.047 1 94 83 THR B C 1
ATOM 5623 O O . THR B 1 83 ? 34.125 -12.539 -4.426 1 94 83 THR B O 1
ATOM 5626 N N . ARG B 1 84 ? 34.938 -14.562 -4.656 1 94.69 84 ARG B N 1
ATOM 5627 C CA . ARG B 1 84 ? 35.812 -14.453 -3.498 1 94.69 84 ARG B CA 1
ATOM 5628 C C . ARG B 1 84 ? 36.906 -13.414 -3.74 1 94.69 84 ARG B C 1
ATOM 5630 O O . ARG B 1 84 ? 37.25 -12.641 -2.842 1 94.69 84 ARG B O 1
ATOM 5637 N N . LEU B 1 85 ? 37.344 -13.398 -4.93 1 94.38 85 LEU B N 1
ATOM 5638 C CA . LEU B 1 85 ? 38.438 -12.461 -5.254 1 94.38 85 LEU B CA 1
ATOM 5639 C C . LEU B 1 85 ? 37.938 -11.023 -5.215 1 94.38 85 LEU B C 1
ATOM 5641 O O . LEU B 1 85 ? 38.594 -10.141 -4.676 1 94.38 85 LEU B O 1
ATOM 5645 N N . VAL B 1 86 ? 36.844 -10.797 -5.789 1 94.94 86 VAL B N 1
ATOM 5646 C CA . VAL B 1 86 ? 36.281 -9.445 -5.809 1 94.94 86 VAL B CA 1
ATOM 5647 C C . VAL B 1 86 ? 35.938 -9 -4.383 1 94.94 86 VAL B C 1
ATOM 5649 O O . VAL B 1 86 ? 36.219 -7.863 -4 1 94.94 86 VAL B O 1
ATOM 5652 N N . SER B 1 87 ? 35.406 -9.93 -3.586 1 96.25 87 SER B N 1
ATOM 5653 C CA . SER B 1 87 ? 35.062 -9.594 -2.207 1 96.25 87 SER B CA 1
ATOM 5654 C C . SER B 1 87 ? 36.312 -9.367 -1.368 1 96.25 87 SER B C 1
ATOM 5656 O O . SER B 1 87 ? 36.312 -8.555 -0.443 1 96.25 87 SER B O 1
ATOM 5658 N N . THR B 1 88 ? 37.375 -10.062 -1.651 1 96.19 88 THR B N 1
ATOM 5659 C CA . THR B 1 88 ? 38.625 -9.852 -0.949 1 96.19 88 THR B CA 1
ATOM 5660 C C . THR B 1 88 ? 39.219 -8.477 -1.272 1 96.19 88 THR B C 1
ATOM 5662 O O . THR B 1 88 ? 39.719 -7.785 -0.387 1 96.19 88 THR B O 1
ATOM 5665 N N . ALA B 1 89 ? 39.062 -8.102 -2.521 1 95.31 89 ALA B N 1
ATOM 5666 C CA . ALA B 1 89 ? 39.531 -6.766 -2.908 1 95.31 89 ALA B CA 1
ATOM 5667 C C . ALA B 1 89 ? 38.688 -5.688 -2.213 1 95.31 89 ALA B C 1
ATOM 5669 O O . ALA B 1 89 ? 39.25 -4.664 -1.788 1 95.31 89 ALA B O 1
ATOM 5670 N N . CYS B 1 90 ? 37.469 -5.926 -2.119 1 95.12 90 CYS B N 1
ATOM 5671 C CA . CYS B 1 90 ? 36.594 -4.973 -1.448 1 95.12 90 CYS B CA 1
ATOM 5672 C C . CYS B 1 90 ? 36.938 -4.863 0.033 1 95.12 90 CYS B C 1
ATOM 5674 O O . CYS B 1 90 ? 37.062 -3.76 0.563 1 95.12 90 CYS B O 1
ATOM 5676 N N . ILE B 1 91 ? 37.062 -5.996 0.706 1 95.38 91 ILE B N 1
ATOM 5677 C CA . ILE B 1 91 ? 37.406 -5.996 2.125 1 95.38 91 ILE B CA 1
ATOM 5678 C C . ILE B 1 91 ? 38.781 -5.363 2.328 1 95.38 91 ILE B C 1
ATOM 5680 O O . ILE B 1 91 ? 39.031 -4.672 3.324 1 95.38 91 ILE B O 1
ATOM 5684 N N . GLY B 1 92 ? 39.688 -5.613 1.378 1 93.81 92 GLY B N 1
ATOM 5685 C CA . GLY B 1 92 ? 41 -4.973 1.454 1 93.81 92 GLY B CA 1
ATOM 5686 C C . GLY B 1 92 ? 40.906 -3.459 1.408 1 93.81 92 GLY B C 1
ATOM 5687 O O . GLY B 1 92 ? 41.562 -2.775 2.199 1 93.81 92 GLY B O 1
ATOM 5688 N N . LEU B 1 93 ? 40.125 -2.965 0.546 1 92.56 93 LEU B N 1
ATOM 5689 C CA . LEU B 1 93 ? 39.938 -1.521 0.44 1 92.56 93 LEU B CA 1
ATOM 5690 C C . LEU B 1 93 ? 39.25 -0.962 1.692 1 92.56 93 LEU B C 1
ATOM 5692 O O . LEU B 1 93 ? 39.625 0.122 2.16 1 92.56 93 LEU B O 1
ATOM 5696 N N . CYS B 1 94 ? 38.312 -1.683 2.17 1 91.81 94 CYS B N 1
ATOM 5697 C CA . CYS B 1 94 ? 37.625 -1.254 3.381 1 91.81 94 CYS B CA 1
ATOM 5698 C C . CYS B 1 94 ? 38.562 -1.288 4.582 1 91.81 94 CYS B C 1
ATOM 5700 O O . CYS B 1 94 ? 38.469 -0.427 5.461 1 91.81 94 CYS B O 1
ATOM 5702 N N . ALA B 1 95 ? 39.406 -2.264 4.602 1 92.25 95 ALA B N 1
ATOM 5703 C CA . ALA B 1 95 ? 40.375 -2.361 5.688 1 92.25 95 ALA B CA 1
ATOM 5704 C C . ALA B 1 95 ? 41.344 -1.2 5.645 1 92.25 95 ALA B C 1
ATOM 5706 O O . ALA B 1 95 ? 41.719 -0.659 6.688 1 92.25 95 ALA B O 1
ATOM 5707 N N . LEU B 1 96 ? 41.75 -0.839 4.473 1 89.38 96 LEU B N 1
ATOM 5708 C CA . LEU B 1 96 ? 42.656 0.298 4.324 1 89.38 96 LEU B CA 1
ATOM 5709 C C . LEU B 1 96 ? 42 1.583 4.805 1 89.38 96 LEU B C 1
ATOM 5711 O O . LEU B 1 96 ? 42.625 2.389 5.5 1 89.38 96 LEU B O 1
ATOM 5715 N N . GLU B 1 97 ? 40.781 1.797 4.43 1 88.19 97 GLU B N 1
ATOM 5716 C CA . GLU B 1 97 ? 40.062 2.979 4.875 1 88.19 97 GLU B CA 1
ATOM 5717 C C . GLU B 1 97 ? 39.906 3 6.395 1 88.19 97 GLU B C 1
ATOM 5719 O O . GLU B 1 97 ? 40.062 4.051 7.023 1 88.19 97 GLU B O 1
ATOM 5724 N N . LEU B 1 98 ? 39.531 1.83 6.934 1 86.19 98 LEU B N 1
ATOM 5725 C CA . LEU B 1 98 ? 39.375 1.746 8.383 1 86.19 98 LEU B CA 1
ATOM 5726 C C . LEU B 1 98 ? 40.688 1.962 9.102 1 86.19 98 LEU B C 1
ATOM 5728 O O . LEU B 1 98 ? 40.75 2.564 10.172 1 86.19 98 LEU B O 1
ATOM 5732 N N . PHE B 1 99 ? 41.75 1.492 8.531 1 86 99 PHE B N 1
ATOM 5733 C CA . PHE B 1 99 ? 43.094 1.683 9.109 1 86 99 PHE B CA 1
ATOM 5734 C C . PHE B 1 99 ? 43.438 3.162 9.156 1 86 99 PHE B C 1
ATOM 5736 O O . PHE B 1 99 ? 43.938 3.656 10.172 1 86 99 PHE B O 1
ATOM 5743 N N . VAL B 1 100 ? 43.156 3.812 8.109 1 81.62 100 VAL B N 1
ATOM 5744 C CA . VAL B 1 100 ? 43.438 5.242 8.055 1 81.62 100 VAL B CA 1
ATOM 5745 C C . VAL B 1 100 ? 42.562 5.98 9.07 1 81.62 100 VAL B C 1
ATOM 5747 O O . VAL B 1 100 ? 43.031 6.91 9.734 1 81.62 100 VAL B O 1
ATOM 5750 N N . ARG B 1 101 ? 41.375 5.535 9.273 1 81.56 101 ARG B N 1
ATOM 5751 C CA . ARG B 1 101 ? 40.469 6.18 10.203 1 81.56 101 ARG B CA 1
ATOM 5752 C C . ARG B 1 101 ? 40.906 5.949 11.648 1 81.56 101 ARG B C 1
ATOM 5754 O O . ARG B 1 101 ? 40.812 6.852 12.477 1 81.56 101 ARG B O 1
ATOM 5761 N N . VAL B 1 102 ? 41.375 4.754 11.891 1 80.5 102 VAL B N 1
ATOM 5762 C CA . VAL B 1 102 ? 41.781 4.426 13.25 1 80.5 102 VAL B CA 1
ATOM 5763 C C . VAL B 1 102 ? 43.062 5.191 13.602 1 80.5 102 VAL B C 1
ATOM 5765 O O . VAL B 1 102 ? 43.188 5.699 14.711 1 80.5 102 VAL B O 1
ATOM 5768 N N . VAL B 1 103 ? 43.906 5.332 12.648 1 77.81 103 VAL B N 1
ATOM 5769 C CA . VAL B 1 103 ? 45.188 6.008 12.891 1 77.81 103 VAL B CA 1
ATOM 5770 C C . VAL B 1 103 ? 44.969 7.508 13.07 1 77.81 103 VAL B C 1
ATOM 5772 O O . VAL B 1 103 ? 45.562 8.141 13.93 1 77.81 103 VAL B O 1
ATOM 5775 N N . LEU B 1 104 ? 43.969 7.969 12.312 1 73.25 104 LEU B N 1
ATOM 5776 C CA . LEU B 1 104 ? 43.781 9.414 12.344 1 73.25 104 LEU B CA 1
ATOM 5777 C C . LEU B 1 104 ? 42.906 9.812 13.516 1 73.25 104 LEU B C 1
ATOM 5779 O O . LEU B 1 104 ? 43.062 10.883 14.094 1 73.25 104 LEU B O 1
ATOM 5783 N N . LEU B 1 105 ? 41.875 9.023 13.883 1 73.94 105 LEU B N 1
ATOM 5784 C CA . LEU B 1 105 ? 40.906 9.406 14.922 1 73.94 105 LEU B CA 1
ATOM 5785 C C . LEU B 1 105 ? 41.344 8.836 16.266 1 73.94 105 LEU B C 1
ATOM 5787 O O . LEU B 1 105 ? 40.969 9.391 17.312 1 73.94 105 LEU B O 1
ATOM 5791 N N . GLY B 1 106 ? 42.156 7.832 16.344 1 68.88 106 GLY B N 1
ATOM 5792 C CA . GLY B 1 106 ? 42.656 7.207 17.562 1 68.88 106 GLY B CA 1
ATOM 5793 C C . GLY B 1 106 ? 41.531 6.863 18.531 1 68.88 106 GLY B C 1
ATOM 5794 O O . GLY B 1 106 ? 40.625 6.082 18.203 1 68.88 106 GLY B O 1
ATOM 5795 N N . ARG B 1 107 ? 41.375 7.543 19.641 1 66.38 107 ARG B N 1
ATOM 5796 C CA . ARG B 1 107 ? 40.438 7.266 20.75 1 66.38 107 ARG B CA 1
ATOM 5797 C C . ARG B 1 107 ? 39.062 7.82 20.453 1 66.38 107 ARG B C 1
ATOM 5799 O O . ARG B 1 107 ? 38.062 7.316 20.984 1 66.38 107 ARG B O 1
ATOM 5806 N N . LEU B 1 108 ? 38.938 8.773 19.562 1 68.12 108 LEU B N 1
ATOM 5807 C CA . LEU B 1 108 ? 37.656 9.406 19.266 1 68.12 108 LEU B CA 1
ATOM 5808 C C . LEU B 1 108 ? 36.75 8.461 18.469 1 68.12 108 LEU B C 1
ATOM 5810 O O . LEU B 1 108 ? 35.531 8.617 18.484 1 68.12 108 LEU B O 1
ATOM 5814 N N . MET B 1 109 ? 37.375 7.473 17.844 1 73.94 109 MET B N 1
ATOM 5815 C CA . MET B 1 109 ? 36.594 6.52 17.062 1 73.94 109 MET B CA 1
ATOM 5816 C C . MET B 1 109 ? 35.719 5.676 17.969 1 73.94 109 MET B C 1
ATOM 5818 O O . MET B 1 109 ? 34.594 5.32 17.594 1 73.94 109 MET B O 1
ATOM 5822 N N . TRP B 1 110 ? 36.125 5.488 19.188 1 73.94 110 TRP B N 1
ATOM 5823 C CA . TRP B 1 110 ? 35.406 4.594 20.094 1 73.94 110 TRP B CA 1
ATOM 5824 C C . TRP B 1 110 ? 34.344 5.34 20.875 1 73.94 110 TRP B C 1
ATOM 5826 O O . TRP B 1 110 ? 33.531 4.727 21.562 1 73.94 110 TRP B O 1
ATOM 5836 N N . SER B 1 111 ? 34.312 6.625 20.703 1 70.06 111 SER B N 1
ATOM 5837 C CA . SER B 1 111 ? 33.312 7.391 21.453 1 70.06 111 SER B CA 1
ATOM 5838 C C . SER B 1 111 ? 31.969 7.41 20.75 1 70.06 111 SER B C 1
ATOM 5840 O O . SER B 1 111 ? 30.938 7.57 21.375 1 70.06 111 SER B O 1
ATOM 5842 N N . SER B 1 112 ? 32 7.137 19.484 1 73.69 112 SER B N 1
ATOM 5843 C CA . SER B 1 112 ? 30.75 7.156 18.734 1 73.69 112 SER B CA 1
ATOM 5844 C C . SER B 1 112 ? 30.188 5.746 18.562 1 73.69 112 SER B C 1
ATOM 5846 O O . SER B 1 112 ? 30.922 4.824 18.188 1 73.69 112 SER B O 1
ATOM 5848 N N . ALA B 1 113 ? 28.969 5.531 19.031 1 79.75 113 ALA B N 1
ATOM 5849 C CA . ALA B 1 113 ? 28.312 4.238 18.875 1 79.75 113 ALA B CA 1
ATOM 5850 C C . ALA B 1 113 ? 28.219 3.834 17.406 1 79.75 113 ALA B C 1
ATOM 5852 O O . ALA B 1 113 ? 28.375 2.656 17.078 1 79.75 113 ALA B O 1
ATOM 5853 N N . ALA B 1 114 ? 28.047 4.777 16.547 1 81.38 114 ALA B N 1
ATOM 5854 C CA . ALA B 1 114 ? 27.922 4.477 15.125 1 81.38 114 ALA B CA 1
ATOM 5855 C C . ALA B 1 114 ? 29.25 3.963 14.555 1 81.38 114 ALA B C 1
ATOM 5857 O O . ALA B 1 114 ? 29.25 3.062 13.711 1 81.38 114 ALA B O 1
ATOM 5858 N N . ALA B 1 115 ? 30.266 4.48 15.047 1 82.75 115 ALA B N 1
ATOM 5859 C CA . ALA B 1 115 ? 31.578 4.035 14.578 1 82.75 115 ALA B CA 1
ATOM 5860 C C . ALA B 1 115 ? 31.891 2.629 15.078 1 82.75 115 ALA B C 1
ATOM 5862 O O . ALA B 1 115 ? 32.5 1.827 14.359 1 82.75 115 ALA B O 1
ATOM 5863 N N . ARG B 1 116 ? 31.531 2.285 16.297 1 88.25 116 ARG B N 1
ATOM 5864 C CA . ARG B 1 116 ? 31.734 0.938 16.828 1 88.25 116 ARG B CA 1
ATOM 5865 C C . ARG B 1 116 ? 30.938 -0.085 16.031 1 88.25 116 ARG B C 1
ATOM 5867 O O . ARG B 1 116 ? 31.438 -1.166 15.711 1 88.25 116 ARG B O 1
ATOM 5874 N N . TRP B 1 117 ? 29.75 0.329 15.664 1 89.81 117 TRP B N 1
ATOM 5875 C CA . TRP B 1 117 ? 28.906 -0.586 14.898 1 89.81 117 TRP B CA 1
ATOM 5876 C C . TRP B 1 117 ? 29.453 -0.76 13.484 1 89.81 117 TRP B C 1
ATOM 5878 O O . TRP B 1 117 ? 29.328 -1.838 12.898 1 89.81 117 TRP B O 1
ATOM 5888 N N . ASP B 1 118 ? 29.938 0.293 12.922 1 90.19 118 ASP B N 1
ATOM 5889 C CA . ASP B 1 118 ? 30.594 0.173 11.625 1 90.19 118 ASP B CA 1
ATOM 5890 C C . ASP B 1 118 ? 31.781 -0.787 11.688 1 90.19 118 ASP B C 1
ATOM 5892 O O . ASP B 1 118 ? 31.969 -1.605 10.781 1 90.19 118 ASP B O 1
ATOM 5896 N N . MET B 1 119 ? 32.531 -0.75 12.773 1 90.44 119 MET B N 1
ATOM 5897 C CA . MET B 1 119 ? 33.656 -1.669 12.953 1 90.44 119 MET B CA 1
ATOM 5898 C C . MET B 1 119 ? 33.156 -3.102 13.125 1 90.44 119 MET B C 1
ATOM 5900 O O . MET B 1 119 ? 33.75 -4.035 12.586 1 90.44 119 MET B O 1
ATOM 5904 N N . PHE B 1 120 ? 32.094 -3.199 13.828 1 92.5 120 PHE B N 1
ATOM 5905 C CA . PHE B 1 120 ? 31.516 -4.523 14 1 92.5 120 PHE B CA 1
ATOM 5906 C C . PHE B 1 120 ? 31.062 -5.086 12.656 1 92.5 120 PHE B C 1
ATOM 5908 O O . PHE B 1 120 ? 31.266 -6.27 12.375 1 92.5 120 PHE B O 1
ATOM 5915 N N . ALA B 1 121 ? 30.438 -4.289 11.828 1 93.88 121 ALA B N 1
ATOM 5916 C CA . ALA B 1 121 ? 29.984 -4.734 10.516 1 93.88 121 ALA B CA 1
ATOM 5917 C C . ALA B 1 121 ? 31.172 -5.137 9.633 1 93.88 121 ALA B C 1
ATOM 5919 O O . ALA B 1 121 ? 31.078 -6.09 8.859 1 93.88 121 ALA B O 1
ATOM 5920 N N . PHE B 1 122 ? 32.25 -4.445 9.758 1 94.12 122 PHE B N 1
ATOM 5921 C CA . PHE B 1 122 ? 33.438 -4.789 8.992 1 94.12 122 PHE B CA 1
ATOM 5922 C C . PHE B 1 122 ? 34.031 -6.121 9.461 1 94.12 122 PHE B C 1
ATOM 5924 O O . PHE B 1 122 ? 34.406 -6.965 8.648 1 94.12 122 PHE B O 1
ATOM 5931 N N . VAL B 1 123 ? 34.031 -6.285 10.773 1 94.5 123 VAL B N 1
ATOM 5932 C CA . VAL B 1 123 ? 34.562 -7.531 11.32 1 94.5 123 VAL B CA 1
ATOM 5933 C C . VAL B 1 123 ? 33.688 -8.695 10.898 1 94.5 123 VAL B C 1
ATOM 5935 O O . VAL B 1 123 ? 34.188 -9.781 10.586 1 94.5 123 VAL B O 1
ATOM 5938 N N . LEU B 1 124 ? 32.438 -8.445 10.914 1 95.69 124 LEU B N 1
ATOM 5939 C CA . LEU B 1 124 ? 31.5 -9.484 10.477 1 95.69 124 LEU B CA 1
ATOM 5940 C C . LEU B 1 124 ? 31.703 -9.812 9.008 1 95.69 124 LEU B C 1
ATOM 5942 O O . LEU B 1 124 ? 31.688 -10.984 8.625 1 95.69 124 LEU B O 1
ATOM 5946 N N . MET B 1 125 ? 31.906 -8.82 8.211 1 96.44 125 MET B N 1
ATOM 5947 C CA . MET B 1 125 ? 32.188 -9.031 6.793 1 96.44 125 MET B CA 1
ATOM 5948 C C . MET B 1 125 ? 33.469 -9.812 6.59 1 96.44 125 MET B C 1
ATOM 5950 O O . MET B 1 125 ? 33.5 -10.75 5.789 1 96.44 125 MET B O 1
ATOM 5954 N N . ALA B 1 126 ? 34.438 -9.453 7.312 1 95.81 126 ALA B N 1
ATOM 5955 C CA . ALA B 1 126 ? 35.719 -10.125 7.207 1 95.81 126 ALA B CA 1
ATOM 5956 C C . ALA B 1 126 ? 35.656 -11.562 7.723 1 95.81 126 ALA B C 1
ATOM 5958 O O . ALA B 1 126 ? 36.219 -12.477 7.133 1 95.81 126 ALA B O 1
ATOM 5959 N N . ALA B 1 127 ? 34.969 -11.742 8.781 1 96.44 127 ALA B N 1
ATOM 5960 C CA . ALA B 1 127 ? 34.812 -13.078 9.336 1 96.44 127 ALA B CA 1
ATOM 5961 C C . ALA B 1 127 ? 34.031 -13.984 8.375 1 96.44 127 ALA B C 1
ATOM 5963 O O . ALA B 1 127 ? 34.406 -15.156 8.195 1 96.44 127 ALA B O 1
ATOM 5964 N N . LEU B 1 128 ? 33.062 -13.477 7.77 1 96.81 128 LEU B N 1
ATOM 5965 C CA . LEU B 1 128 ? 32.25 -14.273 6.848 1 96.81 128 LEU B CA 1
ATOM 5966 C C . LEU B 1 128 ? 33.062 -14.586 5.578 1 96.81 128 LEU B C 1
ATOM 5968 O O . LEU B 1 128 ? 32.906 -15.664 4.996 1 96.81 128 LEU B O 1
ATOM 5972 N N . LEU B 1 129 ? 33.844 -13.641 5.137 1 96.25 129 LEU B N 1
ATOM 5973 C CA . LEU B 1 129 ? 34.719 -13.938 4.016 1 96.25 129 LEU B CA 1
ATOM 5974 C C . LEU B 1 129 ? 35.75 -15 4.402 1 96.25 129 LEU B C 1
ATOM 5976 O O . LEU B 1 129 ? 36.062 -15.875 3.598 1 96.25 129 LEU B O 1
ATOM 5980 N N . GLY B 1 130 ? 36.25 -14.914 5.625 1 94.75 130 GLY B N 1
ATOM 5981 C CA . GLY B 1 130 ? 37.125 -15.961 6.117 1 94.75 130 GLY B CA 1
ATOM 5982 C C . GLY B 1 130 ? 36.5 -17.328 6.125 1 94.75 130 GLY B C 1
ATOM 5983 O O . GLY B 1 130 ? 37.125 -18.328 5.773 1 94.75 130 GLY B O 1
ATOM 5984 N N . CYS B 1 131 ? 35.25 -17.312 6.457 1 94.56 131 CYS B N 1
ATOM 5985 C CA . CYS B 1 131 ? 34.5 -18.562 6.445 1 94.56 131 CYS B CA 1
ATOM 5986 C C . CYS B 1 131 ? 34.344 -19.094 5.023 1 94.56 131 CYS B C 1
ATOM 5988 O O . CYS B 1 131 ? 34.312 -20.297 4.801 1 94.56 131 CYS B O 1
ATOM 5990 N N . ARG B 1 132 ? 34.188 -18.234 4.09 1 95.31 132 ARG B N 1
ATOM 5991 C CA . ARG B 1 132 ? 34.094 -18.656 2.693 1 95.31 132 ARG B CA 1
ATOM 5992 C C . ARG B 1 132 ? 35.406 -19.328 2.23 1 95.31 132 ARG B C 1
ATOM 5994 O O . ARG B 1 132 ? 35.344 -20.297 1.482 1 95.31 132 ARG B O 1
ATOM 6001 N N . TYR B 1 133 ? 36.531 -18.75 2.693 1 93.81 133 TYR B N 1
ATOM 6002 C CA . TYR B 1 133 ? 37.812 -19.359 2.342 1 93.81 133 TYR B CA 1
ATOM 6003 C C . TYR B 1 133 ? 38.031 -20.672 3.094 1 93.81 133 TYR B C 1
ATOM 6005 O O . TYR B 1 133 ? 38.625 -21.609 2.559 1 93.81 133 TYR B O 1
ATOM 6013 N N . TRP B 1 134 ? 37.469 -20.797 4.332 1 91.44 134 TRP B N 1
ATOM 6014 C CA . TRP B 1 134 ? 37.594 -22 5.145 1 91.44 134 TRP B CA 1
ATOM 6015 C C . TRP B 1 134 ? 36.781 -23.141 4.562 1 91.44 134 TRP B C 1
ATOM 6017 O O . TRP B 1 134 ? 37.281 -24.281 4.453 1 91.44 134 TRP B O 1
ATOM 6027 N N . LYS B 1 135 ? 35.594 -22.828 4.184 1 89.94 135 LYS B N 1
ATOM 6028 C CA . LYS B 1 135 ? 34.688 -23.844 3.615 1 89.94 135 LYS B CA 1
ATOM 6029 C C . LYS B 1 135 ? 34.5 -23.625 2.115 1 89.94 135 LYS B C 1
ATOM 6031 O O . LYS B 1 135 ? 33.375 -23.625 1.621 1 89.94 135 LYS B O 1
ATOM 6036 N N . LYS B 1 136 ? 35.594 -23.594 1.476 1 88.5 136 LYS B N 1
ATOM 6037 C CA . LYS B 1 136 ? 35.594 -23.391 0.031 1 88.5 136 LYS B CA 1
ATOM 6038 C C . LYS B 1 136 ? 35 -24.594 -0.696 1 88.5 136 LYS B C 1
ATOM 6040 O O . LYS B 1 136 ? 35.281 -25.734 -0.323 1 88.5 136 LYS B O 1
ATOM 6045 N N . ASP B 1 137 ? 34.062 -24.203 -1.649 1 85 137 ASP B N 1
ATOM 6046 C CA . ASP B 1 137 ? 33.438 -25.266 -2.451 1 85 137 ASP B CA 1
ATOM 6047 C C . ASP B 1 137 ? 34.469 -25.875 -3.422 1 85 137 ASP B C 1
ATOM 6049 O O . ASP B 1 137 ? 35.219 -25.156 -4.059 1 85 137 ASP B O 1
ATOM 6053 N N . ASN B 1 138 ? 34.719 -27.188 -3.191 1 79.44 138 ASN B N 1
ATOM 6054 C CA . ASN B 1 138 ? 35.594 -27.938 -4.109 1 79.44 138 ASN B CA 1
ATOM 6055 C C . ASN B 1 138 ? 34.875 -29.203 -4.613 1 79.44 138 ASN B C 1
ATOM 6057 O O . ASN B 1 138 ? 34.469 -30.047 -3.82 1 79.44 138 ASN B O 1
ATOM 6061 N N . ARG B 1 139 ? 34.688 -29.25 -5.906 1 78.62 139 ARG B N 1
ATOM 6062 C CA . ARG B 1 139 ? 34.031 -30.391 -6.531 1 78.62 139 ARG B CA 1
ATOM 6063 C C . ARG B 1 139 ? 34.688 -31.703 -6.156 1 78.62 139 ARG B C 1
ATOM 6065 O O . ARG B 1 139 ? 34.031 -32.719 -6.043 1 78.62 139 ARG B O 1
ATOM 6072 N N . ASN B 1 140 ? 36 -31.531 -5.91 1 76.56 140 ASN B N 1
ATOM 6073 C CA . ASN B 1 140 ? 36.75 -32.75 -5.645 1 76.56 140 ASN B CA 1
ATOM 6074 C C . ASN B 1 140 ? 36.5 -33.281 -4.23 1 76.56 140 ASN B C 1
ATOM 6076 O O . ASN B 1 140 ? 36.75 -34.438 -3.941 1 76.56 140 ASN B O 1
ATOM 6080 N N . ASN B 1 141 ? 35.969 -32.469 -3.344 1 77.5 141 ASN B N 1
ATOM 6081 C CA . ASN B 1 141 ? 35.75 -32.906 -1.964 1 77.5 141 ASN B CA 1
ATOM 6082 C C . ASN B 1 141 ? 34.25 -33.031 -1.667 1 77.5 141 ASN B C 1
ATOM 6084 O O . ASN B 1 141 ? 33.812 -32.781 -0.542 1 77.5 141 ASN B O 1
ATOM 6088 N N . TRP B 1 142 ? 33.5 -33.406 -2.703 1 81.88 142 TRP B N 1
ATOM 6089 C CA . TRP B 1 142 ? 32.062 -33.562 -2.492 1 81.88 142 TRP B CA 1
ATOM 6090 C C . TRP B 1 142 ? 31.75 -34.812 -1.688 1 81.88 142 TRP B C 1
ATOM 6092 O O . TRP B 1 142 ? 32.156 -35.938 -2.066 1 81.88 142 TRP B O 1
ATOM 6102 N N . HIS B 1 143 ? 31.281 -34.594 -0.484 1 82.38 143 HIS B N 1
ATOM 6103 C CA . HIS B 1 143 ? 30.734 -35.719 0.28 1 82.38 143 HIS B CA 1
ATOM 6104 C C . HIS B 1 143 ? 29.203 -35.75 0.189 1 82.38 143 HIS B C 1
ATOM 6106 O O . HIS B 1 143 ? 28.531 -34.812 0.656 1 82.38 143 HIS B O 1
ATOM 6112 N N . ILE B 1 144 ? 28.719 -36.719 -0.579 1 85.56 144 ILE B N 1
ATOM 6113 C CA . ILE B 1 144 ? 27.281 -36.844 -0.791 1 85.56 144 ILE B CA 1
ATOM 6114 C C . ILE B 1 144 ? 26.672 -37.812 0.238 1 85.56 144 ILE B C 1
ATOM 6116 O O . ILE B 1 144 ? 27.125 -38.938 0.365 1 85.56 144 ILE B O 1
ATOM 6120 N N . THR B 1 145 ? 25.859 -37.281 1.086 1 82.94 145 THR B N 1
ATOM 6121 C CA . THR B 1 145 ? 25.172 -38.125 2.061 1 82.94 145 THR B CA 1
ATOM 6122 C C . THR B 1 145 ? 23.688 -38.188 1.736 1 82.94 145 THR B C 1
ATOM 6124 O O . THR B 1 145 ? 23.094 -37.25 1.224 1 82.94 145 THR B O 1
ATOM 6127 N N . ILE B 1 146 ? 23.094 -39.375 1.862 1 82.38 146 ILE B N 1
ATOM 6128 C CA . ILE B 1 146 ? 21.656 -39.562 1.671 1 82.38 146 ILE B CA 1
ATOM 6129 C C . ILE B 1 146 ? 20.906 -39.094 2.902 1 82.38 146 ILE B C 1
ATOM 6131 O O . ILE B 1 146 ? 21.188 -39.5 4.023 1 82.38 146 ILE B O 1
ATOM 6135 N N . ASN B 1 147 ? 20.297 -37.969 2.678 1 78.88 147 ASN B N 1
ATOM 6136 C CA . ASN B 1 147 ? 19.484 -37.375 3.756 1 78.88 147 ASN B CA 1
ATOM 6137 C C . ASN B 1 147 ? 18.016 -37.781 3.615 1 78.88 147 ASN B C 1
ATOM 6139 O O . ASN B 1 147 ? 17.172 -36.906 3.359 1 78.88 147 ASN B O 1
ATOM 6143 N N . GLY B 1 148 ? 17.625 -38.938 3.738 1 74.56 148 GLY B N 1
ATOM 6144 C CA . GLY B 1 148 ? 16.25 -39.406 3.709 1 74.56 148 GLY B CA 1
ATOM 6145 C C . GLY B 1 148 ? 15.695 -39.531 2.305 1 74.56 148 GLY B C 1
ATOM 6146 O O . GLY B 1 148 ? 16.438 -39.719 1.345 1 74.56 148 GLY B O 1
ATOM 6147 N N . LYS B 1 149 ? 14.359 -39.656 2.119 1 70.75 149 LYS B N 1
ATOM 6148 C CA . LYS B 1 149 ? 13.664 -39.812 0.843 1 70.75 149 LYS B CA 1
ATOM 6149 C C . LYS B 1 149 ? 12.922 -38.531 0.464 1 70.75 149 LYS B C 1
ATOM 6151 O O . LYS B 1 149 ? 12.516 -37.781 1.337 1 70.75 149 LYS B O 1
ATOM 6156 N N . GLU B 1 150 ? 13.07 -38.219 -0.742 1 71.44 150 GLU B N 1
ATOM 6157 C CA . GLU B 1 150 ? 12.281 -37.094 -1.229 1 71.44 150 GLU B CA 1
ATOM 6158 C C . GLU B 1 150 ? 10.789 -37.312 -0.962 1 71.44 150 GLU B C 1
ATOM 6160 O O . GLU B 1 150 ? 10.398 -38.344 -0.45 1 71.44 150 GLU B O 1
ATOM 6165 N N . LYS B 1 151 ? 9.977 -36.375 -1.055 1 63.41 151 LYS B N 1
ATOM 6166 C CA . LYS B 1 151 ? 8.555 -36.438 -0.738 1 63.41 151 LYS B CA 1
ATOM 6167 C C . LYS B 1 151 ? 7.867 -37.531 -1.555 1 63.41 151 LYS B C 1
ATOM 6169 O O . LYS B 1 151 ? 6.836 -38.062 -1.141 1 63.41 151 LYS B O 1
ATOM 6174 N N . ASP B 1 152 ? 8.523 -38 -2.68 1 61.47 152 ASP B N 1
ATOM 6175 C CA . ASP B 1 152 ? 7.965 -39.094 -3.484 1 61.47 152 ASP B CA 1
ATOM 6176 C C . ASP B 1 152 ? 8.305 -40.469 -2.881 1 61.47 152 ASP B C 1
ATOM 6178 O O . ASP B 1 152 ? 7.715 -41.469 -3.254 1 61.47 152 ASP B O 1
ATOM 6182 N N . GLN B 1 153 ? 9.094 -40.5 -1.787 1 61.56 153 GLN B N 1
ATOM 6183 C CA . GLN B 1 153 ? 9.484 -41.688 -1.019 1 61.56 153 GLN B CA 1
ATOM 6184 C C . GLN B 1 153 ? 10.25 -42.688 -1.887 1 61.56 153 GLN B C 1
ATOM 6186 O O . GLN B 1 153 ? 10.68 -43.719 -1.405 1 61.56 153 GLN B O 1
ATOM 6191 N N . PHE B 1 154 ? 10.445 -42.344 -3.227 1 64.19 154 PHE B N 1
ATOM 6192 C CA . PHE B 1 154 ? 11.148 -43.281 -4.098 1 64.19 154 PHE B CA 1
ATOM 6193 C C . PHE B 1 154 ? 12.578 -42.812 -4.359 1 64.19 154 PHE B C 1
ATOM 6195 O O . PHE B 1 154 ? 13.492 -43.625 -4.496 1 64.19 154 PHE B O 1
ATOM 6202 N N . HIS B 1 155 ? 12.625 -41.5 -4.32 1 69.19 155 HIS B N 1
ATOM 6203 C CA . HIS B 1 155 ? 13.938 -40.969 -4.652 1 69.19 155 HIS B CA 1
ATOM 6204 C C . HIS B 1 155 ? 14.656 -40.469 -3.404 1 69.19 155 HIS B C 1
ATOM 6206 O O . HIS B 1 155 ? 14.016 -39.969 -2.477 1 69.19 155 HIS B O 1
ATOM 6212 N N . ASP B 1 156 ? 15.875 -40.75 -3.389 1 73.94 156 ASP B N 1
ATOM 6213 C CA . ASP B 1 156 ? 16.688 -40.312 -2.26 1 73.94 156 ASP B CA 1
ATOM 6214 C C . ASP B 1 156 ? 16.969 -38.812 -2.316 1 73.94 156 ASP B C 1
ATOM 6216 O O . ASP B 1 156 ? 17.078 -38.25 -3.4 1 73.94 156 ASP B O 1
ATOM 6220 N N . LYS B 1 157 ? 16.938 -38.312 -1.114 1 78.38 157 LYS B N 1
ATOM 6221 C CA . LYS B 1 157 ? 17.359 -36.906 -0.982 1 78.38 157 LYS B CA 1
ATOM 6222 C C . LYS B 1 157 ? 18.844 -36.812 -0.626 1 78.38 157 LYS B C 1
ATOM 6224 O O . LYS B 1 157 ? 19.297 -37.469 0.311 1 78.38 157 LYS B O 1
ATOM 6229 N N . TYR B 1 158 ? 19.5 -36.094 -1.503 1 79.81 158 TYR B N 1
ATOM 6230 C CA . TYR B 1 158 ? 20.953 -36 -1.318 1 79.81 158 TYR B CA 1
ATOM 6231 C C . TYR B 1 158 ? 21.344 -34.688 -0.676 1 79.81 158 TYR B C 1
ATOM 6233 O O . TYR B 1 158 ? 20.719 -33.656 -0.95 1 79.81 158 TYR B O 1
ATOM 6241 N N . LYS B 1 159 ? 22.172 -34.781 0.325 1 81.69 159 LYS B N 1
ATOM 6242 C CA . LYS B 1 159 ? 22.766 -33.594 0.939 1 81.69 159 LYS B CA 1
ATOM 6243 C C . LYS B 1 159 ? 24.266 -33.531 0.657 1 81.69 159 LYS B C 1
ATOM 6245 O O . LYS B 1 159 ? 24.953 -34.562 0.684 1 81.69 159 LYS B O 1
ATOM 6250 N N . ILE B 1 160 ? 24.688 -32.375 0.255 1 83.44 160 ILE B N 1
ATOM 6251 C CA . ILE B 1 160 ? 26.109 -32.188 -0.009 1 83.44 160 ILE B CA 1
ATOM 6252 C C . ILE B 1 160 ? 26.734 -31.297 1.074 1 83.44 160 ILE B C 1
ATOM 6254 O O . ILE B 1 160 ? 26.031 -30.516 1.729 1 83.44 160 ILE B O 1
ATOM 6258 N N . ASN B 1 161 ? 27.984 -31.484 1.314 1 81.81 161 ASN B N 1
ATOM 6259 C CA . ASN B 1 161 ? 28.703 -30.75 2.357 1 81.81 161 ASN B CA 1
ATOM 6260 C C . ASN B 1 161 ? 29.094 -29.344 1.889 1 81.81 161 ASN B C 1
ATOM 6262 O O . ASN B 1 161 ? 29.703 -28.578 2.645 1 81.81 161 ASN B O 1
ATOM 6266 N N . GLN B 1 162 ? 28.703 -28.938 0.727 1 85.88 162 GLN B N 1
ATOM 6267 C CA . GLN B 1 162 ? 29.078 -27.609 0.243 1 85.88 162 GLN B CA 1
ATOM 6268 C C . GLN B 1 162 ? 28.141 -26.547 0.807 1 85.88 162 GLN B C 1
ATOM 6270 O O . GLN B 1 162 ? 26.953 -26.516 0.491 1 85.88 162 GLN B O 1
ATOM 6275 N N . ILE B 1 163 ? 28.734 -25.672 1.754 1 89.25 163 ILE B N 1
ATOM 6276 C CA . ILE B 1 163 ? 27.906 -24.688 2.439 1 89.25 163 ILE B CA 1
ATOM 6277 C C . ILE B 1 163 ? 28.406 -23.281 2.139 1 89.25 163 ILE B C 1
ATOM 6279 O O . ILE B 1 163 ? 28.016 -22.312 2.791 1 89.25 163 ILE B O 1
ATOM 6283 N N . GLU B 1 164 ? 29.266 -23.078 1.173 1 93.69 164 GLU B N 1
ATOM 6284 C CA . GLU B 1 164 ? 29.844 -21.766 0.876 1 93.69 164 GLU B CA 1
ATOM 6285 C C . GLU B 1 164 ? 28.75 -20.797 0.407 1 93.69 164 GLU B C 1
ATOM 6287 O O . GLU B 1 164 ? 28.828 -19.609 0.682 1 93.69 164 GLU B O 1
ATOM 6292 N N . LEU B 1 165 ? 27.781 -21.344 -0.324 1 93.31 165 LEU B N 1
ATOM 6293 C CA . LEU B 1 165 ? 26.703 -20.516 -0.854 1 93.31 165 LEU B CA 1
ATOM 6294 C C . LEU B 1 165 ? 25.969 -19.797 0.271 1 93.31 165 LEU B C 1
ATOM 6296 O O . LEU B 1 165 ? 25.609 -18.625 0.128 1 93.31 165 LEU B O 1
ATOM 6300 N N . TYR B 1 166 ? 25.828 -20.422 1.441 1 93.69 166 TYR B N 1
ATOM 6301 C CA . TYR B 1 166 ? 25.141 -19.812 2.568 1 93.69 166 TYR B CA 1
ATOM 6302 C C . TYR B 1 166 ? 25.984 -18.734 3.221 1 93.69 166 TYR B C 1
ATOM 6304 O O . TYR B 1 166 ? 25.469 -17.719 3.684 1 93.69 166 TYR B O 1
ATOM 6312 N N . PHE B 1 167 ? 27.25 -18.906 3.184 1 94.88 167 PHE B N 1
ATOM 6313 C CA . PHE B 1 167 ? 28.141 -17.891 3.715 1 94.88 167 PHE B CA 1
ATOM 6314 C C . PHE B 1 167 ? 28.203 -16.688 2.777 1 94.88 167 PHE B C 1
ATOM 6316 O O . PHE B 1 167 ? 28.359 -15.547 3.229 1 94.88 167 PHE B O 1
ATOM 6323 N N . ALA B 1 168 ? 28.141 -16.984 1.521 1 94.88 168 ALA B N 1
ATOM 6324 C CA . ALA B 1 168 ? 28.109 -15.891 0.561 1 94.88 168 ALA B CA 1
ATOM 6325 C C . ALA B 1 168 ? 26.859 -15.047 0.736 1 94.88 168 ALA B C 1
ATOM 6327 O O . ALA B 1 168 ? 26.906 -13.812 0.623 1 94.88 168 ALA B O 1
ATOM 6328 N N . ALA B 1 169 ? 25.75 -15.719 1.012 1 94.94 169 ALA B N 1
ATOM 6329 C CA . ALA B 1 169 ? 24.516 -15 1.261 1 94.94 169 ALA B CA 1
ATOM 6330 C C . ALA B 1 169 ? 24.594 -14.188 2.553 1 94.94 169 ALA B C 1
ATOM 6332 O O . ALA B 1 169 ? 24.156 -13.039 2.604 1 94.94 169 ALA B O 1
ATOM 6333 N N . ALA B 1 170 ? 25.156 -14.781 3.543 1 95.38 170 ALA B N 1
ATOM 6334 C CA . ALA B 1 170 ? 25.328 -14.07 4.805 1 95.38 170 ALA B CA 1
ATOM 6335 C C . ALA B 1 170 ? 26.281 -12.891 4.641 1 95.38 170 ALA B C 1
ATOM 6337 O O . ALA B 1 170 ? 26.109 -11.852 5.281 1 95.38 170 ALA B O 1
ATOM 6338 N N . TYR B 1 171 ? 27.281 -13.055 3.783 1 96.44 171 TYR B N 1
ATOM 6339 C CA . TYR B 1 171 ? 28.203 -11.969 3.467 1 96.44 171 TYR B CA 1
ATOM 6340 C C . TYR B 1 171 ? 27.469 -10.797 2.836 1 96.44 171 TYR B C 1
ATOM 6342 O O . TYR B 1 171 ? 27.75 -9.641 3.135 1 96.44 171 TYR B O 1
ATOM 6350 N N . CYS B 1 172 ? 26.562 -11.117 1.947 1 94.31 172 CYS B N 1
ATOM 6351 C CA . CYS B 1 172 ? 25.766 -10.055 1.336 1 94.31 172 CYS B CA 1
ATOM 6352 C C . CYS B 1 172 ? 25 -9.273 2.395 1 94.31 172 CYS B C 1
ATOM 6354 O O . CYS B 1 172 ? 24.891 -8.047 2.309 1 94.31 172 CYS B O 1
ATOM 6356 N N . PHE B 1 173 ? 24.516 -9.953 3.371 1 94.31 173 PHE B N 1
ATOM 6357 C CA . PHE B 1 173 ? 23.812 -9.289 4.461 1 94.31 173 PHE B CA 1
ATOM 6358 C C . PHE B 1 173 ? 24.75 -8.391 5.246 1 94.31 173 PHE B C 1
ATOM 6360 O O . PHE B 1 173 ? 24.406 -7.25 5.574 1 94.31 173 PHE B O 1
ATOM 6367 N N . ALA B 1 174 ? 25.891 -8.875 5.5 1 95.25 174 ALA B N 1
ATOM 6368 C CA . ALA B 1 174 ? 26.875 -8.094 6.242 1 95.25 174 ALA B CA 1
ATOM 6369 C C . ALA B 1 174 ? 27.328 -6.875 5.445 1 95.25 174 ALA B C 1
ATOM 6371 O O . ALA B 1 174 ? 27.531 -5.797 6.008 1 95.25 174 ALA B O 1
ATOM 6372 N N . ALA B 1 175 ? 27.5 -7.074 4.176 1 95.12 175 ALA B N 1
ATOM 6373 C CA . ALA B 1 175 ? 27.875 -5.953 3.314 1 95.12 175 ALA B CA 1
ATOM 6374 C C . ALA B 1 175 ? 26.797 -4.879 3.318 1 95.12 175 ALA B C 1
ATOM 6376 O O . ALA B 1 175 ? 27.094 -3.684 3.338 1 95.12 175 ALA B O 1
ATOM 6377 N N . ALA B 1 176 ? 25.578 -5.309 3.309 1 94.88 176 ALA B N 1
ATOM 6378 C CA . ALA B 1 176 ? 24.469 -4.363 3.373 1 94.88 176 ALA B CA 1
ATOM 6379 C C . ALA B 1 176 ? 24.469 -3.621 4.707 1 94.88 176 ALA B C 1
ATOM 6381 O O . ALA B 1 176 ? 24.234 -2.408 4.746 1 94.88 176 ALA B O 1
ATOM 6382 N N . LEU B 1 177 ? 24.719 -4.328 5.711 1 92.88 177 LEU B N 1
ATOM 6383 C CA . LEU B 1 177 ? 24.766 -3.725 7.039 1 92.88 177 LEU B CA 1
ATOM 6384 C C . LEU B 1 177 ? 25.875 -2.676 7.113 1 92.88 177 LEU B C 1
ATOM 6386 O O . LEU B 1 177 ? 25.656 -1.584 7.648 1 92.88 177 LEU B O 1
ATOM 6390 N N . ARG B 1 178 ? 26.922 -2.969 6.562 1 94 178 ARG B N 1
ATOM 6391 C CA . ARG B 1 178 ? 28.031 -2.016 6.602 1 94 178 ARG B CA 1
ATOM 6392 C C . ARG B 1 178 ? 27.734 -0.798 5.734 1 94 178 ARG B C 1
ATOM 6394 O O . ARG B 1 178 ? 28.109 0.324 6.078 1 94 178 ARG B O 1
ATOM 6401 N N . PHE B 1 179 ? 27.156 -1.057 4.621 1 92.31 179 PHE B N 1
ATOM 6402 C CA . PHE B 1 179 ? 26.766 0.048 3.748 1 92.31 179 PHE B CA 1
ATOM 6403 C C . PHE B 1 179 ? 25.938 1.073 4.5 1 92.31 179 PHE B C 1
ATOM 6405 O O . PHE B 1 179 ? 26.188 2.277 4.406 1 92.31 179 PHE B O 1
ATOM 6412 N N . VAL B 1 180 ? 25.047 0.629 5.301 1 89.88 180 VAL B N 1
ATOM 6413 C CA . VAL B 1 180 ? 24.125 1.503 6.02 1 89.88 180 VAL B CA 1
ATOM 6414 C C . VAL B 1 180 ? 24.828 2.123 7.223 1 89.88 180 VAL B C 1
ATOM 6416 O O . VAL B 1 180 ? 24.734 3.33 7.453 1 89.88 180 VAL B O 1
ATOM 6419 N N . LEU B 1 181 ? 25.547 1.357 7.895 1 88.69 181 LEU B N 1
ATOM 6420 C CA . LEU B 1 181 ? 26.172 1.837 9.125 1 88.69 181 LEU B CA 1
ATOM 6421 C C . LEU B 1 181 ? 27.312 2.807 8.812 1 88.69 181 LEU B C 1
ATOM 6423 O O . LEU B 1 181 ? 27.562 3.734 9.586 1 88.69 181 LEU B O 1
ATOM 6427 N N . LYS B 1 182 ? 27.953 2.635 7.738 1 88.44 182 LYS B N 1
ATOM 6428 C CA . LYS B 1 182 ? 29.016 3.572 7.355 1 88.44 182 LYS B CA 1
ATOM 6429 C C . LYS B 1 182 ? 28.438 4.957 7.062 1 88.44 182 LYS B C 1
ATOM 6431 O O . LYS B 1 182 ? 29.047 5.973 7.406 1 88.44 182 LYS B O 1
ATOM 6436 N N . SER B 1 183 ? 27.359 4.996 6.406 1 84.81 183 SER B N 1
ATOM 6437 C CA . SER B 1 183 ? 26.719 6.277 6.145 1 84.81 183 SER B CA 1
ATOM 6438 C C . SER B 1 183 ? 26.312 6.965 7.445 1 84.81 183 SER B C 1
ATOM 6440 O O . SER B 1 183 ? 26.422 8.188 7.574 1 84.81 183 SER B O 1
ATOM 6442 N N . GLN B 1 184 ? 25.922 6.172 8.391 1 81.62 184 GLN B N 1
ATOM 6443 C CA . GLN B 1 184 ? 25.547 6.742 9.68 1 81.62 184 GLN B CA 1
ATOM 6444 C C . GLN B 1 184 ? 26.781 7.219 10.445 1 81.62 184 GLN B C 1
ATOM 6446 O O . GLN B 1 184 ? 26.734 8.242 11.133 1 81.62 184 GLN B O 1
ATOM 6451 N N . ALA B 1 185 ? 27.75 6.496 10.352 1 80.19 185 ALA B N 1
ATOM 6452 C CA . ALA B 1 185 ? 29 6.887 11.016 1 80.19 185 ALA B CA 1
ATOM 6453 C C . ALA B 1 185 ? 29.531 8.188 10.438 1 80.19 185 ALA B C 1
ATOM 6455 O O . ALA B 1 185 ? 30.062 9.031 11.172 1 80.19 185 ALA B O 1
ATOM 6456 N N . ARG B 1 186 ? 29.422 8.344 9.188 1 80.19 186 ARG B N 1
ATOM 6457 C CA . ARG B 1 186 ? 29.859 9.594 8.57 1 80.19 186 ARG B CA 1
ATOM 6458 C C . ARG B 1 186 ? 29 10.766 9.047 1 80.19 186 ARG B C 1
ATOM 6460 O O . ARG B 1 186 ? 29.516 11.859 9.305 1 80.19 186 ARG B O 1
ATOM 6467 N N . GLU B 1 187 ? 27.797 10.547 9.117 1 74.38 187 GLU B N 1
ATOM 6468 C CA . GLU B 1 187 ? 26.906 11.609 9.578 1 74.38 187 GLU B CA 1
ATOM 6469 C C . GLU B 1 187 ? 27.234 12.023 11.016 1 74.38 187 GLU B C 1
ATOM 6471 O O . GLU B 1 187 ? 27.203 13.203 11.344 1 74.38 187 GLU B O 1
ATOM 6476 N N . ASP B 1 188 ? 27.516 11.055 11.734 1 71.75 188 ASP B N 1
ATOM 6477 C CA . ASP B 1 188 ? 27.875 11.344 13.117 1 71.75 188 ASP B CA 1
ATOM 6478 C C . ASP B 1 188 ? 29.219 12.086 13.18 1 71.75 188 ASP B C 1
ATOM 6480 O O . ASP B 1 188 ? 29.391 12.992 14.008 1 71.75 188 ASP B O 1
ATOM 6484 N N . SER B 1 189 ? 30.062 11.734 12.352 1 72.38 189 SER B N 1
ATOM 6485 C CA . SER B 1 189 ? 31.359 12.398 12.312 1 72.38 189 SER B CA 1
ATOM 6486 C C . SER B 1 189 ? 31.219 13.836 11.828 1 72.38 189 SER B C 1
ATOM 6488 O O . SER B 1 189 ? 31.922 14.727 12.312 1 72.38 189 SER B O 1
ATOM 6490 N N . LEU B 1 190 ? 30.312 14.023 10.898 1 71.38 190 LEU B N 1
ATOM 6491 C CA . LEU B 1 190 ? 30.078 15.375 10.383 1 71.38 190 LEU B CA 1
ATOM 6492 C C . LEU B 1 190 ? 29.453 16.266 11.453 1 71.38 190 LEU B C 1
ATOM 6494 O O . LEU B 1 190 ? 29.703 17.469 11.492 1 71.38 190 LEU B O 1
ATOM 6498 N N . LYS B 1 191 ? 28.703 15.633 12.25 1 63.53 191 LYS B N 1
ATOM 6499 C CA . LYS B 1 191 ? 28.109 16.391 13.352 1 63.53 191 LYS B CA 1
ATOM 6500 C C . LYS B 1 191 ? 29.172 16.891 14.312 1 63.53 191 LYS B C 1
ATOM 6502 O O . LYS B 1 191 ? 29.016 17.938 14.93 1 63.53 191 LYS B O 1
ATOM 6507 N N . PHE B 1 192 ? 30.125 16.062 14.383 1 61.62 192 PHE B N 1
ATOM 6508 C CA . PHE B 1 192 ? 31.219 16.453 15.258 1 61.62 192 PHE B CA 1
ATOM 6509 C C . PHE B 1 192 ? 32.031 17.594 14.641 1 61.62 192 PHE B C 1
ATOM 6511 O O . PHE B 1 192 ? 32.562 18.453 15.352 1 61.62 192 PHE B O 1
ATOM 6518 N N . GLN B 1 193 ? 32.031 17.484 13.273 1 61.09 193 GLN B N 1
ATOM 6519 C CA . GLN B 1 193 ? 32.781 18.5 12.57 1 61.09 193 GLN B CA 1
ATOM 6520 C C . GLN B 1 193 ? 32.031 19.828 12.539 1 61.09 193 GLN B C 1
ATOM 6522 O O . GLN B 1 193 ? 32.656 20.891 12.672 1 61.09 193 GLN B O 1
ATOM 6527 N N . ASN B 1 194 ? 30.703 19.609 12.047 1 51.03 194 ASN B N 1
ATOM 6528 C CA . ASN B 1 194 ? 29.875 20.812 12.008 1 51.03 194 ASN B CA 1
ATOM 6529 C C . ASN B 1 194 ? 28.844 20.812 13.141 1 51.03 194 ASN B C 1
ATOM 6531 O O . ASN B 1 194 ? 27.719 20.359 12.953 1 51.03 194 ASN B O 1
ATOM 6535 N N . PRO B 1 195 ? 29.234 20.922 14.234 1 44.09 195 PRO B N 1
ATOM 6536 C CA . PRO B 1 195 ? 28.25 20.875 15.312 1 44.09 195 PRO B CA 1
ATOM 6537 C C . PRO B 1 195 ? 27.062 21.812 15.062 1 44.09 195 PRO B C 1
ATOM 6539 O O . PRO B 1 195 ? 27.172 23.016 15.266 1 44.09 195 PRO B O 1
ATOM 6542 N N . ALA B 1 196 ? 26.5 21.844 13.852 1 47.69 196 ALA B N 1
ATOM 6543 C CA . ALA B 1 196 ? 25.312 22.672 13.656 1 47.69 196 ALA B CA 1
ATOM 6544 C C . ALA B 1 196 ? 24.266 22.391 14.727 1 47.69 196 ALA B C 1
ATOM 6546 O O . ALA B 1 196 ? 23.578 21.375 14.68 1 47.69 196 ALA B O 1
ATOM 6547 N N . LYS B 1 197 ? 24.531 22.906 15.836 1 48.44 197 LYS B N 1
ATOM 6548 C CA . LYS B 1 197 ? 23.672 22.766 17.016 1 48.44 197 LYS B CA 1
ATOM 6549 C C . LYS B 1 197 ? 22.312 23.391 16.766 1 48.44 197 LYS B C 1
ATOM 6551 O O . LYS B 1 197 ? 22.203 24.578 16.438 1 48.44 197 LYS B O 1
ATOM 6556 N N . GLU B 1 198 ? 21.438 22.656 16.234 1 46.88 198 GLU B N 1
ATOM 6557 C CA . GLU B 1 198 ? 20.094 23.219 16.312 1 46.88 198 GLU B CA 1
ATOM 6558 C C . GLU B 1 198 ? 19.812 23.766 17.703 1 46.88 198 GLU B C 1
ATOM 6560 O O . GLU B 1 198 ? 20.125 23.125 18.719 1 46.88 198 GLU B O 1
ATOM 6565 N N . THR B 1 199 ? 19.922 25.047 17.828 1 49.34 199 THR B N 1
ATOM 6566 C CA . THR B 1 199 ? 19.688 25.734 19.094 1 49.34 199 THR B CA 1
ATOM 6567 C C . THR B 1 199 ? 18.25 26.25 19.172 1 49.34 199 THR B C 1
ATOM 6569 O O . THR B 1 199 ? 17.688 26.656 18.156 1 49.34 199 THR B O 1
ATOM 6572 N N . THR B 1 200 ? 17.609 25.859 20.109 1 51.09 200 THR B N 1
ATOM 6573 C CA . THR B 1 200 ? 16.297 26.469 20.375 1 51.09 200 THR B CA 1
ATOM 6574 C C . THR B 1 200 ? 16.453 27.891 20.875 1 51.09 200 THR B C 1
ATOM 6576 O O . THR B 1 200 ? 17.281 28.156 21.75 1 51.09 200 THR B O 1
ATOM 6579 N N . VAL B 1 201 ? 16 28.828 20.062 1 53.25 201 VAL B N 1
ATOM 6580 C CA . VAL B 1 201 ? 16.031 30.219 20.516 1 53.25 201 VAL B CA 1
ATOM 6581 C C . VAL B 1 201 ? 14.633 30.656 20.969 1 53.25 201 VAL B C 1
ATOM 6583 O O . VAL B 1 201 ? 13.641 30.375 20.281 1 53.25 201 VAL B O 1
ATOM 6586 N N . SER B 1 202 ? 14.523 30.969 22.219 1 51.34 202 SER B N 1
ATOM 6587 C CA . SER B 1 202 ? 13.289 31.531 22.75 1 51.34 202 SER B CA 1
ATOM 6588 C C . SER B 1 202 ? 13.109 33 22.312 1 51.34 202 SER B C 1
ATOM 6590 O O . SER B 1 202 ? 14 33.812 22.5 1 51.34 202 SER B O 1
ATOM 6592 N N . ILE B 1 203 ? 12.062 33.25 21.641 1 58.16 203 ILE B N 1
ATOM 6593 C CA . ILE B 1 203 ? 11.773 34.625 21.172 1 58.16 203 ILE B CA 1
ATOM 6594 C C . ILE B 1 203 ? 11.664 35.562 22.375 1 58.16 203 ILE B C 1
ATOM 6596 O O . ILE B 1 203 ? 12.07 36.719 22.297 1 58.16 203 ILE B O 1
ATOM 6600 N N . ALA B 1 204 ? 11.164 35.031 23.438 1 51.88 204 ALA B N 1
ATOM 6601 C CA . ALA B 1 204 ? 11.055 35.844 24.641 1 51.88 204 ALA B CA 1
ATOM 6602 C C . ALA B 1 204 ? 12.438 36.25 25.172 1 51.88 204 ALA B C 1
ATOM 6604 O O . ALA B 1 204 ? 12.656 37.375 25.578 1 51.88 204 ALA B O 1
ATOM 6605 N N . SER B 1 205 ? 13.312 35.312 25.109 1 58.25 205 SER B N 1
ATOM 6606 C CA . SER B 1 205 ? 14.672 35.625 25.578 1 58.25 205 SER B CA 1
ATOM 6607 C C . SER B 1 205 ? 15.367 36.594 24.641 1 58.25 205 SER B C 1
ATOM 6609 O O . SER B 1 205 ? 16.109 37.469 25.109 1 58.25 205 SER B O 1
ATOM 6611 N N . LEU B 1 206 ? 15.086 36.469 23.453 1 62.59 206 LEU B N 1
ATOM 6612 C CA . LEU B 1 206 ? 15.648 37.406 22.484 1 62.59 206 LEU B CA 1
ATOM 6613 C C . LEU B 1 206 ? 15.062 38.812 22.688 1 62.59 206 LEU B C 1
ATOM 6615 O O . LEU B 1 206 ? 15.789 39.812 22.672 1 62.59 206 LEU B O 1
ATOM 6619 N N . ARG B 1 207 ? 13.781 38.812 22.922 1 63.97 207 ARG B N 1
ATOM 6620 C CA . ARG B 1 207 ? 13.117 40.094 23.188 1 63.97 207 ARG B CA 1
ATOM 6621 C C . ARG B 1 207 ? 13.703 40.781 24.406 1 63.97 207 ARG B C 1
ATOM 6623 O O . ARG B 1 207 ? 13.953 42 24.406 1 63.97 207 ARG B O 1
ATOM 6630 N N . SER B 1 208 ? 13.836 39.969 25.359 1 61.56 208 SER B N 1
ATOM 6631 C CA . SER B 1 208 ? 14.391 40.531 26.594 1 61.56 208 SER B CA 1
ATOM 6632 C C . SER B 1 208 ? 15.836 40.969 26.391 1 61.56 208 SER B C 1
ATOM 6634 O O . SER B 1 208 ? 16.25 42 26.906 1 61.56 208 SER B O 1
ATOM 6636 N N . THR B 1 209 ? 16.578 40.219 25.609 1 64.25 209 THR B N 1
ATOM 6637 C CA . THR B 1 209 ? 17.969 40.562 25.375 1 64.25 209 THR B CA 1
ATOM 6638 C C . THR B 1 209 ? 18.094 41.781 24.484 1 64.25 209 THR B C 1
ATOM 6640 O O . THR B 1 209 ? 18.938 42.656 24.719 1 64.25 209 THR B O 1
ATOM 6643 N N . LEU B 1 210 ? 17.172 41.812 23.547 1 68.94 210 LEU B N 1
ATOM 6644 C CA . LEU B 1 210 ? 17.219 42.938 22.641 1 68.94 210 LEU B CA 1
ATOM 6645 C C . LEU B 1 210 ? 16.781 44.219 23.328 1 68.94 210 LEU B C 1
ATOM 6647 O O . LEU B 1 210 ? 17.312 45.312 23.062 1 68.94 210 LEU B O 1
ATOM 6651 N N . ARG B 1 211 ? 15.828 44.031 24.25 1 65.88 211 ARG B N 1
ATOM 6652 C CA . ARG B 1 211 ? 15.367 45.188 25 1 65.88 211 ARG B CA 1
ATOM 6653 C C . ARG B 1 211 ? 16.422 45.656 26 1 65.88 211 ARG B C 1
ATOM 6655 O O . ARG B 1 211 ? 16.453 46.812 26.391 1 65.88 211 ARG B O 1
ATOM 6662 N N . SER B 1 212 ? 17.266 44.75 26.344 1 63.81 212 SER B N 1
ATOM 6663 C CA . SER B 1 212 ? 18.297 45.094 27.328 1 63.81 212 SER B CA 1
ATOM 6664 C C . SER B 1 212 ? 19.484 45.781 26.656 1 63.81 212 SER B C 1
ATOM 6666 O O . SER B 1 212 ? 20.359 46.312 27.344 1 63.81 212 SER B O 1
ATOM 6668 N N . ILE B 1 213 ? 19.516 45.75 25.344 1 65.75 213 ILE B N 1
ATOM 6669 C CA . ILE B 1 213 ? 20.609 46.406 24.641 1 65.75 213 ILE B CA 1
ATOM 6670 C C . ILE B 1 213 ? 20.359 47.906 24.562 1 65.75 213 ILE B C 1
ATOM 6672 O O . ILE B 1 213 ? 19.328 48.344 24.047 1 65.75 213 ILE B O 1
ATOM 6676 N N . PRO B 1 214 ? 21.172 48.656 25.219 1 66.38 214 PRO B N 1
ATOM 6677 C CA . PRO B 1 214 ? 20.969 50.094 25.219 1 66.38 214 PRO B CA 1
ATOM 6678 C C . PRO B 1 214 ? 21.062 50.719 23.812 1 66.38 214 PRO B C 1
ATOM 6680 O O . PRO B 1 214 ? 21.938 50.344 23.031 1 66.38 214 PRO B O 1
ATOM 6683 N N . GLY B 1 215 ? 20.031 51.594 23.281 1 66.25 215 GLY B N 1
ATOM 6684 C CA . GLY B 1 215 ? 20.031 52.312 22.031 1 66.25 215 GLY B CA 1
ATOM 6685 C C . GLY B 1 215 ? 19.219 51.625 20.938 1 66.25 215 GLY B C 1
ATOM 6686 O O . GLY B 1 215 ? 19.188 52.094 19.797 1 66.25 215 GLY B O 1
ATOM 6687 N N . MET B 1 216 ? 18.734 50.469 21.234 1 68.06 216 MET B N 1
ATOM 6688 C CA . MET B 1 216 ? 17.953 49.781 20.219 1 68.06 216 MET B CA 1
ATOM 6689 C C . MET B 1 216 ? 16.562 50.406 20.078 1 68.06 216 MET B C 1
ATOM 6691 O O . MET B 1 216 ? 15.891 50.656 21.078 1 68.06 216 MET B O 1
ATOM 6695 N N . THR B 1 217 ? 16.312 50.906 18.891 1 66.19 217 THR B N 1
ATOM 6696 C CA . THR B 1 217 ? 15.008 51.5 18.625 1 66.19 217 THR B CA 1
ATOM 6697 C C . THR B 1 217 ? 13.922 50.438 18.641 1 66.19 217 THR B C 1
ATOM 6699 O O . THR B 1 217 ? 14.18 49.281 18.375 1 66.19 217 THR B O 1
ATOM 6702 N N . GLN B 1 218 ? 12.773 50.719 19.141 1 65.69 218 GLN B N 1
ATOM 6703 C CA . GLN B 1 218 ? 11.625 49.812 19.188 1 65.69 218 GLN B CA 1
ATOM 6704 C C . GLN B 1 218 ? 11.305 49.25 17.812 1 65.69 218 GLN B C 1
ATOM 6706 O O . GLN B 1 218 ? 10.859 48.094 17.719 1 65.69 218 GLN B O 1
ATOM 6711 N N . GLU B 1 219 ? 11.609 49.969 16.891 1 62.84 219 GLU B N 1
ATOM 6712 C CA . GLU B 1 219 ? 11.383 49.5 15.523 1 62.84 219 GLU B CA 1
ATOM 6713 C C . GLU B 1 219 ? 12.344 48.344 15.164 1 62.84 219 GLU B C 1
ATOM 6715 O O . GLU B 1 219 ? 11.938 47.375 14.555 1 62.84 219 GLU B O 1
ATOM 6720 N N . ALA B 1 220 ? 13.531 48.469 15.523 1 67.25 220 ALA B N 1
ATOM 6721 C CA . ALA B 1 220 ? 14.531 47.438 15.25 1 67.25 220 ALA B CA 1
ATOM 6722 C C . ALA B 1 220 ? 14.227 46.156 16.016 1 67.25 220 ALA B C 1
ATOM 6724 O O . ALA B 1 220 ? 14.383 45.062 15.484 1 67.25 220 ALA B O 1
ATOM 6725 N N . ILE B 1 221 ? 13.734 46.312 17.172 1 70.69 221 ILE B N 1
ATOM 6726 C CA . ILE B 1 221 ? 13.375 45.156 18 1 70.69 221 ILE B CA 1
ATOM 6727 C C . ILE B 1 221 ? 12.188 44.438 17.375 1 70.69 221 ILE B C 1
ATOM 6729 O O . ILE B 1 221 ? 12.195 43.219 17.266 1 70.69 221 ILE B O 1
ATOM 6733 N N . SER B 1 222 ? 11.281 45.25 17.016 1 66.69 222 SER B N 1
ATOM 6734 C CA . SER B 1 222 ? 10.102 44.625 16.406 1 66.69 222 SER B CA 1
ATOM 6735 C C . SER B 1 222 ? 10.445 43.938 15.102 1 66.69 222 SER B C 1
ATOM 6737 O O . SER B 1 222 ? 9.906 42.844 14.812 1 66.69 222 SER B O 1
ATOM 6739 N N . LEU B 1 223 ? 11.344 44.406 14.398 1 64.19 223 LEU B N 1
ATOM 6740 C CA . LEU B 1 223 ? 11.766 43.781 13.148 1 64.19 223 LEU B CA 1
ATOM 6741 C C . LEU B 1 223 ? 12.547 42.5 13.398 1 64.19 223 LEU B C 1
ATOM 6743 O O . LEU B 1 223 ? 12.359 41.5 12.703 1 64.19 223 LEU B O 1
ATOM 6747 N N . MET B 1 224 ? 13.406 42.594 14.328 1 69.12 224 MET B N 1
ATOM 6748 C CA . MET B 1 224 ? 14.211 41.438 14.664 1 69.12 224 MET B CA 1
ATOM 6749 C C . MET B 1 224 ? 13.336 40.312 15.258 1 69.12 224 MET B C 1
ATOM 6751 O O . MET B 1 224 ? 13.555 39.125 14.984 1 69.12 224 MET B O 1
ATOM 6755 N N . GLU B 1 225 ? 12.422 40.812 15.992 1 66 225 GLU B N 1
ATOM 6756 C CA . GLU B 1 225 ? 11.461 39.844 16.547 1 66 225 GLU B CA 1
ATOM 6757 C C . GLU B 1 225 ? 10.648 39.188 15.43 1 66 225 GLU B C 1
ATOM 6759 O O . GLU B 1 225 ? 10.406 37.969 15.469 1 66 225 GLU B O 1
ATOM 6764 N N . THR B 1 226 ? 10.312 39.969 14.625 1 61.22 226 THR B N 1
ATOM 6765 C CA . THR B 1 226 ? 9.562 39.438 13.492 1 61.22 226 THR B CA 1
ATOM 6766 C C . THR B 1 226 ? 10.422 38.469 12.664 1 61.22 226 THR B C 1
ATOM 6768 O O . THR B 1 226 ? 9.953 37.438 12.234 1 61.22 226 THR B O 1
ATOM 6771 N N . ASP B 1 227 ? 11.609 38.844 12.484 1 60.62 227 ASP B N 1
ATOM 6772 C CA . ASP B 1 227 ? 12.516 38 11.711 1 60.62 227 ASP B CA 1
ATOM 6773 C C . ASP B 1 227 ? 12.75 36.656 12.414 1 60.62 227 ASP B C 1
ATOM 6775 O O . ASP B 1 227 ? 12.781 35.594 11.766 1 60.62 227 ASP B O 1
ATOM 6779 N N . LEU B 1 228 ? 12.906 36.812 13.562 1 63.75 228 LEU B N 1
ATOM 6780 C CA . LEU B 1 228 ? 13.141 35.594 14.312 1 63.75 228 LEU B CA 1
ATOM 6781 C C . LEU B 1 228 ? 11.867 34.75 14.391 1 63.75 228 LEU B C 1
ATOM 6783 O O . LEU B 1 228 ? 11.922 33.5 14.328 1 63.75 228 LEU B O 1
ATOM 6787 N N . SER B 1 229 ? 10.844 35.5 14.578 1 61.22 229 SER B N 1
ATOM 6788 C CA . SER B 1 229 ? 9.562 34.812 14.625 1 61.22 229 SER B CA 1
ATOM 6789 C C . SER B 1 229 ? 9.266 34.094 13.312 1 61.22 229 SER B C 1
ATOM 6791 O O . SER B 1 229 ? 8.625 33.031 13.297 1 61.22 229 SER B O 1
ATOM 6793 N N . ILE B 1 230 ? 9.82 34.625 12.367 1 56.47 230 ILE B N 1
ATOM 6794 C CA . ILE B 1 230 ? 9.672 34.031 11.039 1 56.47 230 ILE B CA 1
ATOM 6795 C C . ILE B 1 230 ? 10.5 32.75 10.953 1 56.47 230 ILE B C 1
ATOM 6797 O O . ILE B 1 230 ? 10.086 31.766 10.328 1 56.47 230 ILE B O 1
ATOM 6801 N N . LEU B 1 231 ? 11.586 32.938 11.5 1 54.31 231 LEU B N 1
ATOM 6802 C CA . LEU B 1 231 ? 12.5 31.812 11.43 1 54.31 231 LEU B CA 1
ATOM 6803 C C . LEU B 1 231 ? 12.094 30.734 12.422 1 54.31 231 LEU B C 1
ATOM 6805 O O . LEU B 1 231 ? 12.195 29.547 12.117 1 54.31 231 LEU B O 1
ATOM 6809 N N . CYS B 1 232 ? 11.812 31.234 13.547 1 54.16 232 CYS B N 1
ATOM 6810 C CA . CYS B 1 232 ? 11.664 30.266 14.641 1 54.16 232 CYS B CA 1
ATOM 6811 C C . CYS B 1 232 ? 10.195 30.062 14.992 1 54.16 232 CYS B C 1
ATOM 6813 O O . CYS B 1 232 ? 9.844 29.141 15.719 1 54.16 232 CYS B O 1
ATOM 6815 N N . GLY B 1 233 ? 9.281 30.75 14.445 1 49.84 233 GLY B N 1
ATOM 6816 C CA . GLY B 1 233 ? 7.906 30.766 14.914 1 49.84 233 GLY B CA 1
ATOM 6817 C C . GLY B 1 233 ? 7.672 31.75 16.031 1 49.84 233 GLY B C 1
ATOM 6818 O O . GLY B 1 233 ? 8.602 32.438 16.469 1 49.84 233 GLY B O 1
ATOM 6819 N N . ASP B 1 234 ? 6.445 32.125 16.422 1 48.38 234 ASP B N 1
ATOM 6820 C CA . ASP B 1 234 ? 6.059 33.156 17.359 1 48.38 234 ASP B CA 1
ATOM 6821 C C . ASP B 1 234 ? 6.605 32.844 18.75 1 48.38 234 ASP B C 1
ATOM 6823 O O . ASP B 1 234 ? 6.594 33.719 19.641 1 48.38 234 ASP B O 1
ATOM 6827 N N . SER B 1 235 ? 6.84 31.531 19.016 1 46.44 235 SER B N 1
ATOM 6828 C CA . SER B 1 235 ? 7.375 31.266 20.359 1 46.44 235 SER B CA 1
ATOM 6829 C C . SER B 1 235 ? 8.812 30.75 20.281 1 46.44 235 SER B C 1
ATOM 6831 O O . SER B 1 235 ? 9.57 31.141 19.391 1 46.44 235 SER B O 1
ATOM 6833 N N . ASP B 1 236 ? 9.125 29.688 21.016 1 50.97 236 ASP B N 1
ATOM 6834 C CA . ASP B 1 236 ? 10.43 29.031 21.031 1 50.97 236 ASP B CA 1
ATOM 6835 C C . ASP B 1 236 ? 10.602 28.141 19.812 1 50.97 236 ASP B C 1
ATOM 6837 O O . ASP B 1 236 ? 9.688 27.406 19.422 1 50.97 236 ASP B O 1
ATOM 6841 N N . GLY B 1 237 ? 11.344 28.656 18.859 1 52.94 237 GLY B N 1
ATOM 6842 C CA . GLY B 1 237 ? 11.508 27.875 17.656 1 52.94 237 GLY B CA 1
ATOM 6843 C C . GLY B 1 237 ? 12.914 27.328 17.469 1 52.94 237 GLY B C 1
ATOM 6844 O O . GLY B 1 237 ? 13.859 27.828 18.094 1 52.94 237 GLY B O 1
ATOM 6845 N N . MET B 1 238 ? 13.023 26.312 16.906 1 51.91 238 MET B N 1
ATOM 6846 C CA . MET B 1 238 ? 14.305 25.688 16.578 1 51.91 238 MET B CA 1
ATOM 6847 C C . MET B 1 238 ? 14.938 26.344 15.367 1 51.91 238 MET B C 1
ATOM 6849 O O . MET B 1 238 ? 14.273 26.562 14.352 1 51.91 238 MET B O 1
ATOM 6853 N N . ILE B 1 239 ? 15.969 27.047 15.641 1 53.62 239 ILE B N 1
ATOM 6854 C CA . ILE B 1 239 ? 16.688 27.672 14.523 1 53.62 239 ILE B CA 1
ATOM 6855 C C . ILE B 1 239 ? 18.031 26.984 14.328 1 53.62 239 ILE B C 1
ATOM 6857 O O . ILE B 1 239 ? 18.656 26.531 15.289 1 53.62 239 ILE B O 1
ATOM 6861 N N . THR B 1 240 ? 18.281 26.656 13.188 1 51.94 240 THR B N 1
ATOM 6862 C CA . THR B 1 240 ? 19.594 26.109 12.891 1 51.94 240 THR B CA 1
ATOM 6863 C C . THR B 1 240 ? 20.672 27.156 13.125 1 51.94 240 THR B C 1
ATOM 6865 O O . THR B 1 240 ? 20.406 28.359 13.125 1 51.94 240 THR B O 1
ATOM 6868 N N . THR B 1 241 ? 21.781 26.641 13.516 1 53.53 241 THR B N 1
ATOM 6869 C CA . THR B 1 241 ? 22.906 27.562 13.719 1 53.53 241 THR B CA 1
ATOM 6870 C C . THR B 1 241 ? 23.109 28.453 12.492 1 53.53 241 THR B C 1
ATOM 6872 O O . THR B 1 241 ? 23.484 29.609 12.625 1 53.53 241 THR B O 1
ATOM 6875 N N . GLY B 1 242 ? 22.781 27.828 11.469 1 51.34 242 GLY B N 1
ATOM 6876 C CA . GLY B 1 242 ? 22.922 28.641 10.266 1 51.34 242 GLY B CA 1
ATOM 6877 C C . GLY B 1 242 ? 21.875 29.719 10.148 1 51.34 242 GLY B C 1
ATOM 6878 O O . GLY B 1 242 ? 22.188 30.859 9.797 1 51.34 242 GLY B O 1
ATOM 6879 N N . GLU B 1 243 ? 20.703 29.391 10.531 1 57.62 243 GLU B N 1
ATOM 6880 C CA . GLU B 1 243 ? 19.641 30.391 10.516 1 57.62 243 GLU B CA 1
ATOM 6881 C C . GLU B 1 243 ? 19.859 31.453 11.586 1 57.62 243 GLU B C 1
ATOM 6883 O O . GLU B 1 243 ? 19.578 32.625 11.367 1 57.62 243 GLU B O 1
ATOM 6888 N N . LEU B 1 244 ? 20.297 30.953 12.648 1 59.84 244 LEU B N 1
ATOM 6889 C CA . LEU B 1 244 ? 20.625 31.891 13.711 1 59.84 244 LEU B CA 1
ATOM 6890 C C . LEU B 1 244 ? 21.75 32.844 13.281 1 59.84 244 LEU B C 1
ATOM 6892 O O . LEU B 1 244 ? 21.703 34.031 13.547 1 59.84 244 LEU B O 1
ATOM 6896 N N . GLN B 1 245 ? 22.547 32.219 12.547 1 55.69 245 GLN B N 1
ATOM 6897 C CA . GLN B 1 245 ? 23.641 33.031 12.031 1 55.69 245 GLN B CA 1
ATOM 6898 C C . GLN B 1 245 ? 23.141 34.062 11.016 1 55.69 245 GLN B C 1
ATOM 6900 O O . GLN B 1 245 ? 23.547 35.219 11.039 1 55.69 245 GLN B O 1
ATOM 6905 N N . ALA B 1 246 ? 22.344 33.594 10.203 1 58.28 246 ALA B N 1
ATOM 6906 C CA . ALA B 1 246 ? 21.766 34.5 9.219 1 58.28 246 ALA B CA 1
ATOM 6907 C C . ALA B 1 246 ? 20.938 35.562 9.891 1 58.28 246 ALA B C 1
ATOM 6909 O O . ALA B 1 246 ? 20.953 36.75 9.469 1 58.28 246 ALA B O 1
ATOM 6910 N N . PHE B 1 247 ? 20.25 35.219 10.922 1 63.91 247 PHE B N 1
ATOM 6911 C CA . PHE B 1 247 ? 19.5 36.188 11.719 1 63.91 247 PHE B CA 1
ATOM 6912 C C . PHE B 1 247 ? 20.438 37.188 12.398 1 63.91 247 PHE B C 1
ATOM 6914 O O . PHE B 1 247 ? 20.172 38.375 12.383 1 63.91 247 PHE B O 1
ATOM 6921 N N . LEU B 1 248 ? 21.469 36.625 12.898 1 62.62 248 LEU B N 1
ATOM 6922 C CA . LEU B 1 248 ? 22.391 37.5 13.617 1 62.62 248 LEU B CA 1
ATOM 6923 C C . LEU B 1 248 ? 23.109 38.438 12.656 1 62.62 248 LEU B C 1
ATOM 6925 O O . LEU B 1 248 ? 23.375 39.594 12.992 1 62.62 248 LEU B O 1
ATOM 6929 N N . GLU B 1 249 ? 23.219 37.938 11.5 1 59.44 249 GLU B N 1
ATOM 6930 C CA . GLU B 1 249 ? 23.828 38.781 10.484 1 59.44 249 GLU B CA 1
ATOM 6931 C C . GLU B 1 249 ? 22.891 39.938 10.078 1 59.44 249 GLU B C 1
ATOM 6933 O O . GLU B 1 249 ? 23.328 41.062 9.898 1 59.44 249 GLU B O 1
ATOM 6938 N N . LYS B 1 250 ? 21.75 39.594 9.961 1 64.94 250 LYS B N 1
ATOM 6939 C CA . LYS B 1 250 ? 20.766 40.625 9.633 1 64.94 250 LYS B CA 1
ATOM 6940 C C . LYS B 1 250 ? 20.5 41.531 10.828 1 64.94 250 LYS B C 1
ATOM 6942 O O . LYS B 1 250 ? 20.25 42.75 10.656 1 64.94 250 LYS B O 1
ATOM 6947 N N . ALA B 1 251 ? 20.609 40.969 11.945 1 67.62 251 ALA B N 1
ATOM 6948 C CA . ALA B 1 251 ? 20.375 41.75 13.172 1 67.62 251 ALA B CA 1
ATOM 6949 C C . ALA B 1 251 ? 21.484 42.781 13.391 1 67.62 251 ALA B C 1
ATOM 6951 O O . ALA B 1 251 ? 21.25 43.844 13.984 1 67.62 251 ALA B O 1
ATOM 6952 N N . VAL B 1 252 ? 22.641 42.438 12.883 1 64.62 252 VAL B N 1
ATOM 6953 C CA . VAL B 1 252 ? 23.781 43.312 13.031 1 64.62 252 VAL B CA 1
ATOM 6954 C C . VAL B 1 252 ? 23.516 44.625 12.25 1 64.62 252 VAL B C 1
ATOM 6956 O O . VAL B 1 252 ? 24 45.688 12.633 1 64.62 252 VAL B O 1
ATOM 6959 N N . ALA B 1 253 ? 22.766 44.5 11.211 1 63.94 253 ALA B N 1
ATOM 6960 C CA . ALA B 1 253 ? 22.469 45.688 10.414 1 63.94 253 ALA B CA 1
ATOM 6961 C C . ALA B 1 253 ? 21.562 46.625 11.18 1 63.94 253 ALA B C 1
ATOM 6963 O O . ALA B 1 253 ? 21.547 47.844 10.898 1 63.94 253 ALA B O 1
ATOM 6964 N N . PHE B 1 254 ? 20.906 46.188 12.172 1 64.5 254 PHE B N 1
ATOM 6965 C CA . PHE B 1 254 ? 20 47.031 12.953 1 64.5 254 PHE B CA 1
ATOM 6966 C C . PHE B 1 254 ? 20.625 47.406 14.281 1 64.5 254 PHE B C 1
ATOM 6968 O O . PHE B 1 254 ? 19.938 47.906 15.18 1 64.5 254 PHE B O 1
ATOM 6975 N N . ARG B 1 255 ? 21.844 47.25 14.383 1 65.25 255 ARG B N 1
ATOM 6976 C CA . ARG B 1 255 ? 22.562 47.594 15.602 1 65.25 255 ARG B CA 1
ATOM 6977 C C . ARG B 1 255 ? 22.609 49.125 15.797 1 65.25 255 ARG B C 1
ATOM 6979 O O . ARG B 1 255 ? 22.625 49.875 14.828 1 65.25 255 ARG B O 1
ATOM 6986 N N . PRO B 1 256 ? 22.422 49.469 17.094 1 64.88 256 PRO B N 1
ATOM 6987 C CA . PRO B 1 256 ? 22.625 50.906 17.312 1 64.88 256 PRO B CA 1
ATOM 6988 C C . PRO B 1 256 ? 23.984 51.406 16.828 1 64.88 256 PRO B C 1
ATOM 6990 O O . PRO B 1 256 ? 24.969 50.656 16.859 1 64.88 256 PRO B O 1
ATOM 6993 N N . ALA B 1 257 ? 24.047 52.5 16.125 1 64 257 ALA B N 1
ATOM 6994 C CA . ALA B 1 257 ? 25.234 53.094 15.508 1 64 257 ALA B CA 1
ATOM 6995 C C . ALA B 1 257 ? 26.406 53.125 16.484 1 64 257 ALA B C 1
ATOM 6997 O O . ALA B 1 257 ? 27.562 53.031 16.078 1 64 257 ALA B O 1
ATOM 6998 N N . ALA B 1 258 ? 26.172 53.188 17.766 1 63.09 258 ALA B N 1
ATOM 6999 C CA . ALA B 1 258 ? 27.25 53.344 18.734 1 63.09 258 ALA B CA 1
ATOM 7000 C C . ALA B 1 258 ? 27.781 52 19.219 1 63.09 258 ALA B C 1
ATOM 7002 O O . ALA B 1 258 ? 28.781 51.938 19.938 1 63.09 258 ALA B O 1
ATOM 7003 N N . MET B 1 259 ? 27.141 50.938 18.828 1 63.84 259 MET B N 1
ATOM 7004 C CA . MET B 1 259 ? 27.547 49.656 19.375 1 63.84 259 MET B CA 1
ATOM 7005 C C . MET B 1 259 ? 28.328 48.844 18.328 1 63.84 259 MET B C 1
ATOM 7007 O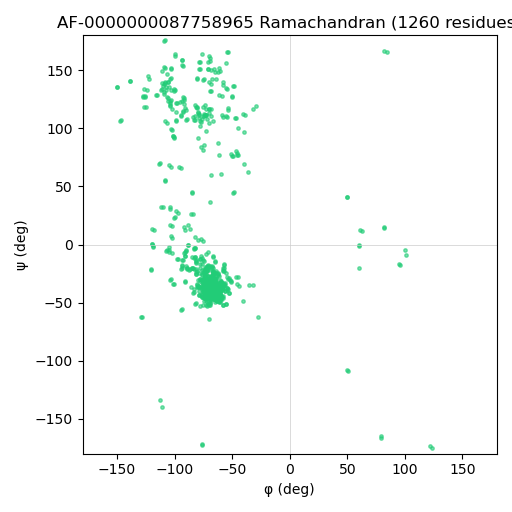 O . MET B 1 259 ? 27.953 48.844 17.156 1 63.84 259 MET B O 1
ATOM 7011 N N . SER B 1 260 ? 29.5 48.5 18.75 1 62.88 260 SER B N 1
ATOM 7012 C CA . SER B 1 260 ? 30.312 47.656 17.875 1 62.88 260 SER B CA 1
ATOM 7013 C C . SER B 1 260 ? 29.625 46.312 17.625 1 62.88 260 SER B C 1
ATOM 7015 O O . SER B 1 260 ? 28.766 45.875 18.406 1 62.88 260 SER B O 1
ATOM 7017 N N . ILE B 1 261 ? 29.828 45.656 16.531 1 61 261 ILE B N 1
ATOM 7018 C CA . ILE B 1 261 ? 29.266 44.375 16.141 1 61 261 ILE B CA 1
ATOM 7019 C C . ILE B 1 261 ? 29.562 43.344 17.219 1 61 261 ILE B C 1
ATOM 7021 O O . ILE B 1 261 ? 28.703 42.531 17.562 1 61 261 ILE B O 1
ATOM 7025 N N . ALA B 1 262 ? 30.75 43.469 17.734 1 58.06 262 ALA B N 1
ATOM 7026 C CA . ALA B 1 262 ? 31.188 42.5 18.734 1 58.06 262 ALA B CA 1
ATOM 7027 C C . ALA B 1 262 ? 30.359 42.656 20.016 1 58.06 262 ALA B C 1
ATOM 7029 O O . ALA B 1 262 ? 29.953 41.656 20.609 1 58.06 262 ALA B O 1
ATOM 7030 N N . GLU B 1 263 ? 30.109 43.812 20.438 1 62.62 263 GLU B N 1
ATOM 7031 C CA . GLU B 1 263 ? 29.328 44.062 21.641 1 62.62 263 GLU B CA 1
ATOM 7032 C C . GLU B 1 263 ? 27.875 43.656 21.453 1 62.62 263 GLU B C 1
ATOM 7034 O O . GLU B 1 263 ? 27.266 43.094 22.375 1 62.62 263 GLU B O 1
ATOM 7039 N N . PHE B 1 264 ? 27.375 43.812 20.328 1 68.31 264 PHE B N 1
ATOM 7040 C CA . PHE B 1 264 ? 26 43.469 20.016 1 68.31 264 PHE B CA 1
ATOM 7041 C C . PHE B 1 264 ? 25.828 41.938 20.047 1 68.31 264 PHE B C 1
ATOM 7043 O O . PHE B 1 264 ? 24.859 41.438 20.625 1 68.31 264 PHE B O 1
ATOM 7050 N N . LEU B 1 265 ? 26.781 41.375 19.547 1 60.34 265 LEU B N 1
ATOM 7051 C CA . LEU B 1 265 ? 26.703 39.938 19.5 1 60.34 265 LEU B CA 1
ATOM 7052 C C . LEU B 1 265 ? 26.922 39.312 20.875 1 60.34 265 LEU B C 1
ATOM 7054 O O . LEU B 1 265 ? 26.406 38.25 21.172 1 60.34 265 LEU B O 1
ATOM 7058 N N . GLN B 1 266 ? 27.656 39.906 21.703 1 59.03 266 GLN B N 1
ATOM 7059 C CA . GLN B 1 266 ? 27.844 39.469 23.062 1 59.03 266 GLN B CA 1
ATOM 7060 C C . GLN B 1 266 ? 26.547 39.5 23.859 1 59.03 266 GLN B C 1
ATOM 7062 O O . GLN B 1 266 ? 26.281 38.625 24.688 1 59.03 266 GLN B O 1
ATOM 7067 N N . HIS B 1 267 ? 25.734 40.438 23.562 1 59.97 267 HIS B N 1
ATOM 7068 C CA . HIS B 1 267 ? 24.422 40.531 24.234 1 59.97 267 HIS B CA 1
ATOM 7069 C C . HIS B 1 267 ? 23.484 39.438 23.734 1 59.97 267 HIS B C 1
ATOM 7071 O O . HIS B 1 267 ? 22.641 38.938 24.484 1 59.97 267 HIS B O 1
ATOM 7077 N N . LEU B 1 268 ? 23.688 39.156 22.562 1 57.56 268 LEU B N 1
ATOM 7078 C CA . LEU B 1 268 ? 22.812 38.125 21.969 1 57.56 268 LEU B CA 1
ATOM 7079 C C . LEU B 1 268 ? 23.297 36.719 22.328 1 57.56 268 LEU B C 1
ATOM 7081 O O . LEU B 1 268 ? 22.547 35.75 22.172 1 57.56 268 LEU B O 1
ATOM 7085 N N . HIS B 1 269 ? 24.422 36.562 22.797 1 49.06 269 HIS B N 1
ATOM 7086 C CA . HIS B 1 269 ? 24.953 35.281 23.266 1 49.06 269 HIS B CA 1
ATOM 7087 C C . HIS B 1 269 ? 24.141 34.781 24.469 1 49.06 269 HIS B C 1
ATOM 7089 O O . HIS B 1 269 ? 24.141 33.594 24.75 1 49.06 269 HIS B O 1
ATOM 7095 N N . CYS B 1 270 ? 23.547 35.625 25.141 1 42.56 270 CYS B N 1
ATOM 7096 C CA . CYS B 1 270 ? 22.75 35.219 26.297 1 42.56 270 CYS B CA 1
ATOM 7097 C C . CYS B 1 270 ? 21.422 34.594 25.859 1 42.56 270 CYS B C 1
ATOM 7099 O O . CYS B 1 270 ? 20.562 34.312 26.688 1 42.56 270 CYS B O 1
ATOM 7101 N N . LEU B 1 271 ? 21.328 34.5 24.641 1 44.22 271 LEU B N 1
ATOM 7102 C CA . LEU B 1 271 ? 20.156 33.781 24.156 1 44.22 271 LEU B CA 1
ATOM 7103 C C . LEU B 1 271 ? 20.219 32.312 24.547 1 44.22 271 LEU B C 1
ATOM 7105 O O . LEU B 1 271 ? 21.25 31.641 24.375 1 44.22 271 LEU B O 1
ATOM 7109 N N . ASN B 1 272 ? 19.453 31.906 25.469 1 40.06 272 ASN B N 1
ATOM 7110 C CA . ASN B 1 272 ? 19.328 30.516 25.875 1 40.06 272 ASN B CA 1
ATOM 7111 C C . ASN B 1 272 ? 19.062 29.609 24.688 1 40.06 272 ASN B C 1
ATOM 7113 O O . ASN B 1 272 ? 17.984 29.625 24.109 1 40.06 272 ASN B O 1
ATOM 7117 N N . THR B 1 273 ? 20.109 29.328 23.953 1 42.03 273 THR B N 1
ATOM 7118 C CA . THR B 1 273 ? 20.031 28.359 22.875 1 42.03 273 THR B CA 1
ATOM 7119 C C . THR B 1 273 ? 20.047 26.938 23.422 1 42.03 273 THR B C 1
ATOM 7121 O O . THR B 1 273 ? 21.016 26.531 24.078 1 42.03 273 THR B O 1
ATOM 7124 N N . THR B 1 274 ? 18.922 26.438 23.828 1 39.19 274 THR B N 1
ATOM 7125 C CA . THR B 1 274 ? 18.922 25.031 24.172 1 39.19 274 THR B CA 1
ATOM 7126 C C . THR B 1 274 ? 18.938 24.156 22.922 1 39.19 274 THR B C 1
ATOM 7128 O O . THR B 1 274 ? 18.156 24.375 22 1 39.19 274 THR B O 1
ATOM 7131 N N . PRO B 1 275 ? 20.031 23.531 22.766 1 40.34 275 PRO B N 1
ATOM 7132 C CA . PRO B 1 275 ? 20.078 22.609 21.641 1 40.34 275 PRO B CA 1
ATOM 7133 C C . PRO B 1 275 ? 18.828 21.734 21.531 1 40.34 275 PRO B C 1
ATOM 7135 O O . PRO B 1 275 ? 18.5 21.016 22.484 1 40.34 275 PRO B O 1
ATOM 7138 N N . ALA B 1 276 ? 17.734 22.172 21.062 1 43.56 276 ALA B N 1
ATOM 7139 C CA . ALA B 1 276 ? 16.547 21.312 21 1 43.56 276 ALA B CA 1
ATOM 7140 C C . ALA B 1 276 ? 16.625 20.375 19.812 1 43.56 276 ALA B C 1
ATOM 7142 O O . ALA B 1 276 ? 16.75 20.812 18.672 1 43.56 276 ALA B O 1
ATOM 7143 N N . THR B 1 277 ? 17.141 19.219 19.953 1 46.84 277 THR B N 1
ATOM 7144 C CA . THR B 1 277 ? 17.203 18.203 18.906 1 46.84 277 THR B CA 1
ATOM 7145 C C . THR B 1 277 ? 15.797 17.859 18.422 1 46.84 277 THR B C 1
ATOM 7147 O O . THR B 1 277 ? 14.914 17.562 19.234 1 46.84 277 THR B O 1
ATOM 7150 N N . ALA B 1 278 ? 15.5 18.25 17.172 1 57.47 278 ALA B N 1
ATOM 7151 C CA . ALA B 1 278 ? 14.242 17.812 16.562 1 57.47 278 ALA B CA 1
ATOM 7152 C C . ALA B 1 278 ? 14.07 16.312 16.688 1 57.47 278 ALA B C 1
ATOM 7154 O O . ALA B 1 278 ? 15.047 15.555 16.625 1 57.47 278 ALA B O 1
ATOM 7155 N N . TYR B 1 279 ? 12.953 15.93 17.203 1 64.12 279 TYR B N 1
ATOM 7156 C CA . TYR B 1 279 ? 12.648 14.508 17.328 1 64.12 279 TYR B CA 1
ATOM 7157 C C . TYR B 1 279 ? 12.945 13.773 16.016 1 64.12 279 TYR B C 1
ATOM 7159 O O . TYR B 1 279 ? 12.492 14.18 14.953 1 64.12 279 TYR B O 1
ATOM 7167 N N . GLY B 1 280 ? 14.031 12.953 16.047 1 65.75 280 GLY B N 1
ATOM 7168 C CA . GLY B 1 280 ? 14.203 11.984 14.984 1 65.75 280 GLY B CA 1
ATOM 7169 C C . GLY B 1 280 ? 13.281 10.781 15.109 1 65.75 280 GLY B C 1
ATOM 7170 O O . GLY B 1 280 ? 12.352 10.789 15.922 1 65.75 280 GLY B O 1
ATOM 7171 N N . ILE B 1 281 ? 13.43 9.82 14.359 1 74.75 281 ILE B N 1
ATOM 7172 C CA . ILE B 1 281 ? 12.586 8.625 14.352 1 74.75 281 ILE B CA 1
ATOM 7173 C C . ILE B 1 281 ? 12.703 7.898 15.688 1 74.75 281 ILE B C 1
ATOM 7175 O O . ILE B 1 281 ? 11.703 7.426 16.234 1 74.75 281 ILE B O 1
ATOM 7179 N N . GLN B 1 282 ? 13.867 7.844 16.219 1 77.12 282 GLN B N 1
ATOM 7180 C CA . GLN B 1 282 ? 14.062 7.121 17.484 1 77.12 282 GLN B CA 1
ATOM 7181 C C . GLN B 1 282 ? 13.375 7.836 18.641 1 77.12 282 GLN B C 1
ATOM 7183 O O . GLN B 1 282 ? 12.805 7.195 19.516 1 77.12 282 GLN B O 1
ATOM 7188 N N . GLN B 1 283 ? 13.383 9.109 18.562 1 80.88 283 GLN B N 1
ATOM 7189 C CA . GLN B 1 283 ? 12.734 9.875 19.625 1 80.88 283 GLN B CA 1
ATOM 7190 C C . GLN B 1 283 ? 11.219 9.805 19.516 1 80.88 283 GLN B C 1
ATOM 7192 O O . GLN B 1 283 ? 10.516 9.75 20.516 1 80.88 283 GLN B O 1
ATOM 7197 N N . VAL B 1 284 ? 10.781 9.797 18.312 1 85.12 284 VAL B N 1
ATOM 7198 C CA . VAL B 1 284 ? 9.336 9.688 18.094 1 85.12 284 VAL B CA 1
ATOM 7199 C C . VAL B 1 284 ? 8.836 8.336 18.609 1 85.12 284 VAL B C 1
ATOM 7201 O O . VAL B 1 284 ? 7.812 8.258 19.281 1 85.12 284 VAL B O 1
ATOM 7204 N N . LEU B 1 285 ? 9.633 7.352 18.359 1 86.69 285 LEU B N 1
ATOM 7205 C CA . LEU B 1 285 ? 9.25 6.016 18.797 1 86.69 285 LEU B CA 1
ATOM 7206 C C . LEU B 1 285 ? 9.336 5.898 20.312 1 86.69 285 LEU B C 1
ATOM 7208 O O . LEU B 1 285 ? 8.469 5.281 20.938 1 86.69 285 LEU B O 1
ATOM 7212 N N . GLY B 1 286 ? 10.375 6.461 20.828 1 87.56 286 GLY B N 1
ATOM 7213 C CA . GLY B 1 286 ? 10.508 6.441 22.281 1 87.56 286 GLY B CA 1
ATOM 7214 C C . GLY B 1 286 ? 9.391 7.176 22.984 1 87.56 286 GLY B C 1
ATOM 7215 O O . GLY B 1 286 ? 8.852 6.684 23.984 1 87.56 286 GLY B O 1
ATOM 7216 N N . SER B 1 287 ? 9.039 8.297 22.453 1 88.44 287 SER B N 1
ATOM 7217 C CA . SER B 1 287 ? 7.957 9.078 23.047 1 88.44 287 SER B CA 1
ATOM 7218 C C . SER B 1 287 ? 6.613 8.375 22.891 1 88.44 287 SER B C 1
ATOM 7220 O O . SER B 1 287 ? 5.789 8.375 23.812 1 88.44 287 SER B O 1
ATOM 7222 N N . THR B 1 288 ? 6.402 7.809 21.75 1 88.81 288 THR B N 1
ATOM 7223 C CA . THR B 1 288 ? 5.168 7.07 21.516 1 88.81 288 THR B CA 1
ATOM 7224 C C . THR B 1 288 ? 5.035 5.906 22.484 1 88.81 288 THR B C 1
ATOM 7226 O O . THR B 1 288 ? 3.955 5.672 23.047 1 88.81 288 THR B O 1
ATOM 7229 N N . TYR B 1 289 ? 6.172 5.246 22.719 1 89.69 289 TYR B N 1
ATOM 7230 C CA . TYR B 1 289 ? 6.156 4.137 23.672 1 89.69 289 TYR B CA 1
ATOM 7231 C C . TYR B 1 289 ? 5.852 4.629 25.078 1 89.69 289 TYR B C 1
ATOM 7233 O O . TYR B 1 289 ? 5.156 3.951 25.844 1 89.69 289 TYR B O 1
ATOM 7241 N N . ARG B 1 290 ? 6.266 5.738 25.438 1 89.56 290 ARG B N 1
ATOM 7242 C CA . ARG B 1 290 ? 6.016 6.305 26.75 1 89.56 290 ARG B CA 1
ATOM 7243 C C . ARG B 1 290 ? 4.535 6.613 26.953 1 89.56 290 ARG B C 1
ATOM 7245 O O . ARG B 1 290 ? 3.979 6.367 28.031 1 89.56 290 ARG B O 1
ATOM 7252 N N . HIS B 1 291 ? 3.926 7.094 25.906 1 90.38 291 HIS B N 1
ATOM 7253 C CA . HIS B 1 291 ? 2.516 7.453 26 1 90.38 291 HIS B CA 1
ATOM 7254 C C . HIS B 1 291 ? 1.628 6.215 25.938 1 90.38 291 HIS B C 1
ATOM 7256 O O . HIS B 1 291 ? 0.54 6.195 26.516 1 90.38 291 HIS B O 1
ATOM 7262 N N . TRP B 1 292 ? 2.123 5.172 25.219 1 91 292 TRP B N 1
ATOM 7263 C CA . TRP B 1 292 ? 1.325 3.961 25.062 1 91 292 TRP B CA 1
ATOM 7264 C C . TRP B 1 292 ? 1.591 2.977 26.188 1 91 292 TRP B C 1
ATOM 7266 O O . TRP B 1 292 ? 0.797 2.062 26.422 1 91 292 TRP B O 1
ATOM 7276 N N . SER B 1 293 ? 2.693 3.045 26.922 1 85.25 293 SER B N 1
ATOM 7277 C CA . SER B 1 293 ? 3.162 2.082 27.906 1 85.25 293 SER B CA 1
ATOM 7278 C C . SER B 1 293 ? 2.209 2.004 29.094 1 85.25 293 SER B C 1
ATOM 7280 O O . SER B 1 293 ? 2.229 1.03 29.859 1 85.25 293 SER B O 1
ATOM 7282 N N . ASN B 1 294 ? 1.338 2.971 29.203 1 84.12 294 ASN B N 1
ATOM 7283 C CA . ASN B 1 294 ? 0.374 2.91 30.297 1 84.12 294 ASN B CA 1
ATOM 7284 C C . ASN B 1 294 ? -0.71 1.869 30.031 1 84.12 294 ASN B C 1
ATOM 7286 O O . ASN B 1 294 ? -1.449 1.491 30.938 1 84.12 294 ASN B O 1
ATOM 7290 N N . GLN B 1 295 ? -0.774 1.439 28.828 1 91.81 295 GLN B N 1
ATOM 7291 C CA . GLN B 1 295 ? -1.733 0.419 28.422 1 91.81 295 GLN B CA 1
ATOM 7292 C C . GLN B 1 295 ? -1.027 -0.879 28.047 1 91.81 295 GLN B C 1
ATOM 7294 O O . GLN B 1 295 ? -1.145 -1.347 26.906 1 91.81 295 GLN B O 1
ATOM 7299 N N . LYS B 1 296 ? -0.461 -1.583 29.016 1 89.38 296 LYS B N 1
ATOM 7300 C CA . LYS B 1 296 ? 0.405 -2.725 28.75 1 89.38 296 LYS B CA 1
ATOM 7301 C C . LYS B 1 296 ? -0.395 -3.902 28.203 1 89.38 296 LYS B C 1
ATOM 7303 O O . LYS B 1 296 ? 0.055 -4.594 27.281 1 89.38 296 LYS B O 1
ATOM 7308 N N . VAL B 1 297 ? -1.548 -4.105 28.703 1 91.19 297 VAL B N 1
ATOM 7309 C CA . VAL B 1 297 ? -2.354 -5.25 28.297 1 91.19 297 VAL B CA 1
ATOM 7310 C C . VAL B 1 297 ? -2.801 -5.062 26.844 1 91.19 297 VAL B C 1
ATOM 7312 O O . VAL B 1 297 ? -2.695 -5.984 26.031 1 91.19 297 VAL B O 1
ATOM 7315 N N . LEU B 1 298 ? -3.23 -3.908 26.547 1 91.88 298 LEU B N 1
ATOM 7316 C CA . LEU B 1 298 ? -3.697 -3.629 25.188 1 91.88 298 LEU B CA 1
ATOM 7317 C C . LEU B 1 298 ? -2.531 -3.611 24.203 1 91.88 298 LEU B C 1
ATOM 7319 O O . LEU B 1 298 ? -2.674 -4.039 23.062 1 91.88 298 LEU B O 1
ATOM 7323 N N . LEU B 1 299 ? -1.44 -3.158 24.641 1 91.75 299 LEU B N 1
ATOM 7324 C CA . LEU B 1 299 ? -0.256 -3.131 23.781 1 91.75 299 LEU B CA 1
ATOM 7325 C C . LEU B 1 299 ? 0.228 -4.543 23.484 1 91.75 299 LEU B C 1
ATOM 7327 O O . LEU B 1 299 ? 0.57 -4.855 22.344 1 91.75 299 LEU B O 1
ATOM 7331 N N . THR B 1 300 ? 0.272 -5.379 24.453 1 92.06 300 THR B N 1
ATOM 7332 C CA . THR B 1 300 ? 0.693 -6.758 24.25 1 92.06 300 THR B CA 1
ATOM 7333 C C . THR B 1 300 ? -0.302 -7.504 23.359 1 92.06 300 THR B C 1
ATOM 7335 O O . THR B 1 300 ? 0.095 -8.273 22.484 1 92.06 300 THR B O 1
ATOM 7338 N N . ALA B 1 301 ? -1.554 -7.258 23.594 1 92.75 301 ALA B N 1
ATOM 7339 C CA . ALA B 1 301 ? -2.58 -7.871 22.75 1 92.75 301 ALA B CA 1
ATOM 7340 C C . ALA B 1 301 ? -2.445 -7.414 21.297 1 92.75 301 ALA B C 1
ATOM 7342 O O . ALA B 1 301 ? -2.598 -8.219 20.375 1 92.75 301 ALA B O 1
ATOM 7343 N N . THR B 1 302 ? -2.205 -6.156 21.141 1 91.88 302 THR B N 1
ATOM 7344 C CA . THR B 1 302 ? -2.027 -5.625 19.797 1 91.88 302 THR B CA 1
ATOM 7345 C C . THR B 1 302 ? -0.828 -6.273 19.109 1 91.88 302 THR B C 1
ATOM 7347 O O . THR B 1 302 ? -0.883 -6.598 17.922 1 91.88 302 THR B O 1
ATOM 7350 N N . PHE B 1 303 ? 0.222 -6.527 19.844 1 91.06 303 PHE B N 1
ATOM 7351 C CA . PHE B 1 303 ? 1.409 -7.16 19.281 1 91.06 303 PHE B CA 1
ATOM 7352 C C . PHE B 1 303 ? 1.101 -8.578 18.828 1 91.06 303 PHE B C 1
ATOM 7354 O O . PHE B 1 303 ? 1.503 -8.992 17.734 1 91.06 303 PHE B O 1
ATOM 7361 N N . PHE B 1 304 ? 0.376 -9.281 19.578 1 94.31 304 PHE B N 1
ATOM 7362 C CA . PHE B 1 304 ? 0.041 -10.656 19.219 1 94.31 304 PHE B CA 1
ATOM 7363 C C . PHE B 1 304 ? -0.91 -10.695 18.031 1 94.31 304 PHE B C 1
ATOM 7365 O O . PHE B 1 304 ? -0.818 -11.594 17.188 1 94.31 304 PHE B O 1
ATOM 7372 N N . ILE B 1 305 ? -1.791 -9.75 18 1 95.12 305 ILE B N 1
ATOM 7373 C CA . ILE B 1 305 ? -2.732 -9.703 16.891 1 95.12 305 ILE B CA 1
ATOM 7374 C C . ILE B 1 305 ? -1.987 -9.375 15.594 1 95.12 305 ILE B C 1
ATOM 7376 O O . ILE B 1 305 ? -2.238 -9.992 14.555 1 95.12 305 ILE B O 1
ATOM 7380 N N . VAL B 1 306 ? -1.069 -8.453 15.711 1 94.19 306 VAL B N 1
ATOM 7381 C CA . VAL B 1 306 ? -0.28 -8.086 14.539 1 94.19 306 VAL B CA 1
ATOM 7382 C C . VAL B 1 306 ? 0.59 -9.266 14.117 1 94.19 306 VAL B C 1
ATOM 7384 O O . VAL B 1 306 ? 0.723 -9.555 12.922 1 94.19 306 VAL B O 1
ATOM 7387 N N . LEU B 1 307 ? 1.147 -10 15.047 1 94.94 307 LEU B N 1
ATOM 7388 C CA . LEU B 1 307 ? 1.958 -11.18 14.758 1 94.94 307 LEU B CA 1
ATOM 7389 C C . LEU B 1 307 ? 1.12 -12.258 14.086 1 94.94 307 LEU B C 1
ATOM 7391 O O . LEU B 1 307 ? 1.547 -12.859 13.094 1 94.94 307 LEU B O 1
ATOM 7395 N N . ALA B 1 308 ? -0.017 -12.414 14.578 1 95.19 308 ALA B N 1
ATOM 7396 C CA . ALA B 1 308 ? -0.906 -13.43 14.016 1 95.19 308 ALA B CA 1
ATOM 7397 C C . ALA B 1 308 ? -1.347 -13.047 12.602 1 95.19 308 ALA B C 1
ATOM 7399 O O . ALA B 1 308 ? -1.422 -13.906 11.719 1 95.19 308 ALA B O 1
ATOM 7400 N N . HIS B 1 309 ? -1.606 -11.828 12.391 1 94.06 309 HIS B N 1
ATOM 7401 C CA . HIS B 1 309 ? -2.029 -11.359 11.078 1 94.06 309 HIS B CA 1
ATOM 7402 C C . HIS B 1 309 ? -0.9 -11.484 10.062 1 94.06 309 HIS B C 1
ATOM 7404 O O . HIS B 1 309 ? -1.13 -11.883 8.914 1 94.06 309 HIS B O 1
ATOM 7410 N N . ALA B 1 310 ? 0.297 -11.219 10.453 1 93.06 310 ALA B N 1
ATOM 7411 C CA . ALA B 1 310 ? 1.444 -11.234 9.555 1 93.06 310 ALA B CA 1
ATOM 7412 C C . ALA B 1 310 ? 1.826 -12.656 9.172 1 93.06 310 ALA B C 1
ATOM 7414 O O . ALA B 1 310 ? 2.508 -12.883 8.172 1 93.06 310 ALA B O 1
ATOM 7415 N N . THR B 1 311 ? 1.422 -13.617 9.961 1 94.06 311 THR B N 1
ATOM 7416 C CA . THR B 1 311 ? 1.749 -15.008 9.672 1 94.06 311 THR B CA 1
ATOM 7417 C C . THR B 1 311 ? 0.841 -15.562 8.578 1 94.06 311 THR B C 1
ATOM 7419 O O . THR B 1 311 ? 1.137 -16.594 7.988 1 94.06 311 THR B O 1
ATOM 7422 N N . LEU B 1 312 ? -0.179 -14.898 8.25 1 92.5 312 LEU B N 1
ATOM 7423 C CA . LEU B 1 312 ? -1.161 -15.438 7.316 1 92.5 312 LEU B CA 1
ATOM 7424 C C . LEU B 1 312 ? -0.639 -15.367 5.887 1 92.5 312 LEU B C 1
ATOM 7426 O O . LEU B 1 312 ? -0.952 -16.234 5.066 1 92.5 312 LEU B O 1
ATOM 7430 N N . VAL B 1 313 ? 0.196 -14.383 5.539 1 89.88 313 VAL B N 1
ATOM 7431 C CA . VAL B 1 313 ? 0.72 -14.242 4.184 1 89.88 313 VAL B CA 1
ATOM 7432 C C . VAL B 1 313 ? 1.706 -15.375 3.895 1 89.88 313 VAL B C 1
ATOM 7434 O O . VAL B 1 313 ? 1.619 -16.031 2.852 1 89.88 313 VAL B O 1
ATOM 7437 N N . PRO B 1 314 ? 2.574 -15.695 4.832 1 93.19 314 PRO B N 1
ATOM 7438 C CA . PRO B 1 314 ? 3.447 -16.859 4.609 1 93.19 314 PRO B CA 1
ATOM 7439 C C . PRO B 1 314 ? 2.674 -18.172 4.531 1 93.19 314 PRO B C 1
ATOM 7441 O O . PRO B 1 314 ? 3.047 -19.062 3.766 1 93.19 314 PRO B O 1
ATOM 7444 N N . ILE B 1 315 ? 1.622 -18.297 5.305 1 93.69 315 ILE B N 1
ATOM 7445 C CA . ILE B 1 315 ? 0.811 -19.5 5.246 1 93.69 315 ILE B CA 1
ATOM 7446 C C . ILE B 1 315 ? 0.133 -19.609 3.883 1 93.69 315 ILE B C 1
ATOM 7448 O O . ILE B 1 315 ? 0.043 -20.703 3.309 1 93.69 315 ILE B O 1
ATOM 7452 N N . MET B 1 316 ? -0.333 -18.547 3.387 1 92.06 316 MET B N 1
ATOM 7453 C CA . MET B 1 316 ? -0.926 -18.531 2.053 1 92.06 316 MET B CA 1
ATOM 7454 C C . MET B 1 316 ? 0.089 -18.969 1.002 1 92.06 316 MET B C 1
ATOM 7456 O O . MET B 1 316 ? -0.236 -19.75 0.106 1 92.06 316 MET B O 1
ATOM 7460 N N . ALA B 1 317 ? 1.337 -18.469 1.084 1 91.5 317 ALA B N 1
ATOM 7461 C CA . ALA B 1 317 ? 2.383 -18.859 0.142 1 91.5 317 ALA B CA 1
ATOM 7462 C C . ALA B 1 317 ? 2.691 -20.344 0.247 1 91.5 317 ALA B C 1
ATOM 7464 O O . ALA B 1 317 ? 2.924 -21.016 -0.766 1 91.5 317 ALA B O 1
ATOM 7465 N N . TYR B 1 318 ? 2.656 -20.859 1.469 1 93.19 318 TYR B N 1
ATOM 7466 C CA . TYR B 1 318 ? 2.895 -22.281 1.678 1 93.19 318 TYR B CA 1
ATOM 7467 C C . TYR B 1 318 ? 1.777 -23.109 1.063 1 93.19 318 TYR B C 1
ATOM 7469 O O . TYR B 1 318 ? 2.035 -24.156 0.468 1 93.19 318 TYR B O 1
ATOM 7477 N N . LEU B 1 319 ? 0.547 -22.688 1.176 1 93.12 319 LEU B N 1
ATOM 7478 C CA . LEU B 1 319 ? -0.585 -23.406 0.594 1 93.12 319 LEU B CA 1
ATOM 7479 C C . LEU B 1 319 ? -0.527 -23.359 -0.93 1 93.12 319 LEU B C 1
ATOM 7481 O O . LEU B 1 319 ? -0.907 -24.328 -1.595 1 93.12 319 LEU B O 1
ATOM 7485 N N . LEU B 1 320 ? -0.053 -22.281 -1.499 1 91.88 320 LEU B N 1
ATOM 7486 C CA . LEU B 1 320 ? 0.112 -22.203 -2.945 1 91.88 320 LEU B CA 1
ATOM 7487 C C . LEU B 1 320 ? 1.201 -23.156 -3.426 1 91.88 320 LEU B C 1
ATOM 7489 O O . LEU B 1 320 ? 1.11 -23.703 -4.523 1 91.88 320 LEU B O 1
ATOM 7493 N N . GLN B 1 321 ? 2.221 -23.344 -2.605 1 92.06 321 GLN B N 1
ATOM 7494 C CA . GLN B 1 321 ? 3.256 -24.312 -2.941 1 92.06 321 GLN B CA 1
ATOM 7495 C C . GLN B 1 321 ? 2.688 -25.734 -2.99 1 92.06 321 GLN B C 1
ATOM 7497 O O . GLN B 1 321 ? 3.008 -26.5 -3.895 1 92.06 321 GLN B O 1
ATOM 7502 N N . ILE B 1 322 ? 1.854 -26.031 -2.002 1 91.44 322 ILE B N 1
ATOM 7503 C CA . ILE B 1 322 ? 1.251 -27.359 -1.945 1 91.44 322 ILE B CA 1
ATOM 7504 C C . ILE B 1 322 ? 0.383 -27.594 -3.18 1 91.44 322 ILE B C 1
ATOM 7506 O O . ILE B 1 322 ? 0.388 -28.672 -3.76 1 91.44 322 ILE B O 1
ATOM 7510 N N . LEU B 1 323 ? -0.279 -26.609 -3.643 1 92.56 323 LEU B N 1
ATOM 7511 C CA . LEU B 1 323 ? -1.118 -26.719 -4.832 1 92.56 323 LEU B CA 1
ATOM 7512 C C . LEU B 1 323 ? -0.265 -26.859 -6.086 1 92.56 323 LEU B C 1
ATOM 7514 O O . LEU B 1 323 ? -0.521 -27.734 -6.922 1 92.56 323 LEU B O 1
ATOM 7518 N N . GLY B 1 324 ? 0.757 -26.125 -6.238 1 88.38 324 GLY B N 1
ATOM 7519 C CA . GLY B 1 324 ? 1.576 -26.109 -7.438 1 88.38 324 GLY B CA 1
ATOM 7520 C C . GLY B 1 324 ? 2.416 -27.359 -7.605 1 88.38 324 GLY B C 1
ATOM 7521 O O . GLY B 1 324 ? 2.529 -27.891 -8.711 1 88.38 324 GLY B O 1
ATOM 7522 N N . ASP B 1 325 ? 2.938 -27.906 -6.539 1 87.69 325 ASP B N 1
ATOM 7523 C CA . ASP B 1 325 ? 3.879 -29.016 -6.637 1 87.69 325 ASP B CA 1
ATOM 7524 C C . ASP B 1 325 ? 3.148 -30.359 -6.586 1 87.69 325 ASP B C 1
ATOM 7526 O O . ASP B 1 325 ? 3.549 -31.312 -7.258 1 87.69 325 ASP B O 1
ATOM 7530 N N . TYR B 1 326 ? 2.004 -30.406 -5.844 1 88.75 326 TYR B N 1
ATOM 7531 C CA . TYR B 1 326 ? 1.467 -31.734 -5.57 1 88.75 326 TYR B CA 1
ATOM 7532 C C . TYR B 1 326 ? 0.055 -31.875 -6.125 1 88.75 326 TYR B C 1
ATOM 7534 O O . TYR B 1 326 ? -0.431 -33 -6.328 1 88.75 326 TYR B O 1
ATOM 7542 N N . ALA B 1 327 ? -0.6 -30.844 -6.344 1 90.81 327 ALA B N 1
ATOM 7543 C CA . ALA B 1 327 ? -1.998 -30.969 -6.75 1 90.81 327 ALA B CA 1
ATOM 7544 C C . ALA B 1 327 ? -2.15 -30.766 -8.258 1 90.81 327 ALA B C 1
ATOM 7546 O O . ALA B 1 327 ? -2.961 -31.438 -8.898 1 90.81 327 ALA B O 1
ATOM 7547 N N . PHE B 1 328 ? -1.436 -29.984 -8.914 1 90 328 PHE B N 1
ATOM 7548 C CA . PHE B 1 328 ? -1.625 -29.625 -10.312 1 90 328 PHE B CA 1
ATOM 7549 C C . PHE B 1 328 ? -1.054 -30.703 -11.234 1 90 328 PHE B C 1
ATOM 7551 O O . PHE B 1 328 ? -0.033 -31.312 -10.922 1 90 328 PHE B O 1
ATOM 7558 N N . PRO B 1 329 ? -1.799 -30.844 -12.266 1 87.19 329 PRO B N 1
ATOM 7559 C CA . PRO B 1 329 ? -1.339 -31.859 -13.211 1 87.19 329 PRO B CA 1
ATOM 7560 C C . PRO B 1 329 ? -0.075 -31.438 -13.961 1 87.19 329 PRO B C 1
ATOM 7562 O O . PRO B 1 329 ? 0.17 -30.25 -14.141 1 87.19 329 PRO B O 1
ATOM 7565 N N . THR B 1 330 ? 0.688 -32.438 -14.328 1 76.31 330 THR B N 1
ATOM 7566 C CA . THR B 1 330 ? 1.923 -32.188 -15.07 1 76.31 330 THR B CA 1
ATOM 7567 C C . THR B 1 330 ? 1.631 -31.969 -16.547 1 76.31 330 THR B C 1
ATOM 7569 O O . THR B 1 330 ? 2.301 -31.172 -17.203 1 76.31 330 THR B O 1
ATOM 7572 N N . SER B 1 331 ? 0.602 -32.688 -17.078 1 74.31 331 SER B N 1
ATOM 7573 C CA . SER B 1 331 ? 0.203 -32.531 -18.469 1 74.31 331 SER B CA 1
ATOM 7574 C C . SER B 1 331 ? -1.285 -32.812 -18.656 1 74.31 331 SER B C 1
ATOM 7576 O O . SER B 1 331 ? -1.875 -33.594 -17.906 1 74.31 331 SER B O 1
ATOM 7578 N N . ALA B 1 332 ? -1.914 -31.938 -19.422 1 76.19 332 ALA B N 1
ATOM 7579 C CA . ALA B 1 332 ? -3.322 -32.125 -19.766 1 76.19 332 ALA B CA 1
ATOM 7580 C C . ALA B 1 332 ? -3.529 -32.094 -21.281 1 76.19 332 ALA B C 1
ATOM 7582 O O . ALA B 1 332 ? -2.973 -31.25 -21.969 1 76.19 332 ALA B O 1
ATOM 7583 N N . MET B 1 333 ? -4.203 -33.188 -21.781 1 73.19 333 MET B N 1
ATOM 7584 C CA . MET B 1 333 ? -4.488 -33.281 -23.203 1 73.19 333 MET B CA 1
ATOM 7585 C C . MET B 1 333 ? -5.98 -33.469 -23.453 1 73.19 333 MET B C 1
ATOM 7587 O O . MET B 1 333 ? -6.645 -34.188 -22.703 1 73.19 333 MET B O 1
ATOM 7591 N N . THR B 1 334 ? -6.449 -32.656 -24.391 1 76.75 334 THR B N 1
ATOM 7592 C CA . THR B 1 334 ? -7.848 -32.812 -24.781 1 76.75 334 THR B CA 1
ATOM 7593 C C . THR B 1 334 ? -7.953 -33.531 -26.125 1 76.75 334 THR B C 1
ATOM 7595 O O . THR B 1 334 ? -7.258 -33.188 -27.094 1 76.75 334 THR B O 1
ATOM 7598 N N . PHE B 1 335 ? -8.688 -34.656 -26.141 1 76.62 335 PHE B N 1
ATOM 7599 C CA . PHE B 1 335 ? -8.883 -35.375 -27.375 1 76.62 335 PHE B CA 1
ATOM 7600 C C . PHE B 1 335 ? -10.367 -35.531 -27.703 1 76.62 335 PHE B C 1
ATOM 7602 O O . PHE B 1 335 ? -11.203 -35.5 -26.797 1 76.62 335 PHE B O 1
ATOM 7609 N N . LEU B 1 336 ? -10.617 -35.469 -29.016 1 81.62 336 LEU B N 1
ATOM 7610 C CA . LEU B 1 336 ? -11.977 -35.719 -29.516 1 81.62 336 LEU B CA 1
ATOM 7611 C C . LEU B 1 336 ? -12.25 -37.219 -29.656 1 81.62 336 LEU B C 1
ATOM 7613 O O . LEU B 1 336 ? -11.492 -37.906 -30.328 1 81.62 336 LEU B O 1
ATOM 7617 N N . GLN B 1 337 ? -13.07 -37.688 -28.734 1 78.81 337 GLN B N 1
ATOM 7618 C CA . GLN B 1 337 ? -13.461 -39.094 -28.875 1 78.81 337 GLN B CA 1
ATOM 7619 C C . GLN B 1 337 ? -14.719 -39.25 -29.719 1 78.81 337 GLN B C 1
ATOM 7621 O O . GLN B 1 337 ? -15.758 -38.625 -29.422 1 78.81 337 GLN B O 1
ATOM 7626 N N . THR B 1 338 ? -14.453 -39.75 -30.906 1 76.38 338 THR B N 1
ATOM 7627 C CA . THR B 1 338 ? -15.578 -39.969 -31.797 1 76.38 338 THR B CA 1
ATOM 7628 C C . THR B 1 338 ? -15.969 -41.438 -31.797 1 76.38 338 THR B C 1
ATOM 7630 O O . THR B 1 338 ? -15.109 -42.344 -31.75 1 76.38 338 THR B O 1
ATOM 7633 N N . GLY B 1 339 ? -16.891 -42 -31.016 1 62.34 339 GLY B N 1
ATOM 7634 C CA . GLY B 1 339 ? -17.344 -43.375 -31.109 1 62.34 339 GLY B CA 1
ATOM 7635 C C . GLY B 1 339 ? -18.562 -43.531 -32 1 62.34 339 GLY B C 1
ATOM 7636 O O . GLY B 1 339 ? -19.266 -42.562 -32.312 1 62.34 339 GLY B O 1
ATOM 7637 N N . GLU B 1 340 ? -18.719 -44.844 -32.625 1 64.25 340 GLU B N 1
ATOM 7638 C CA . GLU B 1 340 ? -19.875 -45.219 -33.438 1 64.25 340 GLU B CA 1
ATOM 7639 C C . GLU B 1 340 ? -21.172 -45 -32.688 1 64.25 340 GLU B C 1
ATOM 7641 O O . GLU B 1 340 ? -21.406 -45.625 -31.656 1 64.25 340 GLU B O 1
ATOM 7646 N N . GLY B 1 341 ? -22 -44.094 -32.969 1 63.06 341 GLY B N 1
ATOM 7647 C CA . GLY B 1 341 ? -23.344 -43.812 -32.469 1 63.06 341 GLY B CA 1
ATOM 7648 C C . GLY B 1 341 ? -23.391 -42.781 -31.359 1 63.06 341 GLY B C 1
ATOM 7649 O O . GLY B 1 341 ? -24.469 -42.438 -30.859 1 63.06 341 GLY B O 1
ATOM 7650 N N . LYS B 1 342 ? -22.156 -42.594 -30.781 1 65.88 342 LYS B N 1
ATOM 7651 C CA . LYS B 1 342 ? -22.188 -41.656 -29.656 1 65.88 342 LYS B CA 1
ATOM 7652 C C . LYS B 1 342 ? -21.719 -40.281 -30.094 1 65.88 342 LYS B C 1
ATOM 7654 O O . LYS B 1 342 ? -20.938 -40.125 -31.047 1 65.88 342 LYS B O 1
ATOM 7659 N N . LYS B 1 343 ? -22.359 -39.188 -29.781 1 71.25 343 LYS B N 1
ATOM 7660 C CA . LYS B 1 343 ? -22 -37.812 -30.031 1 71.25 343 LYS B CA 1
ATOM 7661 C C . LYS B 1 343 ? -20.562 -37.5 -29.609 1 71.25 343 LYS B C 1
ATOM 7663 O O . LYS B 1 343 ? -20.078 -38.094 -28.641 1 71.25 343 LYS B O 1
ATOM 7668 N N . PRO B 1 344 ? -19.844 -36.75 -30.5 1 76.56 344 PRO B N 1
ATOM 7669 C CA . PRO B 1 344 ? -18.453 -36.438 -30.188 1 76.56 344 PRO B CA 1
ATOM 7670 C C . PRO B 1 344 ? -18.281 -35.781 -28.812 1 76.56 344 PRO B C 1
ATOM 7672 O O . PRO B 1 344 ? -19.078 -34.938 -28.438 1 76.56 344 PRO B O 1
ATOM 7675 N N . GLU B 1 345 ? -17.562 -36.531 -27.953 1 78.69 345 GLU B N 1
ATOM 7676 C CA . GLU B 1 345 ? -17.281 -36.031 -26.625 1 78.69 345 GLU B CA 1
ATOM 7677 C C . GLU B 1 345 ? -15.805 -35.625 -26.484 1 78.69 345 GLU B C 1
ATOM 7679 O O . GLU B 1 345 ? -14.93 -36.25 -27.094 1 78.69 345 GLU B O 1
ATOM 7684 N N . LEU B 1 346 ? -15.656 -34.438 -25.906 1 81.25 346 LEU B N 1
ATOM 7685 C CA . LEU B 1 346 ? -14.297 -34.062 -25.578 1 81.25 346 LEU B CA 1
ATOM 7686 C C . LEU B 1 346 ? -13.836 -34.719 -24.281 1 81.25 346 LEU B C 1
ATOM 7688 O O . LEU B 1 346 ? -14.539 -34.656 -23.266 1 81.25 346 LEU B O 1
ATOM 7692 N N . VAL B 1 347 ? -12.805 -35.531 -24.406 1 78.81 347 VAL B N 1
ATOM 7693 C CA . VAL B 1 347 ? -12.258 -36.188 -23.234 1 78.81 347 VAL B CA 1
ATOM 7694 C C . VAL B 1 347 ? -10.938 -35.562 -22.844 1 78.81 347 VAL B C 1
ATOM 7696 O O . VAL B 1 347 ? -10.07 -35.312 -23.688 1 78.81 347 VAL B O 1
ATOM 7699 N N . HIS B 1 348 ? -10.898 -35.188 -21.578 1 81.94 348 HIS B N 1
ATOM 7700 C CA . HIS B 1 348 ? -9.68 -34.625 -21.016 1 81.94 348 HIS B CA 1
ATOM 7701 C C . HIS B 1 348 ? -8.836 -35.688 -20.328 1 81.94 348 HIS B C 1
ATOM 7703 O O . HIS B 1 348 ? -9.297 -36.344 -19.391 1 81.94 348 HIS B O 1
ATOM 7709 N N . GLN B 1 349 ? -7.664 -36.031 -20.922 1 78.94 349 GLN B N 1
ATOM 7710 C CA . GLN B 1 349 ? -6.715 -36.906 -20.266 1 78.94 349 GLN B CA 1
ATOM 7711 C C . GLN B 1 349 ? -5.715 -36.125 -19.422 1 78.94 349 GLN B C 1
ATOM 7713 O O . GLN B 1 349 ? -4.965 -35.312 -19.953 1 78.94 349 GLN B O 1
ATOM 7718 N N . ILE B 1 350 ? -5.785 -36.375 -18.141 1 86.06 350 ILE B N 1
ATOM 7719 C CA . ILE B 1 350 ? -4.973 -35.594 -17.203 1 86.06 350 ILE B CA 1
ATOM 7720 C C . ILE B 1 350 ? -3.959 -36.531 -16.531 1 86.06 350 ILE B C 1
ATOM 7722 O O . ILE B 1 350 ? -4.309 -37.594 -16.062 1 86.06 350 ILE B O 1
ATOM 7726 N N . PHE B 1 351 ? -2.689 -36.094 -16.578 1 81.5 351 PHE B N 1
ATOM 7727 C CA . PHE B 1 351 ? -1.64 -36.812 -15.844 1 81.5 351 PHE B CA 1
ATOM 7728 C C . PHE B 1 351 ? -1.255 -36.062 -14.578 1 81.5 351 PHE B C 1
ATOM 7730 O O . PHE B 1 351 ? -0.827 -34.906 -14.648 1 81.5 351 PHE B O 1
ATOM 7737 N N . TYR B 1 352 ? -1.416 -36.688 -13.477 1 85.31 352 TYR B N 1
ATOM 7738 C CA . TYR B 1 352 ? -1.077 -36.094 -12.188 1 85.31 352 TYR B CA 1
ATOM 7739 C C . TYR B 1 352 ? 0.339 -36.469 -11.773 1 85.31 352 TYR B C 1
ATOM 7741 O O . TYR B 1 352 ? 0.933 -37.375 -12.32 1 85.31 352 TYR B O 1
ATOM 7749 N N . PRO B 1 353 ? 0.987 -35.688 -10.867 1 78.44 353 PRO B N 1
ATOM 7750 C CA . PRO B 1 353 ? 2.391 -35.906 -10.508 1 78.44 353 PRO B CA 1
ATOM 7751 C C . PRO B 1 353 ? 2.617 -37.219 -9.766 1 78.44 353 PRO B C 1
ATOM 7753 O O . PRO B 1 353 ? 3.758 -37.656 -9.625 1 78.44 353 PRO B O 1
ATOM 7756 N N . ASN B 1 354 ? 1.579 -37.875 -9.352 1 79.38 354 ASN B N 1
ATOM 7757 C CA . ASN B 1 354 ? 1.74 -39.156 -8.656 1 79.38 354 ASN B CA 1
ATOM 7758 C C . ASN B 1 354 ? 2.082 -40.281 -9.617 1 79.38 354 ASN B C 1
ATOM 7760 O O . ASN B 1 354 ? 2.441 -41.375 -9.195 1 79.38 354 ASN B O 1
ATOM 7764 N N . LYS B 1 355 ? 1.947 -40.031 -10.93 1 73.44 355 LYS B N 1
ATOM 7765 C CA . LYS B 1 355 ? 2.24 -41.062 -11.906 1 73.44 355 LYS B CA 1
ATOM 7766 C C . LYS B 1 355 ? 3.547 -40.781 -12.641 1 73.44 355 LYS B C 1
ATOM 7768 O O . LYS B 1 355 ? 3.682 -39.75 -13.297 1 73.44 355 LYS B O 1
ATOM 7773 N N . VAL B 1 356 ? 4.633 -41.531 -12.281 1 66.31 356 VAL B N 1
ATOM 7774 C CA . VAL B 1 356 ? 5.93 -41.344 -12.922 1 66.31 356 VAL B CA 1
ATOM 7775 C C . VAL B 1 356 ? 6.238 -42.531 -13.828 1 66.31 356 VAL B C 1
ATOM 7777 O O . VAL B 1 356 ? 5.781 -43.625 -13.578 1 66.31 356 VAL B O 1
ATOM 7780 N N . LEU B 1 357 ? 6.805 -42.156 -14.953 1 60.78 357 LEU B N 1
ATOM 7781 C CA . LEU B 1 357 ? 7.199 -43.188 -15.891 1 60.78 357 LEU B CA 1
ATOM 7782 C C . LEU B 1 357 ? 8.422 -43.969 -15.383 1 60.78 357 LEU B C 1
ATOM 7784 O O . LEU B 1 357 ? 9.453 -43.344 -15.094 1 60.78 357 LEU B O 1
ATOM 7788 N N . ALA B 1 358 ? 8.188 -45.219 -14.977 1 56.94 358 ALA B N 1
ATOM 7789 C CA . ALA B 1 358 ? 9.312 -46.062 -14.594 1 56.94 358 ALA B CA 1
ATOM 7790 C C . ALA B 1 358 ? 10.172 -46.438 -15.797 1 56.94 358 ALA B C 1
ATOM 7792 O O . ALA B 1 358 ? 9.773 -46.188 -16.938 1 56.94 358 ALA B O 1
ATOM 7793 N N . ASP B 1 359 ? 11.492 -46.812 -15.562 1 54.38 359 ASP B N 1
ATOM 7794 C CA . ASP B 1 359 ? 12.461 -47.219 -16.578 1 54.38 359 ASP B CA 1
ATOM 7795 C C . ASP B 1 359 ? 11.836 -48.219 -17.562 1 54.38 359 ASP B C 1
ATOM 7797 O O . ASP B 1 359 ? 12.164 -48.188 -18.75 1 54.38 359 ASP B O 1
ATOM 7801 N N . ASN B 1 360 ? 10.891 -49.094 -17 1 53.25 360 ASN B N 1
ATOM 7802 C CA . ASN B 1 360 ? 10.281 -50.125 -17.859 1 53.25 360 ASN B CA 1
ATOM 7803 C C . ASN B 1 360 ? 9.062 -49.562 -18.594 1 53.25 360 ASN B C 1
ATOM 7805 O O . ASN B 1 360 ? 8.211 -50.312 -19.047 1 53.25 360 ASN B O 1
ATOM 7809 N N . LYS B 1 361 ? 8.969 -48.25 -18.859 1 59.25 361 LYS B N 1
ATOM 7810 C CA . LYS B 1 361 ? 7.977 -47.562 -19.672 1 59.25 361 LYS B CA 1
ATOM 7811 C C . LYS B 1 361 ? 6.57 -47.75 -19.109 1 59.25 361 LYS B C 1
ATOM 7813 O O . LYS B 1 361 ? 5.59 -47.781 -19.859 1 59.25 361 LYS B O 1
ATOM 7818 N N . THR B 1 362 ? 6.484 -48.281 -17.812 1 61 362 THR B N 1
ATOM 7819 C CA . THR B 1 362 ? 5.176 -48.375 -17.172 1 61 362 THR B CA 1
ATOM 7820 C C . THR B 1 362 ? 5.004 -47.25 -16.141 1 61 362 THR B C 1
ATOM 7822 O O . THR B 1 362 ? 5.984 -46.812 -15.555 1 61 362 THR B O 1
ATOM 7825 N N . TYR B 1 363 ? 3.736 -46.688 -16.031 1 68.31 363 TYR B N 1
ATOM 7826 C CA . TYR B 1 363 ? 3.434 -45.656 -15.07 1 68.31 363 TYR B CA 1
ATOM 7827 C C . TYR B 1 363 ? 3.33 -46.219 -13.656 1 68.31 363 TYR B C 1
ATOM 7829 O O . TYR B 1 363 ? 2.664 -47.219 -13.438 1 68.31 363 TYR B O 1
ATOM 7837 N N . ILE B 1 364 ? 4.305 -45.875 -12.789 1 71.19 364 ILE B N 1
ATOM 7838 C CA . ILE B 1 364 ? 4.242 -46.25 -11.375 1 71.19 364 ILE B CA 1
ATOM 7839 C C . ILE B 1 364 ? 3.57 -45.125 -10.578 1 71.19 364 ILE B C 1
ATOM 7841 O O . ILE B 1 364 ? 3.834 -43.938 -10.812 1 71.19 364 ILE B O 1
ATOM 7845 N N . THR B 1 365 ? 2.555 -45.469 -9.844 1 77.5 365 THR B N 1
ATOM 7846 C CA . THR B 1 365 ? 1.858 -44.531 -8.977 1 77.5 365 THR B CA 1
ATOM 7847 C C . THR B 1 365 ? 2.605 -44.344 -7.66 1 77.5 365 THR B C 1
ATOM 7849 O O . THR B 1 365 ? 2.902 -45.312 -6.969 1 77.5 365 THR B O 1
ATOM 7852 N N . ILE B 1 366 ? 3.041 -43.156 -7.371 1 76.75 366 ILE B N 1
ATOM 7853 C CA . ILE B 1 366 ? 3.695 -42.812 -6.113 1 76.75 366 ILE B CA 1
ATOM 7854 C C . ILE B 1 366 ? 2.645 -42.625 -5.02 1 76.75 366 ILE B C 1
ATOM 7856 O O . ILE B 1 366 ? 1.843 -41.688 -5.078 1 76.75 366 ILE B O 1
ATOM 7860 N N . PRO B 1 367 ? 2.588 -43.5 -4.043 1 77 367 PRO B N 1
ATOM 7861 C CA . PRO B 1 367 ? 1.537 -43.438 -3.025 1 77 367 PRO B CA 1
ATOM 7862 C C . PRO B 1 367 ? 1.658 -42.188 -2.129 1 77 367 PRO B C 1
ATOM 7864 O O . PRO B 1 367 ? 0.671 -41.781 -1.528 1 77 367 PRO B O 1
ATOM 7867 N N . SER B 1 368 ? 2.812 -41.562 -1.994 1 77.19 368 SER B N 1
ATOM 7868 C CA . SER B 1 368 ? 3.012 -40.469 -1.069 1 77.19 368 SER B CA 1
ATOM 7869 C C . SER B 1 368 ? 2.432 -39.156 -1.628 1 77.19 368 SER B C 1
ATOM 7871 O O . SER B 1 368 ? 2.088 -38.25 -0.871 1 77.19 368 SER B O 1
ATOM 7873 N N . ILE B 1 369 ? 2.275 -39.156 -2.895 1 82.62 369 ILE B N 1
ATOM 7874 C CA . ILE B 1 369 ? 1.716 -37.969 -3.518 1 82.62 369 ILE B CA 1
ATOM 7875 C C . ILE B 1 369 ? 0.249 -38.188 -3.869 1 82.62 369 ILE B C 1
ATOM 7877 O O . ILE B 1 369 ? -0.06 -39 -4.758 1 82.62 369 ILE B O 1
ATOM 7881 N N . LYS B 1 370 ? -0.656 -37.719 -3.055 1 87.56 370 LYS B N 1
ATOM 7882 C CA . LYS B 1 370 ? -2.094 -37.812 -3.301 1 87.56 370 LYS B CA 1
ATOM 7883 C C . LYS B 1 370 ? -2.629 -36.469 -3.818 1 87.56 370 LYS B C 1
ATOM 7885 O O . LYS B 1 370 ? -2.939 -35.562 -3.033 1 87.56 370 LYS B O 1
ATOM 7890 N N . PRO B 1 371 ? -2.678 -36.344 -5.121 1 90.94 371 PRO B N 1
ATOM 7891 C CA . PRO B 1 371 ? -3.076 -35.062 -5.703 1 90.94 371 PRO B CA 1
ATOM 7892 C C . PRO B 1 371 ? -4.445 -34.594 -5.215 1 90.94 371 PRO B C 1
ATOM 7894 O O . PRO B 1 371 ? -4.648 -33.375 -4.996 1 90.94 371 PRO B O 1
ATOM 7897 N N . HIS B 1 372 ? -5.438 -35.469 -4.922 1 92.62 372 HIS B N 1
ATOM 7898 C CA . HIS B 1 372 ? -6.766 -35.094 -4.465 1 92.62 372 HIS B CA 1
ATOM 7899 C C . HIS B 1 372 ? -6.719 -34.531 -3.051 1 92.62 372 HIS B C 1
ATOM 7901 O O . HIS B 1 372 ? -7.367 -33.5 -2.762 1 92.62 372 HIS B O 1
ATOM 7907 N N . ASN B 1 373 ? -5.895 -35.156 -2.176 1 92.25 373 ASN B N 1
ATOM 7908 C CA . ASN B 1 373 ? -5.758 -34.656 -0.816 1 92.25 373 ASN B CA 1
ATOM 7909 C C . ASN B 1 373 ? -5.039 -33.312 -0.792 1 92.25 373 ASN B C 1
ATOM 7911 O O . ASN B 1 373 ? -5.379 -32.406 0.003 1 92.25 373 ASN B O 1
ATOM 7915 N N . SER B 1 374 ? -4.02 -33.188 -1.614 1 92.94 374 SER B N 1
ATOM 7916 C CA . SER B 1 374 ? -3.295 -31.938 -1.678 1 92.94 374 SER B CA 1
ATOM 7917 C C . SER B 1 374 ? -4.188 -30.812 -2.203 1 92.94 374 SER B C 1
ATOM 7919 O O . SER B 1 374 ? -4.066 -29.672 -1.773 1 92.94 374 SER B O 1
ATOM 7921 N N . LEU B 1 375 ? -5.082 -31.125 -3.107 1 95.19 375 LEU B N 1
ATOM 7922 C CA . LEU B 1 375 ? -6.031 -30.125 -3.602 1 95.19 375 LEU B CA 1
ATOM 7923 C C . LEU B 1 375 ? -6.988 -29.703 -2.498 1 95.19 375 LEU B C 1
ATOM 7925 O O . LEU B 1 375 ? -7.227 -28.5 -2.311 1 95.19 375 LEU B O 1
ATOM 7929 N N . LEU B 1 376 ? -7.492 -30.672 -1.768 1 95.31 376 LEU B N 1
ATOM 7930 C CA . LEU B 1 376 ? -8.43 -30.375 -0.694 1 95.31 376 LEU B CA 1
ATOM 7931 C C . LEU B 1 376 ? -7.758 -29.547 0.402 1 95.31 376 LEU B C 1
ATOM 7933 O O . LEU B 1 376 ? -8.344 -28.594 0.919 1 95.31 376 LEU B O 1
ATOM 7937 N N . VAL B 1 377 ? -6.527 -29.891 0.707 1 94.38 377 VAL B N 1
ATOM 7938 C CA . VAL B 1 377 ? -5.793 -29.156 1.729 1 94.38 377 VAL B CA 1
ATOM 7939 C C . VAL B 1 377 ? -5.531 -27.734 1.254 1 94.38 377 VAL B C 1
ATOM 7941 O O . VAL B 1 377 ? -5.648 -26.781 2.033 1 94.38 377 VAL B O 1
ATOM 7944 N N . GLY B 1 378 ? -5.176 -27.625 -0.021 1 94 378 GLY B N 1
ATOM 7945 C CA . GLY B 1 378 ? -4.941 -26.297 -0.571 1 94 378 GLY B CA 1
ATOM 7946 C C . GLY B 1 378 ? -6.188 -25.438 -0.601 1 94 378 GLY B C 1
ATOM 7947 O O . GLY B 1 378 ? -6.164 -24.281 -0.147 1 94 378 GLY B O 1
ATOM 7948 N N . ILE B 1 379 ? -7.309 -25.953 -1.008 1 94.25 379 ILE B N 1
ATOM 7949 C CA . ILE B 1 379 ? -8.547 -25.203 -1.155 1 94.25 379 ILE B CA 1
ATOM 7950 C C . ILE B 1 379 ? -9.133 -24.891 0.222 1 94.25 379 ILE B C 1
ATOM 7952 O O . ILE B 1 379 ? -9.484 -23.75 0.513 1 94.25 379 ILE B O 1
ATOM 7956 N N . ILE B 1 380 ? -9.164 -25.891 1.082 1 94.31 380 ILE B N 1
ATOM 7957 C CA . ILE B 1 380 ? -9.719 -25.688 2.416 1 94.31 380 ILE B CA 1
ATOM 7958 C C . ILE B 1 380 ? -8.797 -24.766 3.219 1 94.31 380 ILE B C 1
ATOM 7960 O O . ILE B 1 380 ? -9.266 -23.938 4 1 94.31 380 ILE B O 1
ATOM 7964 N N . GLY B 1 381 ? -7.508 -24.969 3.016 1 95.12 381 GLY B N 1
ATOM 7965 C CA . GLY B 1 381 ? -6.57 -24.094 3.686 1 95.12 381 GLY B CA 1
ATOM 7966 C C . GLY B 1 381 ? -6.73 -22.625 3.291 1 95.12 381 GLY B C 1
ATOM 7967 O O . GLY B 1 381 ? -6.746 -21.75 4.148 1 95.12 381 GLY B O 1
ATOM 7968 N N . LEU B 1 382 ? -6.895 -22.375 1.979 1 93.19 382 LEU B N 1
ATOM 7969 C CA . LEU B 1 382 ? -7.051 -21.016 1.484 1 93.19 382 LEU B CA 1
ATOM 7970 C C . LEU B 1 382 ? -8.375 -20.406 1.951 1 93.19 382 LEU B C 1
ATOM 7972 O O . LEU B 1 382 ? -8.43 -19.234 2.328 1 93.19 382 LEU B O 1
ATOM 7976 N N . ALA B 1 383 ? -9.398 -21.172 2.008 1 90.94 383 ALA B N 1
ATOM 7977 C CA . ALA B 1 383 ? -10.695 -20.703 2.486 1 90.94 383 ALA B CA 1
ATOM 7978 C C . ALA B 1 383 ? -10.672 -20.469 3.996 1 90.94 383 ALA B C 1
ATOM 7980 O O . ALA B 1 383 ? -11.266 -19.516 4.492 1 90.94 383 ALA B O 1
ATOM 7981 N N . ALA B 1 384 ? -9.969 -21.297 4.641 1 92.62 384 ALA B N 1
ATOM 7982 C CA . ALA B 1 384 ? -9.914 -21.203 6.098 1 92.62 384 ALA B CA 1
ATOM 7983 C C . ALA B 1 384 ? -9.117 -19.984 6.543 1 92.62 384 ALA B C 1
ATOM 7985 O O . ALA B 1 384 ? -9.391 -19.406 7.594 1 92.62 384 ALA B O 1
ATOM 7986 N N . ILE B 1 385 ? -8.086 -19.594 5.781 1 93.19 385 ILE B N 1
ATOM 7987 C CA . ILE B 1 385 ? -7.234 -18.469 6.152 1 93.19 385 ILE B CA 1
ATOM 7988 C C . ILE B 1 385 ? -8.016 -17.156 6.012 1 93.19 385 ILE B C 1
ATOM 7990 O O . ILE B 1 385 ? -7.691 -16.156 6.664 1 93.19 385 ILE B O 1
ATOM 7994 N N . CYS B 1 386 ? -9.125 -17.172 5.238 1 91.12 386 CYS B N 1
ATOM 7995 C CA . CYS B 1 386 ? -9.898 -15.953 5 1 91.12 386 CYS B CA 1
ATOM 7996 C C . CYS B 1 386 ? -10.625 -15.508 6.266 1 91.12 386 CYS B C 1
ATOM 7998 O O . CYS B 1 386 ? -10.711 -14.312 6.547 1 91.12 386 CYS B O 1
ATOM 8000 N N . ILE B 1 387 ? -11.023 -16.422 7.102 1 91.19 387 ILE B N 1
ATOM 8001 C CA . ILE B 1 387 ? -11.797 -16.094 8.297 1 91.19 387 ILE B CA 1
ATOM 8002 C C . ILE B 1 387 ? -10.898 -15.422 9.32 1 91.19 387 ILE B C 1
ATOM 8004 O O . ILE B 1 387 ? -11.18 -14.305 9.758 1 91.19 387 ILE B O 1
ATOM 8008 N N . PRO B 1 388 ? -9.797 -16.047 9.617 1 93.31 388 PRO B N 1
ATOM 8009 C CA . PRO B 1 388 ? -8.93 -15.344 10.562 1 93.31 388 PRO B CA 1
ATOM 8010 C C . PRO B 1 388 ? -8.375 -14.039 10 1 93.31 388 PRO B C 1
ATOM 8012 O O . PRO B 1 388 ? -8.141 -13.086 10.75 1 93.31 388 PRO B O 1
ATOM 8015 N N . TYR B 1 389 ? -8.195 -13.961 8.758 1 93.12 389 TYR B N 1
ATOM 8016 C CA . TYR B 1 389 ? -7.695 -12.719 8.164 1 93.12 389 TYR B CA 1
ATOM 8017 C C . TYR B 1 389 ? -8.656 -11.57 8.414 1 93.12 389 TYR B C 1
ATOM 8019 O O . TYR B 1 389 ? -8.242 -10.492 8.859 1 93.12 389 TYR B O 1
ATOM 8027 N N . VAL B 1 390 ? -9.969 -11.781 8.234 1 91.62 390 VAL B N 1
ATOM 8028 C CA . VAL B 1 390 ? -10.977 -10.75 8.398 1 91.62 390 VAL B CA 1
ATOM 8029 C C . VAL B 1 390 ? -11.117 -10.383 9.875 1 91.62 390 VAL B C 1
ATOM 8031 O O . VAL B 1 390 ? -11.172 -9.203 10.227 1 91.62 390 VAL B O 1
ATOM 8034 N N . ILE B 1 391 ? -11.062 -11.344 10.672 1 93.56 391 ILE B N 1
ATOM 8035 C CA . ILE B 1 391 ? -11.242 -11.117 12.102 1 93.56 391 ILE B CA 1
ATOM 8036 C C . ILE B 1 391 ? -10.039 -10.375 12.664 1 93.56 391 ILE B C 1
ATOM 8038 O O . ILE B 1 391 ? -10.188 -9.391 13.391 1 93.56 391 ILE B O 1
ATOM 8042 N N . LEU B 1 392 ? -8.875 -10.82 12.266 1 94.19 392 LEU B N 1
ATOM 8043 C CA . LEU B 1 392 ? -7.66 -10.219 12.812 1 94.19 392 LEU B CA 1
ATOM 8044 C C . LEU B 1 392 ? -7.465 -8.812 12.266 1 94.19 392 LEU B C 1
ATOM 8046 O O . LEU B 1 392 ? -6.953 -7.934 12.969 1 94.19 392 LEU B O 1
ATOM 8050 N N . ASP B 1 393 ? -7.867 -8.578 11.086 1 91.88 393 ASP B N 1
ATOM 8051 C CA . ASP B 1 393 ? -7.781 -7.238 10.516 1 91.88 393 ASP B CA 1
ATOM 8052 C C . ASP B 1 393 ? -8.703 -6.266 11.258 1 91.88 393 ASP B C 1
ATOM 8054 O O . ASP B 1 393 ? -8.289 -5.156 11.594 1 91.88 393 ASP B O 1
ATOM 8058 N N . GLY B 1 394 ? -9.93 -6.746 11.5 1 90.81 394 GLY B N 1
ATOM 8059 C CA . GLY B 1 394 ? -10.859 -5.938 12.273 1 90.81 394 GLY B CA 1
ATOM 8060 C C . GLY B 1 394 ? -10.391 -5.688 13.695 1 90.81 394 GLY B C 1
ATOM 8061 O O . GLY B 1 394 ? -10.523 -4.574 14.203 1 90.81 394 GLY B O 1
ATOM 8062 N N . LEU B 1 395 ? -9.805 -6.684 14.234 1 93.62 395 LEU B N 1
ATOM 8063 C CA . LEU B 1 395 ? -9.305 -6.559 15.594 1 93.62 395 LEU B CA 1
ATOM 8064 C C . LEU B 1 395 ? -8.117 -5.605 15.656 1 93.62 395 LEU B C 1
ATOM 8066 O O . LEU B 1 395 ? -7.953 -4.867 16.625 1 93.62 395 LEU B O 1
ATOM 8070 N N . MET B 1 396 ? -7.273 -5.641 14.656 1 92.19 396 MET B N 1
ATOM 8071 C CA . MET B 1 396 ? -6.148 -4.715 14.594 1 92.19 396 MET B CA 1
ATOM 8072 C C . MET B 1 396 ? -6.633 -3.27 14.547 1 92.19 396 MET B C 1
ATOM 8074 O O . MET B 1 396 ? -6.09 -2.402 15.227 1 92.19 396 MET B O 1
ATOM 8078 N N . GLY B 1 397 ? -7.641 -3.088 13.711 1 89.38 397 GLY B N 1
ATOM 8079 C CA . GLY B 1 397 ? -8.219 -1.755 13.656 1 89.38 397 GLY B CA 1
ATOM 8080 C C . GLY B 1 397 ? -8.82 -1.307 14.969 1 89.38 397 GLY B C 1
ATOM 8081 O O . GLY B 1 397 ? -8.656 -0.153 15.375 1 89.38 397 GLY B O 1
ATOM 8082 N N . TYR B 1 398 ? -9.422 -2.219 15.656 1 92.06 398 TYR B N 1
ATOM 8083 C CA . TYR B 1 398 ? -10.047 -1.923 16.938 1 92.06 398 TYR B CA 1
ATOM 8084 C C . TYR B 1 398 ? -9.008 -1.61 18 1 92.06 398 TYR B C 1
ATOM 8086 O O . TYR B 1 398 ? -9.117 -0.612 18.719 1 92.06 398 TYR B O 1
ATOM 8094 N N . CYS B 1 399 ? -8.039 -2.436 18.141 1 91.12 399 CYS B N 1
ATOM 8095 C CA . CYS B 1 399 ? -7.023 -2.256 19.156 1 91.12 399 CYS B CA 1
ATOM 8096 C C . CYS B 1 399 ? -6.23 -0.976 18.938 1 91.12 399 CYS B C 1
ATOM 8098 O O . CYS B 1 399 ? -5.906 -0.26 19.875 1 91.12 399 CYS B O 1
ATOM 8100 N N . GLN B 1 400 ? -5.879 -0.686 17.75 1 90.75 400 GLN B N 1
ATOM 8101 C CA . GLN B 1 400 ? -5.141 0.534 17.438 1 90.75 400 GLN B CA 1
ATOM 8102 C C . GLN B 1 400 ? -5.953 1.774 17.797 1 90.75 400 GLN B C 1
ATOM 8104 O O . GLN B 1 400 ? -5.422 2.725 18.375 1 90.75 400 GLN B O 1
ATOM 8109 N N . SER B 1 401 ? -7.238 1.765 17.375 1 91.19 401 SER B N 1
ATOM 8110 C CA . SER B 1 401 ? -8.078 2.928 17.656 1 91.19 401 SER B CA 1
ATOM 8111 C C . SER B 1 401 ? -8.281 3.123 19.156 1 91.19 401 SER B C 1
ATOM 8113 O O . SER B 1 401 ? -8.305 4.258 19.641 1 91.19 401 SER B O 1
ATOM 8115 N N . ARG B 1 402 ? -8.383 2.021 19.875 1 91.75 402 ARG B N 1
ATOM 8116 C CA . ARG B 1 402 ? -8.547 2.111 21.312 1 91.75 402 ARG B CA 1
ATOM 8117 C C . ARG B 1 402 ? -7.266 2.609 21.984 1 91.75 402 ARG B C 1
ATOM 8119 O O . ARG B 1 402 ? -7.32 3.412 22.922 1 91.75 402 ARG B O 1
ATOM 8126 N N . LEU B 1 403 ? -6.195 2.131 21.578 1 92 403 LEU B N 1
ATOM 8127 C CA . LEU B 1 403 ? -4.91 2.564 22.109 1 92 403 LEU B CA 1
ATOM 8128 C C . LEU B 1 403 ? -4.699 4.059 21.875 1 92 403 LEU B C 1
ATOM 8130 O O . LEU B 1 403 ? -4.277 4.781 22.781 1 92 403 LEU B O 1
ATOM 8134 N N . LEU B 1 404 ? -4.996 4.559 20.688 1 91.69 404 LEU B N 1
ATOM 8135 C CA . LEU B 1 404 ? -4.777 5.953 20.312 1 91.69 404 LEU B CA 1
ATOM 8136 C C . LEU B 1 404 ? -5.746 6.871 21.047 1 91.69 404 LEU B C 1
ATOM 8138 O O . LEU B 1 404 ? -5.363 7.953 21.5 1 91.69 404 LEU B O 1
ATOM 8142 N N . SER B 1 405 ? -6.988 6.418 21.141 1 90.31 405 SER B N 1
ATOM 8143 C CA . SER B 1 405 ? -7.984 7.254 21.797 1 90.31 405 SER B CA 1
ATOM 8144 C C . SER B 1 405 ? -7.664 7.426 23.281 1 90.31 405 SER B C 1
ATOM 8146 O O . SER B 1 405 ? -7.812 8.523 23.828 1 90.31 405 SER B O 1
ATOM 8148 N N . SER B 1 406 ? -7.238 6.363 23.891 1 90.88 406 SER B N 1
ATOM 8149 C CA . SER B 1 406 ? -6.895 6.441 25.297 1 90.88 406 SER B CA 1
ATOM 8150 C C . SER B 1 406 ? -5.648 7.293 25.516 1 90.88 406 SER B C 1
ATOM 8152 O O . SER B 1 406 ? -5.559 8.031 26.5 1 90.88 406 SER B O 1
ATOM 8154 N N . ALA B 1 407 ? -4.695 7.176 24.688 1 91.5 407 ALA B N 1
ATOM 8155 C CA . ALA B 1 407 ? -3.479 7.977 24.812 1 91.5 407 ALA B CA 1
ATOM 8156 C C . ALA B 1 407 ? -3.773 9.453 24.578 1 91.5 407 ALA B C 1
ATOM 8158 O O . ALA B 1 407 ? -3.207 10.32 25.25 1 91.5 407 ALA B O 1
ATOM 8159 N N . THR B 1 408 ? -4.598 9.742 23.609 1 90.38 408 THR B N 1
ATOM 8160 C CA . THR B 1 408 ? -4.961 11.125 23.312 1 90.38 408 THR B CA 1
ATOM 8161 C C . THR B 1 408 ? -5.73 11.75 24.469 1 90.38 408 THR B C 1
ATOM 8163 O O . THR B 1 408 ? -5.523 12.914 24.812 1 90.38 408 THR B O 1
ATOM 8166 N N . GLU B 1 409 ? -6.609 10.977 25.078 1 89.62 409 GLU B N 1
ATOM 8167 C CA . GLU B 1 409 ? -7.359 11.453 26.234 1 89.62 409 GLU B CA 1
ATOM 8168 C C . GLU B 1 409 ? -6.43 11.797 27.391 1 89.62 409 GLU B C 1
ATOM 8170 O O . GLU B 1 409 ? -6.59 12.836 28.047 1 89.62 409 GLU B O 1
ATOM 8175 N N . ARG B 1 410 ? -5.555 10.992 27.641 1 89.75 410 ARG B N 1
ATOM 8176 C CA . ARG B 1 410 ? -4.621 11.234 28.734 1 89.75 410 ARG B CA 1
ATOM 8177 C C . ARG B 1 410 ? -3.762 12.461 28.453 1 89.75 410 ARG B C 1
ATOM 8179 O O . ARG B 1 410 ? -3.451 13.227 29.375 1 89.75 410 ARG B O 1
ATOM 8186 N N . MET B 1 411 ? -3.365 12.578 27.266 1 89.62 411 MET B N 1
ATOM 8187 C CA . MET B 1 411 ? -2.559 13.734 26.891 1 89.62 411 MET B CA 1
ATOM 8188 C C . MET B 1 411 ? -3.352 15.031 27.047 1 89.62 411 MET B C 1
ATOM 8190 O O . MET B 1 411 ? -2.83 16.016 27.562 1 89.62 411 MET B O 1
ATOM 8194 N N . GLN B 1 412 ? -4.57 15.008 26.641 1 88 412 GLN B N 1
ATOM 8195 C CA . GLN B 1 412 ? -5.426 16.188 26.781 1 88 412 GLN B CA 1
ATOM 8196 C C . GLN B 1 412 ? -5.695 16.5 28.25 1 88 412 GLN B C 1
ATOM 8198 O O . GLN B 1 412 ? -5.652 17.656 28.656 1 88 412 GLN B O 1
ATOM 8203 N N . SER B 1 413 ? -5.965 15.469 29 1 84.19 413 SER B N 1
ATOM 8204 C CA . SER B 1 413 ? -6.242 15.656 30.422 1 84.19 413 SER B CA 1
ATOM 8205 C C . SER B 1 413 ? -5.016 16.172 31.156 1 84.19 413 SER B C 1
ATOM 8207 O O . SER B 1 413 ? -5.125 17.047 32.031 1 84.19 413 SER B O 1
ATOM 8209 N N . ASN B 1 414 ? -3.906 15.633 30.844 1 86.81 414 ASN B N 1
ATOM 8210 C CA . ASN B 1 414 ? -2.672 16.094 31.469 1 86.81 414 ASN B CA 1
ATOM 8211 C C . ASN B 1 414 ? -2.348 17.531 31.078 1 86.81 414 ASN B C 1
ATOM 8213 O O . ASN B 1 414 ? -1.867 18.312 31.891 1 86.81 414 ASN B O 1
ATOM 8217 N N . LEU B 1 415 ? -2.553 17.828 29.828 1 86.19 415 LEU B N 1
ATOM 8218 C CA . LEU B 1 415 ? -2.295 19.188 29.344 1 86.19 415 LEU B CA 1
ATOM 8219 C C . LEU B 1 415 ? -3.205 20.188 30.047 1 86.19 415 LEU B C 1
ATOM 8221 O O . LEU B 1 415 ? -2.754 21.266 30.453 1 86.19 415 LEU B O 1
ATOM 8225 N N . LEU B 1 416 ? -4.414 19.797 30.203 1 83 416 LEU B N 1
ATOM 8226 C CA . LEU B 1 416 ? -5.367 20.688 30.875 1 83 416 LEU B CA 1
ATOM 8227 C C . LEU B 1 416 ? -5.012 20.844 32.344 1 83 416 LEU B C 1
ATOM 8229 O O . LEU B 1 416 ? -5.121 21.953 32.906 1 83 416 LEU B O 1
ATOM 8233 N N . SER B 1 417 ? -4.656 19.797 32.906 1 82.75 417 SER B N 1
ATOM 8234 C CA . SER B 1 417 ? -4.273 19.859 34.312 1 82.75 417 SER B CA 1
ATOM 8235 C C . SER B 1 417 ? -3.059 20.766 34.5 1 82.75 417 SER B C 1
ATOM 8237 O O . SER B 1 417 ? -3.002 21.516 35.469 1 82.75 417 SER B O 1
ATOM 8239 N N . ILE B 1 418 ? -2.137 20.719 33.688 1 81.94 418 ILE B N 1
ATOM 8240 C CA . ILE B 1 418 ? -0.932 21.531 33.781 1 81.94 418 ILE B CA 1
ATOM 8241 C C . ILE B 1 418 ? -1.284 23 33.531 1 81.94 418 ILE B C 1
ATOM 8243 O O . ILE B 1 418 ? -0.792 23.891 34.219 1 81.94 418 ILE B O 1
ATOM 8247 N N . LEU B 1 419 ? -2.143 23.25 32.562 1 78.44 419 LEU B N 1
ATOM 8248 C CA . LEU B 1 419 ? -2.496 24.625 32.219 1 78.44 419 LEU B CA 1
ATOM 8249 C C . LEU B 1 419 ? -3.293 25.281 33.344 1 78.44 419 LEU B C 1
ATOM 8251 O O . LEU B 1 419 ? -3.152 26.484 33.562 1 78.44 419 LEU B O 1
ATOM 8255 N N . LEU B 1 420 ? -4.066 24.484 34.031 1 76.5 420 LEU B N 1
ATOM 8256 C CA . LEU B 1 420 ? -4.906 25.062 35.094 1 76.5 420 LEU B CA 1
ATOM 8257 C C . LEU B 1 420 ? -4.109 25.266 36.375 1 76.5 420 LEU B C 1
ATOM 8259 O O . LEU B 1 420 ? -4.473 26.109 37.188 1 76.5 420 LEU B O 1
ATOM 8263 N N . HIS B 1 421 ? -3.016 24.531 36.469 1 75.56 421 HIS B N 1
ATOM 8264 C CA . HIS B 1 421 ? -2.264 24.609 37.719 1 75.56 421 HIS B CA 1
ATOM 8265 C C . HIS B 1 421 ? -0.991 25.438 37.531 1 75.56 421 HIS B C 1
ATOM 8267 O O . HIS B 1 421 ? -0.293 25.734 38.5 1 75.56 421 HIS B O 1
ATOM 8273 N N . GLU B 1 422 ? -0.701 25.828 36.312 1 75.25 422 GLU B N 1
ATOM 8274 C CA . GLU B 1 422 ? 0.524 26.578 36.094 1 75.25 422 GLU B CA 1
ATOM 8275 C C . GLU B 1 422 ? 0.344 28.047 36.5 1 75.25 422 GLU B C 1
ATOM 8277 O O . GLU B 1 422 ? -0.782 28.547 36.562 1 75.25 422 GLU B O 1
ATOM 8282 N N . LYS B 1 423 ? 1.459 28.641 36.906 1 62.75 423 LYS B N 1
ATOM 8283 C CA . LYS B 1 423 ? 1.48 30.016 37.375 1 62.75 423 LYS B CA 1
ATOM 8284 C C . LYS B 1 423 ? 1.231 31 36.25 1 62.75 423 LYS B C 1
ATOM 8286 O O . LYS B 1 423 ? 1.257 30.641 35.094 1 62.75 423 LYS B O 1
ATOM 8291 N N . THR B 1 424 ? 0.851 32.188 36.625 1 62.03 424 THR B N 1
ATOM 8292 C CA . THR B 1 424 ? 0.541 33.281 35.719 1 62.03 424 THR B CA 1
ATOM 8293 C C . THR B 1 424 ? 1.723 33.562 34.781 1 62.03 424 THR B C 1
ATOM 8295 O O . THR B 1 424 ? 1.543 34.062 33.688 1 62.03 424 THR B O 1
ATOM 8298 N N . SER B 1 425 ? 2.85 33.188 35.25 1 58.41 425 SER B N 1
ATOM 8299 C CA . SER B 1 425 ? 4.027 33.406 34.438 1 58.41 425 SER B CA 1
ATOM 8300 C C . SER B 1 425 ? 3.986 32.531 33.156 1 58.41 425 SER B C 1
ATOM 8302 O O . SER B 1 425 ? 4.48 32.938 32.125 1 58.41 425 SER B O 1
ATOM 8304 N N . PHE B 1 426 ? 3.35 31.531 33.312 1 63.66 426 PHE B N 1
ATOM 8305 C CA . PHE B 1 426 ? 3.219 30.609 32.188 1 63.66 426 PHE B CA 1
ATOM 8306 C C . PHE B 1 426 ? 2.336 31.219 31.094 1 63.66 426 PHE B C 1
ATOM 8308 O O . PHE B 1 426 ? 2.627 31.094 29.906 1 63.66 426 PHE B O 1
ATOM 8315 N N . TYR B 1 427 ? 1.365 31.938 31.562 1 62.5 427 TYR B N 1
ATOM 8316 C CA . TYR B 1 427 ? 0.425 32.562 30.625 1 62.5 427 TYR B CA 1
ATOM 8317 C C . TYR B 1 427 ? 1.012 33.812 30.016 1 62.5 427 TYR B C 1
ATOM 8319 O O . TYR B 1 427 ? 0.586 34.25 28.938 1 62.5 427 TYR B O 1
ATOM 8327 N N . ALA B 1 428 ? 1.872 34.281 30.75 1 52.69 428 ALA B N 1
ATOM 8328 C CA . ALA B 1 428 ? 2.527 35.5 30.25 1 52.69 428 ALA B CA 1
ATOM 8329 C C . ALA B 1 428 ? 3.492 35.156 29.109 1 52.69 428 ALA B C 1
ATOM 8331 O O . ALA B 1 428 ? 3.717 35.969 28.219 1 52.69 428 ALA B O 1
ATOM 8332 N N . GLN B 1 429 ? 3.934 33.906 29.156 1 53.19 429 GLN B N 1
ATOM 8333 C CA . GLN B 1 429 ? 4.941 33.5 28.188 1 53.19 429 GLN B CA 1
ATOM 8334 C C . GLN B 1 429 ? 4.293 32.938 26.922 1 53.19 429 GLN B C 1
ATOM 8336 O O . GLN B 1 429 ? 4.91 32.938 25.859 1 53.19 429 GLN B O 1
ATOM 8341 N N . ARG B 1 430 ? 3.09 32.594 27.125 1 58.53 430 ARG B N 1
ATOM 8342 C CA . ARG B 1 430 ? 2.443 31.953 26 1 58.53 430 ARG B CA 1
ATOM 8343 C C . ARG B 1 430 ? 1.121 32.625 25.656 1 58.53 430 ARG B C 1
ATOM 8345 O O . ARG B 1 430 ? 0.376 33.031 26.547 1 58.53 430 ARG B O 1
ATOM 8352 N N . SER B 1 431 ? 0.996 33 24.375 1 54.69 431 SER B N 1
ATOM 8353 C CA . SER B 1 431 ? -0.239 33.625 23.953 1 54.69 431 SER B CA 1
ATOM 8354 C C . SER B 1 431 ? -1.422 32.688 24.016 1 54.69 431 SER B C 1
ATOM 8356 O O . SER B 1 431 ? -1.241 31.453 24 1 54.69 431 SER B O 1
ATOM 8358 N N . GLU B 1 432 ? -2.582 33.219 24.234 1 60.22 432 GLU B N 1
ATOM 8359 C CA . GLU B 1 432 ? -3.822 32.438 24.25 1 60.22 432 GLU B CA 1
ATOM 8360 C C . GLU B 1 432 ? -3.986 31.641 22.953 1 60.22 432 GLU B C 1
ATOM 8362 O O . GLU B 1 432 ? -4.465 30.5 22.969 1 60.22 432 GLU B O 1
ATOM 8367 N N . GLY B 1 433 ? -3.607 32.219 21.875 1 56.12 433 GLY B N 1
ATOM 8368 C CA . GLY B 1 433 ? -3.672 31.547 20.578 1 56.12 433 GLY B CA 1
ATOM 8369 C C . GLY B 1 433 ? -2.773 30.328 20.5 1 56.12 433 GLY B C 1
ATOM 8370 O O . GLY B 1 433 ? -3.16 29.297 19.938 1 56.12 433 GLY B O 1
ATOM 8371 N N . ASP B 1 434 ? -1.678 30.375 21.109 1 59.06 434 ASP B N 1
ATOM 8372 C CA . ASP B 1 434 ? -0.725 29.266 21.109 1 59.06 434 ASP B CA 1
ATOM 8373 C C . ASP B 1 434 ? -1.248 28.094 21.922 1 59.06 434 ASP B C 1
ATOM 8375 O O . ASP B 1 434 ? -1.102 26.938 21.531 1 59.06 434 ASP B O 1
ATOM 8379 N N . LEU B 1 435 ? -1.804 28.469 22.969 1 68.31 435 LEU B N 1
ATOM 8380 C CA . LEU B 1 435 ? -2.32 27.422 23.828 1 68.31 435 LEU B CA 1
ATOM 8381 C C . LEU B 1 435 ? -3.52 26.734 23.188 1 68.31 435 LEU B C 1
ATOM 8383 O O . LEU B 1 435 ? -3.686 25.516 23.328 1 68.31 435 LEU B O 1
ATOM 8387 N N . ASN B 1 436 ? -4.23 27.516 22.484 1 65.56 436 ASN B N 1
ATOM 8388 C CA . ASN B 1 436 ? -5.355 26.938 21.766 1 65.56 436 ASN B CA 1
ATOM 8389 C C . ASN B 1 436 ? -4.887 26.031 20.625 1 65.56 436 ASN B C 1
ATOM 8391 O O . ASN B 1 436 ? -5.48 24.984 20.375 1 65.56 436 ASN B O 1
ATOM 8395 N N . ASN B 1 437 ? -3.854 26.438 19.953 1 66.31 437 ASN B N 1
ATOM 8396 C CA . ASN B 1 437 ? -3.287 25.609 18.891 1 66.31 437 ASN B CA 1
ATOM 8397 C C . ASN B 1 437 ? -2.682 24.328 19.422 1 66.31 437 ASN B C 1
ATOM 8399 O O . ASN B 1 437 ? -2.742 23.281 18.766 1 66.31 437 ASN B O 1
ATOM 8403 N N . LEU B 1 438 ? -2.18 24.406 20.531 1 71.06 438 LEU B N 1
ATOM 8404 C CA . LEU B 1 438 ? -1.604 23.234 21.172 1 71.06 438 LEU B CA 1
ATOM 8405 C C . LEU B 1 438 ? -2.68 22.188 21.469 1 71.06 438 LEU B C 1
ATOM 8407 O O . LEU B 1 438 ? -2.494 21 21.188 1 71.06 438 LEU B O 1
ATOM 8411 N N . PHE B 1 439 ? -3.742 22.672 21.875 1 75.19 439 PHE B N 1
ATOM 8412 C CA . PHE B 1 439 ? -4.797 21.75 22.297 1 75.19 439 PHE B CA 1
ATOM 8413 C C . PHE B 1 439 ? -5.559 21.219 21.094 1 75.19 439 PHE B C 1
ATOM 8415 O O . PHE B 1 439 ? -5.93 20.047 21.062 1 75.19 439 PHE B O 1
ATOM 8422 N N . ALA B 1 440 ? -5.73 22 20.188 1 68.19 440 ALA B N 1
ATOM 8423 C CA . ALA B 1 440 ? -6.578 21.578 19.078 1 68.19 440 ALA B CA 1
ATOM 8424 C C . ALA B 1 440 ? -5.746 20.984 17.938 1 68.19 440 ALA B C 1
ATOM 8426 O O . ALA B 1 440 ? -5.883 19.797 17.625 1 68.19 440 ALA B O 1
ATOM 8427 N N . SER B 1 441 ? -4.828 21.734 17.469 1 65.19 441 SER B N 1
ATOM 8428 C CA . SER B 1 441 ? -4.117 21.359 16.25 1 65.19 441 SER B CA 1
ATOM 8429 C C . SER B 1 441 ? -2.986 20.391 16.562 1 65.19 441 SER B C 1
ATOM 8431 O O . SER B 1 441 ? -2.844 19.359 15.883 1 65.19 441 SER B O 1
ATOM 8433 N N . ASP B 1 442 ? -2.258 20.594 17.609 1 72.69 442 ASP B N 1
ATOM 8434 C CA . ASP B 1 442 ? -1.104 19.75 17.891 1 72.69 442 ASP B CA 1
ATOM 8435 C C . ASP B 1 442 ? -1.543 18.359 18.344 1 72.69 442 ASP B C 1
ATOM 8437 O O . ASP B 1 442 ? -0.946 17.359 17.953 1 72.69 442 ASP B O 1
ATOM 8441 N N . ILE B 1 443 ? -2.537 18.344 19.109 1 82.31 443 ILE B N 1
ATOM 8442 C CA . ILE B 1 443 ? -3.01 17.062 19.578 1 82.31 443 ILE B CA 1
ATOM 8443 C C . ILE B 1 443 ? -3.547 16.234 18.406 1 82.31 443 ILE B C 1
ATOM 8445 O O . ILE B 1 443 ? -3.332 15.023 18.344 1 82.31 443 ILE B O 1
ATOM 8449 N N . ALA B 1 444 ? -4.223 16.891 17.547 1 75.88 444 ALA B N 1
ATOM 8450 C CA . ALA B 1 444 ? -4.73 16.203 16.375 1 75.88 444 ALA B CA 1
ATOM 8451 C C . ALA B 1 444 ? -3.584 15.695 15.5 1 75.88 444 ALA B C 1
ATOM 8453 O O . ALA B 1 444 ? -3.656 14.594 14.953 1 75.88 444 ALA B O 1
ATOM 8454 N N . ARG B 1 445 ? -2.582 16.453 15.414 1 75.12 445 ARG B N 1
ATOM 8455 C CA . ARG B 1 445 ? -1.415 16.062 14.625 1 75.12 445 ARG B CA 1
ATOM 8456 C C . ARG B 1 445 ? -0.683 14.891 15.273 1 75.12 445 ARG B C 1
ATOM 8458 O O . ARG B 1 445 ? -0.164 14.023 14.57 1 75.12 445 ARG B O 1
ATOM 8465 N N . VAL B 1 446 ? -0.652 14.938 16.516 1 84.44 446 VAL B N 1
ATOM 8466 C CA . VAL B 1 446 ? 0.005 13.844 17.219 1 84.44 446 VAL B CA 1
ATOM 8467 C C . VAL B 1 446 ? -0.798 12.562 17.047 1 84.44 446 VAL B C 1
ATOM 8469 O O . VAL B 1 446 ? -0.225 11.477 16.906 1 84.44 446 VAL B O 1
ATOM 8472 N N . ASN B 1 447 ? -2.062 12.719 17.094 1 84.94 447 ASN B N 1
ATOM 8473 C CA . ASN B 1 447 ? -2.895 11.547 16.859 1 84.94 447 ASN B CA 1
ATOM 8474 C C . ASN B 1 447 ? -2.658 10.953 15.477 1 84.94 447 ASN B C 1
ATOM 8476 O O . ASN B 1 447 ? -2.592 9.734 15.32 1 84.94 447 ASN B O 1
ATOM 8480 N N . THR B 1 448 ? -2.557 11.773 14.516 1 78.56 448 THR B N 1
ATOM 8481 C CA . THR B 1 448 ? -2.271 11.32 13.156 1 78.56 448 THR B CA 1
ATOM 8482 C C . THR B 1 448 ? -0.889 10.68 13.078 1 78.56 448 THR B C 1
ATOM 8484 O O . THR B 1 448 ? -0.686 9.719 12.344 1 78.56 448 THR B O 1
ATOM 8487 N N . LEU B 1 449 ? 0.008 11.234 13.781 1 83.44 449 LEU B N 1
ATOM 8488 C CA . LEU B 1 449 ? 1.353 10.672 13.844 1 83.44 449 LEU B CA 1
ATOM 8489 C C . LEU B 1 449 ? 1.332 9.281 14.469 1 83.44 449 LEU B C 1
ATOM 8491 O O . LEU B 1 449 ? 2.01 8.375 13.984 1 83.44 449 LEU B O 1
ATOM 8495 N N . TRP B 1 450 ? 0.596 9.172 15.523 1 88.81 450 TRP B N 1
ATOM 8496 C CA . TRP B 1 450 ? 0.504 7.879 16.188 1 88.81 450 TRP B CA 1
ATOM 8497 C C . TRP B 1 450 ? -0.125 6.832 15.281 1 88.81 450 TRP B C 1
ATOM 8499 O O . TRP B 1 450 ? 0.262 5.664 15.305 1 88.81 450 TRP B O 1
ATOM 8509 N N . GLN B 1 451 ? -1.077 7.238 14.469 1 83.94 451 GLN B N 1
ATOM 8510 C CA . GLN B 1 451 ? -1.656 6.328 13.492 1 83.94 451 GLN B CA 1
ATOM 8511 C C . GLN B 1 451 ? -0.62 5.902 12.453 1 83.94 451 GLN B C 1
ATOM 8513 O O . GLN B 1 451 ? -0.537 4.723 12.102 1 83.94 451 GLN B O 1
ATOM 8518 N N . ALA B 1 452 ? 0.127 6.832 12.039 1 81.56 452 ALA B N 1
ATOM 8519 C CA . ALA B 1 452 ? 1.166 6.547 11.055 1 81.56 452 ALA B CA 1
ATOM 8520 C C . ALA B 1 452 ? 2.238 5.633 11.641 1 81.56 452 ALA B C 1
ATOM 8522 O O . ALA B 1 452 ? 2.762 4.758 10.938 1 81.56 452 ALA B O 1
ATOM 8523 N N . VAL B 1 453 ? 2.555 5.809 12.875 1 85.62 453 VAL B N 1
ATOM 8524 C CA . VAL B 1 453 ? 3.566 4.973 13.516 1 85.62 453 VAL B CA 1
ATOM 8525 C C . VAL B 1 453 ? 3.082 3.525 13.57 1 85.62 453 VAL B C 1
ATOM 8527 O O . VAL B 1 453 ? 3.859 2.596 13.344 1 85.62 453 VAL B O 1
ATOM 8530 N N . PHE B 1 454 ? 1.918 3.375 13.812 1 85.62 454 PHE B N 1
ATOM 8531 C CA . PHE B 1 454 ? 1.394 2.016 13.898 1 85.62 454 PHE B CA 1
ATOM 8532 C C . PHE B 1 454 ? 1.366 1.36 12.523 1 85.62 454 PHE B C 1
ATOM 8534 O O . PHE B 1 454 ? 1.923 0.276 12.328 1 85.62 454 PHE B O 1
ATOM 8541 N N . TRP B 1 455 ? 0.785 1.971 11.531 1 83.19 455 TRP B N 1
ATOM 8542 C CA . TRP B 1 455 ? 0.525 1.357 10.234 1 83.19 455 TRP B CA 1
ATOM 8543 C C . TRP B 1 455 ? 1.774 1.386 9.359 1 83.19 455 TRP B C 1
ATOM 8545 O O . TRP B 1 455 ? 1.951 0.528 8.492 1 83.19 455 TRP B O 1
ATOM 8555 N N . ASN B 1 456 ? 2.67 2.32 9.594 1 82.56 456 ASN B N 1
ATOM 8556 C CA . ASN B 1 456 ? 3.818 2.467 8.703 1 82.56 456 ASN B CA 1
ATOM 8557 C C . ASN B 1 456 ? 5.102 1.971 9.367 1 82.56 456 ASN B C 1
ATOM 8559 O O . ASN B 1 456 ? 6.152 1.915 8.727 1 82.56 456 ASN B O 1
ATOM 8563 N N . PHE B 1 457 ? 5.043 1.601 10.625 1 87.69 457 PHE B N 1
ATOM 8564 C CA . PHE B 1 457 ? 6.266 1.127 11.266 1 87.69 457 PHE B CA 1
ATOM 8565 C C . PHE B 1 457 ? 6.035 -0.221 11.938 1 87.69 457 PHE B C 1
ATOM 8567 O O . PHE B 1 457 ? 6.613 -1.23 11.531 1 87.69 457 PHE B O 1
ATOM 8574 N N . ILE B 1 458 ? 5.129 -0.222 12.93 1 87.44 458 ILE B N 1
ATOM 8575 C CA . ILE B 1 458 ? 4.961 -1.422 13.734 1 87.44 458 ILE B CA 1
ATOM 8576 C C . ILE B 1 458 ? 4.5 -2.58 12.859 1 87.44 458 ILE B C 1
ATOM 8578 O O . ILE B 1 458 ? 5.109 -3.652 12.859 1 87.44 458 ILE B O 1
ATOM 8582 N N . TYR B 1 459 ? 3.52 -2.318 12.094 1 90.62 459 TYR B N 1
ATOM 8583 C CA . TYR B 1 459 ? 2.979 -3.391 11.266 1 90.62 459 TYR B CA 1
ATOM 8584 C C . TYR B 1 459 ? 3.975 -3.805 10.188 1 90.62 459 TYR B C 1
ATOM 8586 O O . TYR B 1 459 ? 4.262 -4.992 10.023 1 90.62 459 TYR B O 1
ATOM 8594 N N . PRO B 1 460 ? 4.559 -2.926 9.477 1 90.88 460 PRO B N 1
ATOM 8595 C CA . PRO B 1 460 ? 5.488 -3.316 8.414 1 90.88 460 PRO B CA 1
ATOM 8596 C C . PRO B 1 460 ? 6.734 -4.02 8.953 1 90.88 460 PRO B C 1
ATOM 8598 O O . PRO B 1 460 ? 7.234 -4.957 8.328 1 90.88 460 PRO B O 1
ATOM 8601 N N . VAL B 1 461 ? 7.227 -3.65 10.125 1 91.81 461 VAL B N 1
ATOM 8602 C CA . VAL B 1 461 ? 8.422 -4.27 10.688 1 91.81 461 VAL B CA 1
ATOM 8603 C C . VAL B 1 461 ? 8.133 -5.73 11.031 1 91.81 461 VAL B C 1
ATOM 8605 O O . VAL B 1 461 ? 8.938 -6.617 10.727 1 91.81 461 VAL B O 1
ATOM 8608 N N . VAL B 1 462 ? 7.027 -5.969 11.594 1 93.38 462 VAL B N 1
ATOM 8609 C CA . VAL B 1 462 ? 6.66 -7.332 11.953 1 93.38 462 VAL B CA 1
ATOM 8610 C C . VAL B 1 462 ? 6.391 -8.148 10.688 1 93.38 462 VAL B C 1
ATOM 8612 O O . VAL B 1 462 ? 6.82 -9.297 10.578 1 93.38 462 VAL B O 1
ATOM 8615 N N . SER B 1 463 ? 5.727 -7.543 9.711 1 93.38 463 SER B N 1
ATOM 8616 C CA . SER B 1 463 ? 5.41 -8.242 8.469 1 93.38 463 SER B CA 1
ATOM 8617 C C . SER B 1 463 ? 6.68 -8.57 7.684 1 93.38 463 SER B C 1
ATOM 8619 O O . SER B 1 463 ? 6.793 -9.656 7.113 1 93.38 463 SER B O 1
ATOM 8621 N N . ILE B 1 464 ? 7.641 -7.668 7.66 1 94.25 464 ILE B N 1
ATOM 8622 C CA . ILE B 1 464 ? 8.898 -7.871 6.957 1 94.25 464 ILE B CA 1
ATOM 8623 C C . ILE B 1 464 ? 9.703 -8.969 7.645 1 94.25 464 ILE B C 1
ATOM 8625 O O . ILE B 1 464 ? 10.219 -9.875 6.984 1 94.25 464 ILE B O 1
ATOM 8629 N N . THR B 1 465 ? 9.781 -8.984 8.953 1 94.44 465 THR B N 1
ATOM 8630 C CA . THR B 1 465 ? 10.562 -9.961 9.711 1 94.44 465 THR B CA 1
ATOM 8631 C C . THR B 1 465 ? 9.992 -11.367 9.539 1 94.44 465 THR B C 1
ATOM 8633 O O . THR B 1 465 ? 10.727 -12.312 9.258 1 94.44 465 THR B O 1
ATOM 8636 N N . LEU B 1 466 ? 8.734 -11.461 9.617 1 94.44 466 LEU B N 1
ATOM 8637 C CA . LEU B 1 466 ? 8.109 -12.773 9.477 1 94.44 466 LEU B CA 1
ATOM 8638 C C . LEU B 1 466 ? 8.109 -13.211 8.016 1 94.44 466 LEU B C 1
ATOM 8640 O O . LEU B 1 466 ? 8.305 -14.398 7.723 1 94.44 466 LEU B O 1
ATOM 8644 N N . GLY B 1 467 ? 7.84 -12.242 7.141 1 93.62 467 GLY B N 1
ATOM 8645 C CA . GLY B 1 467 ? 7.848 -12.57 5.723 1 93.62 467 GLY B CA 1
ATOM 8646 C C . GLY B 1 467 ? 9.188 -13.07 5.23 1 93.62 467 GLY B C 1
ATOM 8647 O O . GLY B 1 467 ? 9.273 -14.125 4.594 1 93.62 467 GLY B O 1
ATOM 8648 N N . PHE B 1 468 ? 10.25 -12.43 5.559 1 94.31 468 PHE B N 1
ATOM 8649 C CA . PHE B 1 468 ? 11.578 -12.828 5.102 1 94.31 468 PHE B CA 1
ATOM 8650 C C . PHE B 1 468 ? 12.078 -14.047 5.863 1 94.31 468 PHE B C 1
ATOM 8652 O O . PHE B 1 468 ? 12.828 -14.859 5.32 1 94.31 468 PHE B O 1
ATOM 8659 N N . SER B 1 469 ? 11.656 -14.172 7.109 1 93.31 469 SER B N 1
ATOM 8660 C CA . SER B 1 469 ? 11.992 -15.398 7.828 1 93.31 469 SER B CA 1
ATOM 8661 C C . SER B 1 469 ? 11.328 -16.609 7.188 1 93.31 469 SER B C 1
ATOM 8663 O O . SER B 1 469 ? 11.93 -17.688 7.105 1 93.31 469 SER B O 1
ATOM 8665 N N . ALA B 1 470 ? 10.125 -16.422 6.746 1 93.44 470 ALA B N 1
ATOM 8666 C CA . ALA B 1 470 ? 9.453 -17.5 6.043 1 93.44 470 ALA B CA 1
ATOM 8667 C C . ALA B 1 470 ? 10.133 -17.812 4.711 1 93.44 470 ALA B C 1
ATOM 8669 O O . ALA B 1 470 ? 10.148 -18.953 4.262 1 93.44 470 ALA B O 1
ATOM 8670 N N . LEU B 1 471 ? 10.68 -16.781 4.105 1 93.06 471 LEU B N 1
ATOM 8671 C CA . LEU B 1 471 ? 11.414 -17 2.859 1 93.06 471 LEU B CA 1
ATOM 8672 C C . LEU B 1 471 ? 12.633 -17.875 3.09 1 93.06 471 LEU B C 1
ATOM 8674 O O . LEU B 1 471 ? 13.039 -18.625 2.199 1 93.06 471 LEU B O 1
ATOM 8678 N N . MET B 1 472 ? 13.164 -17.797 4.316 1 90.56 472 MET B N 1
ATOM 8679 C CA . MET B 1 472 ? 14.312 -18.641 4.66 1 90.56 472 MET B CA 1
ATOM 8680 C C . MET B 1 472 ? 13.93 -20.109 4.703 1 90.56 472 MET B C 1
ATOM 8682 O O . MET B 1 472 ? 14.766 -20.984 4.477 1 90.56 472 MET B O 1
ATOM 8686 N N . PHE B 1 473 ? 12.695 -20.328 4.898 1 86 473 PHE B N 1
ATOM 8687 C CA . PHE B 1 473 ? 12.195 -21.688 4.906 1 86 473 PHE B CA 1
ATOM 8688 C C . PHE B 1 473 ? 12.102 -22.25 3.488 1 86 473 PHE B C 1
ATOM 8690 O O . PHE B 1 473 ? 12.359 -23.438 3.26 1 86 473 PHE B O 1
ATOM 8697 N N . PHE B 1 474 ? 11.797 -21.391 2.539 1 85.12 474 PHE B N 1
ATOM 8698 C CA . PHE B 1 474 ? 11.719 -21.844 1.154 1 85.12 474 PHE B CA 1
ATOM 8699 C C . PHE B 1 474 ? 13.102 -21.906 0.522 1 85.12 474 PHE B C 1
ATOM 8701 O O . PHE B 1 474 ? 13.477 -22.906 -0.079 1 85.12 474 PHE B O 1
ATOM 8708 N N . ASP B 1 475 ? 13.82 -20.859 0.65 1 89 475 ASP B N 1
ATOM 8709 C CA . ASP B 1 475 ? 15.203 -20.734 0.192 1 89 475 ASP B CA 1
ATOM 8710 C C . ASP B 1 475 ? 16 -19.812 1.112 1 89 475 ASP B C 1
ATOM 8712 O O . ASP B 1 475 ? 15.883 -18.594 1.037 1 89 475 ASP B O 1
ATOM 8716 N N . PRO B 1 476 ? 16.859 -20.375 1.9 1 90.62 476 PRO B N 1
ATOM 8717 C CA . PRO B 1 476 ? 17.609 -19.578 2.887 1 90.62 476 PRO B CA 1
ATOM 8718 C C . PRO B 1 476 ? 18.453 -18.484 2.248 1 90.62 476 PRO B C 1
ATOM 8720 O O . PRO B 1 476 ? 18.656 -17.422 2.846 1 90.62 476 PRO B O 1
ATOM 8723 N N . THR B 1 477 ? 18.969 -18.703 1.066 1 93.19 477 THR B N 1
ATOM 8724 C CA . THR B 1 477 ? 19.812 -17.703 0.427 1 93.19 477 THR B CA 1
ATOM 8725 C C . THR B 1 477 ? 19 -16.469 0.057 1 93.19 477 THR B C 1
ATOM 8727 O O . THR B 1 477 ? 19.422 -15.336 0.298 1 93.19 477 THR B O 1
ATOM 8730 N N . VAL B 1 478 ? 17.812 -16.734 -0.454 1 92.44 478 VAL B N 1
ATOM 8731 C CA . VAL B 1 478 ? 16.953 -15.625 -0.864 1 92.44 478 VAL B CA 1
ATOM 8732 C C . VAL B 1 478 ? 16.484 -14.852 0.366 1 92.44 478 VAL B C 1
ATOM 8734 O O . VAL B 1 478 ? 16.406 -13.617 0.344 1 92.44 478 VAL B O 1
ATOM 8737 N N . GLY B 1 479 ? 16.203 -15.547 1.455 1 93.12 479 GLY B N 1
ATOM 8738 C CA . GLY B 1 479 ? 15.773 -14.898 2.682 1 93.12 479 GLY B CA 1
ATOM 8739 C C . GLY B 1 479 ? 16.812 -13.977 3.271 1 93.12 479 GLY B C 1
ATOM 8740 O O . GLY B 1 479 ? 16.516 -12.82 3.602 1 93.12 479 GLY B O 1
ATOM 8741 N N . MET B 1 480 ? 18.047 -14.391 3.289 1 94 480 MET B N 1
ATOM 8742 C CA . MET B 1 480 ? 19.125 -13.594 3.865 1 94 480 MET B CA 1
ATOM 8743 C C . MET B 1 480 ? 19.422 -12.367 3.002 1 94 480 MET B C 1
ATOM 8745 O O . MET B 1 480 ? 19.594 -11.266 3.52 1 94 480 MET B O 1
ATOM 8749 N N . MET B 1 481 ? 19.422 -12.617 1.767 1 94.69 481 MET B N 1
ATOM 8750 C CA . MET B 1 481 ? 19.703 -11.516 0.854 1 94.69 481 MET B CA 1
ATOM 8751 C C . MET B 1 481 ? 18.578 -10.484 0.864 1 94.69 481 MET B C 1
ATOM 8753 O O . MET B 1 481 ? 18.828 -9.289 0.703 1 94.69 481 MET B O 1
ATOM 8757 N N . SER B 1 482 ? 17.328 -10.961 1.062 1 94.75 482 SER B N 1
ATOM 8758 C CA . SER B 1 482 ? 16.203 -10.039 1.121 1 94.75 482 SER B CA 1
ATOM 8759 C C . SER B 1 482 ? 16.297 -9.117 2.334 1 94.75 482 SER B C 1
ATOM 8761 O O . SER B 1 482 ? 16 -7.926 2.244 1 94.75 482 SER B O 1
ATOM 8763 N N . PHE B 1 483 ? 16.766 -9.648 3.457 1 94.62 483 PHE B N 1
ATOM 8764 C CA . PHE B 1 483 ? 16.984 -8.812 4.633 1 94.62 483 PHE B CA 1
ATOM 8765 C C . PHE B 1 483 ? 18.031 -7.742 4.355 1 94.62 483 PHE B C 1
ATOM 8767 O O . PHE B 1 483 ? 17.844 -6.578 4.715 1 94.62 483 PHE B O 1
ATOM 8774 N N . GLY B 1 484 ? 19.078 -8.125 3.73 1 93.88 484 GLY B N 1
ATOM 8775 C CA . GLY B 1 484 ? 20.141 -7.184 3.402 1 93.88 484 GLY B CA 1
ATOM 8776 C C . GLY B 1 484 ? 19.688 -6.086 2.457 1 93.88 484 GLY B C 1
ATOM 8777 O O . GLY B 1 484 ? 19.969 -4.91 2.688 1 93.88 484 GLY B O 1
ATOM 8778 N N . PHE B 1 485 ? 18.953 -6.5 1.469 1 94.69 485 PHE B N 1
ATOM 8779 C CA . PHE B 1 485 ? 18.531 -5.52 0.475 1 94.69 485 PHE B CA 1
ATOM 8780 C C . PHE B 1 485 ? 17.516 -4.555 1.063 1 94.69 485 PHE B C 1
ATOM 8782 O O . PHE B 1 485 ? 17.516 -3.367 0.742 1 94.69 485 PHE B O 1
ATOM 8789 N N . ALA B 1 486 ? 16.594 -5.098 1.862 1 93.19 486 ALA B N 1
ATOM 8790 C CA . ALA B 1 486 ? 15.617 -4.234 2.516 1 93.19 486 ALA B CA 1
ATOM 8791 C C . ALA B 1 486 ? 16.297 -3.174 3.373 1 93.19 486 ALA B C 1
ATOM 8793 O O . ALA B 1 486 ? 15.891 -2.014 3.381 1 93.19 486 ALA B O 1
ATOM 8794 N N . LEU B 1 487 ? 17.344 -3.523 3.982 1 91.5 487 LEU B N 1
ATOM 8795 C CA . LEU B 1 487 ? 18.094 -2.586 4.816 1 91.5 487 LEU B CA 1
ATOM 8796 C C . LEU B 1 487 ? 18.719 -1.478 3.971 1 91.5 487 LEU B C 1
ATOM 8798 O O . LEU B 1 487 ? 18.609 -0.299 4.32 1 91.5 487 LEU B O 1
ATOM 8802 N N . ILE B 1 488 ? 19.266 -1.839 2.867 1 91.56 488 ILE B N 1
ATOM 8803 C CA . ILE B 1 488 ? 19.906 -0.864 1.99 1 91.56 488 ILE B CA 1
ATOM 8804 C C . ILE B 1 488 ? 18.859 0.073 1.403 1 91.56 488 ILE B C 1
ATOM 8806 O O . ILE B 1 488 ? 19.062 1.289 1.353 1 91.56 488 ILE B O 1
ATOM 8810 N N . SER B 1 489 ? 17.75 -0.492 1.016 1 90.44 489 SER B N 1
ATOM 8811 C CA . SER B 1 489 ? 16.734 0.292 0.328 1 90.44 489 SER B CA 1
ATOM 8812 C C . SER B 1 489 ? 16.078 1.3 1.27 1 90.44 489 SER B C 1
ATOM 8814 O O . SER B 1 489 ? 15.828 2.443 0.885 1 90.44 489 SER B O 1
ATOM 8816 N N . ILE B 1 490 ? 15.852 0.915 2.504 1 86.88 490 ILE B N 1
ATOM 8817 C CA . ILE B 1 490 ? 15.148 1.764 3.455 1 86.88 490 ILE B CA 1
ATOM 8818 C C . ILE B 1 490 ? 16.078 2.852 3.975 1 86.88 490 ILE B C 1
ATOM 8820 O O . ILE B 1 490 ? 15.672 4 4.148 1 86.88 490 ILE B O 1
ATOM 8824 N N . MET B 1 491 ? 17.312 2.48 4.148 1 83.44 491 MET B N 1
ATOM 8825 C CA . MET B 1 491 ? 18.203 3.4 4.852 1 83.44 491 MET B CA 1
ATOM 8826 C C . MET B 1 491 ? 19.031 4.223 3.867 1 83.44 491 MET B C 1
ATOM 8828 O O . MET B 1 491 ? 19.656 5.215 4.25 1 83.44 491 MET B O 1
ATOM 8832 N N . SER B 1 492 ? 18.938 3.74 2.66 1 78.19 492 SER B N 1
ATOM 8833 C CA . SER B 1 492 ? 19.656 4.508 1.65 1 78.19 492 SER B CA 1
ATOM 8834 C C . SER B 1 492 ? 18.719 5.426 0.877 1 78.19 492 SER B C 1
ATOM 8836 O O . SER B 1 492 ? 17.5 5.41 1.101 1 78.19 492 SER B O 1
ATOM 8838 N N . GLY B 1 493 ? 19.125 6.445 0.166 1 71.56 493 GLY B N 1
ATOM 8839 C CA . GLY B 1 493 ? 18.297 7.305 -0.672 1 71.56 493 GLY B CA 1
ATOM 8840 C C . GLY B 1 493 ? 18.406 8.773 -0.303 1 71.56 493 GLY B C 1
ATOM 8841 O O . GLY B 1 493 ? 19.219 9.148 0.547 1 71.56 493 GLY B O 1
ATOM 8842 N N . PRO B 1 494 ? 17.562 9.375 -1.028 1 75.06 494 PRO B N 1
ATOM 8843 C CA . PRO B 1 494 ? 17.672 10.828 -0.858 1 75.06 494 PRO B CA 1
ATOM 8844 C C . PRO B 1 494 ? 16.875 11.336 0.344 1 75.06 494 PRO B C 1
ATOM 8846 O O . PRO B 1 494 ? 16.219 12.375 0.257 1 75.06 494 PRO B O 1
ATOM 8849 N N . ARG B 1 495 ? 16.953 10.672 1.446 1 75.12 495 ARG B N 1
ATOM 8850 C CA . ARG B 1 495 ? 16.188 11.047 2.625 1 75.12 495 ARG B CA 1
ATOM 8851 C C . ARG B 1 495 ? 16.688 12.344 3.23 1 75.12 495 ARG B C 1
ATOM 8853 O O . ARG B 1 495 ? 15.898 13.211 3.615 1 75.12 495 ARG B O 1
ATOM 8860 N N . THR B 1 496 ? 17.922 12.477 3.387 1 68 496 THR B N 1
ATOM 8861 C CA . THR B 1 496 ? 18.5 13.664 3.994 1 68 496 THR B CA 1
ATOM 8862 C C . THR B 1 496 ? 18.266 14.891 3.109 1 68 496 THR B C 1
ATOM 8864 O O . THR B 1 496 ? 18 15.984 3.611 1 68 496 THR B O 1
ATOM 8867 N N . PHE B 1 497 ? 18.312 14.578 1.86 1 73.62 497 PHE B N 1
ATOM 8868 C CA . PHE B 1 497 ? 18.047 15.664 0.933 1 73.62 497 PHE B CA 1
ATOM 8869 C C . PHE B 1 497 ? 16.578 16.078 0.979 1 73.62 497 PHE B C 1
ATOM 8871 O O . PHE B 1 497 ? 16.266 17.266 0.914 1 73.62 497 PHE B O 1
ATOM 8878 N N . ALA B 1 498 ? 15.75 15.164 1.125 1 76.81 498 ALA B N 1
ATOM 8879 C CA . ALA B 1 498 ? 14.32 15.453 1.214 1 76.81 498 ALA B CA 1
ATOM 8880 C C . ALA B 1 498 ? 13.992 16.234 2.486 1 76.81 498 ALA B C 1
ATOM 8882 O O . ALA B 1 498 ? 13.156 17.141 2.473 1 76.81 498 ALA B O 1
ATOM 8883 N N . SER B 1 499 ? 14.672 15.883 3.502 1 70.56 499 SER B N 1
ATOM 8884 C CA . SER B 1 499 ? 14.445 16.578 4.762 1 70.56 499 SER B CA 1
ATOM 8885 C C . SER B 1 499 ? 14.914 18.031 4.688 1 70.56 499 SER B C 1
ATOM 8887 O O . SER B 1 499 ? 14.266 18.922 5.23 1 70.56 499 SER B O 1
ATOM 8889 N N . LYS B 1 500 ? 15.977 18.219 4.004 1 69.19 500 LYS B N 1
ATOM 8890 C CA . LYS B 1 500 ? 16.484 19.578 3.842 1 69.19 500 LYS B CA 1
ATOM 8891 C C . LYS B 1 500 ? 15.531 20.422 3 1 69.19 500 LYS B C 1
ATOM 8893 O O . LYS B 1 500 ? 15.32 21.609 3.289 1 69.19 500 LYS B O 1
ATOM 8898 N N . GLN B 1 501 ? 15.055 19.812 1.978 1 77.44 501 GLN B N 1
ATOM 8899 C CA . GLN B 1 501 ? 14.117 20.531 1.132 1 77.44 501 GLN B CA 1
ATOM 8900 C C . GLN B 1 501 ? 12.82 20.844 1.885 1 77.44 501 GLN B C 1
ATOM 8902 O O . GLN B 1 501 ? 12.203 21.891 1.671 1 77.44 501 GLN B O 1
ATOM 8907 N N . SER B 1 502 ? 12.43 19.938 2.734 1 73.31 502 SER B N 1
ATOM 8908 C CA . SER B 1 502 ? 11.234 20.156 3.537 1 73.31 502 SER B CA 1
ATOM 8909 C C . SER B 1 502 ? 11.422 21.312 4.523 1 73.31 502 SER B C 1
ATOM 8911 O O . SER B 1 502 ? 10.508 22.094 4.746 1 73.31 502 SER B O 1
ATOM 8913 N N . GLN B 1 503 ? 12.594 21.438 4.984 1 65.12 503 GLN B N 1
ATOM 8914 C CA . GLN B 1 503 ? 12.898 22.516 5.906 1 65.12 503 GLN B CA 1
ATOM 8915 C C . GLN B 1 503 ? 12.922 23.859 5.176 1 65.12 503 GLN B C 1
ATOM 8917 O O . GLN B 1 503 ? 12.422 24.859 5.691 1 65.12 503 GLN B O 1
ATOM 8922 N N . THR B 1 504 ? 13.508 23.781 4.062 1 68.19 504 THR B N 1
ATOM 8923 C CA . THR B 1 504 ? 13.547 25 3.26 1 68.19 504 THR B CA 1
ATOM 8924 C C . THR B 1 504 ? 12.141 25.438 2.873 1 68.19 504 THR B C 1
ATOM 8926 O O . THR B 1 504 ? 11.82 26.625 2.898 1 68.19 504 THR B O 1
ATOM 8929 N N . PHE B 1 505 ? 11.289 24.547 2.514 1 77.38 505 PHE B N 1
ATOM 8930 C CA . PHE B 1 505 ? 9.898 24.859 2.188 1 77.38 505 PHE B CA 1
ATOM 8931 C C . PHE B 1 505 ? 9.164 25.406 3.404 1 77.38 505 PHE B C 1
ATOM 8933 O O . PHE B 1 505 ? 8.391 26.359 3.289 1 77.38 505 PHE B O 1
ATOM 8940 N N . GLY B 1 506 ? 9.477 24.734 4.539 1 67 506 GLY B N 1
ATOM 8941 C CA . GLY B 1 506 ? 8.852 25.219 5.762 1 67 506 GLY B CA 1
ATOM 8942 C C . GLY B 1 506 ? 9.211 26.656 6.09 1 67 506 GLY B C 1
ATOM 8943 O O . GLY B 1 506 ? 8.344 27.438 6.477 1 67 506 GLY B O 1
ATOM 8944 N N . SER B 1 507 ? 10.383 27 5.816 1 61.97 507 SER B N 1
ATOM 8945 C CA . SER B 1 507 ? 10.852 28.359 6.094 1 61.97 507 SER B CA 1
ATOM 8946 C C . SER B 1 507 ? 10.266 29.359 5.105 1 61.97 507 SER B C 1
ATOM 8948 O O . SER B 1 507 ? 9.836 30.453 5.496 1 61.97 507 SER B O 1
ATOM 8950 N N . LYS B 1 508 ? 10.32 29 3.934 1 70.75 508 LYS B N 1
ATOM 8951 C CA . LYS B 1 508 ? 9.789 29.891 2.916 1 70.75 508 LYS B CA 1
ATOM 8952 C C . LYS B 1 508 ? 8.273 30.047 3.053 1 70.75 508 LYS B C 1
ATOM 8954 O O . LYS B 1 508 ? 7.723 31.109 2.77 1 70.75 508 LYS B O 1
ATOM 8959 N N . SER B 1 509 ? 7.648 29 3.42 1 74.19 509 SER B N 1
ATOM 8960 C CA . SER B 1 509 ? 6.207 29.047 3.645 1 74.19 509 SER B CA 1
ATOM 8961 C C . SER B 1 509 ? 5.863 29.953 4.824 1 74.19 509 SER B C 1
ATOM 8963 O O . SER B 1 509 ? 4.883 30.703 4.777 1 74.19 509 SER B O 1
ATOM 8965 N N . ALA B 1 510 ? 6.645 29.859 5.797 1 60.62 510 ALA B N 1
ATOM 8966 C CA . ALA B 1 510 ? 6.449 30.734 6.953 1 60.62 510 ALA B CA 1
ATOM 8967 C C . ALA B 1 510 ? 6.68 32.188 6.578 1 60.62 510 ALA B C 1
ATOM 8969 O O . ALA B 1 510 ? 5.961 33.094 7.051 1 60.62 510 ALA B O 1
ATOM 8970 N N . TYR B 1 511 ? 7.66 32.406 5.738 1 63.22 511 TYR B N 1
ATOM 8971 C CA . TYR B 1 511 ? 7.938 33.75 5.27 1 63.22 511 TYR B CA 1
ATOM 8972 C C . TYR B 1 511 ? 6.777 34.312 4.449 1 63.22 511 TYR B C 1
ATOM 8974 O O . TYR B 1 511 ? 6.371 35.469 4.621 1 63.22 511 TYR B O 1
ATOM 8982 N N . ALA B 1 512 ? 6.355 33.531 3.588 1 73.5 512 ALA B N 1
ATOM 8983 C CA . ALA B 1 512 ? 5.23 33.969 2.758 1 73.5 512 ALA B CA 1
ATOM 8984 C C . ALA B 1 512 ? 3.986 34.219 3.605 1 73.5 512 ALA B C 1
ATOM 8986 O O . ALA B 1 512 ? 3.229 35.156 3.344 1 73.5 512 ALA B O 1
ATOM 8987 N N . ALA B 1 513 ? 3.775 33.375 4.582 1 70.31 513 ALA B N 1
ATOM 8988 C CA . ALA B 1 513 ? 2.631 33.562 5.473 1 70.31 513 ALA B CA 1
ATOM 8989 C C . ALA B 1 513 ? 2.762 34.812 6.297 1 70.31 513 ALA B C 1
ATOM 8991 O O . ALA B 1 513 ? 1.772 35.531 6.531 1 70.31 513 ALA B O 1
ATOM 8992 N N . ALA B 1 514 ? 3.926 35.125 6.676 1 60.53 514 ALA B N 1
ATOM 8993 C CA . ALA B 1 514 ? 4.168 36.344 7.434 1 60.53 514 ALA B CA 1
ATOM 8994 C C . ALA B 1 514 ? 3.938 37.594 6.566 1 60.53 514 ALA B C 1
ATOM 8996 O O . ALA B 1 514 ? 3.365 38.562 7.023 1 60.53 514 ALA B O 1
ATOM 8997 N N . GLU B 1 515 ? 4.434 37.531 5.402 1 70.12 515 GLU B N 1
ATOM 8998 C CA . GLU B 1 515 ? 4.223 38.656 4.477 1 70.12 515 GLU B CA 1
ATOM 8999 C C . GLU B 1 515 ? 2.738 38.844 4.184 1 70.12 515 GLU B C 1
ATOM 9001 O O . GLU B 1 515 ? 2.27 39.969 4.062 1 70.12 515 GLU B O 1
ATOM 9006 N N . PHE B 1 516 ? 2.111 37.781 4.027 1 75.38 516 PHE B N 1
ATOM 9007 C CA . PHE B 1 516 ? 0.673 37.844 3.797 1 75.38 516 PHE B CA 1
ATOM 9008 C C . PHE B 1 516 ? -0.048 38.438 4.996 1 75.38 516 PHE B C 1
ATOM 9010 O O . PHE B 1 516 ? -0.942 39.281 4.84 1 75.38 516 PHE B O 1
ATOM 9017 N N . GLN B 1 517 ? 0.3 38.031 6.176 1 67.5 517 GLN B N 1
ATOM 9018 C CA . GLN B 1 517 ? -0.303 38.562 7.398 1 67.5 517 GLN B CA 1
ATOM 9019 C C . GLN B 1 517 ? -0.078 40.062 7.52 1 67.5 517 GLN B C 1
ATOM 9021 O O . GLN B 1 517 ? -0.97 40.812 7.949 1 67.5 517 GLN B O 1
ATOM 9026 N N . ASN B 1 518 ? 1.047 40.469 7.137 1 64.06 518 ASN B N 1
ATOM 9027 C CA . ASN B 1 518 ? 1.358 41.875 7.168 1 64.06 518 ASN B CA 1
ATOM 9028 C C . ASN B 1 518 ? 0.527 42.656 6.152 1 64.06 518 ASN B C 1
ATOM 9030 O O . ASN B 1 518 ? 0.087 43.781 6.43 1 64.06 518 ASN B O 1
ATOM 9034 N N . ALA B 1 519 ? 0.369 42.094 5.086 1 68.31 519 ALA B N 1
ATOM 9035 C CA . ALA B 1 519 ? -0.42 42.75 4.047 1 68.31 519 ALA B CA 1
ATOM 9036 C C . ALA B 1 519 ? -1.885 42.875 4.461 1 68.31 519 ALA B C 1
ATOM 9038 O O . ALA B 1 519 ? -2.537 43.875 4.184 1 68.31 519 ALA B O 1
ATOM 9039 N N . VAL B 1 520 ? -2.379 41.906 5.125 1 71.19 520 VAL B N 1
ATOM 9040 C CA . VAL B 1 520 ? -3.775 41.906 5.551 1 71.19 520 VAL B CA 1
ATOM 9041 C C . VAL B 1 520 ? -3.963 42.844 6.727 1 71.19 520 VAL B C 1
ATOM 9043 O O . VAL B 1 520 ? -4.98 43.562 6.82 1 71.19 520 VAL B O 1
ATOM 9046 N N . SER B 1 521 ? -2.982 42.844 7.559 1 64.69 521 SER B N 1
ATOM 9047 C CA . SER B 1 521 ? -3.08 43.719 8.719 1 64.69 521 SER B CA 1
ATOM 9048 C C . SER B 1 521 ? -3.01 45.188 8.312 1 64.69 521 SER B C 1
ATOM 9050 O O . SER B 1 521 ? -3.582 46.062 8.977 1 64.69 521 SER B O 1
ATOM 9052 N N . CYS B 1 522 ? -2.318 45.469 7.191 1 63.16 522 CYS B N 1
ATOM 9053 C CA . CYS B 1 522 ? -2.158 46.844 6.734 1 63.16 522 CYS B CA 1
ATOM 9054 C C . CYS B 1 522 ? -3.078 47.125 5.555 1 63.16 522 CYS B C 1
ATOM 9056 O O . CYS B 1 522 ? -2.736 47.938 4.676 1 63.16 522 CYS B O 1
ATOM 9058 N N . HIS B 1 523 ? -4.172 46.5 5.488 1 69.38 523 HIS B N 1
ATOM 9059 C CA . HIS B 1 523 ? -5.043 46.625 4.324 1 69.38 523 HIS B CA 1
ATOM 9060 C C . HIS B 1 523 ? -5.551 48.031 4.16 1 69.38 523 HIS B C 1
ATOM 9062 O O . HIS B 1 523 ? -5.707 48.531 3.035 1 69.38 523 HIS B O 1
ATOM 9068 N N . LYS B 1 524 ? -5.812 48.719 5.293 1 62.75 524 LYS B N 1
ATOM 9069 C CA . LYS B 1 524 ? -6.324 50.094 5.223 1 62.75 524 LYS B CA 1
ATOM 9070 C C . LYS B 1 524 ? -5.281 51.031 4.637 1 62.75 524 LYS B C 1
ATOM 9072 O O . LYS B 1 524 ? -5.609 51.906 3.83 1 62.75 524 LYS B O 1
ATOM 9077 N N . VAL B 1 525 ? -4.055 50.75 5.043 1 63.56 525 VAL B N 1
ATOM 9078 C CA . VAL B 1 525 ? -2.969 51.594 4.559 1 63.56 525 VAL B CA 1
ATOM 9079 C C . VAL B 1 525 ? -2.721 51.344 3.078 1 63.56 525 VAL B C 1
ATOM 9081 O O . VAL B 1 525 ? -2.457 52.25 2.305 1 63.56 525 VAL B O 1
ATOM 9084 N N . ILE B 1 526 ? -2.854 50.219 2.697 1 68.19 526 ILE B N 1
ATOM 9085 C CA . ILE B 1 526 ? -2.586 49.812 1.324 1 68.19 526 ILE B CA 1
ATOM 9086 C C . ILE B 1 526 ? -3.609 50.438 0.386 1 68.19 526 ILE B C 1
ATOM 9088 O O . ILE B 1 526 ? -3.262 50.906 -0.71 1 68.19 526 ILE B O 1
ATOM 9092 N N . ARG B 1 527 ? -4.797 50.5 0.834 1 68.75 527 ARG B N 1
ATOM 9093 C CA . ARG B 1 527 ? -5.852 51.094 0.013 1 68.75 527 ARG B CA 1
ATOM 9094 C C . ARG B 1 527 ? -5.73 52.625 -0.023 1 68.75 527 ARG B C 1
ATOM 9096 O O . ARG B 1 527 ? -5.973 53.25 -1.06 1 68.75 527 ARG B O 1
ATOM 9103 N N . ALA B 1 528 ? -5.375 53.156 1.113 1 63.91 528 ALA B N 1
ATOM 9104 C CA . ALA B 1 528 ? -5.285 54.594 1.219 1 63.91 528 ALA B CA 1
ATOM 9105 C C . ALA B 1 528 ? -4.188 55.156 0.311 1 63.91 528 ALA B C 1
ATOM 9107 O O . ALA B 1 528 ? -4.352 56.219 -0.297 1 63.91 528 ALA B O 1
ATOM 9108 N N . TYR B 1 529 ? -3.135 54.375 0.167 1 63.53 529 TYR B N 1
ATOM 9109 C CA . TYR B 1 529 ? -2 54.844 -0.616 1 63.53 529 TYR B CA 1
ATOM 9110 C C . TYR B 1 529 ? -1.988 54.219 -2.002 1 63.53 529 TYR B C 1
ATOM 9112 O O . TYR B 1 529 ? -1.123 54.531 -2.824 1 63.53 529 TYR B O 1
ATOM 9120 N N . ARG B 1 530 ? -2.941 53.5 -2.383 1 69 530 ARG B N 1
ATOM 9121 C CA . ARG B 1 530 ? -3.109 52.844 -3.684 1 69 530 ARG B CA 1
ATOM 9122 C C . ARG B 1 530 ? -1.853 52.062 -4.078 1 69 530 ARG B C 1
ATOM 9124 O O . ARG B 1 530 ? -1.346 52.219 -5.191 1 69 530 ARG B O 1
ATOM 9131 N N . ILE B 1 531 ? -1.188 51.344 -3.172 1 71.06 531 ILE B N 1
ATOM 9132 C CA . ILE B 1 531 ? 0.027 50.594 -3.424 1 71.06 531 ILE B CA 1
ATOM 9133 C C . ILE B 1 531 ? -0.328 49.125 -3.646 1 71.06 531 ILE B C 1
ATOM 9135 O O . ILE B 1 531 ? 0.448 48.219 -3.295 1 71.06 531 ILE B O 1
ATOM 9139 N N . GLN B 1 532 ? -1.474 48.875 -4.133 1 76.56 532 GLN B N 1
ATOM 9140 C CA . GLN B 1 532 ? -1.91 47.5 -4.348 1 76.56 532 GLN B CA 1
ATOM 9141 C C . GLN B 1 532 ? -1.068 46.812 -5.422 1 76.56 532 GLN B C 1
ATOM 9143 O O . GLN B 1 532 ? -0.657 45.688 -5.254 1 76.56 532 GLN B O 1
ATOM 9148 N N . THR B 1 533 ? -0.705 47.5 -6.422 1 78.12 533 THR B N 1
ATOM 9149 C CA . THR B 1 533 ? -0.042 46.875 -7.57 1 78.12 533 THR B CA 1
ATOM 9150 C C . THR B 1 533 ? 1.41 46.562 -7.242 1 78.12 533 THR B C 1
ATOM 9152 O O . THR B 1 533 ? 1.872 45.438 -7.508 1 78.12 533 THR B O 1
ATOM 9155 N N . PRO B 1 534 ? 2.127 47.5 -6.617 1 76.94 534 PRO B N 1
ATOM 9156 C CA . PRO B 1 534 ? 3.498 47.125 -6.258 1 76.94 534 PRO B CA 1
ATOM 9157 C C . PRO B 1 534 ? 3.561 46.031 -5.211 1 76.94 534 PRO B C 1
ATOM 9159 O O . PRO B 1 534 ? 4.477 45.188 -5.23 1 76.94 534 PRO B O 1
ATOM 9162 N N . LEU B 1 535 ? 2.678 45.969 -4.305 1 78.56 535 LEU B N 1
ATOM 9163 C CA . LEU B 1 535 ? 2.635 44.938 -3.293 1 78.56 535 LEU B CA 1
ATOM 9164 C C . LEU B 1 535 ? 2.291 43.594 -3.92 1 78.56 535 LEU B C 1
ATOM 9166 O O . LEU B 1 535 ? 2.834 42.562 -3.52 1 78.56 535 LEU B O 1
ATOM 9170 N N . LEU B 1 536 ? 1.425 43.625 -4.922 1 80.94 536 LEU B N 1
ATOM 9171 C CA . LEU B 1 536 ? 1.066 42.406 -5.617 1 80.94 536 LEU B CA 1
ATOM 9172 C C . LEU B 1 536 ? 2.26 41.844 -6.387 1 80.94 536 LEU B C 1
ATOM 9174 O O . LEU B 1 536 ? 2.455 40.625 -6.441 1 80.94 536 LEU B O 1
ATOM 9178 N N . SER B 1 537 ? 3.006 42.688 -6.938 1 81.31 537 SER B N 1
ATOM 9179 C CA . SER B 1 537 ? 4.18 42.25 -7.676 1 81.31 537 SER B CA 1
ATOM 9180 C C . SER B 1 537 ? 5.23 41.656 -6.738 1 81.31 537 SER B C 1
ATOM 9182 O O . SER B 1 537 ? 5.879 40.656 -7.074 1 81.31 537 SER B O 1
ATOM 9184 N N . LYS B 1 538 ? 5.449 42.25 -5.578 1 79 538 LYS B N 1
ATOM 9185 C CA . LYS B 1 538 ? 6.371 41.719 -4.582 1 79 538 LYS B CA 1
ATOM 9186 C C . LYS B 1 538 ? 5.902 40.344 -4.074 1 79 538 LYS B C 1
ATOM 9188 O O . LYS B 1 538 ? 6.707 39.438 -3.916 1 79 538 LYS B O 1
ATOM 9193 N N . PHE B 1 539 ? 4.684 40.281 -3.844 1 82.75 539 PHE B N 1
ATOM 9194 C CA . PHE B 1 539 ? 4.133 39.031 -3.33 1 82.75 539 PHE B CA 1
ATOM 9195 C C . PHE B 1 539 ? 4.188 37.938 -4.391 1 82.75 539 PHE B C 1
ATOM 9197 O O . PHE B 1 539 ? 4.375 36.75 -4.07 1 82.75 539 PHE B O 1
ATOM 9204 N N . THR B 1 540 ? 3.994 38.375 -5.609 1 85.69 540 THR B N 1
ATOM 9205 C CA . THR B 1 540 ? 4.098 37.375 -6.688 1 85.69 540 THR B CA 1
ATOM 9206 C C . THR B 1 540 ? 5.508 36.812 -6.754 1 85.69 540 THR B C 1
ATOM 9208 O O . THR B 1 540 ? 5.684 35.625 -7.035 1 85.69 540 THR B O 1
ATOM 9211 N N . GLY B 1 541 ? 6.473 37.594 -6.5 1 84.31 541 GLY B N 1
ATOM 9212 C CA . GLY B 1 541 ? 7.84 37.094 -6.422 1 84.31 541 GLY B CA 1
ATOM 9213 C C . GLY B 1 541 ? 8.055 36.125 -5.285 1 84.31 541 GLY B C 1
ATOM 9214 O O . GLY B 1 541 ? 8.742 35.094 -5.457 1 84.31 541 GLY B O 1
ATOM 9215 N N . THR B 1 542 ? 7.492 36.406 -4.176 1 80.75 542 THR B N 1
ATOM 9216 C CA . THR B 1 542 ? 7.586 35.5 -3.021 1 80.75 542 THR B CA 1
ATOM 9217 C C . THR B 1 542 ? 6.855 34.188 -3.285 1 80.75 542 THR B C 1
ATOM 9219 O O . THR B 1 542 ? 7.336 33.125 -2.91 1 80.75 542 THR B O 1
ATOM 9222 N N . ILE B 1 543 ? 5.781 34.312 -3.971 1 87 543 ILE B N 1
ATOM 9223 C CA . ILE B 1 543 ? 4.98 33.125 -4.254 1 87 543 ILE B CA 1
ATOM 9224 C C . ILE B 1 543 ? 5.691 32.25 -5.281 1 87 543 ILE B C 1
ATOM 9226 O O . ILE B 1 543 ? 5.637 31.016 -5.207 1 87 543 ILE B O 1
ATOM 9230 N N . ASP B 1 544 ? 6.352 32.906 -6.156 1 87.69 544 ASP B N 1
ATOM 9231 C CA . ASP B 1 544 ? 7.113 32.156 -7.145 1 87.69 544 ASP B CA 1
ATOM 9232 C C . ASP B 1 544 ? 8.25 31.375 -6.48 1 87.69 544 ASP B C 1
ATOM 9234 O O . ASP B 1 544 ? 8.531 30.234 -6.852 1 87.69 544 ASP B O 1
ATOM 9238 N N . SER B 1 545 ? 8.859 31.984 -5.586 1 84.88 545 SER B N 1
ATOM 9239 C CA . SER B 1 545 ? 9.906 31.297 -4.844 1 84.88 545 SER B CA 1
ATOM 9240 C C . SER B 1 545 ? 9.32 30.172 -3.979 1 84.88 545 SER B C 1
ATOM 9242 O O . SER B 1 545 ? 9.945 29.125 -3.809 1 84.88 545 SER B O 1
ATOM 9244 N N . LEU B 1 546 ? 8.219 30.406 -3.496 1 85.81 546 LEU B N 1
ATOM 9245 C CA . LEU B 1 546 ? 7.535 29.391 -2.701 1 85.81 546 LEU B CA 1
ATOM 9246 C C . LEU B 1 546 ? 7.105 28.203 -3.572 1 85.81 546 LEU B C 1
ATOM 9248 O O . LEU B 1 546 ? 7.148 27.062 -3.131 1 85.81 546 LEU B O 1
ATOM 9252 N N . ARG B 1 547 ? 6.727 28.547 -4.734 1 89.12 547 ARG B N 1
ATOM 9253 C CA . ARG B 1 547 ? 6.34 27.5 -5.672 1 89.12 547 ARG B CA 1
ATOM 9254 C C . ARG B 1 547 ? 7.5 26.547 -5.938 1 89.12 547 ARG B C 1
ATOM 9256 O O . ARG B 1 547 ? 7.328 25.328 -5.91 1 89.12 547 ARG B O 1
ATOM 9263 N N . ASP B 1 548 ? 8.609 27.047 -6.168 1 89.38 548 ASP B N 1
ATOM 9264 C CA . ASP B 1 548 ? 9.781 26.203 -6.434 1 89.38 548 ASP B CA 1
ATOM 9265 C C . ASP B 1 548 ? 10.148 25.375 -5.211 1 89.38 548 ASP B C 1
ATOM 9267 O O . ASP B 1 548 ? 10.531 24.203 -5.344 1 89.38 548 ASP B O 1
ATOM 9271 N N . ALA B 1 549 ? 10.062 25.984 -4.105 1 84.69 549 ALA B N 1
ATOM 9272 C CA . ALA B 1 549 ? 10.352 25.25 -2.877 1 84.69 549 ALA B CA 1
ATOM 9273 C C . ALA B 1 549 ? 9.305 24.172 -2.625 1 84.69 549 ALA B C 1
ATOM 9275 O O . ALA B 1 549 ? 9.633 23.078 -2.143 1 84.69 549 ALA B O 1
ATOM 9276 N N . GLN B 1 550 ? 8.141 24.547 -2.943 1 86.94 550 GLN B N 1
ATOM 9277 C CA . GLN B 1 550 ? 7.066 23.562 -2.787 1 86.94 550 GLN B CA 1
ATOM 9278 C C . GLN B 1 550 ? 7.238 22.406 -3.756 1 86.94 550 GLN B C 1
ATOM 9280 O O . GLN B 1 550 ? 7.004 21.25 -3.393 1 86.94 550 GLN B O 1
ATOM 9285 N N . PHE B 1 551 ? 7.543 22.719 -4.926 1 89.56 551 PHE B N 1
ATOM 9286 C CA . PHE B 1 551 ? 7.812 21.672 -5.898 1 89.56 551 PHE B CA 1
ATOM 9287 C C . PHE B 1 551 ? 8.906 20.734 -5.395 1 89.56 551 PHE B C 1
ATOM 9289 O O . PHE B 1 551 ? 8.75 19.516 -5.414 1 89.56 551 PHE B O 1
ATOM 9296 N N . LYS B 1 552 ? 9.938 21.328 -5.008 1 86.81 552 LYS B N 1
ATOM 9297 C CA . LYS B 1 552 ? 11.07 20.516 -4.551 1 86.81 552 LYS B CA 1
ATOM 9298 C C . LYS B 1 552 ? 10.703 19.703 -3.318 1 86.81 552 LYS B C 1
ATOM 9300 O O . LYS B 1 552 ? 11.141 18.562 -3.17 1 86.81 552 LYS B O 1
ATOM 9305 N N . ASN B 1 553 ? 9.984 20.266 -2.434 1 83.44 553 ASN B N 1
ATOM 9306 C CA . ASN B 1 553 ? 9.539 19.547 -1.25 1 83.44 553 ASN B CA 1
ATOM 9307 C C . ASN B 1 553 ? 8.664 18.344 -1.623 1 83.44 553 ASN B C 1
ATOM 9309 O O . ASN B 1 553 ? 8.906 17.234 -1.152 1 83.44 553 ASN B O 1
ATOM 9313 N N . ASP B 1 554 ? 7.73 18.625 -2.494 1 83.38 554 ASP B N 1
ATOM 9314 C CA . ASP B 1 554 ? 6.805 17.562 -2.873 1 83.38 554 ASP B CA 1
ATOM 9315 C C . ASP B 1 554 ? 7.504 16.5 -3.711 1 83.38 554 ASP B C 1
ATOM 9317 O O . ASP B 1 554 ? 7.25 15.305 -3.545 1 83.38 554 ASP B O 1
ATOM 9321 N N . PHE B 1 555 ? 8.312 16.906 -4.562 1 87.19 555 PHE B N 1
ATOM 9322 C CA . PHE B 1 555 ? 9.008 15.969 -5.445 1 87.19 555 PHE B CA 1
ATOM 9323 C C . PHE B 1 555 ? 9.953 15.078 -4.652 1 87.19 555 PHE B C 1
ATOM 9325 O O . PHE B 1 555 ? 9.93 13.852 -4.801 1 87.19 555 PHE B O 1
ATOM 9332 N N . TRP B 1 556 ? 10.68 15.609 -3.84 1 83.38 556 TRP B N 1
ATOM 9333 C CA . TRP B 1 556 ? 11.695 14.828 -3.145 1 83.38 556 TRP B CA 1
ATOM 9334 C C . TRP B 1 556 ? 11.078 14.016 -2.012 1 83.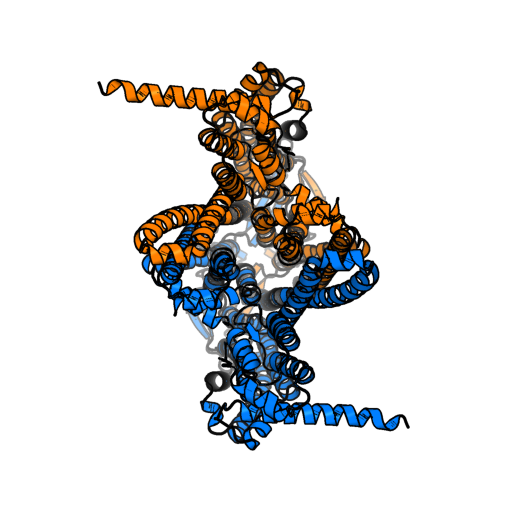38 556 TRP B C 1
ATOM 9336 O O . TRP B 1 556 ? 11.539 12.914 -1.699 1 83.38 556 TRP B O 1
ATOM 9346 N N . SER B 1 557 ? 10.102 14.57 -1.334 1 77.56 557 SER B N 1
ATOM 9347 C CA . SER B 1 557 ? 9.391 13.766 -0.342 1 77.56 557 SER B CA 1
ATOM 9348 C C . SER B 1 557 ? 8.727 12.547 -0.983 1 77.56 557 SER B C 1
ATOM 9350 O O . SER B 1 557 ? 8.734 11.461 -0.411 1 77.56 557 SER B O 1
ATOM 9352 N N . GLY B 1 558 ? 8.164 12.734 -2.156 1 79.19 558 GLY B N 1
ATOM 9353 C CA . GLY B 1 558 ? 7.586 11.625 -2.896 1 79.19 558 GLY B CA 1
ATOM 9354 C C . GLY B 1 558 ? 8.625 10.68 -3.473 1 79.19 558 GLY B C 1
ATOM 9355 O O . GLY B 1 558 ? 8.398 9.469 -3.545 1 79.19 558 GLY B O 1
ATOM 9356 N N . MET B 1 559 ? 9.758 11.242 -3.773 1 84.69 559 MET B N 1
ATOM 9357 C CA . MET B 1 559 ? 10.828 10.469 -4.395 1 84.69 559 MET B CA 1
ATOM 9358 C C . MET B 1 559 ? 11.391 9.43 -3.422 1 84.69 559 MET B C 1
ATOM 9360 O O . MET B 1 559 ? 11.891 8.391 -3.84 1 84.69 559 MET B O 1
ATOM 9364 N N . VAL B 1 560 ? 11.32 9.734 -2.17 1 81.81 560 VAL B N 1
ATOM 9365 C CA . VAL B 1 560 ? 11.812 8.773 -1.191 1 81.81 560 VAL B CA 1
ATOM 9366 C C . VAL B 1 560 ? 11.016 7.477 -1.282 1 81.81 560 VAL B C 1
ATOM 9368 O O . VAL B 1 560 ? 11.586 6.383 -1.315 1 81.81 560 VAL B O 1
ATOM 9371 N N . GLN B 1 561 ? 9.711 7.559 -1.342 1 82 561 GLN B N 1
ATOM 9372 C CA . GLN B 1 561 ? 8.867 6.371 -1.451 1 82 561 GLN B CA 1
ATOM 9373 C C . GLN B 1 561 ? 9.031 5.703 -2.812 1 82 561 GLN B C 1
ATOM 9375 O O . GLN B 1 561 ? 9.062 4.473 -2.904 1 82 561 GLN B O 1
ATOM 9380 N N . ILE B 1 562 ? 9.188 6.52 -3.799 1 86.12 562 ILE B N 1
ATOM 9381 C CA . ILE B 1 562 ? 9.352 6.012 -5.156 1 86.12 562 ILE B CA 1
ATOM 9382 C C . ILE B 1 562 ? 10.672 5.25 -5.266 1 86.12 562 ILE B C 1
ATOM 9384 O O . ILE B 1 562 ? 10.742 4.207 -5.918 1 86.12 562 ILE B O 1
ATOM 9388 N N . TYR B 1 563 ? 11.617 5.754 -4.613 1 88.88 563 TYR B N 1
ATOM 9389 C CA . TYR B 1 563 ? 12.922 5.105 -4.617 1 88.88 563 TYR B CA 1
ATOM 9390 C C . TYR B 1 563 ? 12.836 3.717 -3.994 1 88.88 563 TYR B C 1
ATOM 9392 O O . TYR B 1 563 ? 13.359 2.748 -4.555 1 88.88 563 TYR B O 1
ATOM 9400 N N . VAL B 1 564 ? 12.242 3.582 -2.871 1 89 564 VAL B N 1
ATOM 9401 C CA . VAL B 1 564 ? 12.172 2.295 -2.188 1 89 564 VAL B CA 1
ATOM 9402 C C . VAL B 1 564 ? 11.305 1.328 -2.994 1 89 564 VAL B C 1
ATOM 9404 O O . VAL B 1 564 ? 11.641 0.149 -3.129 1 89 564 VAL B O 1
ATOM 9407 N N . GLU B 1 565 ? 10.227 1.795 -3.541 1 88.06 565 GLU B N 1
ATOM 9408 C CA . GLU B 1 565 ? 9.344 0.956 -4.352 1 88.06 565 GLU B CA 1
ATOM 9409 C C . GLU B 1 565 ? 10.07 0.438 -5.594 1 88.06 565 GLU B C 1
ATOM 9411 O O . GLU B 1 565 ? 9.969 -0.745 -5.926 1 88.06 565 GLU B O 1
ATOM 9416 N N . SER B 1 566 ? 10.758 1.337 -6.238 1 89.94 566 SER B N 1
ATOM 9417 C CA . SER B 1 566 ? 11.5 0.953 -7.434 1 89.94 566 SER B CA 1
ATOM 9418 C C . SER B 1 566 ? 12.641 -0.006 -7.09 1 89.94 566 SER B C 1
ATOM 9420 O O . SER B 1 566 ? 12.914 -0.944 -7.844 1 89.94 566 SER B O 1
ATOM 9422 N N . ALA B 1 567 ? 13.297 0.267 -6.02 1 91.31 567 ALA B N 1
ATOM 9423 C CA . ALA B 1 567 ? 14.367 -0.623 -5.586 1 91.31 567 ALA B CA 1
ATOM 9424 C C . ALA B 1 567 ? 13.836 -2.021 -5.285 1 91.31 567 ALA B C 1
ATOM 9426 O O . ALA B 1 567 ? 14.445 -3.02 -5.68 1 91.31 567 ALA B O 1
ATOM 9427 N N . MET B 1 568 ? 12.734 -2.064 -4.625 1 90.5 568 MET B N 1
ATOM 9428 C CA . MET B 1 568 ? 12.164 -3.367 -4.289 1 90.5 568 MET B CA 1
ATOM 9429 C C . MET B 1 568 ? 11.688 -4.09 -5.543 1 90.5 568 MET B C 1
ATOM 9431 O O . MET B 1 568 ? 11.805 -5.312 -5.645 1 90.5 568 MET B O 1
ATOM 9435 N N . PHE B 1 569 ? 11.148 -3.404 -6.453 1 89.12 569 PHE B N 1
ATOM 9436 C CA . PHE B 1 569 ? 10.734 -4.016 -7.711 1 89.12 569 PHE B CA 1
ATOM 9437 C C . PHE B 1 569 ? 11.93 -4.605 -8.445 1 89.12 569 PHE B C 1
ATOM 9439 O O . PHE B 1 569 ? 11.852 -5.715 -8.977 1 89.12 569 PHE B O 1
ATOM 9446 N N . LEU B 1 570 ? 12.977 -3.838 -8.484 1 89.5 570 LEU B N 1
ATOM 9447 C CA . LEU B 1 570 ? 14.203 -4.32 -9.109 1 89.5 570 LEU B CA 1
ATOM 9448 C C . LEU B 1 570 ? 14.719 -5.566 -8.398 1 89.5 570 LEU B C 1
ATOM 9450 O O . LEU B 1 570 ? 15.133 -6.531 -9.047 1 89.5 570 LEU B O 1
ATOM 9454 N N . PHE B 1 571 ? 14.703 -5.566 -7.129 1 92.88 571 PHE B N 1
ATOM 9455 C CA . PHE B 1 571 ? 15.172 -6.703 -6.34 1 92.88 571 PHE B CA 1
ATOM 9456 C C . PHE B 1 571 ? 14.328 -7.941 -6.633 1 92.88 571 PHE B C 1
ATOM 9458 O O . PHE B 1 571 ? 14.867 -9.031 -6.828 1 92.88 571 PHE B O 1
ATOM 9465 N N . VAL B 1 572 ? 13.008 -7.719 -6.629 1 90.06 572 VAL B N 1
ATOM 9466 C CA . VAL B 1 572 ? 12.109 -8.836 -6.902 1 90.06 572 VAL B CA 1
ATOM 9467 C C . VAL B 1 572 ? 12.367 -9.375 -8.305 1 90.06 572 VAL B C 1
ATOM 9469 O O . VAL B 1 572 ? 12.375 -10.594 -8.523 1 90.06 572 VAL B O 1
ATOM 9472 N N . ALA B 1 573 ? 12.641 -8.492 -9.203 1 90.12 573 ALA B N 1
ATOM 9473 C CA . ALA B 1 573 ? 12.922 -8.914 -10.578 1 90.12 573 ALA B CA 1
ATOM 9474 C C . ALA B 1 573 ? 14.227 -9.703 -10.656 1 90.12 573 ALA B C 1
ATOM 9476 O O . ALA B 1 573 ? 14.289 -10.75 -11.289 1 90.12 573 ALA B O 1
ATOM 9477 N N . ILE B 1 574 ? 15.211 -9.25 -9.977 1 90.06 574 ILE B N 1
ATOM 9478 C CA . ILE B 1 574 ? 16.5 -9.922 -9.984 1 90.06 574 ILE B CA 1
ATOM 9479 C C . ILE B 1 574 ? 16.375 -11.297 -9.328 1 90.06 574 ILE B C 1
ATOM 9481 O O . ILE B 1 574 ? 16.891 -12.289 -9.859 1 90.06 574 ILE B O 1
ATOM 9485 N N . MET B 1 575 ? 15.695 -11.312 -8.227 1 93.25 575 MET B N 1
ATOM 9486 C CA . MET B 1 575 ? 15.516 -12.586 -7.535 1 93.25 575 MET B CA 1
ATOM 9487 C C . MET B 1 575 ? 14.672 -13.547 -8.367 1 93.25 575 MET B C 1
ATOM 9489 O O . MET B 1 575 ? 14.945 -14.75 -8.406 1 93.25 575 MET B O 1
ATOM 9493 N N . THR B 1 576 ? 13.633 -13 -8.984 1 92.25 576 THR B N 1
ATOM 9494 C CA . THR B 1 576 ? 12.789 -13.836 -9.828 1 92.25 576 THR B CA 1
ATOM 9495 C C . THR B 1 576 ? 13.594 -14.406 -11 1 92.25 576 THR B C 1
ATOM 9497 O O . THR B 1 576 ? 13.461 -15.586 -11.328 1 92.25 576 THR B O 1
ATOM 9500 N N . CYS B 1 577 ? 14.445 -13.609 -11.602 1 93.06 577 CYS B N 1
ATOM 9501 C CA . CYS B 1 577 ? 15.297 -14.078 -12.695 1 93.06 577 CYS B CA 1
ATOM 9502 C C . CYS B 1 577 ? 16.266 -15.148 -12.203 1 93.06 577 CYS B C 1
ATOM 9504 O O . CYS B 1 577 ? 16.422 -16.188 -12.844 1 93.06 577 CYS B O 1
ATOM 9506 N N . GLY B 1 578 ? 16.891 -14.898 -11.117 1 92.75 578 GLY B N 1
ATOM 9507 C CA . GLY B 1 578 ? 17.812 -15.875 -10.555 1 92.75 578 GLY B CA 1
ATOM 9508 C C . GLY B 1 578 ? 17.141 -17.188 -10.195 1 92.75 578 GLY B C 1
ATOM 9509 O O . GLY B 1 578 ? 17.672 -18.266 -10.492 1 92.75 578 GLY B O 1
ATOM 9510 N N . MET B 1 579 ? 16.031 -17.141 -9.594 1 93.38 579 MET B N 1
ATOM 9511 C CA . MET B 1 579 ? 15.312 -18.344 -9.195 1 93.38 579 MET B CA 1
ATOM 9512 C C . MET B 1 579 ? 14.781 -19.094 -10.422 1 93.38 579 MET B C 1
ATOM 9514 O O . MET B 1 579 ? 14.68 -20.312 -10.406 1 93.38 579 MET B O 1
ATOM 9518 N N . ALA B 1 580 ? 14.414 -18.344 -11.469 1 94 580 ALA B N 1
ATOM 9519 C CA . ALA B 1 580 ? 13.977 -18.984 -12.703 1 94 580 ALA B CA 1
ATOM 9520 C C . ALA B 1 580 ? 15.078 -19.859 -13.289 1 94 580 ALA B C 1
ATOM 9522 O O . ALA B 1 580 ? 14.812 -20.953 -13.797 1 94 580 ALA B O 1
ATOM 9523 N N . VAL B 1 581 ? 16.281 -19.422 -13.203 1 92.69 581 VAL B N 1
ATOM 9524 C CA . VAL B 1 581 ? 17.406 -20.203 -13.68 1 92.69 581 VAL B CA 1
ATOM 9525 C C . VAL B 1 581 ? 17.594 -21.438 -12.797 1 92.69 581 VAL B C 1
ATOM 9527 O O . VAL B 1 581 ? 17.906 -22.516 -13.289 1 92.69 581 VAL B O 1
ATOM 9530 N N . LYS B 1 582 ? 17.344 -21.328 -11.531 1 91.06 582 LYS B N 1
ATOM 9531 C CA . LYS B 1 582 ? 17.438 -22.453 -10.617 1 91.06 582 LYS B CA 1
ATOM 9532 C C . LYS B 1 582 ? 16.375 -23.5 -10.93 1 91.06 582 LYS B C 1
ATOM 9534 O O . LYS B 1 582 ? 16.625 -24.703 -10.836 1 91.06 582 LYS B O 1
ATOM 9539 N N . VAL B 1 583 ? 15.219 -23.031 -11.242 1 91.5 583 VAL B N 1
ATOM 9540 C CA . VAL B 1 583 ? 14.148 -23.953 -11.594 1 91.5 583 VAL B CA 1
ATOM 9541 C C . VAL B 1 583 ? 14.477 -24.656 -12.914 1 91.5 583 VAL B C 1
ATOM 9543 O O . VAL B 1 583 ? 14.258 -25.859 -13.062 1 91.5 583 VAL B O 1
ATOM 9546 N N . TRP B 1 584 ? 15.023 -23.844 -13.836 1 91.69 584 TRP B N 1
ATOM 9547 C CA . TRP B 1 584 ? 15.422 -24.391 -15.125 1 91.69 584 TRP B CA 1
ATOM 9548 C C . TRP B 1 584 ? 16.484 -25.484 -14.938 1 91.69 584 TRP B C 1
ATOM 9550 O O . TRP B 1 584 ? 16.469 -26.5 -15.648 1 91.69 584 TRP B O 1
ATOM 9560 N N . GLY B 1 585 ? 17.328 -25.312 -13.984 1 87.88 585 GLY B N 1
ATOM 9561 C CA . GLY B 1 585 ? 18.375 -26.297 -13.703 1 87.88 585 GLY B CA 1
ATOM 9562 C C . GLY B 1 585 ? 17.875 -27.453 -12.852 1 87.88 585 GLY B C 1
ATOM 9563 O O . GLY B 1 585 ? 18.625 -28.406 -12.617 1 87.88 585 GLY B O 1
ATOM 9564 N N . GLY B 1 586 ? 16.562 -27.453 -12.375 1 86.62 586 GLY B N 1
ATOM 9565 C CA . GLY B 1 586 ? 15.977 -28.531 -11.609 1 86.62 586 GLY B CA 1
ATOM 9566 C C . GLY B 1 586 ? 16.328 -28.484 -10.133 1 86.62 586 GLY B C 1
ATOM 9567 O O . GLY B 1 586 ? 16.172 -29.484 -9.422 1 86.62 586 GLY B O 1
ATOM 9568 N N . TYR B 1 587 ? 16.844 -27.359 -9.672 1 85.06 587 TYR B N 1
ATOM 9569 C CA . TYR B 1 587 ? 17.281 -27.266 -8.281 1 85.06 587 TYR B CA 1
ATOM 9570 C C . TYR B 1 587 ? 16.172 -26.719 -7.395 1 85.06 587 TYR B C 1
ATOM 9572 O O . TYR B 1 587 ? 16.266 -26.75 -6.168 1 85.06 587 TYR B O 1
ATOM 9580 N N . MET B 1 588 ? 15.188 -26.203 -8.039 1 87.06 588 MET B N 1
ATOM 9581 C CA . MET B 1 588 ? 14 -25.672 -7.367 1 87.06 588 MET B CA 1
ATOM 9582 C C . MET B 1 588 ? 12.734 -26.062 -8.117 1 87.06 588 MET B C 1
ATOM 9584 O O . MET B 1 588 ? 12.742 -26.203 -9.336 1 87.06 588 MET B O 1
ATOM 9588 N N . THR B 1 589 ? 11.727 -26.391 -7.375 1 86.88 589 THR B N 1
ATOM 9589 C CA . THR B 1 589 ? 10.469 -26.781 -8.016 1 86.88 589 THR B CA 1
ATOM 9590 C C . THR B 1 589 ? 9.695 -25.562 -8.484 1 86.88 589 THR B C 1
ATOM 9592 O O . THR B 1 589 ? 9.961 -24.438 -8.039 1 86.88 589 THR B O 1
ATOM 9595 N N . ALA B 1 590 ? 8.82 -25.781 -9.461 1 87.38 590 ALA B N 1
ATOM 9596 C CA . ALA B 1 590 ? 7.992 -24.688 -9.969 1 87.38 590 ALA B CA 1
ATOM 9597 C C . ALA B 1 590 ? 7.074 -24.141 -8.883 1 87.38 590 ALA B C 1
ATOM 9599 O O . ALA B 1 590 ? 6.84 -22.922 -8.812 1 87.38 590 ALA B O 1
ATOM 9600 N N . GLY B 1 591 ? 6.52 -24.984 -8.023 1 86.06 591 GLY B N 1
ATOM 9601 C CA . GLY B 1 591 ? 5.695 -24.531 -6.906 1 86.06 591 GLY B CA 1
ATOM 9602 C C . GLY B 1 591 ? 6.441 -23.656 -5.93 1 86.06 591 GLY B C 1
ATOM 9603 O O . GLY B 1 591 ? 5.902 -22.641 -5.469 1 86.06 591 GLY B O 1
ATOM 9604 N N . ASP B 1 592 ? 7.715 -24.016 -5.648 1 88.88 592 ASP B N 1
ATOM 9605 C CA . ASP B 1 592 ? 8.547 -23.188 -4.777 1 88.88 592 ASP B CA 1
ATOM 9606 C C . ASP B 1 592 ? 8.812 -21.812 -5.41 1 88.88 592 ASP B C 1
ATOM 9608 O O . ASP B 1 592 ? 8.797 -20.797 -4.723 1 88.88 592 ASP B O 1
ATOM 9612 N N . PHE B 1 593 ? 9.062 -21.875 -6.664 1 92.06 593 PHE B N 1
ATOM 9613 C CA . PHE B 1 593 ? 9.344 -20.641 -7.391 1 92.06 593 PHE B CA 1
ATOM 9614 C C . PHE B 1 593 ? 8.18 -19.656 -7.27 1 92.06 593 PHE B C 1
ATOM 9616 O O . PHE B 1 593 ? 8.359 -18.516 -6.859 1 92.06 593 PHE B O 1
ATOM 9623 N N . PHE B 1 594 ? 7.008 -20.078 -7.559 1 89.25 594 PHE B N 1
ATOM 9624 C CA . PHE B 1 594 ? 5.855 -19.188 -7.578 1 89.25 594 PHE B CA 1
ATOM 9625 C C . PHE B 1 594 ? 5.473 -18.766 -6.164 1 89.25 594 PHE B C 1
ATOM 9627 O O . PHE B 1 594 ? 5.004 -17.641 -5.945 1 89.25 594 PHE B O 1
ATOM 9634 N N . SER B 1 595 ? 5.672 -19.672 -5.234 1 89.69 595 SER B N 1
ATOM 9635 C CA . SER B 1 595 ? 5.398 -19.312 -3.846 1 89.69 595 SER B CA 1
ATOM 9636 C C . SER B 1 595 ? 6.348 -18.219 -3.355 1 89.69 595 SER B C 1
ATOM 9638 O O . SER B 1 595 ? 5.918 -17.266 -2.703 1 89.69 595 SER B O 1
ATOM 9640 N N . VAL B 1 596 ? 7.621 -18.312 -3.684 1 91.69 596 VAL B N 1
ATOM 9641 C CA . VAL B 1 596 ? 8.617 -17.344 -3.248 1 91.69 596 VAL B CA 1
ATOM 9642 C C . VAL B 1 596 ? 8.367 -16 -3.934 1 91.69 596 VAL B C 1
ATOM 9644 O O . VAL B 1 596 ? 8.469 -14.953 -3.305 1 91.69 596 VAL B O 1
ATOM 9647 N N . VAL B 1 597 ? 8.023 -16.094 -5.184 1 89.06 597 VAL B N 1
ATOM 9648 C CA . VAL B 1 597 ? 7.766 -14.867 -5.922 1 89.06 597 VAL B CA 1
ATOM 9649 C C . VAL B 1 597 ? 6.539 -14.164 -5.34 1 89.06 597 VAL B C 1
ATOM 9651 O O . VAL B 1 597 ? 6.535 -12.938 -5.188 1 89.06 597 VAL B O 1
ATOM 9654 N N . THR B 1 598 ? 5.539 -14.914 -4.996 1 86 598 THR B N 1
ATOM 9655 C CA . THR B 1 598 ? 4.336 -14.344 -4.402 1 86 598 THR B CA 1
ATOM 9656 C C . THR B 1 598 ? 4.645 -13.734 -3.035 1 86 598 THR B C 1
ATOM 9658 O O . THR B 1 598 ? 4.207 -12.625 -2.732 1 86 598 THR B O 1
ATOM 9661 N N . LEU B 1 599 ? 5.355 -14.453 -2.285 1 91.06 599 LEU B N 1
ATOM 9662 C CA . LEU B 1 599 ? 5.711 -13.977 -0.953 1 91.06 599 LEU B CA 1
ATOM 9663 C C . LEU B 1 599 ? 6.574 -12.719 -1.04 1 91.06 599 LEU B C 1
ATOM 9665 O O . LEU B 1 599 ? 6.348 -11.75 -0.305 1 91.06 599 LEU B O 1
ATOM 9669 N N . LEU B 1 600 ? 7.504 -12.734 -1.944 1 91.31 600 LEU B N 1
ATOM 9670 C CA . LEU B 1 600 ? 8.375 -11.586 -2.129 1 91.31 600 LEU B CA 1
ATOM 9671 C C . LEU B 1 600 ? 7.578 -10.367 -2.586 1 91.31 600 LEU B C 1
ATOM 9673 O O . LEU B 1 600 ? 7.816 -9.25 -2.121 1 91.31 600 LEU B O 1
ATOM 9677 N N . SER B 1 601 ? 6.645 -10.57 -3.408 1 86.69 601 SER B N 1
ATOM 9678 C CA . SER B 1 601 ? 5.824 -9.477 -3.918 1 86.69 601 SER B CA 1
ATOM 9679 C C . SER B 1 601 ? 4.918 -8.906 -2.83 1 86.69 601 SER B C 1
ATOM 9681 O O . SER B 1 601 ? 4.73 -7.695 -2.744 1 86.69 601 SER B O 1
ATOM 9683 N N . ARG B 1 602 ? 4.422 -9.727 -1.997 1 86.38 602 ARG B N 1
ATOM 9684 C CA . ARG B 1 602 ? 3.529 -9.266 -0.938 1 86.38 602 ARG B CA 1
ATOM 9685 C C . ARG B 1 602 ? 4.309 -8.555 0.161 1 86.38 602 ARG B C 1
ATOM 9687 O O . ARG B 1 602 ? 3.805 -7.613 0.775 1 86.38 602 ARG B O 1
ATOM 9694 N N . VAL B 1 603 ? 5.508 -8.945 0.443 1 90.38 603 VAL B N 1
ATOM 9695 C CA . VAL B 1 603 ? 6.316 -8.352 1.5 1 90.38 603 VAL B CA 1
ATOM 9696 C C . VAL B 1 603 ? 6.961 -7.062 0.993 1 90.38 603 VAL B C 1
ATOM 9698 O O . VAL B 1 603 ? 7.391 -6.223 1.786 1 90.38 603 VAL B O 1
ATOM 9701 N N . SER B 1 604 ? 6.965 -6.879 -0.302 1 88.56 604 SER B N 1
ATOM 9702 C CA . SER B 1 604 ? 7.535 -5.656 -0.862 1 88.56 604 SER B CA 1
ATOM 9703 C C . SER B 1 604 ? 6.707 -4.434 -0.476 1 88.56 604 SER B C 1
ATOM 9705 O O . SER B 1 604 ? 7.242 -3.332 -0.35 1 88.56 604 SER B O 1
ATOM 9707 N N . THR B 1 605 ? 5.457 -4.625 -0.204 1 86.25 605 THR B N 1
ATOM 9708 C CA . THR B 1 605 ? 4.586 -3.508 0.14 1 86.25 605 THR B CA 1
ATOM 9709 C C . THR B 1 605 ? 4.922 -2.969 1.528 1 86.25 605 THR B C 1
ATOM 9711 O O . THR B 1 605 ? 5.145 -1.768 1.696 1 86.25 605 THR B O 1
ATOM 9714 N N . PRO B 1 606 ? 4.992 -3.828 2.475 1 89.62 606 PRO B N 1
ATOM 9715 C CA . PRO B 1 606 ? 5.387 -3.314 3.787 1 89.62 606 PRO B CA 1
ATOM 9716 C C . PRO B 1 606 ? 6.777 -2.68 3.777 1 89.62 606 PRO B C 1
ATOM 9718 O O . PRO B 1 606 ? 7.035 -1.739 4.535 1 89.62 606 PRO B O 1
ATOM 9721 N N . VAL B 1 607 ? 7.707 -3.096 2.967 1 91 607 VAL B N 1
ATOM 9722 C CA . VAL B 1 607 ? 9.031 -2.486 2.877 1 91 607 VAL B CA 1
ATOM 9723 C C . VAL B 1 607 ? 8.914 -1.067 2.326 1 91 607 VAL B C 1
ATOM 9725 O O . VAL B 1 607 ? 9.547 -0.142 2.834 1 91 607 VAL B O 1
ATOM 9728 N N . THR B 1 608 ? 8.086 -0.945 1.346 1 87.31 608 THR B N 1
ATOM 9729 C CA . THR B 1 608 ? 7.883 0.364 0.735 1 87.31 608 THR B CA 1
ATOM 9730 C C . THR B 1 608 ? 7.219 1.321 1.721 1 87.31 608 THR B C 1
ATOM 9732 O O . THR B 1 608 ? 7.586 2.496 1.799 1 87.31 608 THR B O 1
ATOM 9735 N N . VAL B 1 609 ? 6.285 0.804 2.469 1 86.31 609 VAL B N 1
ATOM 9736 C CA . VAL B 1 609 ? 5.578 1.624 3.447 1 86.31 609 VAL B CA 1
ATOM 9737 C C . VAL B 1 609 ? 6.543 2.057 4.551 1 86.31 609 VAL B C 1
ATOM 9739 O O . VAL B 1 609 ? 6.512 3.207 4.992 1 86.31 609 VAL B O 1
ATOM 9742 N N . LEU B 1 610 ? 7.375 1.16 4.957 1 87.5 610 LEU B N 1
ATOM 9743 C CA . LEU B 1 610 ? 8.359 1.471 5.988 1 87.5 610 LEU B CA 1
ATOM 9744 C C . LEU B 1 610 ? 9.328 2.545 5.512 1 87.5 610 LEU B C 1
ATOM 9746 O O . LEU B 1 610 ? 9.734 3.414 6.289 1 87.5 610 LEU B O 1
ATOM 9750 N N . GLY B 1 611 ? 9.695 2.463 4.27 1 81.31 611 GLY B N 1
ATOM 9751 C CA . GLY B 1 611 ? 10.594 3.463 3.709 1 81.31 611 GLY B CA 1
ATOM 9752 C C . GLY B 1 611 ? 9.977 4.852 3.66 1 81.31 611 GLY B C 1
ATOM 9753 O O . GLY B 1 611 ? 10.695 5.852 3.691 1 81.31 611 GLY B O 1
ATOM 9754 N N . GLY B 1 612 ? 8.641 4.902 3.625 1 74.88 612 GLY B N 1
ATOM 9755 C CA . GLY B 1 612 ? 7.953 6.18 3.543 1 74.88 612 GLY B CA 1
ATOM 9756 C C . GLY B 1 612 ? 7.676 6.797 4.902 1 74.88 612 GLY B C 1
ATOM 9757 O O . GLY B 1 612 ? 7.129 7.895 4.988 1 74.88 612 GLY B O 1
ATOM 9758 N N . LEU B 1 613 ? 8.055 6.145 5.965 1 75.25 613 LEU B N 1
ATOM 9759 C CA . LEU B 1 613 ? 7.797 6.617 7.32 1 75.25 613 LEU B CA 1
ATOM 9760 C C . LEU B 1 613 ? 8.438 7.984 7.551 1 75.25 613 LEU B C 1
ATOM 9762 O O . LEU B 1 613 ? 7.875 8.82 8.258 1 75.25 613 LEU B O 1
ATOM 9766 N N . TYR B 1 614 ? 9.516 8.273 6.953 1 64.25 614 TYR B N 1
ATOM 9767 C CA . TYR B 1 614 ? 10.227 9.531 7.172 1 64.25 614 TYR B CA 1
ATOM 9768 C C . TYR B 1 614 ? 9.406 10.719 6.672 1 64.25 614 TYR B C 1
ATOM 9770 O O . TYR B 1 614 ? 9.453 11.805 7.254 1 64.25 614 TYR B O 1
ATOM 9778 N N . ALA B 1 615 ? 8.648 10.422 5.66 1 62.69 615 ALA B N 1
ATOM 9779 C CA . ALA B 1 615 ? 7.82 11.492 5.105 1 62.69 615 ALA B CA 1
ATOM 9780 C C . ALA B 1 615 ? 6.633 11.789 6.016 1 62.69 615 ALA B C 1
ATOM 9782 O O . ALA B 1 615 ? 6.145 12.922 6.051 1 62.69 615 ALA B O 1
ATOM 9783 N N . SER B 1 616 ? 6.285 10.844 6.828 1 61.69 616 SER B N 1
ATOM 9784 C CA . SER B 1 616 ? 5.098 11.008 7.668 1 61.69 616 SER B CA 1
ATOM 9785 C C . SER B 1 616 ? 5.453 11.625 9.016 1 61.69 616 SER B C 1
ATOM 9787 O O . SER B 1 616 ? 4.574 12.102 9.734 1 61.69 616 SER B O 1
ATOM 9789 N N . ILE B 1 617 ? 6.746 11.758 9.359 1 63.5 617 ILE B N 1
ATOM 9790 C CA . ILE B 1 617 ? 7.141 12.234 10.68 1 63.5 617 ILE B CA 1
ATOM 9791 C C . ILE B 1 617 ? 7.195 13.766 10.68 1 63.5 617 ILE B C 1
ATOM 9793 O O . ILE B 1 617 ? 7.73 14.367 11.609 1 63.5 617 ILE B O 1
ATOM 9797 N N . GLY B 1 618 ? 6.652 14.336 9.688 1 58.5 618 GLY B N 1
ATOM 9798 C CA . GLY B 1 618 ? 6.586 15.789 9.672 1 58.5 618 GLY B CA 1
ATOM 9799 C C . GLY B 1 618 ? 5.867 16.375 10.875 1 58.5 618 GLY B C 1
ATOM 9800 O O . GLY B 1 618 ? 6.203 17.469 11.336 1 58.5 618 GLY B O 1
ATOM 9801 N N . ASN B 1 619 ? 5.055 15.516 11.523 1 60.06 619 ASN B N 1
ATOM 9802 C CA . ASN B 1 619 ? 4.297 15.969 12.688 1 60.06 619 ASN B CA 1
ATOM 9803 C C . ASN B 1 619 ? 5.074 15.75 13.984 1 60.06 619 ASN B C 1
ATOM 9805 O O . ASN B 1 619 ? 4.523 15.891 15.078 1 60.06 619 ASN B O 1
ATOM 9809 N N . ALA B 1 620 ? 6.301 15.469 13.852 1 67.94 620 ALA B N 1
ATOM 9810 C CA . ALA B 1 620 ? 7.109 15.18 15.031 1 67.94 620 ALA B CA 1
ATOM 9811 C C . ALA B 1 620 ? 7.363 16.438 15.852 1 67.94 620 ALA B C 1
ATOM 9813 O O . ALA B 1 620 ? 7.598 16.359 17.062 1 67.94 620 ALA B O 1
ATOM 9814 N N . ALA B 1 621 ? 7.23 17.484 15.188 1 64.38 621 ALA B N 1
ATOM 9815 C CA . ALA B 1 621 ? 7.441 18.734 15.891 1 64.38 621 ALA B CA 1
ATOM 9816 C C . ALA B 1 621 ? 6.332 19 16.906 1 64.38 621 ALA B C 1
ATOM 9818 O O . ALA B 1 621 ? 6.586 19.516 18 1 64.38 621 ALA B O 1
ATOM 9819 N N . SER B 1 622 ? 5.148 18.609 16.531 1 72 622 SER B N 1
ATOM 9820 C CA . SER B 1 622 ? 4.031 18.781 17.453 1 72 622 SER B CA 1
ATOM 9821 C C . SER B 1 622 ? 4.168 17.875 18.672 1 72 622 SER B C 1
ATOM 9823 O O . SER B 1 622 ? 3.807 18.25 19.781 1 72 622 SER B O 1
ATOM 9825 N N . LEU B 1 623 ? 4.648 16.734 18.438 1 82.62 623 LEU B N 1
ATOM 9826 C CA . LEU B 1 623 ? 4.867 15.812 19.547 1 82.62 623 LEU B CA 1
ATOM 9827 C C . LEU B 1 623 ? 5.945 16.344 20.484 1 82.62 623 LEU B C 1
ATOM 9829 O O . LEU B 1 623 ? 5.809 16.25 21.719 1 82.62 623 LEU B O 1
ATOM 9833 N N . GLN B 1 624 ? 6.918 16.844 19.953 1 77.12 624 GLN B N 1
ATOM 9834 C CA . GLN B 1 624 ? 8.008 17.406 20.75 1 77.12 624 GLN B CA 1
ATOM 9835 C C . GLN B 1 624 ? 7.523 18.562 21.609 1 77.12 624 GLN B C 1
ATOM 9837 O O . GLN B 1 624 ? 7.891 18.672 22.781 1 77.12 624 GLN B O 1
ATOM 9842 N N . ARG B 1 625 ? 6.727 19.359 21.062 1 73.25 625 ARG B N 1
ATOM 9843 C CA . ARG B 1 625 ? 6.188 20.5 21.797 1 73.25 625 ARG B CA 1
ATOM 9844 C C . ARG B 1 625 ? 5.309 20.031 22.953 1 73.25 625 ARG B C 1
ATOM 9846 O O . ARG B 1 625 ? 5.402 20.562 24.062 1 73.25 625 ARG B O 1
ATOM 9853 N N . LEU B 1 626 ? 4.582 19.156 22.672 1 82.56 626 LEU B N 1
ATOM 9854 C CA . LEU B 1 626 ? 3.684 18.641 23.703 1 82.56 626 LEU B CA 1
ATOM 9855 C C . LEU B 1 626 ? 4.465 17.938 24.797 1 82.56 626 LEU B C 1
ATOM 9857 O O . LEU B 1 626 ? 4.164 18.109 25.984 1 82.56 626 LEU B O 1
ATOM 9861 N N . ASP B 1 627 ? 5.457 17.203 24.422 1 85.44 627 ASP B N 1
ATOM 9862 C CA . ASP B 1 627 ? 6.266 16.5 25.406 1 85.44 627 ASP B CA 1
ATOM 9863 C C . ASP B 1 627 ? 7.023 17.469 26.297 1 85.44 627 ASP B C 1
ATOM 9865 O O . ASP B 1 627 ? 7.18 17.219 27.5 1 85.44 627 ASP B O 1
ATOM 9869 N N . THR B 1 628 ? 7.422 18.5 25.734 1 76.5 628 THR B N 1
ATOM 9870 C CA . THR B 1 628 ? 8.148 19.5 26.5 1 76.5 628 THR B CA 1
ATOM 9871 C C . THR B 1 628 ? 7.238 20.156 27.531 1 76.5 628 THR B C 1
ATOM 9873 O O . THR B 1 628 ? 7.664 20.438 28.656 1 76.5 628 THR B O 1
ATOM 9876 N N . ILE B 1 629 ? 6.074 20.328 27.125 1 77 629 ILE B N 1
ATOM 9877 C CA . ILE B 1 629 ? 5.121 20.969 28.031 1 77 629 ILE B CA 1
ATOM 9878 C C . ILE B 1 629 ? 4.711 19.969 29.125 1 77 629 ILE B C 1
ATOM 9880 O O . ILE B 1 629 ? 4.555 20.344 30.281 1 77 629 ILE B O 1
ATOM 9884 N N . LEU B 1 630 ? 4.605 18.75 28.734 1 83.94 630 LEU B N 1
ATOM 9885 C CA . LEU B 1 630 ? 4.168 17.719 29.672 1 83.94 630 LEU B CA 1
ATOM 9886 C C . LEU B 1 630 ? 5.273 17.375 30.672 1 83.94 630 LEU B C 1
ATOM 9888 O O . LEU B 1 630 ? 5 16.969 31.797 1 83.94 630 LEU B O 1
ATOM 9892 N N . ASP B 1 631 ? 6.477 17.547 30.219 1 75.38 631 ASP B N 1
ATOM 9893 C CA . ASP B 1 631 ? 7.602 17.25 31.094 1 75.38 631 ASP B CA 1
ATOM 9894 C C . ASP B 1 631 ? 7.895 18.406 32.031 1 75.38 631 ASP B C 1
ATOM 9896 O O . ASP B 1 631 ? 8.594 18.25 33.031 1 75.38 631 ASP B O 1
ATOM 9900 N N . GLN B 1 632 ? 7.289 19.562 31.797 1 63.94 632 GLN B N 1
ATOM 9901 C CA . GLN B 1 632 ? 7.434 20.672 32.719 1 63.94 632 GLN B CA 1
ATOM 9902 C C . GLN B 1 632 ? 6.547 20.5 33.938 1 63.94 632 GLN B C 1
ATOM 9904 O O . GLN B 1 632 ? 6.938 20.844 35.062 1 63.94 632 GLN B O 1
#

Foldseek 3Di:
DPVPPPVVVVVVVVVVVVVLVVVVVVLCPPPPPDPQLLVLLCVLLPVVVLVVLLVLLVVLLVVLVLLLLQDDLVRSLVCLVVNLVSLVVSLVVVVVSVVSVCVSNPPVLVVDPLSVQLVVLSVQLVVLSVVCVVQPDDPVPWDWDFDAADLLNPHTDIDTPRCSSLSSLLSSLSSLSNSLSVVVSSVVSVCVNNVQQQFFFFLVLQLVLQVVDPQQDPVLSVVLSLLVCLQANNGGRGHTPVSVVVSLVVSLVRDHPPDDSVRSVVSVSPGRGDSPPQDDPVNLVVLLCVLLVVPVVLVVVLLVLLLVLLLLLLLLLVLLLLCQFQQDFPDKDWDFDDDDPDPTDIDIDTHGPQWDQDPVRHTDGRPSRDNVVSVVCSVVSVVVSVVSNVVSVVVNVVSLVVSLVVSLVVLLVLLVVLVVPDDVVVPVNDDPVRSVCLNPVLSVLSSLLSVLCVQLPSNLVSSLVSLLVSLCVLPVSLSSSSSSLLSNLLSDDCLVVLVVLLSVLVSLVSVLVSLVVVCVVCVVVCVVVVVPVVSVVVSVVSVVVSVVSVVSNVVRLVVQLVSLLVSLVVSLVSSLVSVVSCVVVVNHPPSSSVSSSSSSVVSSVSSSSNSSSSSSCPSSNSVSVSVVSSVD/DVVPPPVVVVVVVVVVVVVLVVVVVPQDDDPPPDPQLLVLLCVLLPPVVLVVLLVLLVVLLVVLVLLLLQDDLVRSLVCLVVNLVSLVVSLVVVVVSVVSVCVSNPPVLVVDPLSVQLVVLSVLLVVLSVVCVVQPDDPVPWDWDFDAADLLNPHTDIDTPRCSSLSSLLSSLSSLSNSLSVVVSSVVSVCVSVVQQQFWFFLVLLLVLQVPDPQQDPVLSVVLSLLVCLQANNGTGGHTSVSVVVSLVVSLVRDHPPDDSVRSVVSVSPGRGHSPPQDDPVNLVVLLCVLLVVPVVLVVVLLVLLLVLLLLLLLLLVLLLLCQPQQAFPDKDWDFDDDDPDPTDIDIDTHGPQWDQDPVRHTDGRPSRDNVVSVVCSVVSVVVSVVSNVVSVVVNVVSLVVSLVVSLVVLLVLLVVLVVPDDPVVPVNDDPVRSVCLNPVLSVLSSLLSVLCVQLPVSLVSSLVSLLVSLCVLPVSLSSSSSSLLSNLLSDDCLVVLVVLLSVLSSLVSVLVSLVVVCVVCVVVCVVVVCVVVSVVVSVVSVVVSVVSVVSNVVRLVVQLVSLLVSLVVSLVSSLVSVVSCVVVVNHPPSSSVSSSSSSVVSSVSSSSNSSSSSSCPSSNSVSVSVVSSVD

Nearest PDB structures (foldseek):
  8fpf-assembly1_C  TM=7.969E-01  e=6.808E-06  Bacillus subtilis subsp. subtilis str. 168
  8px9-assembly1_A  TM=6.878E-01  e=2.297E-06  Escherichia coli
  7m33-assembly1_C  TM=6.990E-01  e=1.624E-05  unclassified
  8ipr-assembly2_D  TM=6.339E-01  e=8.466E-05  Mycolicibacterium smegmatis
  5u1d-assembly1_A  TM=6.515E-01  e=1.307E-04  Homo sapiens

Solvent-accessible surface area (backbone atoms only — not comparable to full-atom values): 65086 Å² total; per-residue (Å²): 132,79,76,65,65,68,64,51,58,57,51,50,50,49,49,51,47,49,50,51,47,51,53,48,61,65,70,52,72,66,83,64,65,51,70,66,50,49,52,54,48,51,63,66,62,28,67,67,62,48,50,50,52,50,49,50,52,49,50,50,32,50,52,48,47,53,52,58,39,44,35,47,77,86,51,36,63,80,52,44,66,61,54,51,51,54,48,49,54,50,50,50,53,50,48,52,53,49,49,53,47,45,70,65,46,51,74,61,46,71,72,36,69,46,40,48,49,28,50,49,26,48,49,48,31,51,51,32,50,50,47,34,66,71,44,53,61,44,86,87,70,68,50,80,42,79,61,57,55,35,79,59,66,77,43,65,23,76,39,65,72,54,56,30,64,56,35,52,22,51,30,32,24,28,44,27,50,27,58,47,33,45,58,48,25,49,52,55,49,44,41,69,69,51,62,67,48,34,22,20,41,37,45,65,49,43,51,53,38,52,68,65,41,85,72,53,50,71,65,47,48,52,50,47,47,47,50,43,26,44,64,26,38,88,48,71,9,65,28,41,48,64,51,46,44,53,48,50,55,56,48,54,73,55,46,35,91,87,52,52,68,66,60,54,50,57,50,55,62,71,41,63,53,46,62,50,75,73,60,49,71,68,49,48,51,50,51,49,46,62,58,47,58,81,40,54,70,61,50,53,50,44,50,52,43,52,53,57,52,38,48,47,58,51,50,51,28,52,36,48,22,43,28,48,60,46,25,35,49,68,45,61,45,73,42,80,44,73,51,96,92,47,74,75,38,82,44,72,49,72,42,48,67,29,52,41,77,40,97,82,77,41,76,43,73,34,80,65,45,49,34,69,59,31,38,50,50,27,40,52,48,48,58,55,51,43,54,56,49,44,51,38,50,52,47,48,44,45,45,52,23,51,54,49,26,54,39,50,38,50,50,52,52,52,52,48,51,48,63,67,68,48,57,71,67,57,56,70,74,38,56,72,67,54,56,44,39,46,63,48,53,28,47,52,38,33,52,51,36,54,52,44,45,45,66,25,40,56,49,19,53,52,30,43,53,48,39,38,54,47,34,34,71,77,38,50,51,60,16,38,37,46,55,16,50,52,50,38,44,50,73,45,72,56,53,69,57,23,53,51,34,42,49,50,27,52,47,44,48,39,44,51,46,49,54,49,45,52,49,61,73,40,43,69,59,36,61,75,66,67,46,51,64,65,52,48,54,54,48,49,52,50,43,52,55,38,26,54,32,42,24,49,24,48,27,34,46,47,41,39,32,48,47,25,43,41,49,45,50,42,49,52,39,51,46,50,40,14,47,49,48,27,25,56,69,51,78,38,54,69,16,55,50,54,20,49,52,50,45,52,58,61,38,42,50,36,52,24,41,39,36,33,38,71,66,59,50,71,39,33,61,40,45,48,53,51,48,54,59,70,70,103,132,80,75,66,66,67,64,53,58,56,53,51,51,48,50,49,48,51,49,51,48,50,54,50,58,66,71,59,82,82,82,65,66,52,70,67,48,49,54,52,47,52,63,66,63,27,66,65,63,48,50,50,52,49,49,50,52,49,49,48,34,49,52,49,47,54,52,57,38,44,35,48,76,88,52,37,62,80,53,44,67,63,54,51,50,54,48,49,52,48,50,49,52,50,47,52,52,49,50,52,47,47,70,64,43,53,72,61,46,71,70,36,70,45,41,47,50,28,50,48,27,47,49,49,31,52,51,32,50,48,47,34,67,71,44,53,62,46,84,88,71,67,49,79,41,78,60,59,56,35,80,60,66,77,44,68,24,76,39,64,73,55,58,29,65,56,33,51,23,51,30,32,23,29,45,26,49,27,59,49,32,45,57,49,25,48,52,53,51,44,40,69,68,50,62,64,48,34,22,21,41,38,45,66,49,43,50,52,40,50,68,66,40,85,72,53,51,71,65,46,49,52,50,48,47,48,51,43,25,40,63,24,37,89,46,72,9,64,26,42,45,63,53,47,44,52,48,50,55,56,47,55,75,56,46,34,90,87,52,54,68,68,60,54,49,57,50,56,59,70,40,62,53,46,65,48,75,73,60,49,71,68,49,48,50,52,51,49,47,62,58,47,57,79,42,54,67,62,50,53,49,45,49,52,43,52,52,55,51,38,49,48,58,52,50,52,27,51,36,48,22,42,27,50,60,44,25,34,50,67,46,62,47,72,41,81,44,74,52,95,92,46,74,76,39,81,42,74,52,70,40,46,66,29,53,40,76,40,95,84,77,41,75,42,74,34,82,67,46,48,36,69,59,32,38,50,50,27,41,52,48,48,58,54,52,43,54,55,50,44,51,40,50,52,46,49,43,45,46,51,22,50,52,50,25,53,38,51,39,50,50,52,51,51,50,50,53,47,63,68,67,49,57,71,67,55,54,71,73,38,55,72,67,54,56,43,41,47,62,48,55,28,47,51,38,34,50,52,38,52,50,45,45,43,68,25,38,56,48,20,53,53,32,42,53,50,41,37,53,47,34,34,72,78,38,50,49,60,17,39,36,48,56,16,49,51,50,36,43,51,71,44,74,58,53,68,58,22,51,51,33,41,49,50,27,51,44,44,50,40,43,50,46,50,52,48,45,50,50,62,74,39,42,69,58,35,60,75,66,65,45,51,63,65,51,49,54,55,49,49,53,50,44,53,54,38,26,54,32,43,22,49,24,47,29,34,45,48,42,38,32,48,48,25,42,40,48,46,51,42,48,51,40,51,46,49,40,14,46,50,48,27,24,58,69,49,78,37,53,71,17,55,50,55,19,50,52,50,45,51,58,61,39,43,51,34,52,24,41,41,35,34,38,71,65,58,50,72,39,34,61,40,44,49,53,50,48,54,59,71,72,101

Radius of gyration: 36.0 Å; Cα contacts (8 Å, |Δi|>4): 1522; chains: 2; bounding box: 94×105×78 Å

InterPro domains:
  IPR011527 ABC transporter type 1, transmembrane domain [PF00664] (302-606)
  IPR011527 ABC transporter type 1, transmembrane domain [PS50929] (301-619)
  IPR036640 ABC transporter type 1, transmembrane domain superfamily [G3DSA:1.20.1560.10] (282-632)
  IPR036640 ABC transporter type 1, transmembrane domain superfamily [SSF90123] (290-624)
  IPR039421 Type 1 protein exporter [PTHR24221] (203-631)

Sequence (1264 aa):
MAQTTSTGSFYDARLEKEQQLHVRMLLGSDRALNQSCLRRLAILDNVVLFKLLQIVIFADFFLNLGTTAISSQYTFYEVEDYTRLVSTACIGLCALELFVRVVLLGRLMWSSAAARWDMFAFVLMAALLGCRYWKKDNRNNWHITINGKEKDQFHDKYKINQIELYFAAAYCFAAALRFVLKSQAREDSLKFQNPAKETTVSIASLRSTLRSIPGMTQEAISLMETDLSILCGDSDGMITTGELQAFLEKAVAFRPAAMSIAEFLQHLHCLNTTPATAYGIQQVLGSTYRHWSNQKVLLTATFFIVLAHATLVPIMAYLLQILGDYAFPTSAMTFLQTGEGKKPELVHQIFYPNKVLADNKTYITIPSIKPHNSLLVGIIGLAAICIPYVILDGLMGYCQSRLLSSATERMQSNLLSILLHEKTSFYAQRSEGDLNNLFASDIARVNTLWQAVFWNFIYPVVSITLGFSALMFFDPTVGMMSFGFALISIMSGPRTFASKQSQTFGSKSAYAAAEFQNAVSCHKVIRAYRIQTPLLSKFTGTIDSLRDAQFKNDFWSGMVQIYVESAMFLFVAIMTCGMAVKVWGGYMTAGDFFSVVTLLSRVSTPVTVLGGLYASIGNAASLQRLDTILDQMAQTTSTGSFYDARLEKEQQLHVRMLLGSDRALNQSCLRRLAILDNVVLFKLLQIVIFADFFLNLGTTAISSQYTFYEVEDYTRLVSTACIGLCALELFVRVVLLGRLMWSSAAARWDMFAFVLMAALLGCRYWKKDNRNNWHITINGKEKDQFHDKYKINQIELYFAAAYCFAAALRFVLKSQAREDSLKFQNPAKETTVSIASLRSTLRSIPGMTQEAISLMETDLSILCGDSDGMITTGELQAFLEKAVAFRPAAMSIAEFLQHLHCLNTTPATAYGIQQVLGSTYRHWSNQKVLLTATFFIVLAHATLVPIMAYLLQILGDYAFPTSAMTFLQTGEGKKPELVHQIFYPNKVLADNKTYITIPSIKPHNSLLVGIIGLAAICIPYVILDGLMGYCQSRLLSSATERMQSNLLSILLHEKTSFYAQRSEGDLNNLFASDIARVNTLWQAVFWNFIYPVVSITLGFSALMFFDPTVGMMSFGFALISIMSGPRTFASKQSQTFGSKSAYAAAEFQNAVSCHKVIRAYRIQTPLLSKFTGTIDSLRDAQFKNDFWSGMVQIYVESAMFLFVAIMTCGMAVKVWGGYMTAGDFFSVVTLLSRVSTPVTVLGGLYASIGNAASLQRLDTILDQ

Organism: NCBI:txid74557